Protein AF-A0A8H6DLA2-F1 (afdb_monomer_lite)

Organism: NCBI:txid78864

Secondary structure (DSSP, 8-state):
-EEEEEEESS-TTSSHHHHHHHHHHHHHTTT--EEEEEEE-SSSS-STTS-HHHH-PPEEPTT--EE-THHHHHHHHH-----GGGEEEHHHHHHHHHHHHHHTTTTTPPP-IIIIIHHHHHHHHHHHTTS--STT-SPPSEEEEEE-S-TTSTTTHHHHHHHHHHHHHH-GGGEEEEEEEE--EETTEE--HHHHHHHHHHHHTT---SEEEEEESSPPPHHHHHHHHHHHT--GGGEEEEE--SSGGGHHHHHHHTTHHHHHHHHTTGGGS---HHHHHHHHHHHHHHHHHHSPPSSPPEEEEEEEES-TTSGGGGHHHHHHHHHHHHHTT-EEEEEEEEGGGGSHHHHHH-HHHHHHHHHHHHH-SEEEE----SSTTHHHHHHHHHHHHHHT--EEEETHHHHHHHHHHHHHTS--TT-EETTT-TT-S-EEEEE-PEE-SSS-SEE-EEEEEEEEEPTT-TT-HHHHHTTS-SEEEEEEEESEEE-GGGHHHHHHTT-EEEEEETTS-SEEEEE-TTSSSEEEESS-GGGT-BTTB--HHHHHHHHHHTT-HHHHHHHHHHHHHHHTT------------S-PPPEEEEEEEEEEEETTTTEEEEEEEEGGG-----------S--EEEE-BTTTB--HHHHHHHHHHTT--HHHHHHHHHHHHHHHHHHHHTT-SEEEEEEEEETTS-EEEEEEEEE--GGGTTT-HHHHTT--GGGS-HHHHHHHHTT-EEEE-SSSEEEEESSHHHHHHHHHHHHHTT--BSEEEE--S---HHHHHHHHHHHHH-TT--EEEEEEEESSS-HHHHHHHHHHHHHHT-S-SS-EEEEEEETTHHHHHHHHHHSSS-EEE-SSHHHHHHHHHHHHHHHHHHHHHHHHHHTTSS--------------SHHHHHHHHHHHHHHT-SSHHHHHHIIIIIHHHHHHHHHTGGGG-IIIIIS-TT-TTSPTTSHHHHSSTTHHHHHHHHHHHHHHHHHHHHGGGG-GGGGSTTTHHHHHHHHHHHHHHHHHHHHHHHHHHTTSTT--HHHHHHHHHHHHHHHHHHHHHHHHHHTT-HHHHHHHHHHHHHHHTHHHHHHHHHHHHHHHHTSTT---EEEEEHHHHHHHHHHSTTS-S-S-GGGTTGGG---TT-EEEEEP---TT-HHHHHHHHHHHHHHHHHHHHHHHHHHHHHHHHHHSPP------

InterPro domains:
  IPR004468 CTP synthase [PTHR11550] (1-562)
  IPR004468 CTP synthase [TIGR00337] (1-552)
  IPR005811 ATP-citrate synthase/succinyl-CoA ligase, C-terminal domain [PF00549] (748-855)
  IPR016102 Succinyl-CoA synthetase-like [G3DSA:3.40.50.261] (726-874)
  IPR016102 Succinyl-CoA synthetase-like [SSF52210] (727-872)
  IPR017456 CTP synthase, N-terminal [PF06418] (2-269)
  IPR017456 CTP synthase, N-terminal [cd03113] (2-258)
  IPR017866 Succinyl-CoA synthetase, beta subunit, conserved site [PS01217] (743-767)
  IPR017926 Glutamine amidotransferase [PF00117] (315-541)
  IPR018750 Protein of unknown function DUF2306, membrane [PF10067] (981-1106)
  IPR027417 P-loop containing nucleoside triphosphate hydrolase [G3DSA:3.40.50.300] (1-292)
  IPR027417 P-loop containing nucleoside triphosphate hydrolase [SSF52540] (1-270)
  IPR029062 Class I glutamine amidotransferase-like [G3DSA:3.40.50.880] (300-567)
  IPR029062 Class I glutamine amidotransferase-like [SSF52317] (303-556)
  IPR033828 CTP synthase GATase domain [cd01746] (303-550)

pLDDT: mean 83.31, std 16.06, range [25.45, 98.75]

Foldseek 3Di:
DFEEEFAEFQFAPLCSLLVLLLLQLLVLLQLFFEAEAEEALDQDLACQPPDCLPQNAFFAFQQQGTHHPSVLSNCQRNVWGADNLSYHYNNNLVVVLVVCVVVCVVVVDDDDLPPSSLVSLLVSCVVRQQQGGDPVRGHGPYYYYYYHDHQPDPSCLSVLVSVLVNDVVLDFLRYAYEYEYEFEQDPNDTHCVSVLVRLVSSVVSRHQHQAYEYEYQDFDDLVSLVVNCVSSVHDSLRYAYQHDDPDSLCSSVSCVVSVVSVSNCVRNVCVPDDRDPVSSVVSNVSVVLSCVQPPADPDFAEAQEEEAEQNVVDPSNCVLVVVLLVLLCSVLSHHYDYHYQHLLLCDPVVCVVPVVSNVVRVVSLVPHLAYEYEDDAADHSLRSLLVSLVVCVVVLHAYEYEQSSLQSNQQNCCVPQVVNPQAHDCRHPVPTPHHQKYFDADDDPVDPDGHWQFRKFKKAFDPPLQLPLLCLLQLVDRIDIFTAGGGMFGQQVCVVVCVVSQWDQGIAGPVRRGRAKIFHNPGLHHIYGSGDQSSSAHSSRRRSNSSCRRCSSVVNSVVSSVVSNVVVVVVVDDDPPDDDDDDDDDDDFDFDFKKKWKWAQDPVVRFTKIWIGGPVPDDDDDDDDDDDDDTPIQTDDLVVGQDPVSLVVVLVVVVDDDLLSVQSSVVVVVVSVVCNVQVFNMKMWMWTQGPVSHTDTDDIDTHHDPVSCVVRVVVVVPDDPPRDDPLQVLLVVLVKHKDADDFAEEEEEADPVVQVVLQVLLVVLPGGYRIRIHLYLDLALSSLLSSLVSRVVPPSHQEYEYAYECAPPALLRNLVSNLSSQVVVPADPHAYEYEYHHHCRVVSLVSNVPRPHRYHYDHDSNVSSNVRNVRSVVSVVVVVVVVVVVVVPPDDDDDDDDDDDDPDDVCVVVVLVVVCVLLPPPDPVLVVVLCVPLVCLQCVLVVCLVCLPVPPQQPAQPDPPHQQLQNVVCVDDDLQVVLVNLLSVQVSVLSNLVSSLSRVNCVDPVNVVVNVVSLVSSLVSLVSNLVSQLSNLCDGLQVPPLLNVLSVVLSVLLNVLSVQLVVCVVVVVPLSNVLSNLLSVLSVCLVVQLVVVLVVQLQVCQDPVHWDKDKDFLSSQVSSCVSDPPAPDDPFVQSVCCVVDVDRPRITIETAHDDPSRSSNSSVSSSVCRSVSSVVSNVVSNVVSVVVSVVPPDPPPPPDD

Radius of gyration: 39.75 Å; chains: 1; bounding box: 97×102×104 Å

Structure (mmCIF, N/CA/C/O backbone):
data_AF-A0A8H6DLA2-F1
#
_entry.id   AF-A0A8H6DLA2-F1
#
loop_
_atom_site.group_PDB
_atom_site.id
_atom_site.type_symbol
_atom_site.label_atom_id
_atom_site.label_alt_id
_atom_site.label_comp_id
_atom_site.label_asym_id
_atom_site.label_entity_id
_atom_site.label_seq_id
_atom_site.pdbx_PDB_ins_code
_atom_site.Cartn_x
_atom_site.Cartn_y
_atom_site.Cartn_z
_atom_site.occupancy
_atom_site.B_iso_or_equiv
_atom_site.auth_seq_id
_atom_site.auth_comp_id
_atom_site.auth_asym_id
_atom_site.auth_atom_id
_atom_site.pdbx_PDB_model_num
ATOM 1 N N . MET A 1 1 ? 26.861 17.550 -2.091 1.00 85.50 1 MET A N 1
ATOM 2 C CA . MET A 1 1 ? 25.541 16.892 -2.046 1.00 85.50 1 MET A CA 1
ATOM 3 C C . MET A 1 1 ? 25.617 15.642 -2.898 1.00 85.50 1 MET A C 1
ATOM 5 O O . MET A 1 1 ? 25.939 15.768 -4.074 1.00 85.50 1 MET A O 1
ATOM 9 N N . LYS A 1 2 ? 25.397 14.464 -2.309 1.00 96.38 2 LYS A N 1
ATOM 10 C CA . LYS A 1 2 ? 25.278 13.199 -3.047 1.00 96.38 2 LYS A CA 1
ATOM 11 C C . LYS A 1 2 ? 23.798 12.899 -3.294 1.00 96.38 2 LYS A C 1
ATOM 13 O O . LYS A 1 2 ? 22.982 13.159 -2.412 1.00 96.38 2 LYS A O 1
ATOM 18 N N . VAL A 1 3 ? 23.453 12.362 -4.460 1.00 97.75 3 VAL A N 1
ATOM 19 C CA . VAL A 1 3 ? 22.067 12.095 -4.864 1.00 97.75 3 VAL A CA 1
ATOM 20 C C . VAL A 1 3 ? 21.912 10.661 -5.356 1.00 97.75 3 VAL A C 1
ATOM 22 O O . VAL A 1 3 ? 22.678 10.209 -6.206 1.00 97.75 3 VAL A O 1
ATOM 25 N N . VAL A 1 4 ? 20.880 9.973 -4.865 1.00 98.25 4 VAL A N 1
ATOM 26 C CA . VAL A 1 4 ? 20.389 8.715 -5.441 1.00 98.25 4 VAL A CA 1
ATOM 27 C C . VAL A 1 4 ? 19.016 8.975 -6.043 1.00 98.25 4 VAL A C 1
ATOM 29 O O . VAL A 1 4 ? 18.057 9.193 -5.310 1.00 98.25 4 VAL A O 1
ATOM 32 N N . LEU A 1 5 ? 18.909 8.947 -7.369 1.00 97.69 5 LEU A N 1
ATOM 33 C CA . LEU A 1 5 ? 17.637 9.045 -8.076 1.00 97.69 5 LEU A CA 1
ATOM 34 C C . LEU A 1 5 ? 17.038 7.652 -8.274 1.00 97.69 5 LEU A C 1
ATOM 36 O O . LEU A 1 5 ? 17.629 6.826 -8.963 1.00 97.69 5 LEU A O 1
ATOM 40 N N . VAL A 1 6 ? 15.833 7.420 -7.769 1.00 97.12 6 VAL A N 1
ATOM 41 C CA . VAL A 1 6 ? 15.036 6.221 -8.039 1.00 97.12 6 VAL A CA 1
ATOM 42 C C . VAL A 1 6 ? 13.896 6.577 -8.986 1.00 97.12 6 VAL A C 1
ATOM 44 O O . VAL A 1 6 ? 13.123 7.492 -8.724 1.00 97.12 6 VAL A O 1
ATOM 47 N N . SER A 1 7 ? 13.781 5.854 -10.097 1.00 94.38 7 SER A N 1
ATOM 48 C CA . SER A 1 7 ? 12.742 6.078 -11.112 1.00 94.38 7 SER A CA 1
ATOM 49 C C . SER A 1 7 ? 12.125 4.763 -11.586 1.00 94.38 7 SER A C 1
ATOM 51 O O . SER A 1 7 ? 12.694 3.697 -11.360 1.00 94.38 7 SER A O 1
ATOM 53 N N . GLY A 1 8 ? 10.948 4.808 -12.219 1.00 86.44 8 GLY A N 1
ATOM 54 C CA . GLY A 1 8 ? 10.249 3.618 -12.722 1.00 86.44 8 GLY A CA 1
ATOM 55 C C . GLY A 1 8 ? 9.845 3.746 -14.186 1.00 86.44 8 GLY A C 1
ATOM 56 O O . GLY A 1 8 ? 9.551 4.844 -14.654 1.00 86.44 8 GLY A O 1
ATOM 57 N N . GLY A 1 9 ? 9.821 2.620 -14.909 1.00 72.06 9 GLY A N 1
ATOM 58 C CA . GLY A 1 9 ? 9.576 2.639 -16.360 1.00 72.06 9 GLY A CA 1
ATOM 59 C C . GLY A 1 9 ? 8.438 1.769 -16.906 1.00 72.06 9 GLY A C 1
ATOM 60 O O . GLY A 1 9 ? 7.941 2.077 -17.976 1.00 72.06 9 GLY A O 1
ATOM 61 N N . VAL A 1 10 ? 8.023 0.681 -16.241 1.00 74.31 10 VAL A N 1
ATOM 62 C CA . VAL A 1 10 ? 7.046 -0.268 -16.841 1.00 74.31 10 VAL A CA 1
ATOM 63 C C . VAL A 1 10 ? 5.620 -0.038 -16.341 1.00 74.31 10 VAL A C 1
ATOM 65 O O . VAL A 1 10 ? 4.685 -0.030 -17.134 1.00 74.31 10 VAL A O 1
ATOM 68 N N . ILE A 1 11 ? 5.452 0.103 -15.026 1.00 82.00 11 ILE A N 1
ATOM 69 C CA . ILE A 1 11 ? 4.157 0.276 -14.360 1.00 82.00 11 ILE A CA 1
ATOM 70 C C . ILE A 1 11 ? 4.315 1.201 -13.151 1.00 82.00 11 ILE A C 1
ATOM 72 O O . ILE A 1 11 ? 5.372 1.219 -12.506 1.00 82.00 11 ILE A O 1
ATOM 76 N N . SER A 1 12 ? 3.250 1.930 -12.811 1.00 76.19 12 SER A N 1
ATOM 77 C CA . SER A 1 12 ? 3.122 2.535 -11.482 1.00 76.19 12 SER A CA 1
ATOM 78 C C . SER A 1 12 ? 2.923 1.434 -10.426 1.00 76.19 12 SER A C 1
ATOM 80 O O . SER A 1 12 ? 2.505 0.326 -10.756 1.00 76.19 12 SER A O 1
ATOM 82 N N . GLY A 1 13 ? 3.292 1.689 -9.168 1.00 78.38 13 GLY A N 1
ATOM 83 C CA . GLY A 1 13 ? 3.178 0.689 -8.092 1.00 78.38 13 GLY A CA 1
ATOM 84 C C . GLY A 1 13 ? 4.209 -0.453 -8.129 1.00 78.38 13 GLY A C 1
ATOM 85 O O . GLY A 1 13 ? 4.098 -1.421 -7.378 1.00 78.38 13 GLY A O 1
ATOM 86 N N . VAL A 1 14 ? 5.265 -0.353 -8.952 1.00 84.69 14 VAL A N 1
ATOM 87 C CA . VAL A 1 14 ? 6.350 -1.355 -8.991 1.00 84.69 14 VAL A CA 1
ATOM 88 C C . VAL A 1 14 ? 7.183 -1.409 -7.699 1.00 84.69 14 VAL A C 1
ATOM 90 O O . VAL A 1 14 ? 7.955 -2.339 -7.535 1.00 84.69 14 VAL A O 1
ATOM 93 N N . GLY A 1 15 ? 6.999 -0.498 -6.740 1.00 87.88 15 GLY A N 1
ATOM 94 C CA . GLY A 1 15 ? 7.731 -0.506 -5.463 1.00 87.88 15 GLY A CA 1
ATOM 95 C C . GLY A 1 15 ? 8.921 0.456 -5.412 1.00 87.88 15 GLY A C 1
ATOM 96 O O . GLY A 1 15 ? 9.886 0.194 -4.699 1.00 87.88 15 GLY A O 1
ATOM 97 N N . LYS A 1 16 ? 8.855 1.573 -6.152 1.00 93.19 16 LYS A N 1
ATOM 98 C CA . LYS A 1 16 ? 9.873 2.640 -6.143 1.00 93.19 16 LYS A CA 1
ATOM 99 C C . LYS A 1 16 ? 10.159 3.151 -4.726 1.00 93.19 16 LYS A C 1
ATOM 101 O O . LYS A 1 16 ? 11.315 3.103 -4.313 1.00 93.19 16 LYS A O 1
ATOM 106 N N . GLY A 1 17 ? 9.117 3.508 -3.968 1.00 93.31 17 GLY A N 1
ATOM 107 C CA . GLY A 1 17 ? 9.236 3.960 -2.577 1.00 93.31 17 GLY A CA 1
ATOM 108 C C . GLY A 1 17 ? 9.937 2.971 -1.658 1.00 93.31 17 GLY A C 1
ATOM 109 O O . GLY A 1 17 ? 10.746 3.380 -0.827 1.00 93.31 17 GLY A O 1
ATOM 110 N N . ILE A 1 18 ? 9.732 1.666 -1.853 1.00 94.94 18 ILE A N 1
ATOM 111 C CA . ILE A 1 18 ? 10.411 0.633 -1.060 1.00 94.94 18 ILE A CA 1
ATOM 112 C C . ILE A 1 18 ? 11.899 0.557 -1.412 1.00 94.94 18 ILE A C 1
ATOM 114 O O . ILE A 1 18 ? 12.730 0.520 -0.506 1.00 94.94 18 ILE A O 1
ATOM 118 N N . ILE A 1 19 ? 12.257 0.587 -2.700 1.00 96.19 19 ILE A N 1
ATOM 119 C CA . ILE A 1 19 ? 13.665 0.593 -3.136 1.00 96.19 19 ILE A CA 1
ATOM 120 C C . ILE A 1 19 ? 14.376 1.865 -2.668 1.00 96.19 19 ILE A C 1
ATOM 122 O O . ILE A 1 19 ? 15.469 1.783 -2.113 1.00 96.19 19 ILE A O 1
ATOM 126 N N . ALA A 1 20 ? 13.742 3.027 -2.832 1.00 97.06 20 ALA A N 1
ATOM 127 C CA . ALA A 1 20 ? 14.256 4.318 -2.384 1.00 97.06 20 ALA A CA 1
ATOM 128 C C . ALA A 1 20 ? 14.478 4.353 -0.864 1.00 97.06 20 ALA A C 1
ATOM 130 O O . ALA A 1 20 ? 15.574 4.678 -0.403 1.00 97.06 20 ALA A O 1
ATOM 131 N N . SER A 1 21 ? 13.478 3.934 -0.085 1.00 97.06 21 SER A N 1
ATOM 132 C CA . SER A 1 21 ? 13.571 3.855 1.378 1.00 97.06 21 SER A CA 1
ATOM 133 C C . SER A 1 21 ? 14.650 2.872 1.833 1.00 97.06 21 SER A C 1
ATOM 135 O O . SER A 1 21 ? 15.415 3.168 2.749 1.00 97.06 21 SER A O 1
ATOM 137 N N . SER A 1 22 ? 14.756 1.718 1.169 1.00 97.69 22 SER A N 1
ATOM 138 C CA . SER A 1 22 ? 15.748 0.691 1.499 1.00 97.69 22 SER A CA 1
ATOM 139 C C . SER A 1 22 ? 17.171 1.142 1.171 1.00 97.69 22 SER A C 1
ATOM 141 O O . SER A 1 22 ? 18.069 0.953 1.987 1.00 97.69 22 SER A O 1
ATOM 143 N N . ALA A 1 23 ? 17.381 1.797 0.025 1.00 98.00 23 ALA A N 1
ATOM 144 C CA . ALA A 1 23 ? 18.667 2.399 -0.321 1.00 98.00 23 ALA A CA 1
ATOM 145 C C . ALA A 1 23 ? 19.074 3.464 0.709 1.00 98.00 23 ALA A C 1
ATOM 147 O O . ALA A 1 23 ? 20.214 3.475 1.170 1.00 98.00 23 ALA A O 1
ATOM 148 N N . GLY A 1 24 ? 18.131 4.316 1.125 1.00 97.56 24 GLY A N 1
ATOM 149 C CA . GLY A 1 24 ? 18.373 5.294 2.182 1.00 97.56 24 GLY A CA 1
ATOM 150 C C . GLY A 1 24 ? 18.730 4.644 3.523 1.00 97.56 24 GLY A C 1
ATOM 151 O O . GLY A 1 24 ? 19.670 5.087 4.181 1.00 97.56 24 GLY A O 1
ATOM 152 N N . LEU A 1 25 ? 18.044 3.565 3.913 1.00 97.88 25 LEU A N 1
ATOM 153 C CA . LEU A 1 25 ? 18.339 2.841 5.150 1.00 97.88 25 LEU A CA 1
ATOM 154 C C . LEU A 1 25 ? 19.746 2.232 5.115 1.00 97.88 25 LEU A C 1
ATOM 156 O O . LEU A 1 25 ? 20.501 2.425 6.063 1.00 97.88 25 LEU A O 1
ATOM 160 N N . LEU A 1 26 ? 20.119 1.566 4.017 1.00 98.06 26 LEU A N 1
ATOM 161 C CA . LEU A 1 26 ? 21.458 0.994 3.831 1.00 98.06 26 LEU A CA 1
ATOM 162 C C . LEU A 1 26 ? 22.563 2.058 3.867 1.00 98.06 26 LEU A C 1
ATOM 164 O O . LEU A 1 26 ? 23.671 1.784 4.309 1.00 98.06 26 LEU A O 1
ATOM 168 N N . LEU A 1 27 ? 22.287 3.291 3.444 1.00 97.75 27 LEU A N 1
ATOM 169 C CA . LEU A 1 27 ? 23.236 4.394 3.610 1.00 97.75 27 LEU A CA 1
ATOM 170 C C . LEU A 1 27 ? 23.322 4.863 5.069 1.00 97.75 27 LEU A C 1
ATOM 172 O O . LEU A 1 27 ? 24.420 5.148 5.547 1.00 97.75 27 LEU A O 1
ATOM 176 N N . LYS A 1 28 ? 22.207 4.882 5.812 1.00 96.00 28 LYS A N 1
ATOM 177 C CA . LYS A 1 28 ? 22.221 5.193 7.254 1.00 96.00 28 LYS A CA 1
ATOM 178 C C . LYS A 1 28 ? 22.995 4.164 8.075 1.00 96.00 28 LYS A C 1
ATOM 180 O O . LYS A 1 28 ? 23.566 4.539 9.098 1.00 96.00 28 LYS A O 1
ATOM 185 N N . THR A 1 29 ? 23.074 2.902 7.640 1.00 96.25 29 THR A N 1
ATOM 186 C CA . THR A 1 29 ? 23.901 1.895 8.336 1.00 96.25 29 THR A CA 1
ATOM 187 C C . THR A 1 29 ? 25.394 2.217 8.274 1.00 96.25 29 THR A C 1
ATOM 189 O O . THR A 1 29 ? 26.149 1.786 9.139 1.00 96.25 29 THR A O 1
ATOM 192 N N . LEU A 1 30 ? 25.820 3.054 7.321 1.00 95.69 30 LEU A N 1
ATOM 193 C CA . LEU A 1 30 ? 27.189 3.566 7.242 1.00 95.69 30 LEU A CA 1
ATOM 194 C C . LEU A 1 30 ? 27.466 4.713 8.224 1.00 95.69 30 LEU A C 1
ATOM 196 O O . LEU A 1 30 ? 28.600 5.173 8.301 1.00 95.69 30 LEU A O 1
ATOM 200 N N . GLY A 1 31 ? 26.449 5.200 8.941 1.00 94.00 31 GLY A N 1
ATOM 201 C CA . GLY A 1 31 ? 26.532 6.401 9.774 1.00 94.00 31 GLY A CA 1
ATOM 202 C C . GLY A 1 31 ? 26.270 7.710 9.022 1.00 94.00 31 GLY A C 1
ATOM 203 O O . GLY A 1 31 ? 26.456 8.778 9.601 1.00 94.00 31 GLY A O 1
ATOM 204 N N . LEU A 1 32 ? 25.834 7.646 7.759 1.00 95.56 32 LEU A N 1
ATOM 205 C CA . LEU A 1 32 ? 25.510 8.826 6.953 1.00 95.56 32 LEU A CA 1
ATOM 206 C C . LEU A 1 32 ? 24.149 9.419 7.334 1.00 95.56 32 LEU A C 1
ATOM 208 O O . LEU A 1 32 ? 23.197 8.698 7.655 1.00 95.56 32 LEU A O 1
ATOM 212 N N . ARG A 1 33 ? 24.032 10.742 7.220 1.00 95.25 33 ARG A N 1
ATOM 213 C CA . ARG A 1 33 ? 22.758 11.462 7.293 1.00 95.25 33 ARG A CA 1
ATOM 214 C C . ARG A 1 33 ? 22.072 11.406 5.937 1.00 95.25 33 ARG A C 1
ATOM 216 O O . ARG A 1 33 ? 22.654 11.778 4.916 1.00 95.25 33 ARG A O 1
ATOM 223 N N . VAL A 1 34 ? 20.823 10.957 5.931 1.00 96.94 34 VAL A N 1
ATOM 224 C CA . VAL A 1 34 ? 20.054 10.730 4.706 1.00 96.94 34 VAL A CA 1
ATOM 225 C C . VAL A 1 34 ? 18.738 11.487 4.777 1.00 96.94 34 VAL A C 1
ATOM 227 O O . VAL A 1 34 ? 18.026 11.391 5.775 1.00 96.94 34 VAL A O 1
ATOM 230 N N . THR A 1 35 ? 18.412 12.200 3.702 1.00 97.56 35 THR A N 1
ATOM 231 C CA . THR A 1 35 ? 17.103 12.831 3.480 1.00 97.56 35 THR A CA 1
ATOM 232 C C . THR A 1 35 ? 16.424 12.248 2.243 1.00 97.56 35 THR A C 1
ATOM 234 O O . THR A 1 35 ? 17.071 11.563 1.445 1.00 97.56 35 THR A O 1
ATOM 237 N N . ALA A 1 36 ? 15.132 12.514 2.075 1.00 97.69 36 ALA A N 1
ATOM 238 C CA . ALA A 1 36 ? 14.344 12.039 0.948 1.00 97.69 36 ALA A CA 1
ATOM 239 C C . ALA A 1 36 ? 13.491 13.163 0.347 1.00 97.69 36 ALA A C 1
ATOM 241 O O . ALA A 1 36 ? 12.932 13.982 1.073 1.00 97.69 36 ALA A O 1
ATOM 242 N N . ILE A 1 37 ? 13.383 13.180 -0.980 1.00 97.81 37 ILE A N 1
ATOM 243 C CA . ILE A 1 37 ? 12.510 14.075 -1.739 1.00 97.81 37 ILE A CA 1
ATOM 244 C C . ILE A 1 37 ? 11.674 13.230 -2.698 1.00 97.81 37 ILE A C 1
ATOM 246 O O . ILE A 1 37 ? 12.218 12.482 -3.513 1.00 97.81 37 ILE A O 1
ATOM 250 N N . LYS A 1 38 ? 10.353 13.385 -2.643 1.00 96.62 38 LYS A N 1
ATOM 251 C CA . LYS A 1 38 ? 9.428 12.800 -3.617 1.00 96.62 38 LYS A CA 1
ATOM 252 C C . LYS A 1 38 ? 9.063 13.849 -4.652 1.00 96.62 38 LYS A C 1
ATOM 254 O O . LYS A 1 38 ? 8.642 14.948 -4.296 1.00 96.62 38 LYS A O 1
ATOM 259 N N . THR A 1 39 ? 9.209 13.501 -5.922 1.00 95.31 39 THR A N 1
ATOM 260 C CA . THR A 1 39 ? 8.697 14.297 -7.040 1.00 95.31 39 THR A CA 1
ATOM 261 C C . THR A 1 39 ? 7.460 13.620 -7.612 1.00 95.31 39 THR A C 1
ATOM 263 O O . THR A 1 39 ? 7.505 12.457 -8.010 1.00 95.31 39 THR A O 1
ATOM 266 N N . ASP A 1 40 ? 6.357 14.350 -7.630 1.00 93.62 40 ASP A N 1
ATOM 267 C CA . ASP A 1 40 ? 5.042 13.893 -8.037 1.00 93.62 40 ASP A CA 1
ATOM 268 C C . ASP A 1 40 ? 4.599 14.637 -9.294 1.00 93.62 40 ASP A C 1
ATOM 270 O O . ASP A 1 40 ? 4.401 15.854 -9.266 1.00 93.62 40 ASP A O 1
ATOM 274 N N . PRO A 1 41 ? 4.430 13.930 -10.420 1.00 92.19 41 PRO A N 1
ATOM 275 C CA . PRO A 1 41 ? 4.077 14.581 -11.672 1.00 92.19 41 PRO A CA 1
ATOM 276 C C . PRO A 1 41 ? 2.610 15.049 -11.724 1.00 92.19 41 PRO A C 1
ATOM 278 O O . PRO A 1 41 ? 2.259 15.816 -12.622 1.00 92.19 41 PRO A O 1
ATOM 281 N N . TYR A 1 42 ? 1.759 14.675 -10.758 1.00 91.06 42 TYR A N 1
ATOM 282 C CA . TYR A 1 42 ? 0.367 15.130 -10.719 1.00 91.06 42 TYR A CA 1
ATOM 283 C C . TYR A 1 42 ? 0.245 16.651 -10.498 1.00 91.06 42 TYR A C 1
ATOM 285 O O . TYR A 1 42 ? 1.121 17.312 -9.933 1.00 91.06 42 TYR A O 1
ATOM 293 N N . ILE A 1 43 ? -0.875 17.219 -10.956 1.00 92.94 43 ILE A N 1
ATOM 294 C CA . ILE A 1 43 ? -1.103 18.674 -11.006 1.00 92.94 43 ILE A CA 1
ATOM 295 C C . ILE A 1 43 ? -1.526 19.263 -9.656 1.00 92.94 43 ILE A C 1
ATOM 297 O O . ILE A 1 43 ? -1.244 20.431 -9.403 1.00 92.94 43 ILE A O 1
ATOM 301 N N . ASN A 1 44 ? -2.189 18.503 -8.783 1.00 93.06 44 ASN A N 1
ATOM 302 C CA . ASN A 1 44 ? -2.565 18.974 -7.448 1.00 93.06 44 ASN A CA 1
ATOM 303 C C . ASN A 1 44 ? -1.354 19.553 -6.684 1.00 93.06 44 ASN A C 1
ATOM 305 O O . ASN A 1 44 ? -0.228 19.068 -6.785 1.00 93.06 44 ASN A O 1
ATOM 309 N N . THR A 1 45 ? -1.572 20.625 -5.921 1.00 92.12 45 THR A N 1
ATOM 310 C CA . THR A 1 45 ? -0.516 21.279 -5.122 1.00 92.12 45 THR A CA 1
ATOM 311 C C . THR A 1 45 ? -0.072 20.436 -3.928 1.00 92.12 45 THR A C 1
ATOM 313 O O . THR A 1 45 ? 1.080 20.529 -3.503 1.00 92.12 45 THR A O 1
ATOM 316 N N . ASP A 1 46 ? -0.991 19.625 -3.411 1.00 91.12 46 ASP A N 1
ATOM 317 C CA . ASP A 1 46 ? -0.837 18.711 -2.287 1.00 91.12 46 ASP A CA 1
ATOM 318 C C . ASP A 1 46 ? -1.836 17.544 -2.416 1.00 91.12 46 ASP A C 1
ATOM 320 O O . ASP A 1 46 ? -2.671 17.516 -3.328 1.00 91.12 46 ASP A O 1
ATOM 324 N N . ALA A 1 47 ? -1.742 16.577 -1.503 1.00 88.94 47 ALA A N 1
ATOM 325 C CA . ALA A 1 47 ? -2.616 15.406 -1.478 1.00 88.94 47 ALA A CA 1
ATOM 326 C C . ALA A 1 47 ? -3.887 15.598 -0.624 1.00 88.94 47 ALA A C 1
ATOM 328 O O . ALA A 1 47 ? -4.728 14.701 -0.564 1.00 88.94 47 ALA A O 1
ATOM 329 N N . GLY A 1 48 ? -4.058 16.746 0.042 1.00 88.06 48 GLY A N 1
ATOM 330 C CA . GLY A 1 48 ? -5.061 16.923 1.098 1.00 88.06 48 GLY A CA 1
ATOM 331 C C . GLY A 1 48 ? -6.509 16.818 0.617 1.00 88.06 48 GLY A C 1
ATOM 332 O O . GLY A 1 48 ? -7.392 16.366 1.349 1.00 88.06 48 GLY A O 1
ATOM 333 N N . LEU A 1 49 ? -6.765 17.197 -0.636 1.00 87.25 49 LEU A N 1
ATOM 334 C CA . LEU A 1 49 ? -8.097 17.151 -1.251 1.00 87.25 49 LEU A CA 1
ATOM 335 C C . LEU A 1 49 ? -8.336 15.908 -2.118 1.00 87.25 49 LEU A C 1
ATOM 337 O O . LEU A 1 49 ? -9.389 15.804 -2.747 1.00 87.25 49 LEU A O 1
ATOM 341 N N . LEU A 1 50 ? -7.379 14.979 -2.176 1.00 86.50 50 LEU A N 1
ATOM 342 C CA . LEU A 1 50 ? -7.545 13.741 -2.929 1.00 86.50 50 LEU A CA 1
ATOM 343 C C . LEU A 1 50 ? -8.487 12.787 -2.193 1.00 86.50 50 LEU A C 1
ATOM 345 O O . LEU A 1 50 ? -8.477 12.678 -0.965 1.00 86.50 50 LEU A O 1
ATOM 349 N N . ASN A 1 51 ? -9.323 12.088 -2.959 1.00 82.88 51 ASN A N 1
ATOM 350 C CA . ASN A 1 51 ? -10.202 11.066 -2.413 1.00 82.88 51 ASN A CA 1
ATOM 351 C C . ASN A 1 51 ? -9.365 9.840 -1.998 1.00 82.88 51 ASN A C 1
ATOM 353 O O . ASN A 1 51 ? -8.673 9.279 -2.856 1.00 82.88 51 ASN A O 1
ATOM 357 N N . PRO A 1 52 ? -9.470 9.359 -0.741 1.00 83.38 52 PRO A N 1
ATOM 358 C CA . PRO A 1 52 ? -8.732 8.182 -0.292 1.00 83.38 52 PRO A CA 1
ATOM 359 C C . PRO A 1 52 ? -8.968 6.919 -1.124 1.00 83.38 52 PRO A C 1
ATOM 361 O O . PRO A 1 52 ? -8.106 6.047 -1.150 1.00 83.38 52 PRO A O 1
ATOM 364 N N . LEU A 1 53 ? -10.117 6.810 -1.802 1.00 81.00 53 LEU A N 1
ATOM 365 C CA . LEU A 1 53 ? -10.456 5.678 -2.674 1.00 81.00 53 LEU A CA 1
ATOM 366 C C . LEU A 1 53 ? -9.848 5.766 -4.084 1.00 81.00 53 LEU A C 1
ATOM 368 O O . LEU A 1 53 ? -9.950 4.801 -4.837 1.00 81.00 53 LEU A O 1
ATOM 372 N N . GLU A 1 54 ? -9.258 6.902 -4.460 1.00 73.50 54 GLU A N 1
ATOM 373 C CA . GLU A 1 54 ? -8.662 7.113 -5.787 1.00 73.50 54 GLU A CA 1
ATOM 374 C C . GLU A 1 54 ? -7.134 7.123 -5.743 1.00 73.50 54 GLU A C 1
ATOM 376 O O . GLU A 1 54 ? -6.499 6.502 -6.592 1.00 73.50 54 GLU A O 1
ATOM 381 N N . HIS A 1 55 ? -6.550 7.814 -4.760 1.00 76.12 55 HIS A N 1
ATOM 382 C CA . HIS A 1 55 ? -5.098 8.013 -4.660 1.00 76.12 55 HIS A CA 1
ATOM 383 C C . HIS A 1 55 ? -4.483 7.355 -3.409 1.00 76.12 55 HIS A C 1
ATOM 385 O O . HIS A 1 55 ? -3.283 7.464 -3.171 1.00 76.12 55 HIS A O 1
ATOM 391 N N . GLY A 1 56 ? -5.290 6.658 -2.603 1.00 83.50 56 GLY A N 1
ATOM 392 C CA . GLY A 1 56 ? -4.862 6.153 -1.301 1.00 83.50 56 GLY A CA 1
ATOM 393 C C . GLY A 1 56 ? -4.860 7.239 -0.223 1.00 83.50 56 GLY A C 1
ATOM 394 O O . GLY A 1 56 ? -5.365 8.347 -0.402 1.00 83.50 56 GLY A O 1
ATOM 395 N N . GLU A 1 57 ? -4.342 6.889 0.945 1.00 89.00 57 GLU A N 1
ATOM 396 C CA . GLU A 1 57 ? -4.321 7.757 2.120 1.00 89.00 57 GLU A CA 1
ATOM 397 C C . GLU A 1 57 ? -3.450 9.022 1.938 1.00 89.00 57 GLU A C 1
ATOM 399 O O . GLU A 1 57 ? -2.352 8.969 1.392 1.00 89.00 57 GLU A O 1
ATOM 404 N N . CYS A 1 58 ? -3.904 10.161 2.474 1.00 92.25 58 CYS A N 1
ATOM 405 C CA . CYS A 1 58 ? -3.075 11.361 2.627 1.00 92.25 58 CYS A CA 1
ATOM 406 C C . CYS A 1 58 ? -2.154 11.214 3.849 1.00 92.25 58 CYS A C 1
ATOM 408 O O . CYS A 1 58 ? -2.641 10.993 4.959 1.00 92.25 58 CYS A O 1
ATOM 410 N N . PHE A 1 59 ? -0.844 11.412 3.679 1.00 95.06 59 PHE A N 1
ATOM 411 C CA . PHE A 1 59 ? 0.131 11.379 4.771 1.00 95.06 59 PHE A CA 1
ATOM 412 C C . PHE A 1 59 ? 0.417 12.786 5.306 1.00 95.06 59 PHE A C 1
ATOM 414 O O . PHE A 1 59 ? 0.736 13.697 4.538 1.00 95.06 59 PHE A O 1
ATOM 421 N N . VAL A 1 60 ? 0.316 12.970 6.625 1.00 96.19 60 VAL A N 1
ATOM 422 C CA . VAL A 1 60 ? 0.501 14.276 7.279 1.00 96.19 60 VAL A CA 1
ATOM 423 C C . VAL A 1 60 ? 1.877 14.361 7.920 1.00 96.19 60 VAL A C 1
ATOM 425 O O . VAL A 1 60 ? 2.289 13.443 8.631 1.00 96.19 60 VAL A O 1
ATOM 428 N N . LEU A 1 61 ? 2.563 15.482 7.704 1.00 95.81 61 LEU A N 1
ATOM 429 C CA . LEU A 1 61 ? 3.874 15.797 8.277 1.00 95.81 61 LEU A CA 1
ATOM 430 C C . LEU A 1 61 ? 3.768 16.685 9.523 1.00 95.81 61 LEU A C 1
ATOM 432 O O . LEU A 1 61 ? 2.713 17.251 9.816 1.00 95.81 61 LEU A O 1
ATOM 436 N N . ASP A 1 62 ? 4.868 16.823 10.270 1.00 94.44 62 ASP A N 1
ATOM 437 C CA . ASP A 1 62 ? 4.880 17.595 11.523 1.00 94.44 62 ASP A CA 1
ATOM 438 C C . ASP A 1 62 ? 4.554 19.077 11.304 1.00 94.44 62 ASP A C 1
ATOM 440 O O . ASP A 1 62 ? 3.850 19.681 12.110 1.00 94.44 62 ASP A O 1
ATOM 444 N N . ASP A 1 63 ? 4.978 19.643 10.175 1.00 93.75 63 ASP A N 1
ATOM 445 C CA . ASP A 1 63 ? 4.675 21.021 9.791 1.00 93.75 63 ASP A CA 1
ATOM 446 C C . ASP A 1 63 ? 3.254 21.199 9.225 1.00 93.75 63 ASP A C 1
ATOM 448 O O . ASP A 1 63 ? 2.905 22.289 8.775 1.00 93.75 63 ASP A O 1
ATOM 452 N N . GLY A 1 64 ? 2.436 20.143 9.198 1.00 93.06 64 GLY A N 1
ATOM 453 C CA . GLY A 1 64 ? 1.097 20.153 8.615 1.00 93.06 64 GLY A CA 1
ATOM 454 C C . GLY A 1 64 ? 1.075 20.055 7.089 1.00 93.06 64 GLY A C 1
ATOM 455 O O . GLY A 1 64 ? 0.063 20.388 6.481 1.00 93.06 64 GLY A O 1
ATOM 456 N N . GLY A 1 65 ? 2.169 19.636 6.449 1.00 93.31 65 GLY A N 1
ATOM 457 C CA . GLY A 1 65 ? 2.146 19.252 5.040 1.00 93.31 65 GLY A CA 1
ATOM 458 C C . GLY A 1 65 ? 1.241 18.042 4.801 1.00 93.31 65 GLY A C 1
ATOM 459 O O . GLY A 1 65 ? 1.428 17.001 5.427 1.00 93.31 65 GLY A O 1
ATOM 460 N N . GLU A 1 66 ? 0.286 18.174 3.882 1.00 94.44 66 GLU A N 1
ATOM 461 C CA . GLU A 1 66 ? -0.534 17.073 3.365 1.00 94.44 66 GLU A CA 1
ATOM 462 C C . GLU A 1 66 ? 0.143 16.507 2.112 1.00 94.44 66 GLU A C 1
ATOM 464 O O . GLU A 1 66 ? 0.314 17.205 1.113 1.00 94.44 66 GLU A O 1
ATOM 469 N N . THR A 1 67 ? 0.608 15.265 2.172 1.00 92.94 67 THR A N 1
ATOM 470 C CA . THR A 1 67 ? 1.527 14.705 1.172 1.00 92.94 67 THR A CA 1
ATOM 471 C C . THR A 1 67 ? 1.113 13.315 0.713 1.00 92.94 67 THR A C 1
ATOM 473 O O . THR A 1 67 ? 0.243 12.681 1.313 1.00 92.94 67 THR A O 1
ATOM 476 N N . ASP A 1 68 ? 1.733 12.861 -0.376 1.00 88.44 68 ASP A N 1
ATOM 477 C CA . ASP A 1 68 ? 1.578 11.499 -0.879 1.00 88.44 68 ASP A CA 1
ATOM 478 C C . ASP A 1 68 ? 2.057 10.455 0.149 1.00 88.44 68 ASP A C 1
ATOM 480 O O . ASP A 1 68 ? 2.976 10.693 0.941 1.00 88.44 68 ASP A O 1
ATOM 484 N N . LEU A 1 69 ? 1.445 9.275 0.103 1.00 87.75 69 LEU A N 1
ATOM 485 C CA . LEU A 1 69 ? 1.649 8.165 1.030 1.00 87.75 69 LEU A CA 1
ATOM 486 C C . LEU A 1 69 ? 3.100 7.666 1.066 1.00 87.75 69 LEU A C 1
ATOM 488 O O . LEU A 1 69 ? 3.580 7.204 2.107 1.00 87.75 69 LEU A O 1
ATOM 492 N N . ASP A 1 70 ? 3.817 7.799 -0.052 1.00 88.12 70 ASP A N 1
ATOM 493 C CA . ASP A 1 70 ? 5.216 7.393 -0.179 1.00 88.12 70 ASP A CA 1
ATOM 494 C C . ASP A 1 70 ? 6.145 8.130 0.799 1.00 88.12 70 ASP A C 1
ATOM 496 O O . ASP A 1 70 ? 7.126 7.539 1.259 1.00 88.12 70 ASP A O 1
ATOM 500 N N . LEU A 1 71 ? 5.823 9.367 1.208 1.00 93.56 71 LEU A N 1
ATOM 501 C CA . LEU A 1 71 ? 6.627 10.073 2.215 1.00 93.56 71 LEU A CA 1
ATOM 502 C C . LEU A 1 71 ? 6.630 9.357 3.565 1.00 93.56 71 LEU A C 1
ATOM 504 O O . LEU A 1 71 ? 7.652 9.340 4.259 1.00 93.56 71 LEU A O 1
ATOM 508 N N . GLY A 1 72 ? 5.518 8.705 3.904 1.00 92.94 72 GLY A N 1
ATOM 509 C CA . GLY A 1 72 ? 5.424 7.891 5.106 1.00 92.94 72 GLY A CA 1
ATOM 510 C C . GLY A 1 72 ? 6.383 6.704 5.086 1.00 92.94 72 GLY A C 1
ATOM 511 O O . GLY A 1 72 ? 6.896 6.318 6.134 1.00 92.94 72 GLY A O 1
ATOM 512 N N . ASN A 1 73 ? 6.697 6.140 3.915 1.00 92.88 73 ASN A N 1
ATOM 513 C CA . ASN A 1 73 ? 7.681 5.059 3.813 1.00 92.88 73 ASN A CA 1
ATOM 514 C C . ASN A 1 73 ? 9.085 5.548 4.194 1.00 92.88 73 ASN A C 1
ATOM 516 O O . ASN A 1 73 ? 9.773 4.877 4.969 1.00 92.88 73 ASN A O 1
ATOM 520 N N . TYR A 1 74 ? 9.484 6.743 3.748 1.00 95.50 74 TYR A N 1
ATOM 521 C CA . TYR A 1 74 ? 10.791 7.300 4.103 1.00 95.50 74 TYR A CA 1
ATOM 522 C C . TYR A 1 74 ? 10.905 7.589 5.601 1.00 95.50 74 TYR A C 1
ATOM 524 O O . TYR A 1 74 ? 11.895 7.191 6.215 1.00 95.50 74 TYR A O 1
ATOM 532 N N . GLU A 1 75 ? 9.902 8.223 6.222 1.00 95.81 75 GLU A N 1
ATOM 533 C CA . GLU A 1 75 ? 9.935 8.486 7.670 1.00 95.81 75 GLU A CA 1
ATOM 534 C C . GLU A 1 75 ? 9.994 7.182 8.486 1.00 95.81 75 GLU A C 1
ATOM 536 O O . GLU A 1 75 ? 10.757 7.089 9.454 1.00 95.81 75 GLU A O 1
ATOM 541 N N . ARG A 1 76 ? 9.265 6.139 8.061 1.00 94.88 76 ARG A N 1
ATOM 542 C CA . ARG A 1 76 ? 9.223 4.825 8.730 1.00 94.88 76 ARG A CA 1
ATOM 543 C C . ARG A 1 76 ? 10.530 4.046 8.651 1.00 94.88 76 ARG A C 1
ATOM 545 O O . ARG A 1 76 ? 10.920 3.423 9.644 1.00 94.88 76 ARG A O 1
ATOM 552 N N . TYR A 1 77 ? 11.177 4.044 7.485 1.00 94.81 77 TYR A N 1
ATOM 553 C CA . TYR A 1 77 ? 12.434 3.322 7.259 1.00 94.81 77 TYR A CA 1
ATOM 554 C C . TYR A 1 77 ? 13.621 4.088 7.829 1.00 94.81 77 TYR A C 1
ATOM 556 O O . TYR A 1 77 ? 14.450 3.525 8.539 1.00 94.81 77 TYR A O 1
ATOM 564 N N . LEU A 1 78 ? 13.707 5.383 7.524 1.00 94.19 78 LEU A N 1
ATOM 565 C CA . LEU A 1 78 ? 14.875 6.194 7.850 1.00 94.19 78 LEU A CA 1
ATOM 566 C C . LEU A 1 78 ? 14.808 6.748 9.273 1.00 94.19 78 LEU A C 1
ATOM 568 O O . LEU A 1 78 ? 15.833 7.154 9.822 1.00 94.19 78 LEU A O 1
ATOM 572 N N . GLY A 1 79 ? 13.623 6.789 9.883 1.00 92.62 79 GLY A N 1
ATOM 573 C CA . GLY A 1 79 ? 13.417 7.369 11.205 1.00 92.62 79 GLY A CA 1
ATOM 574 C C . GLY A 1 79 ? 13.616 8.886 11.251 1.00 92.62 79 GLY A C 1
ATOM 575 O O . GLY A 1 79 ? 13.901 9.408 12.329 1.00 92.62 79 GLY A O 1
ATOM 576 N N . ILE A 1 80 ? 13.475 9.567 10.112 1.00 93.62 80 ILE A N 1
ATOM 577 C CA . ILE A 1 80 ? 13.610 11.024 9.939 1.00 93.62 80 ILE A CA 1
ATOM 578 C C . ILE A 1 80 ? 12.253 11.734 10.063 1.00 93.62 80 ILE A C 1
ATOM 580 O O . ILE A 1 80 ? 11.225 11.068 10.188 1.00 93.62 80 ILE A O 1
ATOM 584 N N . GLN A 1 81 ? 12.271 13.065 10.042 1.00 93.88 81 GLN A N 1
ATOM 585 C CA . GLN A 1 81 ? 11.097 13.936 9.992 1.00 93.88 81 GLN A CA 1
ATOM 586 C C . GLN A 1 81 ? 11.195 14.829 8.757 1.00 93.88 81 GLN A C 1
ATOM 588 O O . GLN A 1 81 ? 12.086 15.673 8.651 1.00 93.88 81 GLN A O 1
ATOM 593 N N . LEU A 1 82 ? 10.304 14.603 7.799 1.00 95.88 82 LEU A N 1
ATOM 594 C CA . LEU A 1 82 ? 10.224 15.372 6.566 1.00 95.88 82 LEU A CA 1
ATOM 595 C C . LEU A 1 82 ? 9.305 16.586 6.749 1.00 95.88 82 LEU A C 1
ATOM 597 O O . LEU A 1 82 ? 8.498 16.664 7.675 1.00 95.88 82 LEU A O 1
ATOM 601 N N . SER A 1 83 ? 9.417 17.539 5.829 1.00 94.88 83 SER A N 1
ATOM 602 C CA . SER A 1 83 ? 8.558 18.729 5.760 1.00 94.88 83 SER A CA 1
ATOM 603 C C . SER A 1 83 ? 7.754 18.756 4.465 1.00 94.88 83 SER A C 1
ATOM 605 O O . SER A 1 83 ? 8.073 18.035 3.513 1.00 94.88 83 SER A O 1
ATOM 607 N N . ARG A 1 84 ? 6.753 19.638 4.372 1.00 94.69 84 ARG A N 1
ATOM 608 C CA . ARG A 1 84 ? 5.946 19.840 3.152 1.00 94.69 84 ARG A CA 1
ATOM 609 C C . ARG A 1 84 ? 6.769 20.112 1.891 1.00 94.69 84 ARG A C 1
ATOM 611 O O . ARG A 1 84 ? 6.282 19.907 0.779 1.00 94.69 84 ARG A O 1
ATOM 618 N N . ASP A 1 85 ? 7.994 20.606 2.059 1.00 94.75 85 ASP A N 1
ATOM 619 C CA . ASP A 1 85 ? 8.918 20.922 0.971 1.00 94.75 85 ASP A CA 1
ATOM 620 C C . ASP A 1 85 ? 9.628 19.674 0.425 1.00 94.75 85 ASP A C 1
ATOM 622 O O . ASP A 1 85 ? 10.162 19.709 -0.683 1.00 94.75 85 ASP A O 1
ATOM 626 N N . SER A 1 86 ? 9.596 18.565 1.169 1.00 96.44 86 SER A N 1
ATOM 627 C CA . SER A 1 86 ? 10.130 17.257 0.757 1.00 96.44 86 SER A CA 1
ATOM 628 C C . SER A 1 86 ? 9.231 16.555 -0.269 1.00 96.44 86 SER A C 1
ATOM 630 O O . SER A 1 86 ? 9.647 15.583 -0.896 1.00 96.44 86 SER A O 1
ATOM 632 N N . ASN A 1 87 ? 8.010 17.057 -0.472 1.00 95.81 87 ASN A N 1
ATOM 633 C CA . ASN A 1 87 ? 7.112 16.653 -1.546 1.00 95.81 87 ASN A CA 1
ATOM 634 C C . ASN A 1 87 ? 7.042 17.770 -2.601 1.00 95.81 87 ASN A C 1
ATOM 636 O O . ASN A 1 87 ? 6.640 18.899 -2.305 1.00 95.81 87 ASN A O 1
ATOM 640 N N . ILE A 1 88 ? 7.440 17.469 -3.833 1.00 95.69 88 ILE A N 1
ATOM 641 C CA . ILE A 1 88 ? 7.419 18.402 -4.961 1.00 95.69 88 ILE A CA 1
ATOM 642 C C . ILE A 1 88 ? 6.352 17.929 -5.937 1.00 95.69 88 ILE A C 1
ATOM 644 O O . ILE A 1 88 ? 6.493 16.843 -6.482 1.00 95.69 88 ILE A O 1
ATOM 648 N N . THR A 1 89 ? 5.343 18.751 -6.217 1.00 96.19 89 THR A N 1
ATOM 649 C CA . THR A 1 89 ? 4.321 18.444 -7.230 1.00 96.19 89 THR A CA 1
ATOM 650 C C . THR A 1 89 ? 4.430 19.381 -8.429 1.00 96.19 89 THR A C 1
ATOM 652 O O . THR A 1 89 ? 4.981 20.486 -8.312 1.00 96.19 89 THR A O 1
ATOM 655 N N . THR A 1 90 ? 3.869 18.989 -9.577 1.00 95.75 90 THR A N 1
ATOM 656 C CA . THR A 1 90 ? 3.750 19.884 -10.742 1.00 95.75 90 THR A CA 1
ATOM 657 C C . THR A 1 90 ? 3.023 21.175 -10.360 1.00 95.75 90 THR A C 1
ATOM 659 O O . THR A 1 90 ? 3.500 22.265 -10.680 1.00 95.75 90 THR A O 1
ATOM 662 N N . GLY A 1 91 ? 1.922 21.073 -9.605 1.00 95.69 91 GLY A N 1
ATOM 663 C CA . GLY A 1 91 ? 1.147 22.227 -9.143 1.00 95.69 91 GLY A CA 1
ATOM 664 C C . GLY A 1 91 ? 1.957 23.212 -8.312 1.00 95.69 91 GLY A C 1
ATOM 665 O O . GLY A 1 91 ? 1.903 24.414 -8.563 1.00 95.69 91 GLY A O 1
ATOM 666 N N . LYS A 1 92 ? 2.756 22.710 -7.362 1.00 95.81 92 LYS A N 1
ATOM 667 C CA . LYS A 1 92 ? 3.578 23.541 -6.468 1.00 95.81 92 LYS A CA 1
ATOM 668 C C . LYS A 1 92 ? 4.641 24.327 -7.240 1.00 95.81 92 LYS A C 1
ATOM 670 O O . LYS A 1 92 ? 4.813 25.525 -7.018 1.00 95.81 92 LYS A O 1
ATOM 675 N N . ILE A 1 93 ? 5.314 23.676 -8.192 1.00 97.62 93 ILE A N 1
ATOM 676 C CA . ILE A 1 93 ? 6.313 24.332 -9.047 1.00 97.62 93 ILE A CA 1
ATOM 677 C C . ILE A 1 93 ? 5.656 25.357 -9.974 1.00 97.62 93 ILE A C 1
ATOM 679 O O . ILE A 1 93 ? 6.154 26.476 -10.111 1.00 97.62 93 ILE A O 1
ATOM 683 N N . TYR A 1 94 ? 4.533 25.002 -10.598 1.00 96.75 94 TYR A N 1
ATOM 684 C CA . TYR A 1 94 ? 3.856 25.882 -11.549 1.00 96.75 94 TYR A CA 1
ATOM 685 C C . TYR A 1 94 ? 3.311 27.117 -10.840 1.00 96.75 94 TYR A C 1
ATOM 687 O O . TYR A 1 94 ? 3.530 28.229 -11.314 1.00 96.75 94 TYR A O 1
ATOM 695 N N . GLN A 1 95 ? 2.695 26.944 -9.669 1.00 96.81 95 GLN A N 1
ATOM 696 C CA . GLN A 1 95 ? 2.255 28.049 -8.826 1.00 96.81 95 GLN A CA 1
ATOM 697 C C . GLN A 1 95 ? 3.421 28.985 -8.483 1.00 96.81 95 GLN A C 1
ATOM 699 O O . GLN A 1 95 ? 3.328 30.187 -8.723 1.00 96.81 95 GLN A O 1
ATOM 704 N N . GLN A 1 96 ? 4.546 28.442 -8.003 1.00 96.06 96 GLN A N 1
ATOM 705 C CA . GLN A 1 96 ? 5.720 29.245 -7.655 1.00 96.06 96 GLN A CA 1
ATOM 706 C C . GLN A 1 96 ? 6.241 30.059 -8.850 1.00 96.06 96 GLN A C 1
ATOM 708 O O . GLN A 1 96 ? 6.624 31.220 -8.695 1.00 96.06 96 GLN A O 1
ATOM 713 N N . VAL A 1 97 ? 6.291 29.458 -10.039 1.00 97.50 97 VAL A N 1
ATOM 714 C CA . VAL A 1 97 ? 6.813 30.105 -11.250 1.00 97.50 97 VAL A CA 1
ATOM 715 C C . VAL A 1 97 ? 5.844 31.161 -11.782 1.00 97.50 97 VAL A C 1
ATOM 717 O O . VAL A 1 97 ? 6.286 32.252 -12.139 1.00 97.50 97 VAL A O 1
ATOM 720 N N . ILE A 1 98 ? 4.537 30.893 -11.759 1.00 97.00 98 ILE A N 1
ATOM 721 C CA . ILE A 1 98 ? 3.498 31.869 -12.120 1.00 97.00 98 ILE A CA 1
ATOM 722 C C . ILE A 1 98 ? 3.545 33.073 -11.168 1.00 97.00 98 ILE A C 1
ATOM 724 O O . ILE A 1 98 ? 3.528 34.218 -11.607 1.00 97.00 98 ILE A O 1
ATOM 728 N N . GLU A 1 99 ? 3.678 32.852 -9.860 1.00 96.81 99 GLU A N 1
ATOM 729 C CA . GLU A 1 99 ? 3.793 33.946 -8.888 1.00 96.81 99 GLU A CA 1
ATOM 730 C C . GLU A 1 99 ? 5.056 34.796 -9.111 1.00 96.81 99 GLU A C 1
ATOM 732 O O . GLU A 1 99 ? 4.993 36.025 -9.055 1.00 96.81 99 GLU A O 1
ATOM 737 N N . LYS A 1 100 ? 6.200 34.162 -9.408 1.00 96.56 100 LYS A N 1
ATOM 738 C CA . LYS A 1 100 ? 7.454 34.852 -9.768 1.00 96.56 100 LYS A CA 1
ATOM 739 C C . LYS A 1 100 ? 7.314 35.680 -11.047 1.00 96.56 100 LYS A C 1
ATOM 741 O O . LYS A 1 100 ? 7.808 36.805 -11.113 1.00 96.56 100 LYS A O 1
ATOM 746 N N . GLU A 1 101 ? 6.617 35.147 -12.046 1.00 97.06 101 GLU A N 1
ATOM 747 C CA . GLU A 1 101 ? 6.316 35.848 -13.296 1.00 97.06 101 GLU A CA 1
ATOM 748 C C . GLU A 1 101 ? 5.482 37.103 -13.046 1.00 97.06 101 GLU A C 1
ATOM 750 O O . GLU A 1 101 ? 5.880 38.187 -13.475 1.00 97.06 101 GLU A O 1
ATOM 755 N N . ARG A 1 102 ? 4.419 37.006 -12.242 1.00 96.19 102 ARG A N 1
ATOM 756 C CA . ARG A 1 102 ? 3.574 38.158 -11.895 1.00 96.19 102 ARG A CA 1
ATOM 757 C C . ARG A 1 102 ? 4.277 39.215 -11.045 1.00 96.19 102 ARG A C 1
ATOM 759 O O . ARG A 1 102 ? 3.948 40.392 -11.173 1.00 96.19 102 ARG A O 1
ATOM 766 N N . ARG A 1 103 ? 5.249 38.830 -10.210 1.00 95.88 103 ARG A N 1
ATOM 767 C CA . ARG A 1 103 ? 6.095 39.780 -9.461 1.00 95.88 103 ARG A CA 1
ATOM 768 C C . ARG A 1 103 ? 7.153 40.477 -10.321 1.00 95.88 103 ARG A C 1
ATOM 770 O O . ARG A 1 103 ? 7.708 41.479 -9.883 1.00 95.88 103 ARG A O 1
ATOM 777 N N . GLY A 1 104 ? 7.415 39.982 -11.532 1.00 94.56 104 GLY A N 1
ATOM 778 C CA . GLY A 1 104 ? 8.441 40.523 -12.424 1.00 94.56 104 GLY A CA 1
ATOM 779 C C . GLY A 1 104 ? 9.842 39.945 -12.202 1.00 94.56 104 GLY A C 1
ATOM 780 O O . GLY A 1 104 ? 10.807 40.494 -12.734 1.00 94.56 104 GLY A O 1
ATOM 781 N N . ASP A 1 105 ? 9.972 38.817 -11.491 1.00 95.69 105 ASP A N 1
ATOM 782 C CA . ASP A 1 105 ? 11.267 38.203 -11.141 1.00 95.69 105 ASP A CA 1
ATOM 783 C C . ASP A 1 105 ? 12.055 37.742 -12.393 1.00 95.69 105 ASP A C 1
ATOM 785 O O . ASP A 1 105 ? 13.277 37.607 -12.356 1.00 95.69 105 ASP A O 1
ATOM 789 N N . TYR A 1 106 ? 11.370 37.547 -13.530 1.00 95.44 106 TYR A N 1
ATOM 790 C CA . TYR A 1 106 ? 11.969 37.197 -14.830 1.00 95.44 106 TYR A CA 1
ATOM 791 C C . TYR A 1 106 ? 12.230 38.407 -15.751 1.00 95.44 106 TYR A C 1
ATOM 793 O O . TYR A 1 106 ? 12.506 38.230 -16.940 1.00 95.44 106 TYR A O 1
ATOM 801 N N . LEU A 1 107 ? 12.150 39.640 -15.231 1.00 94.25 107 LEU A N 1
ATOM 802 C CA . LEU A 1 107 ? 12.439 40.889 -15.959 1.00 94.25 107 LEU A CA 1
ATOM 803 C C . LEU A 1 107 ? 11.613 41.067 -17.250 1.00 94.25 107 LEU A C 1
ATOM 805 O O . LEU A 1 107 ? 12.106 41.590 -18.250 1.00 94.25 107 LEU A O 1
ATOM 809 N N . GLY A 1 108 ? 10.368 40.582 -17.251 1.00 88.44 108 GLY A N 1
ATOM 810 C CA . GLY A 1 108 ? 9.458 40.658 -18.400 1.00 88.44 108 GLY A CA 1
ATOM 811 C C . GLY A 1 108 ? 9.791 39.715 -19.564 1.00 88.44 108 GLY A C 1
ATOM 812 O O . GLY A 1 108 ? 9.159 39.805 -20.615 1.00 88.44 108 GLY A O 1
ATOM 813 N N . LYS A 1 109 ? 10.767 38.808 -19.410 1.00 92.12 109 LYS A N 1
ATOM 814 C CA . LYS A 1 109 ? 11.058 37.775 -20.416 1.00 92.12 109 LYS A CA 1
ATOM 815 C C . LYS A 1 109 ? 9.981 36.689 -20.416 1.00 92.12 109 LYS A C 1
ATOM 817 O O . LYS A 1 109 ? 9.382 36.392 -19.385 1.00 92.12 109 LYS A O 1
ATOM 822 N N . THR A 1 110 ? 9.772 36.055 -21.570 1.00 94.88 110 THR A N 1
ATOM 823 C CA . THR A 1 110 ? 8.853 34.917 -21.698 1.00 94.88 110 THR A CA 1
ATOM 824 C C . THR A 1 110 ? 9.334 33.726 -20.870 1.00 94.88 110 THR A C 1
ATOM 826 O O . THR A 1 110 ? 10.436 33.218 -21.080 1.00 94.88 110 THR A O 1
ATOM 829 N N . VAL A 1 111 ? 8.475 33.252 -19.971 1.00 96.25 111 VAL A N 1
ATOM 830 C CA . VAL A 1 111 ? 8.698 32.048 -19.165 1.00 96.25 111 VAL A CA 1
ATOM 831 C C . VAL A 1 111 ? 8.294 30.805 -19.967 1.00 96.25 111 VAL A C 1
ATOM 833 O O . VAL A 1 111 ? 7.299 30.807 -20.688 1.00 96.25 111 VAL A O 1
ATOM 836 N N . GLN A 1 112 ? 9.084 29.739 -19.861 1.00 96.00 112 GLN A N 1
ATOM 837 C CA . GLN A 1 112 ? 8.931 28.479 -20.602 1.00 96.00 112 GLN A CA 1
ATOM 838 C C . GLN A 1 112 ? 9.244 27.285 -19.695 1.00 96.00 112 GLN A C 1
ATOM 840 O O . GLN A 1 112 ? 9.888 27.457 -18.661 1.00 96.00 112 GLN A O 1
ATOM 845 N N . VAL A 1 113 ? 8.857 26.069 -20.105 1.00 96.25 113 VAL A N 1
ATOM 846 C CA . VAL A 1 113 ? 9.193 24.837 -19.364 1.00 96.25 113 VAL A CA 1
ATOM 847 C C . VAL A 1 113 ? 10.707 24.693 -19.200 1.00 96.25 113 VAL A C 1
ATOM 849 O O . VAL A 1 113 ? 11.197 24.546 -18.084 1.00 96.25 113 VAL A O 1
ATOM 852 N N . VAL A 1 114 ? 11.459 24.830 -20.290 1.00 95.62 114 VAL A N 1
ATOM 853 C CA . VAL A 1 114 ? 12.922 24.878 -20.251 1.00 95.62 114 VAL A CA 1
ATOM 854 C C . VAL A 1 114 ? 13.369 26.311 -20.561 1.00 95.62 114 VAL A C 1
ATOM 856 O O . VAL A 1 114 ? 12.910 26.868 -21.555 1.00 95.62 114 VAL A O 1
ATOM 859 N N . PRO A 1 115 ? 14.229 26.943 -19.743 1.00 95.44 115 PRO A N 1
ATOM 860 C CA . PRO A 1 115 ? 14.820 26.411 -18.516 1.00 95.44 115 PRO A CA 1
ATOM 861 C C . PRO A 1 115 ? 14.005 26.723 -17.246 1.00 95.44 115 PRO A C 1
ATOM 863 O O . PRO A 1 115 ? 14.308 26.192 -16.191 1.00 95.44 115 PRO A O 1
ATOM 866 N N . HIS A 1 116 ? 12.975 27.576 -17.290 1.00 96.69 116 HIS A N 1
ATOM 867 C CA . HIS A 1 116 ? 12.434 28.188 -16.065 1.00 96.69 116 HIS A CA 1
ATOM 868 C C . HIS A 1 116 ? 11.753 27.201 -15.098 1.00 96.69 116 HIS A C 1
ATOM 870 O O . HIS A 1 116 ? 11.951 27.317 -13.887 1.00 96.69 116 HIS A O 1
ATOM 876 N N . ILE A 1 117 ? 10.978 26.227 -15.599 1.00 97.75 117 ILE A N 1
ATOM 877 C CA . ILE A 1 117 ? 10.390 25.169 -14.754 1.00 97.75 117 ILE A CA 1
ATOM 878 C C . ILE A 1 117 ? 11.486 24.199 -14.299 1.00 97.75 117 ILE A C 1
ATOM 880 O O . ILE A 1 117 ? 11.550 23.853 -13.120 1.00 97.75 117 ILE A O 1
ATOM 884 N N . THR A 1 118 ? 12.382 23.790 -15.202 1.00 97.56 118 THR A N 1
ATOM 885 C CA . THR A 1 118 ? 13.469 22.852 -14.872 1.00 97.56 118 THR A CA 1
ATOM 886 C C . THR A 1 118 ? 14.455 23.434 -13.859 1.00 97.56 118 THR A C 1
ATOM 888 O O . THR A 1 118 ? 14.924 22.718 -12.976 1.00 97.56 118 THR A O 1
ATOM 891 N N . ASP A 1 119 ? 14.735 24.733 -13.924 1.00 97.25 119 ASP A N 1
ATOM 892 C CA . ASP A 1 119 ? 15.558 25.462 -12.959 1.00 97.25 119 ASP A CA 1
ATOM 893 C C . ASP A 1 119 ? 14.845 25.584 -11.615 1.00 97.25 119 ASP A C 1
ATOM 895 O O . ASP A 1 119 ? 15.471 25.406 -10.572 1.00 97.25 119 ASP A O 1
ATOM 899 N N . ALA A 1 120 ? 13.533 25.847 -11.610 1.00 97.94 120 ALA A N 1
ATOM 900 C CA . ALA A 1 120 ? 12.751 25.879 -10.377 1.00 97.94 120 ALA A CA 1
ATOM 901 C C . ALA A 1 120 ? 12.797 24.527 -9.646 1.00 97.94 120 ALA A C 1
ATOM 903 O O . ALA A 1 120 ? 13.039 24.507 -8.440 1.00 97.94 120 ALA A O 1
ATOM 904 N N . ILE A 1 121 ? 12.662 23.410 -10.373 1.00 98.19 121 ILE A N 1
ATOM 905 C CA . ILE A 1 121 ? 12.778 22.050 -9.819 1.00 98.19 121 ILE A CA 1
ATOM 906 C C . ILE A 1 121 ? 14.185 21.804 -9.255 1.00 98.19 121 ILE A C 1
ATOM 908 O O . ILE A 1 121 ? 14.321 21.377 -8.110 1.00 98.19 121 ILE A O 1
ATOM 912 N N . GLN A 1 122 ? 15.238 22.106 -10.023 1.00 97.62 122 GLN A N 1
ATOM 913 C CA . GLN A 1 122 ? 16.630 21.910 -9.591 1.00 97.62 122 GLN A CA 1
ATOM 914 C C . GLN A 1 122 ? 16.956 22.731 -8.336 1.00 97.62 122 GLN A C 1
ATOM 916 O O . GLN A 1 122 ? 17.472 22.192 -7.356 1.00 97.62 122 GLN A O 1
ATOM 921 N N . ASN A 1 123 ? 16.585 24.013 -8.328 1.00 97.00 123 ASN A N 1
ATOM 922 C CA . ASN A 1 123 ? 16.790 24.904 -7.187 1.00 97.00 123 ASN A CA 1
ATOM 923 C C . ASN A 1 123 ? 16.006 24.438 -5.950 1.00 97.00 123 ASN A C 1
ATOM 925 O O . ASN A 1 123 ? 16.491 24.573 -4.825 1.00 97.00 123 ASN A O 1
ATOM 929 N N . TRP A 1 124 ? 14.806 23.878 -6.141 1.00 97.75 124 TRP A N 1
ATOM 930 C CA . TRP A 1 124 ? 14.026 23.299 -5.051 1.00 97.75 124 TRP A CA 1
ATOM 931 C C . TRP A 1 124 ? 14.743 22.100 -4.433 1.00 97.75 124 TRP A C 1
ATOM 933 O O . TRP A 1 124 ? 14.944 22.075 -3.220 1.00 97.75 124 TRP A O 1
ATOM 943 N N . ILE A 1 125 ? 15.175 21.146 -5.262 1.00 97.69 125 ILE A N 1
ATOM 944 C CA . ILE A 1 125 ? 15.895 19.945 -4.821 1.00 97.69 125 ILE A CA 1
ATOM 945 C C . ILE A 1 125 ? 17.164 20.331 -4.057 1.00 97.69 125 ILE A C 1
ATOM 947 O O . ILE A 1 125 ? 17.365 19.872 -2.936 1.00 97.69 125 ILE A O 1
ATOM 951 N N . GLU A 1 126 ? 17.998 21.211 -4.616 1.00 96.12 126 GLU A N 1
ATOM 952 C CA . GLU A 1 126 ? 19.258 21.627 -3.987 1.00 96.12 126 GLU A CA 1
ATOM 953 C C . GLU A 1 126 ? 19.056 22.356 -2.650 1.00 96.12 126 GLU A C 1
ATOM 955 O O . GLU A 1 126 ? 19.885 22.223 -1.745 1.00 96.12 126 GLU A O 1
ATOM 960 N N . ARG A 1 127 ? 17.972 23.133 -2.516 1.00 96.38 127 ARG A N 1
ATOM 961 C CA . ARG A 1 127 ? 17.601 23.795 -1.259 1.00 96.38 127 ARG A CA 1
ATOM 962 C C . ARG A 1 127 ? 17.160 22.770 -0.220 1.00 96.38 127 ARG A C 1
ATOM 964 O O . ARG A 1 127 ? 17.689 22.764 0.887 1.00 96.38 127 ARG A O 1
ATOM 971 N N . VAL A 1 128 ? 16.197 21.918 -0.572 1.00 96.31 128 VAL A N 1
ATOM 972 C CA . VAL A 1 128 ? 15.550 20.991 0.369 1.00 96.31 128 VAL A CA 1
ATOM 973 C C . VAL A 1 128 ? 16.493 19.880 0.812 1.00 96.31 128 VAL A C 1
ATOM 975 O O . VAL A 1 128 ? 16.506 19.527 1.985 1.00 96.31 128 VAL A O 1
ATOM 978 N N . ALA A 1 129 ? 17.362 19.400 -0.076 1.00 96.44 129 ALA A N 1
ATOM 979 C CA . ALA A 1 129 ? 18.349 18.374 0.244 1.00 96.44 129 ALA A CA 1
ATOM 980 C C . ALA A 1 129 ? 19.366 18.795 1.326 1.00 96.44 129 ALA A C 1
ATOM 982 O O . ALA A 1 129 ? 20.055 17.937 1.873 1.00 96.44 129 ALA A O 1
ATOM 983 N N . LYS A 1 130 ? 19.474 20.097 1.629 1.00 95.69 130 LYS A N 1
ATOM 984 C CA . LYS A 1 130 ? 20.344 20.649 2.683 1.00 95.69 130 LYS A CA 1
ATOM 985 C C . LYS A 1 130 ? 19.613 20.902 4.003 1.00 95.69 130 LYS A C 1
ATOM 987 O O . LYS A 1 130 ? 20.267 21.213 4.995 1.00 95.69 130 LYS A O 1
ATOM 992 N N . ILE A 1 131 ? 18.282 20.810 4.020 1.00 95.38 131 ILE A N 1
ATOM 993 C CA . ILE A 1 131 ? 17.490 21.025 5.232 1.00 95.38 131 ILE A CA 1
ATOM 994 C C . ILE A 1 131 ? 17.706 19.822 6.165 1.00 95.38 131 ILE A C 1
ATOM 996 O O . ILE A 1 131 ? 17.537 18.684 5.721 1.00 95.38 131 ILE A O 1
ATOM 1000 N N . PRO A 1 132 ? 18.081 20.043 7.438 1.00 94.69 132 PRO A N 1
ATOM 1001 C CA . PRO A 1 132 ? 18.163 18.974 8.424 1.00 94.69 132 PRO A CA 1
ATOM 1002 C C . PRO A 1 132 ? 16.802 18.300 8.633 1.00 94.69 132 PRO A C 1
ATOM 1004 O O . PRO A 1 132 ? 15.787 18.974 8.787 1.00 94.69 132 PRO A O 1
ATOM 1007 N N . VAL A 1 133 ? 16.794 16.967 8.656 1.00 93.12 133 VAL A N 1
ATOM 1008 C CA . VAL A 1 133 ? 15.575 16.139 8.815 1.00 93.12 133 VAL A CA 1
ATOM 1009 C C . VAL A 1 133 ? 15.663 15.178 10.000 1.00 93.12 133 VAL A C 1
ATOM 1011 O O . VAL A 1 133 ? 14.813 14.309 10.184 1.00 93.12 133 VAL A O 1
ATOM 1014 N N . ASP A 1 134 ? 16.720 15.286 10.800 1.00 88.12 134 ASP A N 1
ATOM 1015 C CA . ASP A 1 134 ? 16.887 14.503 12.015 1.00 88.12 134 ASP A CA 1
ATOM 1016 C C . ASP A 1 134 ? 17.376 15.375 13.180 1.00 88.12 134 ASP A C 1
ATOM 1018 O O . ASP A 1 134 ? 17.664 16.565 13.035 1.00 88.12 134 ASP A O 1
ATOM 1022 N N . ALA A 1 135 ? 17.448 14.764 14.363 1.00 82.12 135 ALA A N 1
ATOM 1023 C CA . ALA A 1 135 ? 17.791 15.448 15.604 1.00 82.12 135 ALA A CA 1
ATOM 1024 C C . ALA A 1 135 ? 19.228 16.006 15.648 1.00 82.12 135 ALA A C 1
ATOM 1026 O O . ALA A 1 135 ? 19.570 16.670 16.623 1.00 82.12 135 ALA A O 1
ATOM 1027 N N . SER A 1 136 ? 20.083 15.736 14.651 1.00 85.38 136 SER A N 1
ATOM 1028 C CA . SER A 1 136 ? 21.432 16.306 14.620 1.00 85.38 136 SER A CA 1
ATOM 1029 C C . SER A 1 136 ? 21.427 17.790 14.255 1.00 85.38 136 SER A C 1
ATOM 1031 O O . SER A 1 136 ? 22.379 18.487 14.586 1.00 85.38 136 SER A O 1
ATOM 1033 N N . GLY A 1 137 ? 20.392 18.276 13.556 1.00 88.50 137 GLY A N 1
ATOM 1034 C CA . GLY A 1 137 ? 20.342 19.656 13.061 1.00 88.50 137 GLY A CA 1
ATOM 1035 C C . GLY A 1 137 ? 21.389 19.974 11.983 1.00 88.50 137 GLY A C 1
ATOM 1036 O O . GLY A 1 137 ? 21.587 21.140 11.651 1.00 88.50 137 GLY A O 1
ATOM 1037 N N . GLU A 1 138 ? 22.051 18.958 11.421 1.00 91.31 138 GLU A N 1
ATOM 1038 C CA . GLU A 1 138 ? 23.086 19.121 10.396 1.00 91.31 138 GLU A CA 1
ATOM 1039 C C . GLU A 1 138 ? 22.552 18.804 8.996 1.00 91.31 138 GLU A C 1
ATOM 1041 O O . GLU A 1 138 ? 21.561 18.090 8.824 1.00 91.31 138 GLU A O 1
ATOM 1046 N N . SER A 1 139 ? 23.232 19.328 7.972 1.00 94.06 139 SER A N 1
ATOM 1047 C CA . SER A 1 139 ? 22.884 19.052 6.578 1.00 94.06 139 SER A CA 1
ATOM 1048 C C . SER A 1 139 ? 23.038 17.554 6.260 1.00 94.06 139 SER A C 1
ATOM 1050 O O . SER A 1 139 ? 24.059 16.957 6.616 1.00 94.06 139 SER A O 1
ATOM 1052 N N . PRO A 1 140 ? 22.092 16.949 5.521 1.00 96.19 140 PRO A N 1
ATOM 1053 C CA . PRO A 1 140 ? 22.216 15.579 5.028 1.00 96.19 140 PRO A CA 1
ATOM 1054 C C . PRO A 1 140 ? 23.429 15.374 4.106 1.00 96.19 140 PRO A C 1
ATOM 1056 O O . PRO A 1 140 ? 23.774 16.251 3.309 1.00 96.19 140 PRO A O 1
ATOM 1059 N N . ASP A 1 141 ? 24.043 14.188 4.174 1.00 95.75 141 ASP A N 1
ATOM 1060 C CA . ASP A 1 141 ? 25.173 13.797 3.319 1.00 95.75 141 ASP A CA 1
ATOM 1061 C C . ASP A 1 141 ? 24.682 13.281 1.956 1.00 95.75 141 ASP A C 1
ATOM 1063 O O . ASP A 1 141 ? 25.256 13.592 0.902 1.00 95.75 141 ASP A O 1
ATOM 1067 N N . VAL A 1 142 ? 23.582 12.513 1.980 1.00 97.44 142 VAL A N 1
ATOM 1068 C CA . VAL A 1 142 ? 22.944 11.921 0.799 1.00 97.44 142 VAL A CA 1
ATOM 1069 C C . VAL A 1 142 ? 21.453 12.262 0.752 1.00 97.44 142 VAL A C 1
ATOM 1071 O O . VAL A 1 142 ? 20.738 12.145 1.746 1.00 97.44 142 VAL A O 1
ATOM 1074 N N . CYS A 1 143 ? 20.970 12.645 -0.428 1.00 98.19 143 CYS A N 1
ATOM 1075 C CA . CYS A 1 143 ? 19.555 12.845 -0.715 1.00 98.19 143 CYS A CA 1
ATOM 1076 C C . CYS A 1 143 ? 19.044 11.731 -1.636 1.00 98.19 143 CYS A C 1
ATOM 1078 O O . CYS A 1 143 ? 19.559 11.536 -2.740 1.00 98.19 143 CYS A O 1
ATOM 1080 N N . ILE A 1 144 ? 18.031 10.997 -1.182 1.00 98.44 144 ILE A N 1
ATOM 1081 C CA . ILE A 1 144 ? 17.267 10.080 -2.024 1.00 98.44 144 ILE A CA 1
ATOM 1082 C C . ILE A 1 144 ? 16.190 10.890 -2.738 1.00 98.44 144 ILE A C 1
ATOM 1084 O O . ILE A 1 144 ? 15.396 11.565 -2.092 1.00 98.44 144 ILE A O 1
ATOM 1088 N N . ILE A 1 145 ? 16.144 10.821 -4.061 1.00 98.00 145 ILE A N 1
ATOM 1089 C CA . ILE A 1 145 ? 15.086 11.436 -4.857 1.00 98.00 145 ILE A CA 1
ATOM 1090 C C . ILE A 1 145 ? 14.281 10.318 -5.490 1.00 98.00 145 ILE A C 1
ATOM 1092 O O . ILE A 1 145 ? 14.830 9.516 -6.241 1.00 98.00 145 ILE A O 1
ATOM 1096 N N . GLU A 1 146 ? 12.983 10.276 -5.231 1.00 97.19 146 GLU A N 1
ATOM 1097 C CA . GLU A 1 146 ? 12.080 9.422 -5.990 1.00 97.19 146 GLU A CA 1
ATOM 1098 C C . GLU A 1 146 ? 11.343 10.230 -7.057 1.00 97.19 146 GLU A C 1
ATOM 1100 O O . GLU A 1 146 ? 10.671 11.223 -6.765 1.00 97.19 146 GLU A O 1
ATOM 1105 N N . LEU A 1 147 ? 11.420 9.748 -8.297 1.00 94.94 147 LEU A N 1
ATOM 1106 C CA . LEU A 1 147 ? 10.560 10.181 -9.387 1.00 94.94 147 LEU A CA 1
ATOM 1107 C C . LEU A 1 147 ? 9.286 9.335 -9.428 1.00 94.94 147 LEU A C 1
ATOM 1109 O O . LEU A 1 147 ? 9.308 8.172 -9.844 1.00 94.94 147 LEU A O 1
ATOM 1113 N N . GLY A 1 148 ? 8.184 9.938 -8.981 1.00 91.06 148 GLY A N 1
ATOM 1114 C CA . GLY A 1 148 ? 6.832 9.397 -9.036 1.00 91.06 148 GLY A CA 1
ATOM 1115 C C . GLY A 1 148 ? 6.330 9.188 -10.466 1.00 91.06 148 GLY A C 1
ATOM 1116 O O . GLY A 1 148 ? 6.934 9.637 -11.439 1.00 91.06 148 GLY A O 1
ATOM 1117 N N . GLY A 1 149 ? 5.209 8.475 -10.598 1.00 87.50 149 GLY A N 1
ATOM 1118 C CA . GLY A 1 149 ? 4.648 8.121 -11.907 1.00 87.50 149 GLY A CA 1
ATOM 1119 C C . GLY A 1 149 ? 5.520 7.137 -12.696 1.00 87.50 149 GLY A C 1
ATOM 1120 O O . GLY A 1 149 ? 6.242 6.316 -12.105 1.00 87.50 149 GLY A O 1
ATOM 1121 N N . THR A 1 150 ? 5.415 7.190 -14.025 1.00 87.06 150 THR A N 1
ATOM 1122 C CA . THR A 1 150 ? 6.265 6.431 -14.948 1.00 87.06 150 THR A CA 1
ATOM 1123 C C . THR A 1 150 ? 7.026 7.355 -15.899 1.00 87.06 150 THR A C 1
ATOM 1125 O O . THR A 1 150 ? 6.656 8.509 -16.131 1.00 87.06 150 THR A O 1
ATOM 1128 N N . ILE A 1 151 ? 8.150 6.868 -16.424 1.00 87.19 151 ILE A N 1
ATOM 1129 C CA . ILE A 1 151 ? 8.912 7.594 -17.441 1.00 87.19 151 ILE A CA 1
ATOM 1130 C C . ILE A 1 151 ? 8.277 7.365 -18.814 1.00 87.19 151 ILE A C 1
ATOM 1132 O O . ILE A 1 151 ? 8.104 6.227 -19.241 1.00 87.19 151 ILE A O 1
ATOM 1136 N N . GLY A 1 152 ? 8.002 8.461 -19.524 1.00 82.69 152 GLY A N 1
ATOM 1137 C CA . GLY A 1 152 ? 7.343 8.459 -20.834 1.00 82.69 152 GLY A CA 1
ATOM 1138 C C . GLY A 1 152 ? 5.993 9.177 -20.832 1.00 82.69 152 GLY A C 1
ATOM 1139 O O . GLY A 1 152 ? 5.478 9.491 -21.905 1.00 82.69 152 GLY A O 1
ATOM 1140 N N . ASP A 1 153 ? 5.464 9.485 -19.648 1.00 87.19 153 ASP A N 1
ATOM 1141 C CA . ASP A 1 153 ? 4.256 10.287 -19.480 1.00 87.19 153 ASP A CA 1
ATOM 1142 C C . ASP A 1 153 ? 4.539 11.777 -19.733 1.00 87.19 153 ASP A C 1
ATOM 1144 O O . ASP A 1 153 ? 5.629 12.285 -19.457 1.00 87.19 153 ASP A O 1
ATOM 1148 N N . LEU A 1 154 ? 3.536 12.507 -20.234 1.00 89.25 154 LEU A N 1
ATOM 1149 C CA . LEU A 1 154 ? 3.654 13.953 -20.482 1.00 89.25 154 LEU A CA 1
ATOM 1150 C C . LEU A 1 154 ? 3.961 14.732 -19.196 1.00 89.25 154 LEU A C 1
ATOM 1152 O O . LEU A 1 154 ? 4.708 15.708 -19.217 1.00 89.25 154 LEU A O 1
ATOM 1156 N N . GLU A 1 155 ? 3.395 14.278 -18.083 1.00 90.75 155 GLU A N 1
ATOM 1157 C CA . GLU A 1 155 ? 3.484 14.922 -16.775 1.00 90.75 155 GLU A CA 1
ATOM 1158 C C . GLU A 1 155 ? 4.893 14.811 -16.171 1.00 90.75 155 GLU A C 1
ATOM 1160 O O . GLU A 1 155 ? 5.353 15.726 -15.490 1.00 90.75 155 GLU A O 1
ATOM 1165 N N . SER A 1 156 ? 5.619 13.718 -16.450 1.00 91.06 156 SER A N 1
ATOM 1166 C CA . SER A 1 156 ? 6.970 13.496 -15.919 1.00 91.06 156 SER A CA 1
ATOM 1167 C C . SER A 1 156 ? 8.068 14.172 -16.744 1.00 91.06 156 SER A C 1
ATOM 1169 O O . SER A 1 156 ? 9.179 14.353 -16.243 1.00 91.06 156 SER A O 1
ATOM 1171 N N . GLY A 1 157 ? 7.762 14.622 -17.967 1.00 93.06 157 GLY A N 1
ATOM 1172 C CA . GLY A 1 157 ? 8.711 15.269 -18.880 1.00 93.06 157 GLY A CA 1
ATOM 1173 C C . GLY A 1 157 ? 9.552 16.390 -18.244 1.00 93.06 157 GLY A C 1
ATOM 1174 O O . GLY A 1 157 ? 10.782 16.297 -18.281 1.00 93.06 157 GLY A O 1
ATOM 1175 N N . PRO A 1 158 ? 8.946 17.417 -17.609 1.00 95.31 158 PRO A N 1
ATOM 1176 C CA . PRO A 1 158 ? 9.697 18.498 -16.964 1.00 95.31 158 PRO A CA 1
ATOM 1177 C C . PRO A 1 158 ? 10.631 18.020 -15.842 1.00 95.31 158 PRO A C 1
ATOM 1179 O O . PRO A 1 158 ? 11.738 18.536 -15.705 1.00 95.31 158 PRO A O 1
ATOM 1182 N N . PHE A 1 159 ? 10.217 17.025 -15.052 1.00 96.56 159 PHE A N 1
ATOM 1183 C CA . PHE A 1 159 ? 11.043 16.470 -13.976 1.00 96.56 159 PHE A CA 1
ATOM 1184 C C . PHE A 1 159 ? 12.218 15.661 -14.516 1.00 96.56 159 PHE A C 1
ATOM 1186 O O . PHE A 1 159 ? 13.333 15.797 -14.018 1.00 96.56 159 PHE A O 1
ATOM 1193 N N . VAL A 1 160 ? 11.987 14.842 -15.543 1.00 95.25 160 VAL A N 1
ATOM 1194 C CA . VAL A 1 160 ? 13.038 14.038 -16.174 1.00 95.25 160 VAL A CA 1
ATOM 1195 C C . VAL A 1 160 ? 14.122 14.938 -16.773 1.00 95.25 160 VAL A C 1
ATOM 1197 O O . VAL A 1 160 ? 15.305 14.708 -16.522 1.00 95.25 160 VAL A O 1
ATOM 1200 N N . GLU A 1 161 ? 13.730 16.008 -17.470 1.00 95.81 161 GLU A N 1
ATOM 1201 C CA . GLU A 1 161 ? 14.672 16.993 -18.013 1.00 95.81 161 GLU A CA 1
ATOM 1202 C C . GLU A 1 161 ? 15.442 17.723 -16.897 1.00 95.81 161 GLU A C 1
ATOM 1204 O O . GLU A 1 161 ? 16.668 17.825 -16.948 1.00 95.81 161 GLU A O 1
ATOM 1209 N N . ALA A 1 162 ? 14.755 18.161 -15.836 1.00 96.94 162 ALA A N 1
ATOM 1210 C CA . ALA A 1 162 ? 15.394 18.807 -14.689 1.00 96.94 162 ALA A CA 1
ATOM 1211 C C . ALA A 1 162 ? 16.426 17.897 -13.996 1.00 96.94 162 ALA A C 1
ATOM 1213 O O . ALA A 1 162 ? 17.521 18.342 -13.651 1.00 96.94 162 ALA A O 1
ATOM 1214 N N . LEU A 1 163 ? 16.100 16.615 -13.806 1.00 96.12 163 LEU A N 1
ATOM 1215 C CA . LEU A 1 163 ? 16.982 15.629 -13.176 1.00 96.12 163 LEU A CA 1
ATOM 1216 C C . LEU A 1 163 ? 18.163 15.239 -14.079 1.00 96.12 163 LEU A C 1
ATOM 1218 O O . LEU A 1 163 ? 19.266 15.011 -13.579 1.00 96.12 163 LEU A O 1
ATOM 1222 N N . SER A 1 164 ? 17.956 15.207 -15.397 1.00 94.56 164 SER A N 1
ATOM 1223 C CA . SER A 1 164 ? 19.019 15.022 -16.392 1.00 94.56 164 SER A CA 1
ATOM 1224 C C . SER A 1 164 ? 20.055 16.155 -16.319 1.00 94.56 164 SER A C 1
ATOM 1226 O O . SER A 1 164 ? 21.256 15.902 -16.174 1.00 94.56 164 SER A O 1
ATOM 1228 N N . GLN A 1 165 ? 19.598 17.412 -16.299 1.00 95.12 165 GLN A N 1
ATOM 1229 C CA . GLN A 1 165 ? 20.464 18.585 -16.127 1.00 95.12 165 GLN A CA 1
ATOM 1230 C C . GLN A 1 165 ? 21.167 18.593 -14.760 1.00 95.12 165 GLN A C 1
ATOM 1232 O O . GLN A 1 165 ? 22.367 18.877 -14.680 1.00 95.12 165 GLN A O 1
ATOM 1237 N N . LEU A 1 166 ? 20.455 18.213 -13.692 1.00 95.31 166 LEU A N 1
ATOM 1238 C CA . LEU A 1 166 ? 21.014 18.137 -12.342 1.00 95.31 166 LEU A CA 1
ATOM 1239 C C . LEU A 1 166 ? 22.166 17.132 -12.256 1.00 95.31 166 LEU A C 1
ATOM 1241 O O . LEU A 1 166 ? 23.204 17.430 -11.664 1.00 95.31 166 LEU A O 1
ATOM 1245 N N . ARG A 1 167 ? 22.017 15.957 -12.880 1.00 93.69 167 ARG A N 1
ATOM 1246 C CA . ARG A 1 167 ? 23.089 14.957 -12.961 1.00 93.69 167 ARG A CA 1
ATOM 1247 C C . ARG A 1 167 ? 24.343 15.538 -13.605 1.00 93.69 167 ARG A C 1
ATOM 1249 O O . ARG A 1 167 ? 25.441 15.327 -13.093 1.00 93.69 167 ARG A O 1
ATOM 1256 N N . HIS A 1 168 ? 24.192 16.251 -14.722 1.00 92.44 168 HIS A N 1
ATOM 1257 C CA . HIS A 1 168 ? 25.329 16.861 -15.409 1.00 92.44 168 HIS A CA 1
ATOM 1258 C C . HIS A 1 168 ? 26.035 17.890 -14.516 1.00 92.44 168 HIS A C 1
ATOM 1260 O O . HIS A 1 168 ? 27.259 17.870 -14.405 1.00 92.44 168 HIS A O 1
ATOM 1266 N N . ARG A 1 169 ? 25.259 18.729 -13.821 1.00 94.00 169 ARG A N 1
ATOM 1267 C CA . ARG A 1 169 ? 25.763 19.769 -12.916 1.00 94.00 169 ARG A CA 1
ATOM 1268 C C . ARG A 1 169 ? 26.511 19.206 -11.705 1.00 94.00 169 ARG A C 1
ATOM 1270 O O . ARG A 1 169 ? 27.549 19.742 -11.331 1.00 94.00 169 ARG A O 1
ATOM 1277 N N . LEU A 1 170 ? 25.990 18.144 -11.086 1.00 93.81 170 LEU A N 1
ATOM 1278 C CA . LEU A 1 170 ? 26.603 17.537 -9.898 1.00 93.81 170 LEU A CA 1
ATOM 1279 C C . LEU A 1 170 ? 27.811 16.656 -10.239 1.00 93.81 170 LEU A C 1
ATOM 1281 O O . LEU A 1 170 ? 28.700 16.486 -9.403 1.00 93.81 170 LEU A O 1
ATOM 1285 N N . GLY A 1 171 ? 27.867 16.120 -11.457 1.00 92.06 171 GLY A N 1
ATOM 1286 C CA . GLY A 1 171 ? 28.938 15.242 -11.911 1.00 92.06 171 GLY A CA 1
ATOM 1287 C C . GLY A 1 171 ? 28.763 13.786 -11.469 1.00 92.06 171 GLY A C 1
ATOM 1288 O O . GLY A 1 171 ? 27.924 13.442 -10.635 1.00 92.06 171 GLY A O 1
ATOM 1289 N N . ARG A 1 172 ? 29.587 12.910 -12.057 1.00 89.19 172 ARG A N 1
ATOM 1290 C CA . ARG A 1 172 ? 29.458 11.447 -11.959 1.00 89.19 172 ARG A CA 1
ATOM 1291 C C . ARG A 1 172 ? 29.507 10.919 -10.522 1.00 89.19 172 ARG A C 1
ATOM 1293 O O . ARG A 1 172 ? 28.650 10.133 -10.151 1.00 89.19 172 ARG A O 1
ATOM 1300 N N . ASP A 1 173 ? 30.458 11.386 -9.716 1.00 94.75 173 ASP A N 1
ATOM 1301 C CA . ASP A 1 173 ? 30.676 10.893 -8.346 1.00 94.75 173 ASP A CA 1
ATOM 1302 C C . ASP A 1 173 ? 29.607 11.376 -7.347 1.00 94.75 173 ASP A C 1
ATOM 1304 O O . ASP A 1 173 ? 29.678 11.054 -6.163 1.00 94.75 173 ASP A O 1
ATOM 1308 N N . ASN A 1 174 ? 28.653 12.212 -7.765 1.00 96.25 174 ASN A N 1
ATOM 1309 C CA . ASN A 1 174 ? 27.666 12.823 -6.873 1.00 96.25 174 ASN A CA 1
ATOM 1310 C C . ASN A 1 174 ? 26.221 12.453 -7.220 1.00 96.25 174 ASN A C 1
ATOM 1312 O O . ASN A 1 174 ? 25.320 12.855 -6.487 1.00 96.25 174 ASN A O 1
ATOM 1316 N N . PHE A 1 175 ? 25.989 11.704 -8.300 1.00 96.94 175 PHE A N 1
ATOM 1317 C CA . PHE A 1 175 ? 24.650 11.356 -8.760 1.00 96.94 175 PHE A CA 1
ATOM 1318 C C . PHE A 1 175 ? 24.612 9.923 -9.290 1.00 96.94 175 PHE A C 1
ATOM 1320 O O . PHE A 1 175 ? 25.292 9.604 -10.263 1.00 96.94 175 PHE A O 1
ATOM 1327 N N . LEU A 1 176 ? 23.766 9.087 -8.687 1.00 97.06 176 LEU A N 1
ATOM 1328 C CA . LEU A 1 176 ? 23.533 7.702 -9.092 1.00 97.06 176 LEU A CA 1
ATOM 1329 C C . LEU A 1 176 ? 22.048 7.482 -9.377 1.00 97.06 176 LEU A C 1
ATOM 1331 O O . LEU A 1 176 ? 21.202 7.896 -8.588 1.00 97.06 176 LEU A O 1
ATOM 1335 N N . SER A 1 177 ? 21.719 6.808 -10.478 1.00 96.25 177 SER A N 1
ATOM 1336 C CA . SER A 1 177 ? 20.344 6.481 -10.856 1.00 96.25 177 SER A CA 1
ATOM 1337 C C . SER A 1 177 ? 20.038 4.984 -10.739 1.00 96.25 177 SER A C 1
ATOM 1339 O O . SER A 1 177 ? 20.677 4.154 -11.385 1.00 96.25 177 SER A O 1
ATOM 1341 N N . ILE A 1 178 ? 19.008 4.650 -9.960 1.00 97.50 178 ILE A N 1
ATOM 1342 C CA . ILE A 1 178 ? 18.385 3.328 -9.882 1.00 97.50 178 ILE A CA 1
ATOM 1343 C C . ILE A 1 178 ? 17.095 3.355 -10.709 1.00 97.50 178 ILE A C 1
ATOM 1345 O O . ILE A 1 178 ? 16.164 4.110 -10.423 1.00 97.50 178 ILE A O 1
ATOM 1349 N N . SER A 1 179 ? 17.018 2.518 -11.739 1.00 96.25 179 SER A N 1
ATOM 1350 C CA . SER A 1 179 ? 15.799 2.327 -12.529 1.00 96.25 179 SER A CA 1
ATOM 1351 C C . SER A 1 179 ? 15.091 1.046 -12.117 1.00 96.25 179 SER A C 1
ATOM 1353 O O . SER A 1 179 ? 15.613 -0.052 -12.301 1.00 96.25 179 SER A O 1
ATOM 1355 N N . VAL A 1 180 ? 13.884 1.186 -11.576 1.00 95.94 180 VAL A N 1
ATOM 1356 C CA . VAL A 1 180 ? 13.043 0.071 -11.148 1.00 95.94 180 VAL A CA 1
ATOM 1357 C C . VAL A 1 180 ? 12.182 -0.403 -12.317 1.00 95.94 180 VAL A C 1
ATOM 1359 O O . VAL A 1 180 ? 11.479 0.371 -12.976 1.00 95.94 180 VAL A O 1
ATOM 1362 N N . SER A 1 181 ? 12.229 -1.702 -12.581 1.00 94.62 181 SER A N 1
ATOM 1363 C CA . SER A 1 181 ? 11.499 -2.355 -13.661 1.00 94.62 181 SER A CA 1
ATOM 1364 C C . SER A 1 181 ? 10.868 -3.654 -13.175 1.00 94.62 181 SER A C 1
ATOM 1366 O O . SER A 1 181 ? 11.337 -4.241 -12.210 1.00 94.62 181 SER A O 1
ATOM 1368 N N . TYR A 1 182 ? 9.807 -4.109 -13.838 1.00 94.44 182 TYR A N 1
ATOM 1369 C CA . TYR A 1 182 ? 9.129 -5.362 -13.511 1.00 94.44 182 TYR A CA 1
ATOM 1370 C C . TYR A 1 182 ? 9.470 -6.434 -14.550 1.00 94.44 182 TYR A C 1
ATOM 1372 O O . TYR A 1 182 ? 9.312 -6.202 -15.754 1.00 94.44 182 TYR A O 1
ATOM 1380 N N . VAL A 1 183 ? 9.927 -7.594 -14.078 1.00 95.25 183 VAL A N 1
ATOM 1381 C CA . VAL A 1 183 ? 10.221 -8.786 -14.883 1.00 95.25 183 VAL A CA 1
ATOM 1382 C C . VAL A 1 183 ? 9.124 -9.820 -14.613 1.00 95.25 183 VAL A C 1
ATOM 1384 O O . VAL A 1 183 ? 9.220 -10.564 -13.641 1.00 95.25 183 VAL A O 1
ATOM 1387 N N . PRO A 1 184 ? 8.067 -9.873 -15.443 1.00 93.12 184 PRO A N 1
ATOM 1388 C CA . PRO A 1 184 ? 6.966 -10.798 -15.218 1.00 93.12 184 PRO A CA 1
ATOM 1389 C C . PRO A 1 184 ? 7.341 -12.233 -15.581 1.00 93.12 184 PRO A C 1
ATOM 1391 O O . PRO A 1 184 ? 8.033 -12.486 -16.578 1.00 93.12 184 PRO A O 1
ATOM 1394 N N . ILE A 1 185 ? 6.765 -13.176 -14.840 1.00 91.06 185 ILE A N 1
ATOM 1395 C CA . ILE A 1 185 ? 6.808 -14.604 -15.155 1.00 91.06 185 ILE A CA 1
ATOM 1396 C C . ILE A 1 185 ? 5.536 -14.988 -15.909 1.00 91.06 185 ILE A C 1
ATOM 1398 O O . ILE A 1 185 ? 4.423 -14.898 -15.395 1.00 91.06 185 ILE A O 1
ATOM 1402 N N . ILE A 1 186 ? 5.693 -15.442 -17.154 1.00 90.06 186 ILE A N 1
ATOM 1403 C CA . ILE A 1 186 ? 4.576 -15.866 -18.005 1.00 90.06 186 ILE A CA 1
ATOM 1404 C C . ILE A 1 186 ? 4.788 -17.325 -18.386 1.00 90.06 186 ILE A C 1
ATOM 1406 O O . ILE A 1 186 ? 5.755 -17.652 -19.069 1.00 90.06 186 ILE A O 1
ATOM 1410 N N . ASN A 1 187 ? 3.859 -18.194 -17.976 1.00 89.38 187 ASN A N 1
ATOM 1411 C CA . ASN A 1 187 ? 3.933 -19.647 -18.183 1.00 89.38 187 ASN A CA 1
ATOM 1412 C C . ASN A 1 187 ? 5.230 -20.275 -17.633 1.00 89.38 187 ASN A C 1
ATOM 1414 O O . ASN A 1 187 ? 5.782 -21.185 -18.245 1.00 89.38 187 ASN A O 1
ATOM 1418 N N . GLY A 1 188 ? 5.729 -19.762 -16.504 1.00 86.38 188 GLY A N 1
ATOM 1419 C CA . GLY A 1 188 ? 6.969 -20.228 -15.873 1.00 86.38 188 GLY A CA 1
ATOM 1420 C C . GLY A 1 188 ? 8.260 -19.662 -16.475 1.00 86.38 188 GLY A C 1
ATOM 1421 O O . GLY A 1 188 ? 9.330 -19.993 -15.985 1.00 86.38 188 GLY A O 1
ATOM 1422 N N . GLU A 1 189 ? 8.186 -18.805 -17.500 1.00 89.19 189 GLU A N 1
ATOM 1423 C CA . GLU A 1 189 ? 9.363 -18.181 -18.120 1.00 89.19 189 GLU A CA 1
ATOM 1424 C C . GLU A 1 189 ? 9.464 -16.691 -17.765 1.00 89.19 189 GLU A C 1
ATOM 1426 O O . GLU A 1 189 ? 8.503 -15.932 -17.932 1.00 89.19 189 GLU A O 1
ATOM 1431 N N . GLU A 1 190 ? 10.655 -16.259 -17.357 1.00 95.88 190 GLU A N 1
ATOM 1432 C CA . GLU A 1 190 ? 10.991 -14.864 -17.057 1.00 95.88 190 GLU A CA 1
ATOM 1433 C C . GLU A 1 190 ? 11.081 -14.016 -18.333 1.00 95.88 190 GLU A C 1
ATOM 1435 O O . GLU A 1 190 ? 11.861 -14.279 -19.258 1.00 95.88 190 GLU A O 1
ATOM 1440 N N . LYS A 1 191 ? 10.268 -12.958 -18.418 1.00 95.06 191 LYS A N 1
ATOM 1441 C CA . LYS A 1 191 ? 10.198 -12.108 -19.613 1.00 95.06 191 LYS A CA 1
ATOM 1442 C C . LYS A 1 191 ? 10.922 -10.783 -19.400 1.00 95.06 191 LYS A C 1
ATOM 1444 O O . LYS A 1 191 ? 10.389 -9.845 -18.831 1.00 95.06 191 LYS A O 1
ATOM 1449 N N . THR A 1 192 ? 12.099 -10.661 -20.013 1.00 95.62 192 THR A N 1
ATOM 1450 C CA . THR A 1 192 ? 12.966 -9.466 -19.921 1.00 95.62 192 THR A CA 1
ATOM 1451 C C . THR A 1 192 ? 12.578 -8.289 -20.827 1.00 95.62 192 THR A C 1
ATOM 1453 O O . THR A 1 192 ? 13.139 -7.204 -20.707 1.00 95.62 192 THR A O 1
ATOM 1456 N N . LYS A 1 193 ? 11.665 -8.477 -21.790 1.00 95.00 193 LYS A N 1
ATOM 1457 C CA . LYS A 1 193 ? 11.368 -7.465 -22.826 1.00 95.00 193 LYS A CA 1
ATOM 1458 C C . LYS A 1 193 ? 10.760 -6.174 -22.258 1.00 95.00 193 LYS A C 1
ATOM 1460 O O . LYS A 1 193 ? 11.202 -5.112 -22.692 1.00 95.00 193 LYS A O 1
ATOM 1465 N N . PRO A 1 194 ? 9.810 -6.215 -21.299 1.00 93.62 194 PRO A N 1
ATOM 1466 C CA . PRO A 1 194 ? 9.295 -4.997 -20.672 1.00 93.62 194 PRO A CA 1
ATOM 1467 C C . PRO A 1 194 ? 10.415 -4.129 -20.089 1.00 93.62 194 PRO A C 1
ATOM 1469 O O . PRO A 1 194 ? 10.468 -2.932 -20.360 1.00 93.62 194 PRO A O 1
ATOM 1472 N N . THR A 1 195 ? 11.379 -4.746 -19.401 1.00 94.88 195 THR A N 1
ATOM 1473 C CA . THR A 1 195 ? 12.564 -4.061 -18.870 1.00 94.88 195 THR A CA 1
ATOM 1474 C C . THR A 1 195 ? 13.418 -3.433 -19.961 1.00 94.88 195 THR A C 1
ATOM 1476 O O . THR A 1 195 ? 13.790 -2.270 -19.848 1.00 94.88 195 THR A O 1
ATOM 1479 N N . GLN A 1 196 ? 13.668 -4.144 -21.061 1.00 94.56 196 GLN A N 1
ATOM 1480 C CA . GLN A 1 196 ? 14.439 -3.606 -22.189 1.00 94.56 196 GLN A CA 1
ATOM 1481 C C . GLN A 1 196 ? 13.789 -2.348 -22.790 1.00 94.56 196 GLN A C 1
ATOM 1483 O O . GLN A 1 196 ? 14.482 -1.375 -23.094 1.00 94.56 196 GLN A O 1
ATOM 1488 N N . HIS A 1 197 ? 12.461 -2.346 -22.943 1.00 92.75 197 HIS A N 1
ATOM 1489 C CA . HIS A 1 197 ? 11.723 -1.194 -23.463 1.00 92.75 197 HIS A CA 1
ATOM 1490 C C . HIS A 1 197 ? 11.702 -0.022 -22.481 1.00 92.75 197 HIS A C 1
ATOM 1492 O O . HIS A 1 197 ? 11.994 1.100 -22.894 1.00 92.75 197 HIS A O 1
ATOM 1498 N N . ALA A 1 198 ? 11.448 -0.288 -21.199 1.00 92.31 198 ALA A N 1
ATOM 1499 C CA . ALA A 1 198 ? 11.486 0.730 -20.155 1.00 92.31 198 ALA A CA 1
ATOM 1500 C C . ALA A 1 198 ? 12.855 1.416 -20.100 1.00 92.31 198 ALA A C 1
ATOM 1502 O O . ALA A 1 198 ? 12.945 2.631 -20.219 1.00 92.31 198 ALA A O 1
ATOM 1503 N N . ILE A 1 199 ? 13.947 0.652 -20.033 1.00 94.44 199 ILE A N 1
ATOM 1504 C CA . ILE A 1 199 ? 15.301 1.219 -19.970 1.00 94.44 199 ILE A CA 1
ATOM 1505 C C . ILE A 1 199 ? 15.676 1.978 -21.250 1.00 94.44 199 ILE A C 1
ATOM 1507 O O . ILE A 1 199 ? 16.409 2.968 -21.205 1.00 94.44 199 ILE A O 1
ATOM 1511 N N . ARG A 1 200 ? 15.158 1.570 -22.414 1.00 92.50 200 ARG A N 1
ATOM 1512 C CA . ARG A 1 200 ? 15.304 2.361 -23.643 1.00 92.50 200 ARG A CA 1
ATOM 1513 C C . ARG A 1 200 ? 14.597 3.715 -23.532 1.00 92.50 200 ARG A C 1
ATOM 1515 O O . ARG A 1 200 ? 15.180 4.702 -23.970 1.00 92.50 200 ARG A O 1
ATOM 1522 N N . GLN A 1 201 ? 13.400 3.765 -22.948 1.00 90.38 201 GLN A N 1
ATOM 1523 C CA . GLN A 1 201 ? 12.665 5.015 -22.728 1.00 90.38 201 GLN A CA 1
ATOM 1524 C C . GLN A 1 201 ? 13.380 5.931 -21.731 1.00 90.38 201 GLN A C 1
ATOM 1526 O O . GLN A 1 201 ? 13.605 7.096 -22.053 1.00 90.38 201 GLN A O 1
ATOM 1531 N N . VAL A 1 202 ? 13.826 5.388 -20.591 1.00 90.94 202 VAL A N 1
ATOM 1532 C CA . VAL A 1 202 ? 14.621 6.120 -19.586 1.00 90.94 202 VAL A CA 1
ATOM 1533 C C . VAL A 1 202 ? 15.833 6.794 -20.234 1.00 90.94 202 VAL A C 1
ATOM 1535 O O . VAL A 1 202 ? 16.004 8.006 -20.109 1.00 90.94 202 VAL A O 1
ATOM 1538 N N . ARG A 1 203 ? 16.596 6.043 -21.040 1.00 90.62 203 ARG A N 1
ATOM 1539 C CA . ARG A 1 203 ? 17.748 6.580 -21.783 1.00 90.62 203 ARG A CA 1
ATOM 1540 C C . ARG A 1 203 ? 17.366 7.608 -22.837 1.00 90.62 203 ARG A C 1
ATOM 1542 O O . ARG A 1 203 ? 18.046 8.620 -22.956 1.00 90.62 203 ARG A O 1
ATOM 1549 N N . SER A 1 204 ? 16.293 7.377 -23.595 1.00 89.38 204 SER A N 1
ATOM 1550 C CA . SER A 1 204 ? 15.842 8.344 -24.606 1.00 89.38 204 SER A CA 1
ATOM 1551 C C . SER A 1 204 ? 15.373 9.667 -24.006 1.00 89.38 204 SER A C 1
ATOM 1553 O O . SER A 1 204 ? 15.442 10.685 -24.682 1.00 89.38 204 SER A O 1
ATOM 1555 N N . ALA A 1 205 ? 14.939 9.653 -22.744 1.00 85.94 205 ALA A N 1
ATOM 1556 C CA . ALA A 1 205 ? 14.548 10.845 -22.008 1.00 85.94 205 ALA A CA 1
ATOM 1557 C C . ALA A 1 205 ? 15.739 11.557 -21.329 1.00 85.94 205 ALA A C 1
ATOM 1559 O O . ALA A 1 205 ? 15.548 12.577 -20.682 1.00 85.94 205 ALA A O 1
ATOM 1560 N N . GLY A 1 206 ? 16.966 11.038 -21.469 1.00 84.00 206 GLY A N 1
ATOM 1561 C CA . GLY A 1 206 ? 18.193 11.660 -20.954 1.00 84.00 206 GLY A CA 1
ATOM 1562 C C . GLY A 1 206 ? 18.709 11.091 -19.629 1.00 84.00 206 GLY A C 1
ATOM 1563 O O . GLY A 1 206 ? 19.811 11.435 -19.206 1.00 84.00 206 GLY A O 1
ATOM 1564 N N . LEU A 1 207 ? 17.981 10.170 -18.989 1.00 88.56 207 LEU A N 1
ATOM 1565 C CA . LEU A 1 207 ? 18.437 9.506 -17.767 1.00 88.56 207 LEU A CA 1
ATOM 1566 C C . LEU A 1 207 ? 19.203 8.221 -18.101 1.00 88.56 207 LEU A C 1
ATOM 1568 O O . LEU A 1 207 ? 18.716 7.348 -18.813 1.00 88.56 207 LEU A O 1
ATOM 1572 N N . ILE A 1 208 ? 20.413 8.074 -17.566 1.00 88.12 208 ILE A N 1
ATOM 1573 C CA . ILE A 1 208 ? 21.234 6.873 -17.772 1.00 88.12 208 ILE A CA 1
ATOM 1574 C C . ILE A 1 208 ? 21.160 6.012 -16.501 1.00 88.12 208 ILE A C 1
ATOM 1576 O O . ILE A 1 208 ? 21.627 6.457 -15.455 1.00 88.12 208 ILE A O 1
ATOM 1580 N N . PRO A 1 209 ? 20.571 4.808 -16.527 1.00 92.50 209 PRO A N 1
ATOM 1581 C CA . PRO A 1 209 ? 20.527 3.967 -15.335 1.00 92.50 209 PRO A CA 1
ATOM 1582 C C . PRO A 1 209 ? 21.930 3.485 -14.965 1.00 92.50 209 PRO A C 1
ATOM 1584 O O . PRO A 1 209 ? 22.634 2.931 -15.807 1.00 92.50 209 PRO A O 1
ATOM 1587 N N . ASP A 1 210 ? 22.312 3.662 -13.703 1.00 95.75 210 ASP A N 1
ATOM 1588 C CA . ASP A 1 210 ? 23.546 3.104 -13.145 1.00 95.75 210 ASP A CA 1
ATOM 1589 C C . ASP A 1 210 ? 23.279 1.745 -12.474 1.00 95.75 210 ASP A C 1
ATOM 1591 O O . ASP A 1 210 ? 24.170 0.902 -12.405 1.00 95.75 210 ASP A O 1
ATOM 1595 N N . VAL A 1 211 ? 22.048 1.519 -12.004 1.00 97.50 211 VAL A N 1
ATOM 1596 C CA . VAL A 1 211 ? 21.562 0.247 -11.450 1.00 97.50 211 VAL A CA 1
ATOM 1597 C C . VAL A 1 211 ? 20.162 -0.033 -11.992 1.00 97.50 211 VAL A C 1
ATOM 1599 O O . VAL A 1 211 ? 19.334 0.877 -12.093 1.00 97.50 211 VAL A O 1
ATOM 1602 N N . ILE A 1 212 ? 19.873 -1.290 -12.325 1.00 97.38 212 ILE A N 1
ATOM 1603 C CA . ILE A 1 212 ? 18.541 -1.740 -12.739 1.00 97.38 212 ILE A CA 1
ATOM 1604 C C . ILE A 1 212 ? 17.997 -2.684 -11.670 1.00 97.38 212 ILE A C 1
ATOM 1606 O O . ILE A 1 212 ? 18.459 -3.815 -11.540 1.00 97.38 212 ILE A O 1
ATOM 1610 N N . ALA A 1 213 ? 16.989 -2.226 -10.931 1.00 97.12 213 ALA A N 1
ATOM 1611 C CA . ALA A 1 213 ? 16.293 -3.036 -9.940 1.00 97.12 213 ALA A CA 1
ATOM 1612 C C . ALA A 1 213 ? 15.120 -3.767 -10.597 1.00 97.12 213 ALA A C 1
ATOM 1614 O O . ALA A 1 213 ? 14.122 -3.152 -10.980 1.00 97.12 213 ALA A O 1
ATOM 1615 N N . CYS A 1 214 ? 15.252 -5.080 -10.755 1.00 96.31 214 CYS A N 1
ATOM 1616 C CA . CYS A 1 214 ? 14.273 -5.926 -11.420 1.00 96.31 214 CYS A CA 1
ATOM 1617 C C . CYS A 1 214 ? 13.333 -6.550 -10.389 1.00 96.31 214 CYS A C 1
ATOM 1619 O O . CYS A 1 214 ? 13.666 -7.563 -9.785 1.00 96.31 214 CYS A O 1
ATOM 1621 N N . ARG A 1 215 ? 12.144 -5.969 -10.201 1.00 95.31 215 ARG A N 1
ATOM 1622 C CA . ARG A 1 215 ? 11.096 -6.586 -9.387 1.00 95.31 215 ARG A CA 1
ATOM 1623 C C . ARG A 1 215 ? 10.567 -7.848 -10.059 1.00 95.31 215 ARG A C 1
ATOM 1625 O O . ARG A 1 215 ? 10.233 -7.816 -11.244 1.00 95.31 215 ARG A O 1
ATOM 1632 N N . CYS A 1 216 ? 10.439 -8.918 -9.287 1.00 93.31 216 CYS A N 1
ATOM 1633 C CA . CYS A 1 216 ? 10.031 -10.242 -9.746 1.00 93.31 216 CYS A CA 1
ATOM 1634 C C . CYS A 1 216 ? 9.318 -11.017 -8.626 1.00 93.31 216 CYS A C 1
ATOM 1636 O O . CYS A 1 216 ? 9.370 -10.639 -7.458 1.00 93.31 216 CYS A O 1
ATOM 1638 N N . GLU A 1 217 ? 8.617 -12.100 -8.961 1.00 91.56 217 GLU A N 1
ATOM 1639 C CA . GLU A 1 217 ? 7.947 -12.932 -7.954 1.00 91.56 217 GLU A CA 1
ATOM 1640 C C . GLU A 1 217 ? 8.912 -13.880 -7.233 1.00 91.56 217 GLU A C 1
ATOM 1642 O O . GLU A 1 217 ? 8.730 -14.153 -6.049 1.00 91.56 217 GLU A O 1
ATOM 1647 N N . ARG A 1 218 ? 9.936 -14.367 -7.941 1.00 93.00 218 ARG A N 1
ATOM 1648 C CA . ARG A 1 218 ? 10.967 -15.297 -7.452 1.00 93.00 218 ARG A CA 1
ATOM 1649 C C . ARG A 1 218 ? 12.357 -14.800 -7.854 1.00 93.00 218 ARG A C 1
ATOM 1651 O O . ARG A 1 218 ? 12.464 -13.871 -8.651 1.00 93.00 218 ARG A O 1
ATOM 1658 N N . GLU A 1 219 ? 13.399 -15.417 -7.312 1.00 93.69 219 GLU A N 1
ATOM 1659 C CA . GLU A 1 219 ? 14.786 -15.141 -7.704 1.00 93.69 219 GLU A CA 1
ATOM 1660 C C . GLU A 1 219 ? 14.991 -15.327 -9.216 1.00 93.69 219 GLU A C 1
ATOM 1662 O O . GLU A 1 219 ? 14.438 -16.256 -9.805 1.00 93.69 219 GLU A O 1
ATOM 1667 N N . LEU A 1 220 ? 15.717 -14.402 -9.849 1.00 94.44 220 LEU A N 1
ATOM 1668 C CA . LEU A 1 220 ? 15.920 -14.411 -11.298 1.00 94.44 220 LEU A CA 1
ATOM 1669 C C . LEU A 1 220 ? 17.032 -15.379 -11.685 1.00 94.44 220 LEU A C 1
ATOM 1671 O O . LEU A 1 220 ? 18.090 -15.404 -11.058 1.00 94.44 220 LEU A O 1
ATOM 1675 N N . ASP A 1 221 ? 16.840 -16.094 -12.790 1.00 96.06 221 ASP A N 1
ATOM 1676 C CA . ASP A 1 221 ? 17.894 -16.940 -13.335 1.00 96.06 221 ASP A CA 1
ATOM 1677 C C . ASP A 1 221 ? 19.093 -16.078 -13.775 1.00 96.06 221 ASP A C 1
ATOM 1679 O O . ASP A 1 221 ? 18.934 -15.025 -14.405 1.00 96.06 221 ASP A O 1
ATOM 1683 N N . VAL A 1 222 ? 20.321 -16.561 -13.556 1.00 96.19 222 VAL A N 1
ATOM 1684 C CA . VAL A 1 222 ? 21.555 -15.866 -13.989 1.00 96.19 222 VAL A CA 1
ATOM 1685 C C . VAL A 1 222 ? 21.509 -15.521 -15.484 1.00 96.19 222 VAL A C 1
ATOM 1687 O O . VAL A 1 222 ? 21.897 -14.433 -15.904 1.00 96.19 222 VAL A O 1
ATOM 1690 N N . ALA A 1 223 ? 20.940 -16.408 -16.308 1.00 96.31 223 ALA A N 1
ATOM 1691 C CA . ALA A 1 223 ? 20.759 -16.165 -17.738 1.00 96.31 223 ALA A CA 1
ATOM 1692 C C . ALA A 1 223 ? 19.836 -14.965 -18.038 1.00 96.31 223 ALA A C 1
ATOM 1694 O O . ALA A 1 223 ? 20.051 -14.246 -19.021 1.00 96.31 223 ALA A O 1
ATOM 1695 N N . THR A 1 224 ? 18.814 -14.739 -17.210 1.00 97.31 224 THR A N 1
ATOM 1696 C CA . THR A 1 224 ? 17.909 -13.586 -17.293 1.00 97.31 224 THR A CA 1
ATOM 1697 C C . THR A 1 224 ? 18.654 -12.302 -16.939 1.00 97.31 224 THR A C 1
ATOM 1699 O O . THR A 1 224 ? 18.563 -11.329 -17.694 1.00 97.31 224 THR A O 1
ATOM 1702 N N . ILE A 1 225 ? 19.446 -12.323 -15.862 1.00 97.44 225 ILE A N 1
ATOM 1703 C CA . ILE A 1 225 ? 20.287 -11.202 -15.412 1.00 97.44 225 ILE A CA 1
ATOM 1704 C C . ILE A 1 225 ? 21.270 -10.794 -16.519 1.00 97.44 225 ILE A C 1
ATOM 1706 O O . ILE A 1 225 ? 21.187 -9.671 -17.024 1.00 97.44 225 ILE A O 1
ATOM 1710 N N . THR A 1 226 ? 22.096 -11.724 -17.013 1.00 97.75 226 THR A N 1
ATOM 1711 C CA . THR A 1 226 ? 23.072 -11.465 -18.091 1.00 97.75 226 THR A CA 1
ATOM 1712 C C . THR A 1 226 ? 22.400 -10.955 -19.371 1.00 97.75 226 THR A C 1
ATOM 1714 O O . THR A 1 226 ? 22.932 -10.118 -20.108 1.00 97.75 226 THR A O 1
ATOM 1717 N N . LYS A 1 227 ? 21.187 -11.432 -19.675 1.00 97.44 227 LYS A N 1
ATOM 1718 C CA . LYS A 1 227 ? 20.423 -10.958 -20.835 1.00 97.44 227 LYS A CA 1
ATOM 1719 C C . LYS A 1 227 ? 19.949 -9.518 -20.665 1.00 97.44 227 LYS A C 1
ATOM 1721 O O . LYS A 1 227 ? 19.983 -8.766 -21.646 1.00 97.44 227 LYS A O 1
ATOM 1726 N N . ILE A 1 228 ? 19.471 -9.142 -19.479 1.00 97.50 228 ILE A N 1
ATOM 1727 C CA . ILE A 1 228 ? 19.082 -7.761 -19.171 1.00 97.50 228 ILE A CA 1
ATOM 1728 C C . ILE A 1 228 ? 20.316 -6.869 -19.249 1.00 97.50 228 ILE A C 1
ATOM 1730 O O . ILE A 1 228 ? 20.281 -5.904 -20.008 1.00 97.50 228 ILE A O 1
ATOM 1734 N N . ALA A 1 229 ? 21.406 -7.241 -18.578 1.00 97.38 229 ALA A N 1
ATOM 1735 C CA . ALA A 1 229 ? 22.669 -6.510 -18.570 1.00 97.38 229 ALA A CA 1
ATOM 1736 C C . ALA A 1 229 ? 23.156 -6.193 -19.994 1.00 97.38 229 ALA A C 1
ATOM 1738 O O . ALA A 1 229 ? 23.238 -5.028 -20.395 1.00 97.38 229 ALA A O 1
ATOM 1739 N N . ARG A 1 230 ? 23.293 -7.224 -20.842 1.00 96.38 230 ARG A N 1
ATOM 1740 C CA . ARG A 1 230 ? 23.690 -7.069 -22.253 1.00 96.38 230 ARG A CA 1
ATOM 1741 C C . ARG A 1 230 ? 22.738 -6.183 -23.059 1.00 96.38 230 ARG A C 1
ATOM 1743 O O . ARG A 1 230 ? 23.181 -5.382 -23.878 1.00 96.38 230 ARG A O 1
ATOM 1750 N N . SER A 1 231 ? 21.429 -6.346 -22.874 1.00 95.69 231 SER A N 1
ATOM 1751 C CA . SER A 1 231 ? 20.425 -5.610 -23.662 1.00 95.69 231 SER A CA 1
ATOM 1752 C C . SER A 1 231 ? 20.312 -4.144 -23.237 1.00 95.69 231 SER A C 1
ATOM 1754 O O . SER A 1 231 ? 20.037 -3.267 -24.059 1.00 95.69 231 SER A O 1
ATOM 1756 N N . CYS A 1 232 ? 20.505 -3.883 -21.948 1.00 95.38 232 CYS A N 1
ATOM 1757 C CA . CYS A 1 232 ? 20.403 -2.566 -21.337 1.00 95.38 232 CYS A CA 1
ATOM 1758 C C . CYS A 1 232 ? 21.746 -1.823 -21.289 1.00 95.38 232 CYS A C 1
ATOM 1760 O O . CYS A 1 232 ? 21.732 -0.625 -21.024 1.00 95.38 232 CYS A O 1
ATOM 1762 N N . GLN A 1 233 ? 22.852 -2.492 -21.641 1.00 94.94 233 GLN A N 1
ATOM 1763 C CA . GLN A 1 233 ? 24.220 -1.960 -21.655 1.00 94.94 233 GLN A CA 1
ATOM 1764 C C . GLN A 1 233 ? 24.704 -1.542 -20.261 1.00 94.94 233 GLN A C 1
ATOM 1766 O O . GLN A 1 233 ? 25.219 -0.442 -20.074 1.00 94.94 233 GLN A O 1
ATOM 1771 N N . VAL A 1 234 ? 24.514 -2.436 -19.295 1.00 95.69 234 VAL A N 1
ATOM 1772 C CA . VAL A 1 234 ? 25.076 -2.345 -17.941 1.00 95.69 234 VAL A CA 1
ATOM 1773 C C . VAL A 1 234 ? 25.809 -3.649 -17.623 1.00 95.69 234 VAL A C 1
ATOM 1775 O O . VAL A 1 234 ? 25.602 -4.646 -18.316 1.00 95.69 234 VAL A O 1
ATOM 1778 N N . GLU A 1 235 ? 26.653 -3.649 -16.598 1.00 96.88 235 GLU A N 1
ATOM 1779 C CA . GLU A 1 235 ? 27.326 -4.857 -16.112 1.00 96.88 235 GLU A CA 1
ATOM 1780 C C . GLU A 1 235 ? 26.347 -5.782 -15.374 1.00 96.88 235 GLU A C 1
ATOM 1782 O O . GLU A 1 235 ? 25.357 -5.320 -14.804 1.00 96.88 235 GLU A O 1
ATOM 1787 N N . ASP A 1 236 ? 26.643 -7.085 -15.335 1.00 96.75 236 ASP A N 1
ATOM 1788 C CA . ASP A 1 236 ? 25.797 -8.085 -14.665 1.00 96.75 236 ASP A CA 1
ATOM 1789 C C . ASP A 1 236 ? 25.580 -7.739 -13.177 1.00 96.75 236 ASP A C 1
ATOM 1791 O O . ASP A 1 236 ? 24.451 -7.789 -12.700 1.00 96.75 236 ASP A O 1
ATOM 1795 N N . GLU A 1 237 ? 26.620 -7.261 -12.473 1.00 96.31 237 GLU A N 1
ATOM 1796 C CA . GLU A 1 237 ? 26.528 -6.803 -11.071 1.00 96.31 237 GLU A CA 1
ATOM 1797 C C . GLU A 1 237 ? 25.597 -5.589 -10.872 1.00 96.31 237 GLU A C 1
ATOM 1799 O O . GLU A 1 237 ? 25.222 -5.286 -9.745 1.00 96.31 237 GLU A O 1
ATOM 1804 N N . GLN A 1 238 ? 25.247 -4.851 -11.932 1.00 97.56 238 GLN A N 1
ATOM 1805 C CA . GLN A 1 238 ? 24.369 -3.674 -11.860 1.00 97.56 238 GLN A CA 1
ATOM 1806 C C . GLN A 1 238 ? 22.887 -4.024 -12.060 1.00 97.56 238 GLN A C 1
ATOM 1808 O O . GLN A 1 238 ? 22.032 -3.135 -11.992 1.00 97.56 238 GLN A O 1
ATOM 1813 N N . VAL A 1 239 ? 22.568 -5.293 -12.325 1.00 97.94 239 VAL A N 1
ATOM 1814 C CA . VAL A 1 239 ? 21.199 -5.797 -12.450 1.00 97.94 239 VAL A CA 1
ATOM 1815 C C . VAL A 1 239 ? 20.865 -6.588 -11.190 1.00 97.94 239 VAL A C 1
ATOM 1817 O O . VAL A 1 239 ? 21.335 -7.706 -11.025 1.00 97.94 239 VAL A O 1
ATOM 1820 N N . ILE A 1 240 ? 20.038 -6.010 -10.318 1.00 97.12 240 ILE A N 1
ATOM 1821 C CA . ILE A 1 240 ? 19.682 -6.616 -9.026 1.00 97.12 240 ILE A CA 1
ATOM 1822 C C . ILE A 1 240 ? 18.278 -7.223 -9.071 1.00 97.12 240 ILE A C 1
ATOM 1824 O O . ILE A 1 240 ? 17.336 -6.596 -9.576 1.00 97.12 240 ILE A O 1
ATOM 1828 N N . GLY A 1 241 ? 18.131 -8.438 -8.546 1.00 95.50 241 GLY A N 1
ATOM 1829 C CA . GLY A 1 241 ? 16.855 -9.139 -8.441 1.00 95.50 241 GLY A CA 1
ATOM 1830 C C . GLY A 1 241 ? 16.099 -8.729 -7.180 1.00 95.50 241 GLY A C 1
ATOM 1831 O O . GLY A 1 241 ? 16.570 -8.918 -6.066 1.00 95.50 241 GLY A O 1
ATOM 1832 N N . VAL A 1 242 ? 14.891 -8.183 -7.328 1.00 96.06 242 VAL A N 1
ATOM 1833 C CA . VAL A 1 242 ? 14.040 -7.795 -6.194 1.00 96.06 242 VAL A CA 1
ATOM 1834 C C . VAL A 1 242 ? 12.813 -8.696 -6.155 1.00 96.06 242 VAL A C 1
ATOM 1836 O O . VAL A 1 242 ? 11.743 -8.349 -6.663 1.00 96.06 242 VAL A O 1
ATOM 1839 N N . ARG A 1 243 ? 12.982 -9.878 -5.561 1.00 94.44 243 ARG A N 1
ATOM 1840 C CA . ARG A 1 243 ? 11.897 -10.848 -5.390 1.00 94.44 243 ARG A CA 1
ATOM 1841 C C . ARG A 1 243 ? 10.865 -10.388 -4.359 1.00 94.44 243 ARG A C 1
ATOM 1843 O O . ARG A 1 243 ? 11.149 -9.544 -3.506 1.00 94.44 243 ARG A O 1
ATOM 1850 N N . ASN A 1 244 ? 9.672 -10.975 -4.408 1.00 92.69 244 ASN A N 1
ATOM 1851 C CA . ASN A 1 244 ? 8.682 -10.784 -3.354 1.00 92.69 244 ASN A CA 1
ATOM 1852 C C . ASN A 1 244 ? 9.223 -11.335 -2.023 1.00 92.69 244 ASN A C 1
ATOM 1854 O O . ASN A 1 2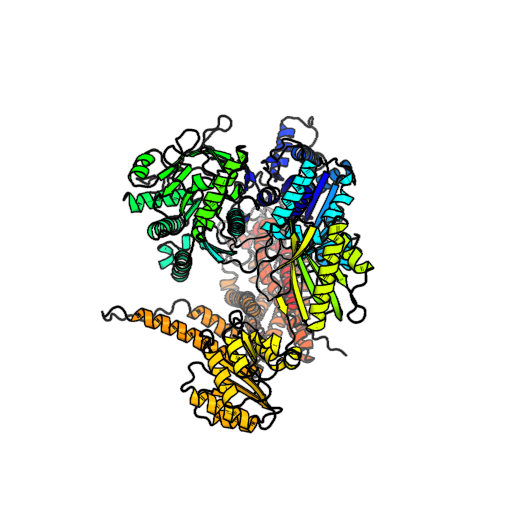44 ? 9.724 -12.459 -1.960 1.00 92.69 244 ASN A O 1
ATOM 1858 N N . MET A 1 245 ? 9.105 -10.524 -0.973 1.00 90.69 245 MET A N 1
ATOM 1859 C CA . MET A 1 245 ? 9.468 -10.859 0.405 1.00 90.69 245 MET A CA 1
ATOM 1860 C C . MET A 1 245 ? 8.198 -10.952 1.254 1.00 90.69 245 MET A C 1
ATOM 1862 O O . MET A 1 245 ? 7.197 -10.314 0.920 1.00 90.69 245 MET A O 1
ATOM 1866 N N . ASP A 1 246 ? 8.245 -11.691 2.364 1.00 86.00 246 ASP A N 1
ATOM 1867 C CA . ASP A 1 246 ? 7.093 -11.855 3.266 1.00 86.00 246 ASP A CA 1
ATOM 1868 C C . ASP A 1 246 ? 6.644 -10.523 3.876 1.00 86.00 246 ASP A C 1
ATOM 1870 O O . ASP A 1 246 ? 5.454 -10.273 4.060 1.00 86.00 246 ASP A O 1
ATOM 1874 N N . THR A 1 247 ? 7.608 -9.644 4.157 1.00 88.38 247 THR A N 1
ATOM 1875 C CA . THR A 1 247 ? 7.356 -8.255 4.536 1.00 88.38 247 THR A CA 1
ATOM 1876 C C . THR A 1 247 ? 8.287 -7.309 3.785 1.00 88.38 247 THR A C 1
ATOM 1878 O O . THR A 1 247 ? 9.440 -7.626 3.478 1.00 88.38 247 THR A O 1
ATOM 1881 N N . ILE A 1 248 ? 7.802 -6.094 3.524 1.00 92.38 248 ILE A N 1
ATOM 1882 C CA . ILE A 1 248 ? 8.575 -5.034 2.866 1.00 92.38 248 ILE A CA 1
ATOM 1883 C C . ILE A 1 248 ? 9.834 -4.656 3.661 1.00 92.38 248 ILE A C 1
ATOM 1885 O O . ILE A 1 248 ? 10.829 -4.223 3.077 1.00 92.38 248 ILE A O 1
ATOM 1889 N N . TYR A 1 249 ? 9.835 -4.854 4.983 1.00 94.00 249 TYR A N 1
ATOM 1890 C CA . TYR A 1 249 ? 10.965 -4.504 5.849 1.00 94.00 249 TYR A CA 1
ATOM 1891 C C . TYR A 1 249 ? 12.158 -5.461 5.712 1.00 94.00 249 TYR A C 1
ATOM 1893 O O . TYR A 1 249 ? 13.247 -5.155 6.201 1.00 94.00 249 TYR A O 1
ATOM 1901 N N . GLN A 1 250 ? 11.985 -6.580 4.998 1.00 94.69 250 GLN A N 1
ATOM 1902 C CA . GLN A 1 250 ? 13.067 -7.491 4.617 1.00 94.69 250 GLN A CA 1
ATOM 1903 C C . GLN A 1 250 ? 13.723 -7.120 3.278 1.00 94.69 250 GLN A C 1
ATOM 1905 O O . GLN A 1 250 ? 14.811 -7.606 2.982 1.00 94.69 250 GLN A O 1
ATOM 1910 N N . VAL A 1 251 ? 13.126 -6.228 2.481 1.00 96.44 251 VAL A N 1
ATOM 1911 C CA . VAL A 1 251 ? 13.721 -5.770 1.212 1.00 96.44 251 VAL A CA 1
ATOM 1912 C C . VAL A 1 251 ? 15.110 -5.130 1.396 1.00 96.44 251 VAL A C 1
ATOM 1914 O O . VAL A 1 251 ? 15.986 -5.433 0.591 1.00 96.44 251 VAL A O 1
ATOM 1917 N N . PRO A 1 252 ? 15.397 -4.332 2.446 1.00 97.19 252 PRO A N 1
ATOM 1918 C CA . PRO A 1 252 ? 16.761 -3.873 2.719 1.00 97.19 252 PRO A CA 1
ATOM 1919 C C . PRO A 1 252 ? 17.785 -5.006 2.865 1.00 97.19 252 PRO A C 1
ATOM 1921 O O . PRO A 1 252 ? 18.909 -4.854 2.400 1.00 97.19 252 PRO A O 1
ATOM 1924 N N . LEU A 1 253 ? 17.400 -6.139 3.469 1.00 96.50 253 LEU A N 1
ATOM 1925 C CA . LEU A 1 253 ? 18.276 -7.308 3.623 1.00 96.50 253 LEU A CA 1
ATOM 1926 C C . LEU A 1 253 ? 18.585 -7.929 2.263 1.00 96.50 253 LEU A C 1
ATOM 1928 O O . LEU A 1 253 ? 19.743 -8.194 1.956 1.00 96.50 253 LEU A O 1
ATOM 1932 N N . LEU A 1 254 ? 17.553 -8.095 1.432 1.00 96.88 254 LEU A N 1
ATOM 1933 C CA . LEU A 1 254 ? 17.709 -8.579 0.064 1.00 96.88 254 LEU A CA 1
ATOM 1934 C C . LEU A 1 254 ? 18.631 -7.655 -0.743 1.00 96.88 254 LEU A C 1
ATOM 1936 O O . LEU A 1 254 ? 19.543 -8.121 -1.407 1.00 96.88 254 LEU A O 1
ATOM 1940 N N . LEU A 1 255 ? 18.442 -6.338 -0.659 1.00 97.69 255 LEU A N 1
ATOM 1941 C CA . LEU A 1 255 ? 19.264 -5.387 -1.409 1.00 97.69 255 LEU A CA 1
ATOM 1942 C C . LEU A 1 255 ? 20.715 -5.320 -0.908 1.00 97.69 255 LEU A C 1
ATOM 1944 O O . LEU A 1 255 ? 21.616 -5.049 -1.702 1.00 97.69 255 LEU A O 1
ATOM 1948 N N . GLU A 1 256 ? 20.964 -5.566 0.382 1.00 96.81 256 GLU A N 1
ATOM 1949 C CA . GLU A 1 256 ? 22.325 -5.760 0.895 1.00 96.81 256 GLU A CA 1
ATOM 1950 C C . GLU A 1 256 ? 22.962 -7.017 0.281 1.00 96.81 256 GLU A C 1
ATOM 1952 O O . GLU A 1 256 ? 24.088 -6.938 -0.213 1.00 96.81 256 GLU A O 1
ATOM 1957 N N . GLN A 1 257 ? 22.225 -8.136 0.246 1.00 95.56 257 GLN A N 1
ATOM 1958 C CA . GLN A 1 257 ? 22.665 -9.413 -0.336 1.00 95.56 257 GLN A CA 1
ATOM 1959 C C . GLN A 1 257 ? 22.953 -9.306 -1.841 1.00 95.56 257 GLN A C 1
ATOM 1961 O O . GLN A 1 257 ? 23.996 -9.766 -2.298 1.00 95.56 257 GLN A O 1
ATOM 1966 N N . GLU A 1 258 ? 22.090 -8.617 -2.589 1.00 95.31 258 GLU A N 1
ATOM 1967 C CA . GLU A 1 258 ? 22.256 -8.320 -4.022 1.00 95.31 258 GLU A CA 1
ATOM 1968 C C . GLU A 1 258 ? 23.384 -7.303 -4.300 1.00 95.31 258 GLU A C 1
ATOM 1970 O O . GLU A 1 258 ? 23.652 -6.942 -5.445 1.00 95.31 258 GLU A O 1
ATOM 1975 N N . GLY A 1 259 ? 24.060 -6.795 -3.263 1.00 96.31 259 GLY A N 1
ATOM 1976 C CA . GLY A 1 259 ? 25.228 -5.929 -3.409 1.00 96.31 259 GLY A CA 1
ATOM 1977 C C . GLY A 1 259 ? 24.914 -4.460 -3.703 1.00 96.31 259 GLY A C 1
ATOM 1978 O O . GLY A 1 259 ? 25.825 -3.711 -4.072 1.00 96.31 259 GLY A O 1
ATOM 1979 N N . LEU A 1 260 ? 23.679 -3.985 -3.488 1.00 97.88 260 LEU A N 1
ATOM 1980 C CA . LEU A 1 260 ? 23.312 -2.583 -3.738 1.00 97.88 260 LEU A CA 1
ATOM 1981 C C . LEU A 1 260 ? 24.207 -1.610 -2.958 1.00 97.88 260 LEU A C 1
ATOM 1983 O O . LEU A 1 260 ? 24.654 -0.604 -3.504 1.00 97.88 260 LEU A O 1
ATOM 1987 N N . LEU A 1 261 ? 24.528 -1.916 -1.697 1.00 96.69 261 LEU A N 1
ATOM 1988 C CA . LEU A 1 261 ? 25.377 -1.053 -0.869 1.00 96.69 261 LEU A CA 1
ATOM 1989 C C . LEU A 1 261 ? 26.796 -0.896 -1.448 1.00 96.69 261 LEU A C 1
ATOM 1991 O O . LEU A 1 261 ? 27.364 0.198 -1.404 1.00 96.69 261 LEU A O 1
ATOM 1995 N N . LYS A 1 262 ? 27.354 -1.956 -2.051 1.00 96.56 262 LYS A N 1
ATOM 1996 C CA . LYS A 1 262 ? 28.647 -1.918 -2.760 1.00 96.56 262 LYS A CA 1
ATOM 1997 C C . LYS A 1 262 ? 28.569 -0.986 -3.973 1.00 96.56 262 LYS A C 1
ATOM 1999 O O . LYS A 1 262 ? 29.468 -0.166 -4.169 1.00 96.56 262 LYS A O 1
ATOM 2004 N N . LEU A 1 263 ? 27.489 -1.077 -4.753 1.00 97.31 263 LEU A N 1
ATOM 2005 C CA . LEU A 1 263 ? 27.254 -0.216 -5.917 1.00 97.31 263 LEU A CA 1
ATOM 2006 C C . LEU A 1 263 ? 27.098 1.255 -5.512 1.00 97.31 263 LEU A C 1
ATOM 2008 O O . LEU A 1 263 ? 27.712 2.120 -6.133 1.00 97.31 263 LEU A O 1
ATOM 2012 N N . LEU A 1 264 ? 26.344 1.536 -4.443 1.00 97.75 264 LEU A N 1
ATOM 2013 C CA . LEU A 1 264 ? 26.152 2.890 -3.918 1.00 97.75 264 LEU A CA 1
ATOM 2014 C C . LEU A 1 264 ? 27.471 3.509 -3.441 1.00 97.75 264 LEU A C 1
ATOM 2016 O O . LEU A 1 264 ? 27.775 4.643 -3.809 1.00 97.75 264 LEU A O 1
ATOM 2020 N N . ARG A 1 265 ? 28.281 2.756 -2.680 1.00 96.19 265 ARG A N 1
ATOM 2021 C CA . ARG A 1 265 ? 29.605 3.209 -2.218 1.00 96.19 265 ARG A CA 1
ATOM 2022 C C . ARG A 1 265 ? 30.499 3.609 -3.386 1.00 96.19 265 ARG A C 1
ATOM 2024 O O . ARG A 1 265 ? 30.988 4.734 -3.411 1.00 96.19 265 ARG A O 1
ATOM 2031 N N . LYS A 1 266 ? 30.641 2.718 -4.372 1.00 95.25 266 LYS A N 1
ATOM 2032 C CA . LYS A 1 266 ? 31.481 2.944 -5.556 1.00 95.25 266 LYS A CA 1
ATOM 2033 C C . LYS A 1 266 ? 30.955 4.083 -6.430 1.00 95.25 266 LYS A C 1
ATOM 2035 O O . LYS A 1 266 ? 31.729 4.925 -6.867 1.00 95.25 266 LYS A O 1
ATOM 2040 N N . GLY A 1 267 ? 29.656 4.097 -6.721 1.00 94.56 267 GLY A N 1
ATOM 2041 C CA . GLY A 1 267 ? 29.065 5.044 -7.666 1.00 94.56 267 GLY A CA 1
ATOM 2042 C C . GLY A 1 267 ? 28.982 6.477 -7.141 1.00 94.56 267 GLY A C 1
ATOM 2043 O O . GLY A 1 267 ? 29.059 7.412 -7.930 1.00 94.56 267 GLY A O 1
ATOM 2044 N N . LEU A 1 268 ? 28.884 6.658 -5.821 1.00 96.75 268 LEU A N 1
ATOM 2045 C CA . LEU A 1 268 ? 28.864 7.977 -5.181 1.00 96.75 268 LEU A CA 1
ATOM 2046 C C . LEU A 1 268 ? 30.202 8.370 -4.539 1.00 96.75 268 LEU A C 1
ATOM 2048 O O . LEU A 1 268 ? 30.269 9.405 -3.870 1.00 96.75 268 LEU A O 1
ATOM 2052 N N . ALA A 1 269 ? 31.251 7.560 -4.717 1.00 95.38 269 ALA A N 1
ATOM 2053 C CA . ALA A 1 269 ? 32.555 7.733 -4.080 1.00 95.38 269 ALA A CA 1
ATOM 2054 C C . ALA A 1 269 ? 32.426 8.050 -2.576 1.00 95.38 269 ALA A C 1
ATOM 2056 O O . ALA A 1 269 ? 32.940 9.065 -2.088 1.00 95.38 269 ALA A O 1
ATOM 2057 N N . LEU A 1 270 ? 31.634 7.240 -1.859 1.00 94.12 270 LEU A N 1
ATOM 2058 C CA . LEU A 1 270 ? 31.275 7.500 -0.458 1.00 94.12 270 LEU A CA 1
ATOM 2059 C C . LEU A 1 270 ? 32.483 7.413 0.479 1.00 94.12 270 LEU A C 1
ATOM 2061 O O . LEU A 1 270 ? 32.463 8.021 1.539 1.00 94.12 270 LEU A O 1
ATOM 2065 N N . GLU A 1 271 ? 33.553 6.729 0.075 1.00 89.44 271 GLU A N 1
ATOM 2066 C CA . GLU A 1 271 ? 34.838 6.703 0.781 1.00 89.44 271 GLU A CA 1
ATOM 2067 C C . GLU A 1 271 ? 35.498 8.082 0.915 1.00 89.44 271 GLU A C 1
ATOM 2069 O O . GLU A 1 271 ? 36.358 8.267 1.770 1.00 89.44 271 GLU A O 1
ATOM 2074 N N . LYS A 1 272 ? 35.094 9.057 0.090 1.00 89.31 272 LYS A N 1
ATOM 2075 C CA . LYS A 1 272 ? 35.551 10.450 0.191 1.00 89.31 272 LYS A CA 1
ATOM 2076 C C . LYS A 1 272 ? 34.809 11.241 1.277 1.00 89.31 272 LYS A C 1
ATOM 2078 O O . LYS A 1 272 ? 35.167 12.390 1.518 1.00 89.31 272 LYS A O 1
ATOM 2083 N N . LEU A 1 273 ? 33.749 10.686 1.873 1.00 89.69 273 LEU A N 1
ATOM 2084 C CA . LEU A 1 273 ? 33.015 11.318 2.968 1.00 89.69 273 LEU A CA 1
ATOM 2085 C C . LEU A 1 273 ? 33.635 10.919 4.307 1.00 89.69 273 LEU A C 1
ATOM 2087 O O . LEU A 1 273 ? 33.819 9.737 4.593 1.00 89.69 273 LEU A O 1
ATOM 2091 N N . GLU A 1 274 ? 33.911 11.908 5.151 1.00 86.56 274 GLU A N 1
ATOM 2092 C CA . GLU A 1 274 ? 34.374 11.666 6.513 1.00 86.56 274 GLU A CA 1
ATOM 2093 C C . GLU A 1 274 ? 33.183 11.332 7.414 1.00 86.56 274 GLU A C 1
ATOM 2095 O O . GLU A 1 274 ? 32.330 12.176 7.687 1.00 86.56 274 GLU A O 1
ATOM 2100 N N . VAL A 1 275 ? 33.128 10.087 7.889 1.00 89.06 275 VAL A N 1
ATOM 2101 C CA . VAL A 1 275 ? 32.146 9.653 8.887 1.00 89.06 275 VAL A CA 1
ATOM 2102 C C . VAL A 1 275 ? 32.848 9.501 10.227 1.00 89.06 275 VAL A C 1
ATOM 2104 O O . VAL A 1 275 ? 33.759 8.685 10.378 1.00 89.06 275 VAL A O 1
ATOM 2107 N N . ALA A 1 276 ? 32.411 10.273 11.221 1.00 88.25 276 ALA A N 1
ATOM 2108 C CA . ALA A 1 276 ? 32.955 10.176 12.568 1.00 88.25 276 ALA A CA 1
ATOM 2109 C C . ALA A 1 276 ? 32.734 8.756 13.143 1.00 88.25 276 ALA A C 1
ATOM 2111 O O . ALA A 1 276 ? 31.632 8.213 13.000 1.00 88.25 276 ALA A O 1
ATOM 2112 N N . PRO A 1 277 ? 33.710 8.158 13.858 1.00 90.06 277 PRO A N 1
ATOM 2113 C CA . PRO A 1 277 ? 33.569 6.809 14.414 1.00 90.06 277 PRO A CA 1
ATOM 2114 C C . PRO A 1 277 ? 32.286 6.569 15.237 1.00 90.06 277 PRO A C 1
ATOM 2116 O O . PRO A 1 277 ? 31.673 5.514 15.060 1.00 90.06 277 PRO A O 1
ATOM 2119 N N . PRO A 1 278 ? 31.797 7.521 16.065 1.00 90.31 278 PRO A N 1
ATOM 2120 C CA . PRO A 1 278 ? 30.527 7.353 16.778 1.00 90.31 278 PRO A CA 1
ATOM 2121 C C . PRO A 1 278 ? 29.310 7.218 15.850 1.00 90.31 278 PRO A C 1
ATOM 2123 O O . PRO A 1 278 ? 28.377 6.474 16.150 1.00 90.31 278 PRO A O 1
ATOM 2126 N N . MET A 1 279 ? 29.317 7.906 14.705 1.00 89.88 279 MET A N 1
ATOM 2127 C CA . MET A 1 279 ? 28.235 7.833 13.720 1.00 89.88 279 MET A CA 1
ATOM 2128 C C . MET A 1 279 ? 28.241 6.489 12.994 1.00 89.88 279 MET A C 1
ATOM 2130 O O . MET A 1 279 ? 27.184 5.883 12.831 1.00 89.88 279 MET A O 1
ATOM 2134 N N . ALA A 1 280 ? 29.422 5.982 12.634 1.00 91.94 280 ALA A N 1
ATOM 2135 C CA . ALA A 1 280 ? 29.564 4.649 12.055 1.00 91.94 280 ALA A CA 1
ATOM 2136 C C . ALA A 1 280 ? 29.086 3.553 13.029 1.00 91.94 280 ALA A C 1
ATOM 2138 O O . ALA A 1 280 ? 28.325 2.669 12.638 1.00 91.94 280 ALA A O 1
ATOM 2139 N N . GLN A 1 281 ? 29.444 3.649 14.317 1.00 92.25 281 GLN A N 1
ATOM 2140 C CA . GLN A 1 281 ? 28.951 2.732 15.356 1.00 92.25 281 GLN A CA 1
ATOM 2141 C C . GLN A 1 281 ? 27.426 2.797 15.508 1.00 92.25 281 GLN A C 1
ATOM 2143 O O . GLN A 1 281 ? 26.766 1.762 15.601 1.00 92.25 281 GLN A O 1
ATOM 2148 N N . LYS A 1 282 ? 26.846 4.004 15.480 1.00 91.81 282 LYS A N 1
ATOM 2149 C CA . LYS A 1 282 ? 25.391 4.201 15.502 1.00 91.81 282 LYS A CA 1
ATOM 2150 C C . LYS A 1 282 ? 24.710 3.570 14.282 1.00 91.81 282 LYS A C 1
ATOM 2152 O O . LYS A 1 282 ? 23.655 2.958 14.433 1.00 91.81 282 LYS A O 1
ATOM 2157 N N . GLY A 1 283 ? 25.308 3.699 13.097 1.00 94.19 283 GLY A N 1
ATOM 2158 C CA . GLY A 1 283 ? 24.833 3.063 11.867 1.00 94.19 283 GLY A CA 1
ATOM 2159 C C . GLY A 1 283 ? 24.861 1.534 11.945 1.00 94.19 283 GLY A C 1
ATOM 2160 O O . GLY A 1 283 ? 23.871 0.882 11.613 1.00 94.19 283 GLY A O 1
ATOM 2161 N N . GLN A 1 284 ? 25.940 0.960 12.478 1.00 94.31 284 GLN A N 1
ATOM 2162 C CA . GLN A 1 284 ? 26.044 -0.485 12.684 1.00 94.31 284 GLN A CA 1
ATOM 2163 C C . GLN A 1 284 ? 25.001 -0.993 13.693 1.00 94.31 284 GLN A C 1
ATOM 2165 O O . GLN A 1 284 ? 24.280 -1.947 13.409 1.00 94.31 284 GLN A O 1
ATOM 2170 N N . ALA A 1 285 ? 24.845 -0.307 14.829 1.00 95.00 285 ALA A N 1
ATOM 2171 C CA . ALA A 1 285 ? 23.839 -0.651 15.833 1.00 95.00 285 ALA A CA 1
ATOM 2172 C C . ALA A 1 285 ? 22.403 -0.561 15.281 1.00 95.00 285 ALA A C 1
ATOM 2174 O O . ALA A 1 285 ? 21.561 -1.402 15.605 1.00 95.00 285 ALA A O 1
ATOM 2175 N N . LEU A 1 286 ? 22.125 0.426 14.418 1.00 94.00 286 LEU A N 1
ATOM 2176 C CA . LEU A 1 286 ? 20.859 0.523 13.687 1.00 94.00 286 LEU A CA 1
ATOM 2177 C C . LEU A 1 286 ? 20.634 -0.719 12.817 1.00 94.00 286 LEU A C 1
ATOM 2179 O O . LEU A 1 286 ? 19.528 -1.259 12.813 1.00 94.00 286 LEU A O 1
ATOM 2183 N N . TRP A 1 287 ? 21.664 -1.181 12.105 1.00 96.50 287 TRP A N 1
ATOM 2184 C CA . TRP A 1 287 ? 21.549 -2.348 11.236 1.00 96.50 287 TRP A CA 1
ATOM 2185 C C . TRP A 1 287 ? 21.302 -3.642 12.003 1.00 96.50 287 TRP A C 1
ATOM 2187 O O . TRP A 1 287 ? 20.442 -4.440 11.627 1.00 96.50 287 TRP A O 1
ATOM 2197 N N . ASP A 1 288 ? 22.013 -3.834 13.110 1.00 94.50 288 ASP A N 1
ATOM 2198 C CA . ASP A 1 288 ? 21.848 -5.012 13.957 1.00 94.50 288 ASP A CA 1
ATOM 2199 C C . ASP A 1 288 ? 20.458 -5.048 14.602 1.00 94.50 288 ASP A C 1
ATOM 2201 O O . ASP A 1 288 ? 19.805 -6.095 14.619 1.00 94.50 288 ASP A O 1
ATOM 2205 N N . LEU A 1 289 ? 19.947 -3.892 15.041 1.00 92.56 289 LEU A N 1
ATOM 2206 C CA . LEU A 1 289 ? 18.581 -3.778 15.546 1.00 92.56 289 LEU A CA 1
ATOM 2207 C C . LEU A 1 289 ? 17.534 -4.024 14.450 1.00 92.56 289 LEU A C 1
ATOM 2209 O O . LEU A 1 289 ? 16.533 -4.695 14.712 1.00 92.56 289 LEU A O 1
ATOM 2213 N N . TRP A 1 290 ? 17.757 -3.520 13.232 1.00 94.31 290 TRP A N 1
ATOM 2214 C CA . TRP A 1 290 ? 16.865 -3.758 12.096 1.00 94.31 290 TRP A CA 1
ATOM 2215 C C . TRP A 1 290 ? 16.766 -5.247 11.777 1.00 94.31 290 TRP A C 1
ATOM 2217 O O . TRP A 1 290 ? 15.667 -5.797 11.827 1.00 94.31 290 TRP A O 1
ATOM 2227 N N . LYS A 1 291 ? 17.906 -5.920 11.559 1.00 92.75 291 LYS A N 1
ATOM 2228 C CA . LYS A 1 291 ? 17.982 -7.374 11.326 1.00 92.75 291 LYS A CA 1
ATOM 2229 C C . LYS A 1 291 ? 17.243 -8.160 12.407 1.00 92.75 291 LYS A C 1
ATOM 2231 O O . LYS A 1 291 ? 16.423 -9.010 12.084 1.00 92.75 291 LYS A O 1
ATOM 2236 N N . LYS A 1 292 ? 17.473 -7.825 13.680 1.00 89.88 292 LYS A N 1
ATOM 2237 C CA . LYS A 1 292 ? 16.807 -8.479 14.816 1.00 89.88 292 LYS A CA 1
ATOM 2238 C C . LYS A 1 292 ? 15.287 -8.280 14.830 1.00 89.88 292 LYS A C 1
ATOM 2240 O O . LYS A 1 292 ? 14.576 -9.124 15.359 1.00 89.88 292 LYS A O 1
ATOM 2245 N N . THR A 1 293 ? 14.792 -7.158 14.314 1.00 88.81 293 THR A N 1
ATOM 2246 C CA . THR A 1 293 ? 13.365 -6.806 14.381 1.00 88.81 293 THR A CA 1
ATOM 2247 C C . THR A 1 293 ? 12.569 -7.392 13.217 1.00 88.81 293 THR A C 1
ATOM 2249 O O . THR A 1 293 ? 11.451 -7.855 13.418 1.00 88.81 293 THR A O 1
ATOM 2252 N N . VAL A 1 294 ? 13.124 -7.358 12.002 1.00 88.38 294 VAL A N 1
ATOM 2253 C CA . VAL A 1 294 ? 12.388 -7.688 10.763 1.00 88.38 294 VAL A CA 1
ATOM 2254 C C . VAL A 1 294 ? 12.543 -9.143 10.325 1.00 88.38 294 VAL A C 1
ATOM 2256 O O . VAL A 1 294 ? 11.824 -9.601 9.435 1.00 88.38 294 VAL A O 1
ATOM 2259 N N . VAL A 1 295 ? 13.499 -9.866 10.911 1.00 80.69 295 VAL A N 1
ATOM 2260 C CA . VAL A 1 295 ? 13.618 -11.317 10.765 1.00 80.69 295 VAL A CA 1
ATOM 2261 C C . VAL A 1 295 ? 12.771 -11.932 11.878 1.00 80.69 295 VAL A C 1
ATOM 2263 O O . VAL A 1 295 ? 13.192 -11.901 13.034 1.00 80.69 295 VAL A O 1
ATOM 2266 N N . PRO A 1 296 ? 11.552 -12.414 11.577 1.00 62.94 296 PRO A N 1
ATOM 2267 C CA . PRO A 1 296 ? 10.664 -12.927 12.607 1.00 62.94 296 PRO A CA 1
ATOM 2268 C C . PRO A 1 296 ? 11.246 -14.193 13.242 1.00 62.94 296 PRO A C 1
ATOM 2270 O O . PRO A 1 296 ? 11.865 -15.018 12.563 1.00 62.94 296 PRO A O 1
ATOM 2273 N N . ASP A 1 297 ? 10.977 -14.377 14.535 1.00 66.25 297 ASP A N 1
ATOM 2274 C CA . ASP A 1 297 ? 11.159 -15.672 15.189 1.00 66.25 297 ASP A CA 1
ATOM 2275 C C . ASP A 1 297 ? 10.294 -16.723 14.452 1.00 66.25 297 ASP A C 1
ATOM 2277 O O . ASP A 1 297 ? 9.203 -16.418 13.950 1.00 66.25 297 ASP A O 1
ATOM 2281 N N . ARG A 1 298 ? 10.765 -17.974 14.351 1.00 63.56 298 ARG A N 1
ATOM 2282 C CA . ARG A 1 298 ? 9.959 -19.055 13.754 1.00 63.56 298 ARG A CA 1
ATOM 2283 C C . ARG A 1 298 ? 8.668 -19.229 14.569 1.00 63.56 298 ARG A C 1
ATOM 2285 O O . ARG A 1 298 ? 8.742 -19.375 15.782 1.00 63.56 298 ARG A O 1
ATOM 2292 N N . HIS A 1 299 ? 7.516 -19.287 13.896 1.00 69.19 299 HIS A N 1
ATOM 2293 C CA . HIS A 1 299 ? 6.189 -19.533 14.492 1.00 69.19 299 HIS A CA 1
ATOM 2294 C C . HIS A 1 299 ? 5.695 -18.461 15.484 1.00 69.19 299 HIS A C 1
ATOM 2296 O O . HIS A 1 299 ? 5.524 -18.712 16.673 1.00 69.19 299 HIS A O 1
ATOM 2302 N N . LEU A 1 300 ? 5.373 -17.271 14.973 1.00 81.25 300 LEU A N 1
ATOM 2303 C CA . LEU A 1 300 ? 4.678 -16.241 15.752 1.00 81.25 300 LEU A CA 1
ATOM 2304 C C . LEU A 1 300 ? 3.183 -16.573 15.900 1.00 81.25 300 LEU A C 1
ATOM 2306 O O . LEU A 1 300 ? 2.503 -16.837 14.904 1.00 81.25 300 LEU A O 1
ATOM 2310 N N . GLU A 1 301 ? 2.653 -16.498 17.124 1.00 90.19 301 GLU A N 1
ATOM 2311 C CA . GLU A 1 301 ? 1.208 -16.617 17.357 1.00 90.19 301 GLU A CA 1
ATOM 2312 C C . GLU A 1 301 ? 0.447 -15.490 16.636 1.00 90.19 301 GLU A C 1
ATOM 2314 O O . GLU A 1 301 ? 0.902 -14.336 16.642 1.00 90.19 301 GLU A O 1
ATOM 2319 N N . PRO A 1 302 ? -0.704 -15.790 16.007 1.00 93.94 302 PRO A N 1
ATOM 2320 C CA . PRO A 1 302 ? -1.495 -14.778 15.332 1.00 93.94 302 PRO A CA 1
ATOM 2321 C C . PRO A 1 302 ? -2.241 -13.882 16.327 1.00 93.94 302 PRO A C 1
ATOM 2323 O O . PRO A 1 302 ? -2.790 -14.361 17.317 1.00 93.94 302 PRO A O 1
ATOM 2326 N N . VAL A 1 303 ? -2.323 -12.590 16.012 1.00 96.25 303 VAL A N 1
ATOM 2327 C CA . VAL A 1 303 ? -3.204 -11.624 16.680 1.00 96.25 303 VAL A CA 1
ATOM 2328 C C . VAL A 1 303 ? -4.243 -11.112 15.681 1.00 96.25 303 VAL A C 1
ATOM 2330 O O . VAL A 1 303 ? -3.903 -10.550 14.640 1.00 96.25 303 VAL A O 1
ATOM 2333 N N . ASN A 1 304 ? -5.518 -11.345 15.986 1.00 97.38 304 ASN A N 1
ATOM 2334 C CA . ASN A 1 304 ? -6.663 -11.015 15.143 1.00 97.38 304 ASN A CA 1
ATOM 2335 C C . ASN A 1 304 ? -7.184 -9.620 15.489 1.00 97.38 304 ASN A C 1
ATOM 2337 O O . ASN A 1 304 ? -7.915 -9.444 16.468 1.00 97.38 304 ASN A O 1
ATOM 2341 N N . ILE A 1 305 ? -6.830 -8.641 14.665 1.00 98.31 305 ILE A N 1
ATOM 2342 C CA . ILE A 1 305 ? -7.316 -7.268 14.795 1.00 98.31 305 ILE A CA 1
ATOM 2343 C C . ILE A 1 305 ? -8.349 -7.012 13.700 1.00 98.31 305 ILE A C 1
ATOM 2345 O O . ILE A 1 305 ? -8.133 -7.367 12.541 1.00 98.31 305 ILE A O 1
ATOM 2349 N N . VAL A 1 306 ? -9.472 -6.394 14.057 1.00 98.31 306 VAL A N 1
ATOM 2350 C CA . VAL A 1 306 ? -10.490 -5.968 13.090 1.00 98.31 306 VAL A CA 1
ATOM 2351 C C . VAL A 1 306 ? -10.428 -4.457 12.920 1.00 98.31 306 VAL A C 1
ATOM 2353 O O . VAL A 1 306 ? -10.594 -3.710 13.885 1.00 98.31 306 VAL A O 1
ATOM 2356 N N . LEU A 1 307 ? -10.200 -4.013 11.685 1.00 97.88 307 LEU A N 1
ATOM 2357 C CA . LEU A 1 307 ? -10.275 -2.612 11.287 1.00 97.88 307 LEU A CA 1
ATOM 2358 C C . LEU A 1 307 ? -11.678 -2.327 10.764 1.00 97.88 307 LEU A C 1
ATOM 2360 O O . LEU A 1 307 ? -12.079 -2.877 9.742 1.00 97.88 307 LEU A O 1
ATOM 2364 N N . VAL A 1 308 ? -12.421 -1.461 11.450 1.00 97.75 308 VAL A N 1
ATOM 2365 C CA . VAL A 1 308 ? -13.775 -1.057 11.047 1.00 97.75 308 VAL A CA 1
ATOM 2366 C C . VAL A 1 308 ? -13.714 0.330 10.430 1.00 97.75 308 VAL A C 1
ATOM 2368 O O . VAL A 1 308 ? -13.667 1.330 11.141 1.00 97.75 308 VAL A O 1
ATOM 2371 N N . GLY A 1 309 ? -13.691 0.391 9.102 1.00 94.62 309 GLY A N 1
ATOM 2372 C CA . GLY A 1 309 ? -13.429 1.616 8.350 1.00 94.62 309 GLY A CA 1
ATOM 2373 C C . GLY A 1 309 ? -14.473 1.892 7.275 1.00 94.62 309 GLY A C 1
ATOM 2374 O O . GLY A 1 309 ? -15.294 1.045 6.935 1.00 94.62 309 GLY A O 1
ATOM 2375 N N . LYS A 1 310 ? -14.410 3.095 6.702 1.00 91.06 310 LYS A N 1
ATOM 2376 C CA . LYS A 1 310 ? -15.305 3.531 5.616 1.00 91.06 310 LYS A CA 1
ATOM 2377 C C . LYS A 1 310 ? -14.735 3.233 4.236 1.00 91.06 310 LYS A C 1
ATOM 2379 O O . LYS A 1 310 ? -15.488 3.095 3.276 1.00 91.06 310 LYS A O 1
ATOM 2384 N N . TYR A 1 311 ? -13.414 3.185 4.118 1.00 86.88 311 TYR A N 1
ATOM 2385 C CA . TYR A 1 311 ? -12.699 3.104 2.844 1.00 86.88 311 TYR A CA 1
ATOM 2386 C C . TYR A 1 311 ? -12.013 1.745 2.664 1.00 86.88 311 TYR A C 1
ATOM 2388 O O . TYR A 1 311 ? -10.852 1.674 2.299 1.00 86.88 311 TYR A O 1
ATOM 2396 N N . VAL A 1 312 ? -12.714 0.649 2.963 1.00 86.94 312 VAL A N 1
ATOM 2397 C CA . VAL A 1 312 ? -12.116 -0.702 2.960 1.00 86.94 312 VAL A CA 1
ATOM 2398 C C . VAL A 1 312 ? -12.066 -1.365 1.579 1.00 86.94 312 VAL A C 1
ATOM 2400 O O . VAL A 1 312 ? -11.561 -2.473 1.452 1.00 86.94 312 VAL A O 1
ATOM 2403 N N . SER A 1 313 ? -12.612 -0.728 0.538 1.00 80.56 313 SER A N 1
ATOM 2404 C CA . SER A 1 313 ? -12.593 -1.269 -0.828 1.00 80.56 313 SER A CA 1
ATOM 2405 C C . SER A 1 313 ? -11.244 -1.108 -1.533 1.00 80.56 313 SER A C 1
ATOM 2407 O O . SER A 1 313 ? -11.009 -1.780 -2.534 1.00 80.56 313 SER A O 1
ATOM 2409 N N . LEU A 1 314 ? -10.395 -0.199 -1.044 1.00 79.94 314 LEU A N 1
ATOM 2410 C CA . LEU A 1 314 ? -9.029 0.007 -1.507 1.00 79.94 314 LEU A CA 1
ATOM 2411 C C . LEU A 1 314 ? -8.094 -0.160 -0.306 1.00 79.94 314 LEU A C 1
ATOM 2413 O O . LEU A 1 314 ? -8.181 0.605 0.652 1.00 79.94 314 LEU A O 1
ATOM 2417 N N . ASP A 1 315 ? -7.190 -1.137 -0.369 1.00 73.38 315 ASP A N 1
ATOM 2418 C CA . ASP A 1 315 ? -6.277 -1.443 0.742 1.00 73.38 315 ASP A CA 1
ATOM 2419 C C . ASP A 1 315 ? -5.384 -0.242 1.118 1.00 73.38 315 ASP A C 1
ATOM 2421 O O . ASP A 1 315 ? -5.072 -0.030 2.292 1.00 73.38 315 ASP A O 1
ATOM 2425 N N . ASP A 1 316 ? -5.042 0.600 0.137 1.00 82.94 316 ASP A N 1
ATOM 2426 C CA . ASP A 1 316 ? -4.170 1.767 0.315 1.00 82.94 316 ASP A CA 1
ATOM 2427 C C . ASP A 1 316 ? -4.826 2.930 1.084 1.00 82.94 316 ASP A C 1
ATOM 2429 O O . ASP A 1 316 ? -4.130 3.845 1.526 1.00 82.94 316 ASP A O 1
ATOM 2433 N N . SER A 1 317 ? -6.150 2.920 1.290 1.00 88.56 317 SER A N 1
ATOM 2434 C CA . SER A 1 317 ? -6.852 3.999 2.005 1.00 88.56 317 SER A CA 1
ATOM 2435 C C . SER A 1 317 ? -6.563 4.041 3.513 1.00 88.56 317 SER A C 1
ATOM 2437 O O . SER A 1 317 ? -6.834 5.061 4.146 1.00 88.56 317 SER A O 1
ATOM 2439 N N . TYR A 1 318 ? -6.035 2.955 4.088 1.00 93.00 318 TYR A N 1
ATOM 2440 C CA . TYR A 1 318 ? -5.633 2.858 5.499 1.00 93.00 318 TYR A CA 1
ATOM 2441 C C . TYR A 1 318 ? -4.228 2.255 5.659 1.00 93.00 318 TYR A C 1
ATOM 2443 O O . TYR A 1 318 ? -3.929 1.591 6.661 1.00 93.00 318 TYR A O 1
ATOM 2451 N N . LEU A 1 319 ? -3.354 2.447 4.666 1.00 92.62 319 LEU A N 1
ATOM 2452 C CA . LEU A 1 319 ? -2.045 1.801 4.652 1.00 92.62 319 LEU A CA 1
ATOM 2453 C C . LEU A 1 319 ? -1.184 2.215 5.850 1.00 92.62 319 LEU A C 1
ATOM 2455 O O . LEU A 1 319 ? -0.501 1.362 6.415 1.00 92.62 319 LEU A O 1
ATOM 2459 N N . SER A 1 320 ? -1.225 3.477 6.289 1.00 95.25 320 SER A N 1
ATOM 2460 C CA . SER A 1 320 ? -0.462 3.920 7.462 1.00 95.25 320 SER A CA 1
ATOM 2461 C C . SER A 1 320 ? -0.879 3.178 8.721 1.00 95.25 320 SER A C 1
ATOM 2463 O O . SER A 1 320 ? -0.016 2.757 9.492 1.00 95.25 320 SER A O 1
ATOM 2465 N N . VAL A 1 321 ? -2.184 2.971 8.907 1.00 96.31 321 VAL A N 1
ATOM 2466 C CA . VAL A 1 321 ? -2.727 2.207 10.036 1.00 96.31 321 VAL A CA 1
ATOM 2467 C C . VAL A 1 321 ? -2.260 0.757 9.952 1.00 96.31 321 VAL A C 1
ATOM 2469 O O . VAL A 1 321 ? -1.744 0.223 10.933 1.00 96.31 321 VAL A O 1
ATOM 2472 N N . HIS A 1 322 ? -2.358 0.134 8.775 1.00 95.19 322 HIS A N 1
ATOM 2473 C CA . HIS A 1 322 ? -1.890 -1.236 8.565 1.00 95.19 322 HIS A CA 1
ATOM 2474 C C . HIS A 1 322 ? -0.393 -1.385 8.883 1.00 95.19 322 HIS A C 1
ATOM 2476 O O . HIS A 1 322 ? -0.008 -2.284 9.629 1.00 95.19 322 HIS A O 1
ATOM 2482 N N . LYS A 1 323 ? 0.449 -0.462 8.402 1.00 95.12 323 LYS A N 1
ATOM 2483 C CA . LYS A 1 323 ? 1.895 -0.469 8.671 1.00 95.12 323 LYS A CA 1
ATOM 2484 C C . LYS A 1 323 ? 2.229 -0.210 10.131 1.00 95.12 323 LYS A C 1
ATOM 2486 O O . LYS A 1 323 ? 3.095 -0.880 10.684 1.00 95.12 323 LYS A O 1
ATOM 2491 N N . ALA A 1 324 ? 1.513 0.693 10.789 1.00 97.12 324 ALA A N 1
ATOM 2492 C CA . ALA A 1 324 ? 1.703 0.943 12.208 1.00 97.12 324 ALA A CA 1
ATOM 2493 C C . ALA A 1 324 ? 1.295 -0.269 13.074 1.00 97.12 324 ALA A C 1
ATOM 2495 O O . ALA A 1 324 ? 1.983 -0.576 14.049 1.00 97.12 324 ALA A O 1
ATOM 2496 N N . LEU A 1 325 ? 0.243 -1.009 12.696 1.00 97.69 325 LEU A N 1
ATOM 2497 C CA . LEU A 1 325 ? -0.113 -2.286 13.329 1.00 97.69 325 LEU A CA 1
ATOM 2498 C C . LEU A 1 325 ? 0.937 -3.372 13.063 1.00 97.69 325 LEU A C 1
ATOM 2500 O O . LEU A 1 325 ? 1.266 -4.124 13.977 1.00 97.69 325 LEU A O 1
ATOM 2504 N N . GLU A 1 326 ? 1.492 -3.438 11.849 1.00 95.44 326 GLU A N 1
ATOM 2505 C CA . GLU A 1 326 ? 2.573 -4.366 11.489 1.00 95.44 326 GLU A CA 1
ATOM 2506 C C . GLU A 1 326 ? 3.827 -4.101 12.344 1.00 95.44 326 GLU A C 1
ATOM 2508 O O . GLU A 1 326 ? 4.383 -5.034 12.924 1.00 95.44 326 GLU A O 1
ATOM 2513 N N . HIS A 1 327 ? 4.219 -2.832 12.529 1.00 95.94 327 HIS A N 1
ATOM 2514 C CA . HIS A 1 327 ? 5.310 -2.451 13.437 1.00 95.94 327 HIS A CA 1
ATOM 2515 C C . HIS A 1 327 ? 5.050 -2.910 14.879 1.00 95.94 327 HIS A C 1
ATOM 2517 O O . HIS A 1 327 ? 5.927 -3.477 15.535 1.00 95.94 327 HIS A O 1
ATOM 2523 N N . SER A 1 328 ? 3.836 -2.674 15.378 1.00 97.00 328 SER A N 1
ATOM 2524 C CA . SER A 1 328 ? 3.435 -3.072 16.727 1.00 97.00 328 SER A CA 1
ATOM 2525 C C . SER A 1 328 ? 3.433 -4.589 16.901 1.00 97.00 328 SER A C 1
ATOM 2527 O O . SER A 1 328 ? 3.931 -5.091 17.906 1.00 97.00 328 SER A O 1
ATOM 2529 N N . ALA A 1 329 ? 2.951 -5.334 15.905 1.00 95.19 329 ALA A N 1
ATOM 2530 C CA . ALA A 1 329 ? 2.962 -6.791 15.909 1.00 95.19 329 ALA A CA 1
ATOM 2531 C C . ALA A 1 329 ? 4.391 -7.354 15.918 1.00 95.19 329 ALA A C 1
ATOM 2533 O O . ALA A 1 329 ? 4.675 -8.245 16.719 1.00 95.19 329 ALA A O 1
ATOM 2534 N N . MET A 1 330 ? 5.312 -6.776 15.133 1.00 92.19 330 MET A N 1
ATOM 2535 C CA . MET A 1 330 ? 6.737 -7.129 15.194 1.00 92.19 330 MET A CA 1
ATOM 2536 C C . MET A 1 330 ? 7.309 -6.898 16.600 1.00 92.19 330 MET A C 1
ATOM 2538 O O . MET A 1 330 ? 7.980 -7.770 17.152 1.00 92.19 330 MET A O 1
ATOM 2542 N N . ARG A 1 331 ? 6.988 -5.764 17.240 1.00 91.75 331 ARG A N 1
ATOM 2543 C CA . ARG A 1 331 ? 7.458 -5.450 18.601 1.00 91.75 331 ARG A CA 1
ATOM 2544 C C . ARG A 1 331 ? 6.887 -6.379 19.675 1.00 91.75 331 ARG A C 1
ATOM 2546 O O . ARG A 1 331 ? 7.606 -6.688 20.628 1.00 91.75 331 ARG A O 1
ATOM 2553 N N . CYS A 1 332 ? 5.636 -6.807 19.515 1.00 93.06 332 CYS A N 1
ATOM 2554 C CA . CYS A 1 332 ? 4.950 -7.772 20.377 1.00 93.06 332 CYS A CA 1
ATOM 2555 C C . CYS A 1 332 ? 5.268 -9.235 20.036 1.00 93.06 332 CYS A C 1
ATOM 2557 O O . CYS A 1 332 ? 4.744 -10.122 20.704 1.00 93.06 332 CYS A O 1
ATOM 2559 N N . LYS A 1 333 ? 6.091 -9.500 19.009 1.00 91.88 333 LYS A N 1
ATOM 2560 C CA . LYS A 1 333 ? 6.385 -10.850 18.502 1.00 91.88 333 LYS A CA 1
ATOM 2561 C C . LYS A 1 333 ? 5.117 -11.642 18.150 1.00 91.88 333 LYS A C 1
ATOM 2563 O O . LYS A 1 333 ? 4.948 -12.795 18.542 1.00 91.88 333 LYS A O 1
ATOM 2568 N N . ARG A 1 334 ? 4.207 -11.014 17.406 1.00 92.62 334 ARG A N 1
ATOM 2569 C CA . ARG A 1 334 ? 2.966 -11.627 16.913 1.00 92.62 334 ARG A CA 1
ATOM 2570 C C . ARG A 1 334 ? 2.876 -11.546 15.399 1.00 92.62 334 ARG A C 1
ATOM 2572 O O . ARG A 1 334 ? 3.403 -10.623 14.783 1.00 92.62 334 ARG A O 1
ATOM 2579 N N . LYS A 1 335 ? 2.143 -12.485 14.800 1.00 92.19 335 LYS A N 1
ATOM 2580 C CA . LYS A 1 335 ? 1.740 -12.407 13.395 1.00 92.19 335 LYS A CA 1
ATOM 2581 C C . LYS A 1 335 ? 0.433 -11.625 13.297 1.00 92.19 335 LYS A C 1
ATOM 2583 O O . LYS A 1 335 ? -0.600 -12.086 13.772 1.00 92.19 335 LYS A O 1
ATOM 2588 N N . LEU A 1 336 ? 0.460 -10.448 12.681 1.00 94.69 336 LEU A N 1
ATOM 2589 C CA . LEU A 1 336 ? -0.757 -9.665 12.476 1.00 94.69 336 LEU A CA 1
ATOM 2590 C C . LEU A 1 336 ? -1.699 -10.389 11.503 1.00 94.69 336 LEU A C 1
ATOM 2592 O O . LEU A 1 336 ? -1.315 -10.695 10.376 1.00 94.69 336 LEU A O 1
ATOM 2596 N N . ASN A 1 337 ? -2.937 -10.627 11.930 1.00 95.94 337 ASN A N 1
ATOM 2597 C CA . ASN A 1 337 ? -4.047 -10.987 11.056 1.00 95.94 337 ASN A CA 1
ATOM 2598 C C . ASN A 1 337 ? -5.067 -9.842 11.085 1.00 95.94 337 ASN A C 1
ATOM 2600 O O . ASN A 1 337 ? -5.899 -9.767 11.992 1.00 95.94 337 ASN A O 1
ATOM 2604 N N . LEU A 1 338 ? -4.948 -8.917 10.129 1.00 95.94 338 LEU A N 1
ATOM 2605 C CA . LEU A 1 338 ? -5.834 -7.763 10.020 1.00 95.94 338 LEU A CA 1
ATOM 2606 C C . LEU A 1 338 ? -7.023 -8.094 9.118 1.00 95.94 338 LEU A C 1
ATOM 2608 O O . LEU A 1 338 ? -6.843 -8.486 7.967 1.00 95.94 338 LEU A O 1
ATOM 2612 N N . ILE A 1 339 ? -8.236 -7.892 9.626 1.00 95.69 339 ILE A N 1
ATOM 2613 C CA . ILE A 1 339 ? -9.470 -8.048 8.852 1.00 95.69 339 ILE A CA 1
ATOM 2614 C C . ILE A 1 339 ? -10.147 -6.685 8.731 1.00 95.69 339 ILE A C 1
ATOM 2616 O O . ILE A 1 339 ? -10.551 -6.100 9.736 1.00 95.69 339 ILE A O 1
ATOM 2620 N N . SER A 1 340 ? -10.297 -6.199 7.501 1.00 95.75 340 SER A N 1
ATOM 2621 C CA . SER A 1 340 ? -11.009 -4.954 7.208 1.00 95.75 340 SER A CA 1
ATOM 2622 C C . SER A 1 340 ? -12.508 -5.213 7.060 1.00 95.75 340 SER A C 1
ATOM 2624 O O . SER A 1 340 ? -12.930 -6.064 6.279 1.00 95.75 340 SER A O 1
ATOM 2626 N N . VAL A 1 341 ? -13.319 -4.462 7.799 1.00 96.69 341 VAL A N 1
ATOM 2627 C CA . VAL A 1 341 ? -14.783 -4.521 7.783 1.00 96.69 341 VAL A CA 1
ATOM 2628 C C . VAL A 1 341 ? -15.328 -3.149 7.406 1.00 96.69 341 VAL A C 1
ATOM 2630 O O . VAL A 1 341 ? -14.969 -2.142 8.016 1.00 96.69 341 VAL A O 1
ATOM 2633 N N . ASP A 1 342 ? -16.208 -3.116 6.405 1.00 95.94 342 ASP A N 1
ATOM 2634 C CA . ASP A 1 342 ? -16.924 -1.895 6.031 1.00 95.94 342 ASP A CA 1
ATOM 2635 C C . ASP A 1 342 ? -17.920 -1.537 7.134 1.00 95.94 342 ASP A C 1
ATOM 2637 O O . ASP A 1 342 ? -18.773 -2.355 7.499 1.00 95.94 342 ASP A O 1
ATOM 2641 N N . SER A 1 343 ? -17.828 -0.322 7.667 1.00 96.38 343 SER A N 1
ATOM 2642 C CA . SER A 1 343 ? -18.703 0.111 8.747 1.00 96.38 343 SER A CA 1
ATOM 2643 C C . SER A 1 343 ? -20.175 0.207 8.334 1.00 96.38 343 SER A C 1
ATOM 2645 O O . SER A 1 343 ? -21.044 0.003 9.178 1.00 96.38 343 SER A O 1
ATOM 2647 N N . GLU A 1 344 ? -20.489 0.401 7.048 1.00 95.75 344 GLU A N 1
ATOM 2648 C CA . GLU A 1 344 ? -21.874 0.322 6.558 1.00 95.75 344 GLU A CA 1
ATOM 2649 C C . GLU A 1 344 ? -22.444 -1.089 6.660 1.00 95.75 344 GLU A C 1
ATOM 2651 O O . GLU A 1 344 ? -23.648 -1.261 6.856 1.00 95.75 344 GLU A O 1
ATOM 2656 N N . HIS A 1 345 ? -21.598 -2.119 6.547 1.00 96.81 345 HIS A N 1
ATOM 2657 C CA . HIS A 1 345 ? -22.069 -3.493 6.661 1.00 96.81 345 HIS A CA 1
ATOM 2658 C C . HIS A 1 345 ? -22.532 -3.831 8.082 1.00 96.81 345 HIS A C 1
ATOM 2660 O O . HIS A 1 345 ? -23.288 -4.778 8.254 1.00 96.81 345 HIS A O 1
ATOM 2666 N N . LEU A 1 346 ? -22.129 -3.057 9.088 1.00 96.81 346 LEU A N 1
ATOM 2667 C CA . LEU A 1 346 ? -22.513 -3.262 10.485 1.00 96.81 346 LEU A CA 1
ATOM 2668 C C . LEU A 1 346 ? -23.822 -2.556 10.857 1.00 96.81 346 LEU A C 1
ATOM 2670 O O . LEU A 1 346 ? -24.349 -2.796 11.942 1.00 96.81 346 LEU A O 1
ATOM 2674 N N . GLU A 1 347 ? -24.367 -1.714 9.975 1.00 95.31 347 GLU A N 1
ATOM 2675 C CA . GLU A 1 347 ? -25.581 -0.949 10.252 1.00 95.31 347 GLU A CA 1
ATOM 2676 C C . GLU A 1 347 ? -26.851 -1.814 10.174 1.00 95.31 347 GLU A C 1
ATOM 2678 O O . GLU A 1 347 ? -26.955 -2.686 9.303 1.00 95.31 347 GLU A O 1
ATOM 2683 N N . PRO A 1 348 ? -27.878 -1.539 11.003 1.00 91.44 348 PRO A N 1
ATOM 2684 C CA . PRO A 1 348 ? -29.150 -2.268 10.959 1.00 91.44 348 PRO A CA 1
ATOM 2685 C C . PRO A 1 348 ? -29.827 -2.260 9.581 1.00 91.44 348 PRO A C 1
ATOM 2687 O O . PRO A 1 348 ? -30.450 -3.242 9.182 1.00 91.44 348 PRO A O 1
ATOM 2690 N N . ASP A 1 349 ? -29.661 -1.185 8.810 1.00 92.31 349 ASP A N 1
ATOM 2691 C CA . ASP A 1 349 ? -30.190 -1.087 7.448 1.00 92.31 349 ASP A CA 1
ATOM 2692 C C . ASP A 1 349 ? -29.567 -2.139 6.514 1.00 92.31 349 ASP A C 1
ATOM 2694 O O . ASP A 1 349 ? -30.238 -2.642 5.609 1.00 92.31 349 ASP A O 1
ATOM 2698 N N . MET A 1 350 ? -28.301 -2.521 6.734 1.00 94.19 350 MET A N 1
ATOM 2699 C CA . MET A 1 350 ? -27.652 -3.589 5.970 1.00 94.19 350 MET A CA 1
ATOM 2700 C C . MET A 1 350 ? -28.265 -4.949 6.283 1.00 94.19 350 MET A C 1
ATOM 2702 O O . MET A 1 350 ? -28.382 -5.778 5.386 1.00 94.19 350 MET A O 1
ATOM 2706 N N . GLN A 1 351 ? -28.728 -5.170 7.516 1.00 92.19 351 GLN A N 1
ATOM 2707 C CA . GLN A 1 351 ? -29.432 -6.400 7.870 1.00 92.19 351 GLN A CA 1
ATOM 2708 C C . GLN A 1 351 ? -30.667 -6.613 6.984 1.00 92.19 351 GLN A C 1
ATOM 2710 O O . GLN A 1 351 ? -30.986 -7.754 6.661 1.00 92.19 351 GLN A O 1
ATOM 2715 N N . GLN A 1 352 ? -31.328 -5.530 6.561 1.00 92.00 352 GLN A N 1
ATOM 2716 C CA . GLN A 1 352 ? -32.464 -5.581 5.639 1.00 92.00 352 GLN A CA 1
ATOM 2717 C C . GLN A 1 352 ? -32.021 -5.633 4.167 1.00 92.00 352 GLN A C 1
ATOM 2719 O O . GLN A 1 352 ? -32.574 -6.410 3.392 1.00 92.00 352 GLN A O 1
ATOM 2724 N N . LYS A 1 353 ? -31.025 -4.824 3.771 1.00 93.94 353 LYS A N 1
ATOM 2725 C CA . LYS A 1 353 ? -30.557 -4.713 2.374 1.00 93.94 353 LYS A CA 1
ATOM 2726 C C . LYS A 1 353 ? -29.783 -5.945 1.895 1.00 93.94 353 LYS A C 1
ATOM 2728 O O . LYS A 1 353 ? -30.036 -6.442 0.801 1.00 93.94 353 LYS A O 1
ATOM 2733 N N . ASP A 1 354 ? -28.828 -6.416 2.692 1.00 95.44 354 ASP A N 1
ATOM 2734 C CA . ASP A 1 354 ? -28.020 -7.608 2.434 1.00 95.44 354 ASP A CA 1
ATOM 2735 C C . ASP A 1 354 ? -27.644 -8.285 3.768 1.00 95.44 354 ASP A C 1
ATOM 2737 O O . ASP A 1 354 ? -26.556 -8.059 4.318 1.00 95.44 354 ASP A O 1
ATOM 2741 N N . PRO A 1 355 ? -28.525 -9.159 4.294 1.00 93.50 355 PRO A N 1
ATOM 2742 C CA . PRO A 1 355 ? -28.286 -9.837 5.558 1.00 93.50 355 PRO A CA 1
ATOM 2743 C C . PRO A 1 355 ? -26.961 -10.603 5.583 1.00 93.50 355 PRO A C 1
ATOM 2745 O O . PRO A 1 355 ? -26.386 -10.775 6.652 1.00 93.50 355 PRO A O 1
ATOM 2748 N N . ARG A 1 356 ? -26.451 -11.093 4.443 1.00 95.56 356 ARG A N 1
ATOM 2749 C CA . ARG A 1 356 ? -25.211 -11.884 4.439 1.00 95.56 356 ARG A CA 1
ATOM 2750 C C . ARG A 1 356 ? -24.024 -11.025 4.839 1.00 95.56 356 ARG A C 1
ATOM 2752 O O . ARG A 1 356 ? -23.305 -11.409 5.754 1.00 95.56 356 ARG A O 1
ATOM 2759 N N . LYS A 1 357 ? -23.883 -9.858 4.206 1.00 94.94 357 LYS A N 1
ATOM 2760 C CA . LYS A 1 357 ? -22.827 -8.892 4.530 1.00 94.94 357 LYS A CA 1
ATOM 2761 C C . LYS A 1 357 ? -22.904 -8.440 5.980 1.00 94.94 357 LYS A C 1
ATOM 2763 O O . LYS A 1 357 ? -21.876 -8.373 6.643 1.00 94.94 357 LYS A O 1
ATOM 2768 N N . PHE A 1 358 ? -24.117 -8.207 6.482 1.00 97.06 358 PHE A N 1
ATOM 2769 C CA . PHE A 1 358 ? -24.323 -7.826 7.876 1.00 97.06 358 PHE A CA 1
ATOM 2770 C C . PHE A 1 358 ? -23.827 -8.888 8.860 1.00 97.06 358 PHE A C 1
ATOM 2772 O O . PHE A 1 358 ? -23.018 -8.601 9.740 1.00 97.06 358 PHE A O 1
ATOM 2779 N N . HIS A 1 359 ? -24.263 -10.139 8.693 1.00 95.25 359 HIS A N 1
ATOM 2780 C CA . HIS A 1 359 ? -23.859 -11.211 9.603 1.00 95.25 359 HIS A CA 1
ATOM 2781 C C . HIS A 1 359 ? -22.375 -11.578 9.450 1.00 95.25 359 HIS A C 1
ATOM 2783 O O . HIS A 1 359 ? -21.750 -11.956 10.435 1.00 95.25 359 HIS A O 1
ATOM 2789 N N . GLU A 1 360 ? -21.797 -11.462 8.251 1.00 96.31 360 GLU A N 1
ATOM 2790 C CA . GLU A 1 360 ? -20.361 -11.659 8.017 1.00 96.31 360 GLU A CA 1
ATOM 2791 C C . GLU A 1 360 ? -19.522 -10.586 8.724 1.00 96.31 360 GLU A C 1
ATOM 2793 O O . GLU A 1 360 ? -18.610 -10.924 9.480 1.00 96.31 360 GLU A O 1
ATOM 2798 N N . ALA A 1 361 ? -19.882 -9.309 8.564 1.00 96.69 361 ALA A N 1
ATOM 2799 C CA . ALA A 1 361 ? -19.223 -8.192 9.236 1.00 96.69 361 ALA A CA 1
ATOM 2800 C C . ALA A 1 361 ? -19.253 -8.351 10.765 1.00 96.69 361 ALA A C 1
ATOM 2802 O O . ALA A 1 361 ? -18.210 -8.302 11.421 1.00 96.69 361 ALA A O 1
ATOM 2803 N N . TRP A 1 362 ? -20.427 -8.639 11.335 1.00 97.56 362 TRP A N 1
ATOM 2804 C CA . TRP A 1 362 ? -20.555 -8.890 12.771 1.00 97.56 362 TRP A CA 1
ATOM 2805 C C . TRP A 1 362 ? -19.821 -10.157 13.221 1.00 97.56 362 TRP A C 1
ATOM 2807 O O . TRP A 1 362 ? -19.243 -10.166 14.305 1.00 97.56 362 TRP A O 1
ATOM 2817 N N . ALA A 1 363 ? -19.759 -11.213 12.405 1.00 97.19 363 ALA A N 1
ATOM 2818 C CA . ALA A 1 363 ? -18.990 -12.412 12.742 1.00 97.19 363 ALA A CA 1
ATOM 2819 C C . ALA A 1 363 ? -17.485 -12.127 12.867 1.00 97.19 363 ALA A C 1
ATOM 2821 O O . ALA A 1 363 ? -16.827 -12.723 13.722 1.00 97.19 363 ALA A O 1
ATOM 2822 N N . HIS A 1 364 ? -16.941 -11.218 12.054 1.00 97.38 364 HIS A N 1
ATOM 2823 C CA . HIS A 1 364 ? -15.561 -10.757 12.204 1.00 97.38 364 HIS A CA 1
ATOM 2824 C C . HIS A 1 364 ? -15.372 -9.964 13.499 1.00 97.38 364 HIS A C 1
ATOM 2826 O O . HIS A 1 364 ? -14.484 -10.301 14.278 1.00 97.38 364 HIS A O 1
ATOM 2832 N N . VAL A 1 365 ? -16.247 -8.992 13.776 1.00 96.94 365 VAL A N 1
ATOM 2833 C CA . VAL A 1 365 ? -16.214 -8.181 15.009 1.00 96.94 365 VAL A CA 1
ATOM 2834 C C . VAL A 1 365 ? -16.304 -9.052 16.269 1.00 96.94 365 VAL A C 1
ATOM 2836 O O . VAL A 1 365 ? -15.550 -8.854 17.215 1.00 96.94 365 VAL A O 1
ATOM 2839 N N . VAL A 1 366 ? -17.174 -10.065 16.278 1.00 95.75 366 VAL A N 1
ATOM 2840 C CA . VAL A 1 366 ? -17.349 -10.984 17.417 1.00 95.75 366 VAL A CA 1
ATOM 2841 C C . VAL A 1 366 ? -16.110 -11.858 17.661 1.00 95.75 366 VAL A C 1
ATOM 2843 O O . VAL A 1 366 ? -15.862 -12.259 18.794 1.00 95.75 366 VAL A O 1
ATOM 2846 N N . ARG A 1 367 ? -15.331 -12.166 16.616 1.00 95.06 367 ARG A N 1
ATOM 2847 C CA . ARG A 1 367 ? -14.107 -12.986 16.700 1.00 95.06 367 ARG A CA 1
ATOM 2848 C C . ARG A 1 367 ? -12.832 -12.169 16.913 1.00 95.06 367 ARG A C 1
ATOM 2850 O O . ARG A 1 367 ? -11.760 -12.760 17.046 1.00 95.06 367 ARG A O 1
ATOM 2857 N N . ALA A 1 368 ? -12.929 -10.844 16.888 1.00 97.00 368 ALA A N 1
ATOM 2858 C CA . ALA A 1 368 ? -11.791 -9.958 17.053 1.00 97.00 368 ALA A CA 1
ATOM 2859 C C . ALA A 1 368 ? -11.161 -10.128 18.444 1.00 97.00 368 ALA A C 1
ATOM 2861 O O . ALA A 1 368 ? -11.872 -10.315 19.429 1.00 97.00 368 ALA A O 1
ATOM 2862 N N . GLN A 1 369 ? -9.832 -10.036 18.524 1.00 98.06 369 GLN A N 1
ATOM 2863 C CA . GLN A 1 369 ? -9.092 -9.887 19.788 1.00 98.06 369 GLN A CA 1
ATOM 2864 C C . GLN A 1 369 ? -8.824 -8.413 20.110 1.00 98.06 369 GLN A C 1
ATOM 2866 O O . GLN A 1 369 ? -8.630 -8.066 21.271 1.00 98.06 369 GLN A O 1
ATOM 2871 N N . GLY A 1 370 ? -8.871 -7.550 19.094 1.00 98.12 370 GLY A N 1
ATOM 2872 C CA . GLY A 1 370 ? -8.863 -6.102 19.236 1.00 98.12 370 GLY A CA 1
ATOM 2873 C C . GLY A 1 370 ? -9.539 -5.430 18.048 1.00 98.12 370 GLY A C 1
ATOM 2874 O O . GLY A 1 370 ? -9.584 -5.982 16.946 1.00 98.12 370 GLY A O 1
ATOM 2875 N N . ILE A 1 371 ? -10.078 -4.240 18.280 1.00 98.56 371 ILE A N 1
ATOM 2876 C CA . ILE A 1 371 ? -10.788 -3.443 17.284 1.00 98.56 371 ILE A CA 1
ATOM 2877 C C . ILE A 1 371 ? -10.110 -2.088 17.140 1.00 98.56 371 ILE A C 1
ATOM 2879 O O . ILE A 1 371 ? -9.773 -1.435 18.127 1.00 98.56 371 ILE A O 1
ATOM 2883 N N . ILE A 1 372 ? -9.959 -1.652 15.894 1.00 98.44 372 ILE A N 1
ATOM 2884 C CA . ILE A 1 372 ? -9.520 -0.304 15.556 1.00 98.44 372 ILE A CA 1
ATOM 2885 C C . ILE A 1 372 ? -10.546 0.369 14.648 1.00 98.44 372 ILE A C 1
ATOM 2887 O O . ILE A 1 372 ? -10.976 -0.200 13.643 1.00 98.44 372 ILE A O 1
ATOM 2891 N N . VAL A 1 373 ? -10.931 1.592 15.005 1.00 98.25 373 VAL A N 1
ATOM 2892 C CA . VAL A 1 373 ? -11.791 2.457 14.189 1.00 98.25 373 VAL A CA 1
ATOM 2893 C C . VAL A 1 373 ? -10.944 3.654 13.748 1.00 98.25 373 VAL A C 1
ATOM 2895 O O . VAL A 1 373 ? -10.633 4.507 14.583 1.00 98.25 373 VAL A O 1
ATOM 2898 N N . PRO A 1 374 ? -10.502 3.708 12.478 1.00 95.62 374 PRO A N 1
ATOM 2899 C CA . PRO A 1 374 ? -9.655 4.779 11.973 1.00 95.62 374 PRO A CA 1
ATOM 2900 C C . PRO A 1 374 ? -10.456 6.053 11.650 1.00 95.62 374 PRO A C 1
ATOM 2902 O O . PRO A 1 374 ? -11.683 6.099 11.766 1.00 95.62 374 PRO A O 1
ATOM 2905 N N . GLY A 1 375 ? -9.749 7.086 11.187 1.00 89.62 375 GLY A N 1
ATOM 2906 C CA . GLY A 1 375 ? -10.357 8.331 10.725 1.00 89.62 375 GLY A CA 1
ATOM 2907 C C . GLY A 1 375 ? -11.280 8.167 9.505 1.00 89.62 375 GLY A C 1
ATOM 2908 O O . GLY A 1 375 ? -11.231 7.188 8.750 1.00 89.62 375 GLY A O 1
ATOM 2909 N N . GLY A 1 376 ? -12.120 9.176 9.281 1.00 89.69 376 GLY A N 1
ATOM 2910 C CA . GLY A 1 376 ? -13.021 9.261 8.134 1.00 89.69 376 GLY A CA 1
ATOM 2911 C C . GLY A 1 376 ? -13.768 10.593 8.095 1.00 89.69 376 GLY A C 1
ATOM 2912 O O . GLY A 1 376 ? -13.668 11.379 9.028 1.00 89.69 376 GLY A O 1
ATOM 2913 N N . PHE A 1 377 ? -14.521 10.830 7.017 1.00 86.06 377 PHE A N 1
ATOM 2914 C CA . PHE A 1 377 ? -15.292 12.065 6.815 1.00 86.06 377 PHE A CA 1
ATOM 2915 C C . PHE A 1 377 ? -16.700 11.761 6.299 1.00 86.06 377 PHE A C 1
ATOM 2917 O O . PHE A 1 377 ? -16.917 10.765 5.599 1.00 86.06 377 PHE A O 1
ATOM 2924 N N . GLY A 1 378 ? -17.662 12.617 6.632 1.00 86.44 378 GLY A N 1
ATOM 2925 C CA . GLY A 1 378 ? -19.055 12.522 6.203 1.00 86.44 378 GLY A CA 1
ATOM 2926 C C . GLY A 1 378 ? -19.894 11.505 6.984 1.00 86.44 378 GLY A C 1
ATOM 2927 O O . GLY A 1 378 ? -19.414 10.794 7.862 1.00 86.44 378 GLY A O 1
ATOM 2928 N N . THR A 1 379 ? -21.169 11.388 6.618 1.00 88.19 379 THR A N 1
ATOM 2929 C CA . THR A 1 379 ? -22.205 10.667 7.390 1.00 88.19 379 THR A CA 1
ATOM 2930 C C . THR A 1 379 ? -22.242 9.153 7.193 1.00 88.19 379 THR A C 1
ATOM 2932 O O . THR A 1 379 ? -22.807 8.432 8.012 1.00 88.19 379 THR A O 1
ATOM 2935 N N . ARG A 1 380 ? -21.650 8.652 6.108 1.00 91.31 380 ARG A N 1
ATOM 2936 C CA . ARG A 1 380 ? -21.693 7.231 5.734 1.00 91.31 380 ARG A CA 1
ATOM 2937 C C . ARG A 1 380 ? -21.050 6.336 6.798 1.00 91.31 380 ARG A C 1
ATOM 2939 O O . ARG A 1 380 ? -19.943 6.645 7.236 1.00 91.31 380 ARG A O 1
ATOM 2946 N N . GLY A 1 381 ? -21.701 5.236 7.175 1.00 91.12 381 GLY A N 1
ATOM 2947 C CA . GLY A 1 381 ? -21.112 4.193 8.020 1.00 91.12 381 GLY A CA 1
ATOM 2948 C C . GLY A 1 381 ? -20.868 4.584 9.485 1.00 91.12 381 GLY A C 1
ATOM 2949 O O . GLY A 1 381 ? -20.199 3.839 10.203 1.00 91.12 381 GLY A O 1
ATOM 2950 N N . ILE A 1 382 ? -21.349 5.751 9.933 1.00 94.56 382 ILE A N 1
ATOM 2951 C CA . ILE A 1 382 ? -21.132 6.260 11.299 1.00 94.56 382 ILE A CA 1
ATOM 2952 C C . ILE A 1 382 ? -21.878 5.415 12.328 1.00 94.56 382 ILE A C 1
ATOM 2954 O O . ILE A 1 382 ? -21.358 5.157 13.413 1.00 94.56 382 ILE A O 1
ATOM 2958 N N . ARG A 1 383 ? -23.090 4.957 11.998 1.00 93.75 383 ARG A N 1
ATOM 2959 C CA . ARG A 1 383 ? -23.901 4.177 12.935 1.00 93.75 383 ARG A CA 1
ATOM 2960 C C . ARG A 1 383 ? -23.229 2.844 13.256 1.00 93.75 383 ARG A C 1
ATOM 2962 O O . ARG A 1 383 ? -23.142 2.491 14.425 1.00 93.75 383 ARG A O 1
ATOM 2969 N N . GLY A 1 384 ? -22.661 2.179 12.250 1.00 96.12 384 GLY A N 1
ATOM 2970 C CA . GLY A 1 384 ? -21.916 0.936 12.447 1.00 96.12 384 GLY A CA 1
ATOM 2971 C C . GLY A 1 384 ? -20.666 1.114 13.316 1.00 96.12 384 GLY A C 1
ATOM 2972 O O . GLY A 1 384 ? -20.379 0.261 14.151 1.00 96.12 384 GLY A O 1
ATOM 2973 N N . MET A 1 385 ? -19.952 2.241 13.190 1.00 97.31 385 MET A N 1
ATOM 2974 C CA . MET A 1 385 ? -18.808 2.562 14.063 1.00 97.31 385 MET A CA 1
ATOM 2975 C C . MET A 1 385 ? -19.233 2.758 15.525 1.00 97.31 385 MET A C 1
ATOM 2977 O O . MET A 1 385 ? -18.595 2.219 16.427 1.00 97.31 385 MET A O 1
ATOM 2981 N N . VAL A 1 386 ? -20.334 3.482 15.758 1.00 97.31 386 VAL A N 1
ATOM 2982 C CA . VAL A 1 386 ? -20.921 3.674 17.097 1.00 97.31 386 VAL A CA 1
ATOM 2983 C C . VAL A 1 386 ? -21.345 2.330 17.706 1.00 97.31 386 VAL A C 1
ATOM 2985 O O . VAL A 1 386 ? -21.037 2.056 18.865 1.00 97.31 386 VAL A O 1
ATOM 2988 N N . ASP A 1 387 ? -21.994 1.463 16.926 1.00 96.88 387 ASP A N 1
ATOM 2989 C CA . ASP A 1 387 ? -22.434 0.140 17.391 1.00 96.88 387 ASP A CA 1
ATOM 2990 C C . ASP A 1 387 ? -21.244 -0.776 17.743 1.00 96.88 387 ASP A C 1
ATOM 2992 O O . ASP A 1 387 ? -21.301 -1.546 18.706 1.00 96.88 387 ASP A O 1
ATOM 2996 N N . VAL A 1 388 ? -20.127 -0.663 17.019 1.00 97.75 388 VAL A N 1
ATOM 2997 C CA . VAL A 1 388 ? -18.890 -1.395 17.326 1.00 97.75 388 VAL A CA 1
ATOM 2998 C C . VAL A 1 388 ? -18.185 -0.860 18.570 1.00 97.75 388 VAL A C 1
ATOM 3000 O O . VAL A 1 388 ? -17.718 -1.661 19.382 1.00 97.75 388 VAL A O 1
ATOM 3003 N N . ALA A 1 389 ? -18.124 0.461 18.763 1.00 98.00 389 ALA A N 1
ATOM 3004 C CA . ALA A 1 389 ? -17.570 1.047 19.985 1.00 98.00 389 ALA A CA 1
ATOM 3005 C C . ALA A 1 389 ? -18.338 0.553 21.225 1.00 98.00 389 ALA A C 1
ATOM 3007 O O . ALA A 1 389 ? -17.727 0.151 22.219 1.00 98.00 389 ALA A O 1
ATOM 3008 N N . LYS A 1 390 ? -19.672 0.460 21.119 1.00 97.75 390 LYS A N 1
ATOM 3009 C CA . LYS A 1 390 ? -20.543 -0.109 22.156 1.00 97.75 390 LYS A CA 1
ATOM 3010 C C . LYS A 1 390 ? -20.190 -1.561 22.432 1.00 97.75 390 LYS A C 1
ATOM 3012 O O . LYS A 1 390 ? -19.988 -1.943 23.584 1.00 97.75 390 LYS A O 1
ATOM 3017 N N . TRP A 1 391 ? -20.104 -2.365 21.371 1.00 98.06 391 TRP A N 1
ATOM 3018 C CA . TRP A 1 391 ? -19.765 -3.779 21.478 1.00 98.06 391 TRP A CA 1
ATOM 3019 C C . TRP A 1 391 ? -18.424 -3.983 22.186 1.00 98.06 391 TRP A C 1
ATOM 3021 O O . TRP A 1 391 ? -18.331 -4.804 23.100 1.00 98.06 391 TRP A O 1
ATOM 3031 N N . ALA A 1 392 ? -17.404 -3.208 21.809 1.00 98.06 392 ALA A N 1
ATOM 3032 C CA . ALA A 1 392 ? -16.086 -3.292 22.419 1.00 98.06 392 ALA A CA 1
ATOM 3033 C C . ALA A 1 392 ? -16.129 -2.939 23.913 1.00 98.06 392 ALA A C 1
ATOM 3035 O O . ALA A 1 392 ? -15.655 -3.724 24.737 1.00 98.06 392 ALA A O 1
ATOM 3036 N N . ARG A 1 393 ? -16.794 -1.829 24.270 1.00 97.94 393 ARG A N 1
ATOM 3037 C CA . ARG A 1 393 ? -16.970 -1.380 25.659 1.00 97.94 393 ARG A CA 1
ATOM 3038 C C . ARG A 1 393 ? -17.672 -2.429 26.522 1.00 97.94 393 ARG A C 1
ATOM 3040 O O . ARG A 1 393 ? -17.191 -2.765 27.603 1.00 97.94 393 ARG A O 1
ATOM 3047 N N . GLU A 1 394 ? -18.803 -2.958 26.058 1.00 97.44 394 GLU A N 1
ATOM 3048 C CA . GLU A 1 394 ? -19.629 -3.902 26.825 1.00 97.44 394 GLU A CA 1
ATOM 3049 C C . GLU A 1 394 ? -18.980 -5.283 26.965 1.00 97.44 394 GLU A C 1
ATOM 3051 O O . GLU A 1 394 ? -19.161 -5.958 27.979 1.00 97.44 394 GLU A O 1
ATOM 3056 N N . ARG A 1 395 ? -18.193 -5.708 25.969 1.00 96.94 395 ARG A N 1
ATOM 3057 C CA . ARG A 1 395 ? -17.493 -7.003 25.975 1.00 96.94 395 ARG A CA 1
ATOM 3058 C C . ARG A 1 395 ? -16.076 -6.940 26.534 1.00 96.94 395 ARG A C 1
ATOM 3060 O O . ARG A 1 395 ? -15.416 -7.975 26.579 1.00 96.94 395 ARG A O 1
ATOM 3067 N N . LYS A 1 396 ? -15.625 -5.767 26.987 1.00 97.00 396 LYS A N 1
ATOM 3068 C CA . LYS A 1 396 ? -14.255 -5.530 27.463 1.00 97.00 396 LYS A CA 1
ATOM 3069 C C . LYS A 1 396 ? -13.184 -5.876 26.418 1.00 97.00 396 LYS A C 1
ATOM 3071 O O . LYS A 1 396 ? -12.106 -6.358 26.766 1.00 97.00 396 LYS A O 1
ATOM 3076 N N . LEU A 1 397 ? -13.487 -5.660 25.140 1.00 97.69 397 LEU A N 1
ATOM 3077 C CA . LEU A 1 397 ? -12.590 -5.982 24.035 1.00 97.69 397 LEU A CA 1
ATOM 3078 C C . LEU A 1 397 ? -11.663 -4.793 23.736 1.00 97.69 397 LEU A C 1
ATOM 3080 O O . LEU A 1 397 ? -12.181 -3.689 23.570 1.00 97.69 397 LEU A O 1
ATOM 3084 N N . PRO A 1 398 ? -10.330 -4.982 23.632 1.00 98.50 398 PRO A N 1
ATOM 3085 C CA . PRO A 1 398 ? -9.393 -3.916 23.288 1.00 98.50 398 PRO A CA 1
ATOM 3086 C C . PRO A 1 398 ? -9.859 -3.055 22.106 1.00 98.50 398 PRO A C 1
ATOM 3088 O O . PRO A 1 398 ? -10.133 -3.575 21.026 1.00 98.50 398 PRO A O 1
ATOM 3091 N N . TYR A 1 399 ? -9.946 -1.743 22.318 1.00 98.62 399 TYR A N 1
ATOM 3092 C CA . TYR A 1 399 ? -10.465 -0.768 21.363 1.00 98.62 399 TYR A CA 1
ATOM 3093 C C . TYR A 1 399 ? -9.515 0.417 21.218 1.00 98.62 399 TYR A C 1
ATOM 3095 O O . TYR A 1 399 ? -9.067 0.985 22.219 1.00 98.62 399 TYR A O 1
ATOM 3103 N N . LEU A 1 400 ? -9.262 0.808 19.969 1.00 98.75 400 LEU A N 1
ATOM 3104 C CA . LEU A 1 400 ? -8.575 2.042 19.617 1.00 98.75 400 LEU A CA 1
ATOM 3105 C C . LEU A 1 400 ? -9.400 2.844 18.604 1.00 98.75 400 LEU A C 1
ATOM 3107 O O . LEU A 1 400 ? -9.569 2.424 17.459 1.00 98.75 400 LEU A O 1
ATOM 3111 N N . GLY A 1 401 ? -9.879 4.013 19.013 1.00 98.31 401 GLY A N 1
ATOM 3112 C CA . GLY A 1 401 ? -10.504 4.987 18.122 1.00 98.31 401 GLY A CA 1
ATOM 3113 C C . GLY A 1 401 ? -9.507 6.067 17.707 1.00 98.31 401 GLY A C 1
ATOM 3114 O O . GLY A 1 401 ? -8.949 6.725 18.577 1.00 98.31 401 GLY A O 1
ATOM 3115 N N . ILE A 1 402 ? -9.296 6.269 16.407 1.00 98.06 402 ILE A N 1
ATOM 3116 C CA . ILE A 1 402 ? -8.402 7.305 15.862 1.00 98.06 402 ILE A CA 1
ATOM 3117 C C . ILE A 1 402 ? -9.244 8.384 15.185 1.00 98.06 402 ILE A C 1
ATOM 3119 O O . ILE A 1 402 ? -10.029 8.077 14.285 1.00 98.06 402 ILE A O 1
ATOM 3123 N N . CYS A 1 403 ? -9.061 9.642 15.586 1.00 96.06 403 CYS A N 1
ATOM 3124 C CA . CYS A 1 403 ? -9.770 10.804 15.060 1.00 96.06 403 CYS A CA 1
ATOM 3125 C C . CYS A 1 403 ? -11.297 10.584 15.119 1.00 96.06 403 CYS A C 1
ATOM 3127 O O . CYS A 1 403 ? -11.883 10.548 16.202 1.00 96.06 403 CYS A O 1
ATOM 3129 N N . LEU A 1 404 ? -11.952 10.310 13.987 1.00 96.31 404 LEU A N 1
ATOM 3130 C CA . LEU A 1 404 ? -13.370 9.935 13.940 1.00 96.31 404 LEU A CA 1
ATOM 3131 C C . LEU A 1 404 ? -13.717 8.734 14.851 1.00 96.31 404 LEU A C 1
ATOM 3133 O O . LEU A 1 404 ? -14.809 8.674 15.420 1.00 96.31 404 LEU A O 1
ATOM 3137 N N . GLY A 1 405 ? -12.797 7.786 15.040 1.00 97.38 405 GLY A N 1
ATOM 3138 C CA . GLY A 1 405 ? -12.981 6.659 15.958 1.00 97.38 405 GLY A CA 1
ATOM 3139 C C . GLY A 1 405 ? -13.115 7.070 17.431 1.00 97.38 405 GLY A C 1
ATOM 3140 O O . GLY A 1 405 ? -13.830 6.417 18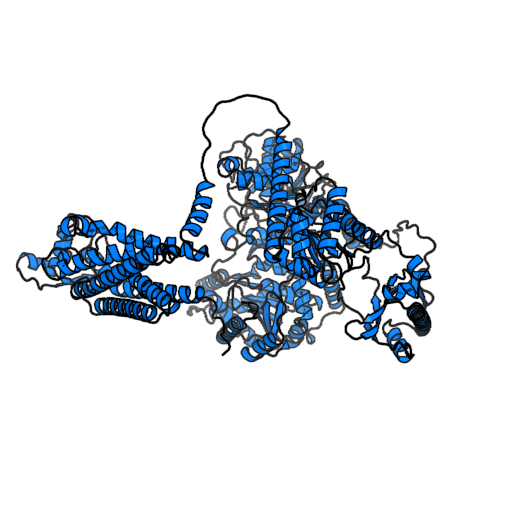.191 1.00 97.38 405 GLY A O 1
ATOM 3141 N N . MET A 1 406 ? -12.469 8.162 17.850 1.00 97.94 406 MET A N 1
ATOM 3142 C CA . MET A 1 406 ? -12.673 8.739 19.184 1.00 97.94 406 MET A CA 1
ATOM 3143 C C . MET A 1 406 ? -14.041 9.420 19.266 1.00 97.94 406 MET A C 1
ATOM 3145 O O . MET A 1 406 ? -14.794 9.185 20.208 1.00 97.94 406 MET A O 1
ATOM 3149 N N . GLN A 1 407 ? -14.397 10.213 18.255 1.00 97.62 407 GLN A N 1
ATOM 3150 C CA . GLN A 1 407 ? -15.677 10.928 18.207 1.00 97.62 407 GLN A CA 1
ATOM 3151 C C . GLN A 1 407 ? -16.874 9.969 18.251 1.00 97.62 407 GLN A C 1
ATOM 3153 O O . GLN A 1 407 ? -17.837 10.194 18.982 1.00 97.62 407 GLN A O 1
ATOM 3158 N N . THR A 1 408 ? -16.803 8.859 17.514 1.00 97.56 408 THR A N 1
ATOM 3159 C CA . THR A 1 408 ? -17.843 7.818 17.523 1.00 97.56 408 THR A CA 1
ATOM 3160 C C . THR A 1 408 ? -17.950 7.109 18.875 1.00 97.56 408 THR A C 1
ATOM 3162 O O . THR A 1 408 ? -19.064 6.802 19.294 1.00 97.56 408 THR A O 1
ATOM 3165 N N . ALA A 1 409 ? -16.842 6.931 19.603 1.00 98.06 409 ALA A N 1
ATOM 3166 C CA . ALA A 1 409 ? -16.862 6.413 20.971 1.00 98.06 409 ALA A CA 1
ATOM 3167 C C . ALA A 1 409 ? -17.503 7.398 21.970 1.00 98.06 409 ALA A C 1
ATOM 3169 O O . ALA A 1 409 ? -18.287 6.978 22.817 1.00 98.06 409 ALA A O 1
ATOM 3170 N N . VAL A 1 410 ? -17.256 8.709 21.842 1.00 98.12 410 VAL A N 1
ATOM 3171 C CA . VAL A 1 410 ? -17.945 9.735 22.656 1.00 98.12 410 VAL A CA 1
ATOM 3172 C C . VAL A 1 410 ? -19.450 9.742 22.370 1.00 98.12 410 VAL A C 1
ATOM 3174 O O . VAL A 1 410 ? -20.260 9.748 23.297 1.00 98.12 410 VAL A O 1
ATOM 3177 N N . ILE A 1 411 ? -19.837 9.684 21.090 1.00 97.81 411 ILE A N 1
ATOM 3178 C CA . ILE A 1 411 ? -21.244 9.600 20.669 1.00 97.81 411 ILE A CA 1
ATOM 3179 C C . ILE A 1 411 ? -21.911 8.341 21.238 1.00 97.81 411 ILE A C 1
ATOM 3181 O O . ILE A 1 411 ? -23.038 8.404 21.732 1.00 97.81 411 ILE A O 1
ATOM 3185 N N . GLU A 1 412 ? -21.229 7.197 21.187 1.00 97.31 412 GLU A N 1
ATOM 3186 C CA . GLU A 1 412 ? -21.714 5.947 21.771 1.00 97.31 412 GLU A CA 1
ATOM 3187 C C . GLU A 1 412 ? -21.978 6.077 23.268 1.00 97.31 412 GLU A C 1
ATOM 3189 O O . GLU A 1 412 ? -23.055 5.689 23.733 1.00 97.31 412 GLU A O 1
ATOM 3194 N N . TYR A 1 413 ? -21.023 6.649 24.000 1.00 97.75 413 TYR A N 1
ATOM 3195 C CA . TYR A 1 413 ? -21.098 6.793 25.446 1.00 97.75 413 TYR A CA 1
ATOM 3196 C C . TYR A 1 413 ? -22.245 7.721 25.859 1.00 97.75 413 TYR A C 1
ATOM 3198 O O . TYR A 1 413 ? -23.044 7.382 26.736 1.00 97.75 413 TYR A O 1
ATOM 3206 N N . ALA A 1 414 ? -22.398 8.851 25.163 1.00 97.62 414 ALA A N 1
ATOM 3207 C CA . ALA A 1 414 ? -23.501 9.780 25.382 1.00 97.62 414 ALA A CA 1
ATOM 3208 C C . ALA A 1 414 ? -24.870 9.114 25.156 1.00 97.62 414 ALA A C 1
ATOM 3210 O O . ALA A 1 414 ? -25.785 9.262 25.969 1.00 97.62 414 ALA A O 1
ATOM 3211 N N . ARG A 1 415 ? -25.005 8.312 24.091 1.00 96.81 415 ARG A N 1
ATOM 3212 C CA . ARG A 1 415 ? -26.261 7.614 23.773 1.00 96.81 415 ARG A CA 1
ATOM 3213 C C . ARG A 1 415 ? -26.607 6.519 24.773 1.00 96.81 415 ARG A C 1
ATOM 3215 O O . ARG A 1 415 ? -27.761 6.411 25.182 1.00 96.81 415 ARG A O 1
ATOM 3222 N N . ASN A 1 416 ? -25.639 5.672 25.119 1.00 96.50 416 ASN A N 1
ATOM 3223 C CA . ASN A 1 416 ? -25.913 4.422 25.829 1.00 96.50 416 ASN A CA 1
ATOM 3224 C C . ASN A 1 416 ? -25.704 4.517 27.344 1.00 96.50 416 ASN A C 1
ATOM 3226 O O . ASN A 1 416 ? -26.384 3.801 28.074 1.00 96.50 416 ASN A O 1
ATOM 3230 N N . VAL A 1 417 ? -24.798 5.376 27.823 1.00 96.88 417 VAL A N 1
ATOM 3231 C CA . VAL A 1 417 ? -24.491 5.510 29.259 1.00 96.88 417 VAL A CA 1
ATOM 3232 C C . VAL A 1 417 ? -25.174 6.734 29.861 1.00 96.88 417 VAL A C 1
ATOM 3234 O O . VAL A 1 417 ? -25.818 6.619 30.898 1.00 96.88 417 VAL A O 1
ATOM 3237 N N . MET A 1 418 ? -25.097 7.891 29.196 1.00 96.56 418 MET A N 1
ATOM 3238 C CA . MET A 1 418 ? -25.745 9.122 29.683 1.00 96.56 418 MET A CA 1
ATOM 3239 C C . MET A 1 418 ? -27.243 9.183 29.348 1.00 96.56 418 MET A C 1
ATOM 3241 O O . MET A 1 418 ? -27.971 9.999 29.906 1.00 96.56 418 MET A O 1
ATOM 3245 N N . GLY A 1 419 ? -27.718 8.332 28.432 1.00 94.56 419 GLY A N 1
ATOM 3246 C CA . GLY A 1 419 ? -29.119 8.292 28.011 1.00 94.56 419 GLY A CA 1
ATOM 3247 C C . GLY A 1 419 ? -29.540 9.445 27.094 1.00 94.56 419 GLY A C 1
ATOM 3248 O O . GLY A 1 419 ? -30.739 9.626 26.870 1.00 94.56 419 GLY A O 1
ATOM 3249 N N . LEU A 1 420 ? -28.583 10.199 26.538 1.00 94.81 420 LEU A N 1
ATOM 3250 C CA . LEU A 1 420 ? -28.828 11.265 25.565 1.00 94.81 420 LEU A CA 1
ATOM 3251 C C . LEU A 1 420 ? -29.162 10.646 24.205 1.00 94.81 420 LEU A C 1
ATOM 3253 O O . LEU A 1 420 ? -28.301 10.441 23.341 1.00 94.81 420 LEU A O 1
ATOM 3257 N N . LYS A 1 421 ? -30.437 10.291 24.035 1.00 88.81 421 LYS A N 1
ATOM 3258 C CA . LYS A 1 421 ? -30.962 9.750 22.779 1.00 88.81 421 LYS A CA 1
ATOM 3259 C C . LYS A 1 421 ? -30.680 10.752 21.654 1.00 88.81 421 LYS A C 1
ATOM 3261 O O . LYS A 1 421 ? -30.766 11.955 21.851 1.00 88.81 421 LYS A O 1
ATOM 3266 N N . ASP A 1 422 ? -30.266 10.245 20.498 1.00 89.31 422 ASP A N 1
ATOM 3267 C CA . ASP A 1 422 ? -29.914 11.037 19.309 1.00 89.31 422 ASP A CA 1
ATOM 3268 C C . ASP A 1 422 ? -28.668 11.938 19.415 1.00 89.31 422 ASP A C 1
ATOM 3270 O O . ASP A 1 422 ? -28.368 12.662 18.462 1.00 89.31 422 ASP A O 1
ATOM 3274 N N . ALA A 1 423 ? -27.866 11.834 20.488 1.00 95.38 423 ALA A N 1
ATOM 3275 C CA . ALA A 1 423 ? -26.577 12.527 20.570 1.00 95.38 423 ALA A CA 1
ATOM 3276 C C . ALA A 1 423 ? -25.706 12.248 19.336 1.00 95.38 423 ALA A C 1
ATOM 3278 O O . ALA A 1 423 ? -25.606 11.106 18.885 1.00 95.38 423 ALA A O 1
ATOM 3279 N N . THR A 1 424 ? -25.113 13.275 18.733 1.00 95.06 424 THR A N 1
ATOM 3280 C CA . THR A 1 424 ? -24.365 13.148 17.471 1.00 95.06 424 THR A CA 1
ATOM 3281 C C . THR A 1 424 ? -23.355 14.286 17.290 1.00 95.06 424 THR A C 1
ATOM 3283 O O . THR A 1 424 ? -23.217 15.152 18.154 1.00 95.06 424 THR A O 1
ATOM 3286 N N . SER A 1 425 ? -22.630 14.268 16.169 1.00 94.56 425 SER A N 1
ATOM 3287 C CA . SER A 1 425 ? -21.769 15.365 15.720 1.00 94.56 425 SER A CA 1
ATOM 3288 C C . SER A 1 425 ? -22.545 16.385 14.888 1.00 94.56 425 SER A C 1
ATOM 3290 O O . SER A 1 425 ? -23.405 16.014 14.082 1.00 94.56 425 SER A O 1
ATOM 3292 N N . GLU A 1 426 ? -22.170 17.656 15.018 1.00 93.19 426 GLU A N 1
ATOM 3293 C CA . GLU A 1 426 ? -22.587 18.744 14.130 1.00 93.19 426 GLU A CA 1
ATOM 3294 C C . GLU A 1 426 ? -22.235 18.469 12.657 1.00 93.19 426 GLU A C 1
ATOM 3296 O O . GLU A 1 426 ? -22.964 18.905 11.768 1.00 93.19 426 GLU A O 1
ATOM 3301 N N . GLU A 1 427 ? -21.180 17.686 12.383 1.00 91.88 427 GLU A N 1
ATOM 3302 C CA . GLU A 1 427 ? -20.851 17.221 11.025 1.00 91.88 427 GLU A CA 1
ATOM 3303 C C . GLU A 1 427 ? -22.003 16.421 10.402 1.00 91.88 427 GLU A C 1
ATOM 3305 O O . GLU A 1 427 ? -22.277 16.533 9.207 1.00 91.88 427 GLU A O 1
ATOM 3310 N N . PHE A 1 428 ? -22.671 15.590 11.205 1.00 90.88 428 PHE A N 1
ATOM 3311 C CA . PHE A 1 428 ? -23.675 14.648 10.713 1.00 90.88 428 PHE A CA 1
ATOM 3312 C C . PHE A 1 428 ? -25.082 15.228 10.754 1.00 90.88 428 PHE A C 1
ATOM 3314 O O . PHE A 1 428 ? -25.906 14.906 9.901 1.00 90.88 428 PHE A O 1
ATOM 3321 N N . SER A 1 429 ? -25.361 16.064 11.755 1.00 91.31 429 SER A N 1
ATOM 3322 C CA . SER A 1 429 ? -26.626 16.775 11.882 1.00 91.31 429 SER A CA 1
ATOM 3323 C C . SER A 1 429 ? -26.431 18.076 12.656 1.00 91.31 429 SER A C 1
ATOM 3325 O O . SER A 1 429 ? -26.373 18.088 13.886 1.00 91.31 429 SER A O 1
ATOM 3327 N N . ALA A 1 430 ? -26.383 19.194 11.932 1.00 89.00 430 ALA A N 1
ATOM 3328 C CA . ALA A 1 430 ? -26.267 20.523 12.532 1.00 89.00 430 ALA A CA 1
ATOM 3329 C C . ALA A 1 430 ? -27.496 20.919 13.379 1.00 89.00 430 ALA A C 1
ATOM 3331 O O . ALA A 1 430 ? -27.395 21.771 14.263 1.00 89.00 430 ALA A O 1
ATOM 3332 N N . THR A 1 431 ? -28.650 20.291 13.124 1.00 90.94 431 THR A N 1
ATOM 3333 C CA . THR A 1 431 ? -29.923 20.539 13.818 1.00 90.94 431 THR A CA 1
ATOM 3334 C C . THR A 1 431 ? -30.175 19.599 14.997 1.00 90.94 431 THR A C 1
ATOM 3336 O O . THR A 1 431 ? -31.234 19.689 15.613 1.00 90.94 431 THR A O 1
ATOM 3339 N N . ALA A 1 432 ? -29.244 18.692 15.317 1.00 89.75 432 ALA A N 1
ATOM 3340 C CA . ALA A 1 432 ? -29.396 17.804 16.463 1.00 89.75 432 ALA A CA 1
ATOM 3341 C C . ALA A 1 432 ? -29.448 18.587 17.784 1.00 89.75 432 ALA A C 1
ATOM 3343 O O . ALA A 1 432 ? -28.708 19.553 17.975 1.00 89.75 432 ALA A O 1
ATOM 3344 N N . GLU A 1 433 ? -30.302 18.136 18.704 1.00 92.38 433 GLU A N 1
ATOM 3345 C CA . GLU A 1 433 ? -30.429 18.716 20.045 1.00 92.38 433 GLU A CA 1
ATOM 3346 C C . GLU A 1 433 ? -29.143 18.504 20.858 1.00 92.38 433 GLU A C 1
ATOM 3348 O O . GLU A 1 433 ? -28.563 19.450 21.391 1.00 92.38 433 GLU A O 1
ATOM 3353 N N . HIS A 1 434 ? -28.633 17.270 20.868 1.00 95.75 434 HIS A N 1
ATOM 3354 C CA . HIS A 1 434 ? -27.434 16.889 21.612 1.00 95.75 434 HIS A CA 1
ATOM 3355 C C . HIS A 1 434 ? -26.202 16.787 20.701 1.00 95.75 434 HIS A C 1
ATOM 3357 O O . HIS A 1 434 ? -25.812 15.708 20.247 1.00 95.75 434 HIS A O 1
ATOM 3363 N N . LYS A 1 435 ? -25.565 17.930 20.431 1.00 96.12 435 LYS A N 1
ATOM 3364 C CA . LYS A 1 435 ? -24.297 18.011 19.685 1.00 96.12 435 LYS A CA 1
ATOM 3365 C C . LYS A 1 435 ? -23.108 17.811 20.621 1.00 96.12 435 LYS A C 1
ATOM 3367 O O . LYS A 1 435 ? -22.543 18.775 21.132 1.00 96.12 435 LYS A O 1
ATOM 3372 N N . VAL A 1 436 ? -22.744 16.552 20.852 1.00 96.75 436 VAL A N 1
ATOM 3373 C CA . VAL A 1 436 ? -21.607 16.179 21.717 1.00 96.75 436 VAL A CA 1
ATOM 3374 C C . VAL A 1 436 ? -20.253 16.351 21.024 1.00 96.75 436 VAL A C 1
ATOM 3376 O O . VAL A 1 436 ? -19.218 16.377 21.681 1.00 96.75 436 VAL A O 1
ATOM 3379 N N . VAL A 1 437 ? -20.261 16.505 19.699 1.00 97.00 437 VAL A N 1
ATOM 3380 C CA . VAL A 1 437 ? -19.105 16.881 18.879 1.00 97.00 437 VAL A CA 1
ATOM 3381 C C . VAL A 1 437 ? -19.515 18.070 18.007 1.00 97.00 437 VAL A C 1
ATOM 3383 O O . VAL A 1 437 ? -20.583 18.040 17.392 1.00 97.00 437 VAL A O 1
ATOM 3386 N N . ILE A 1 438 ? -18.697 19.121 17.968 1.00 96.31 438 ILE A N 1
ATOM 3387 C CA . ILE A 1 438 ? -19.001 20.397 17.300 1.00 96.31 438 ILE A CA 1
ATOM 3388 C C . ILE A 1 438 ? -17.870 20.836 16.375 1.00 96.31 438 ILE A C 1
ATOM 3390 O O . ILE A 1 438 ? -16.720 20.421 16.522 1.00 96.31 438 ILE A O 1
ATOM 3394 N N . PHE A 1 439 ? -18.196 21.684 15.405 1.00 93.56 439 PHE A N 1
ATOM 3395 C CA . PHE A 1 439 ? -17.209 22.310 14.539 1.00 93.56 439 PHE A CA 1
ATOM 3396 C C . PHE A 1 439 ? -16.442 23.384 15.320 1.00 93.56 439 PHE A C 1
ATOM 3398 O O . PHE A 1 439 ? -16.995 24.424 15.672 1.00 93.56 439 PHE A O 1
ATOM 3405 N N . MET A 1 440 ? -15.154 23.145 15.579 1.00 92.50 440 MET A N 1
ATOM 3406 C CA . MET A 1 440 ? -14.301 24.060 16.345 1.00 92.50 440 MET A CA 1
ATOM 3407 C C . MET A 1 440 ? -12.948 24.255 15.640 1.00 92.50 440 MET A C 1
ATOM 3409 O O . MET A 1 440 ? -11.916 23.755 16.098 1.00 92.50 440 MET A O 1
ATOM 3413 N N . PRO A 1 441 ? -12.935 24.972 14.500 1.00 87.44 441 PRO A N 1
ATOM 3414 C CA . PRO A 1 441 ? -11.720 25.187 13.727 1.00 87.44 441 PRO A CA 1
ATOM 3415 C C . PRO A 1 441 ? -10.695 26.021 14.501 1.00 87.44 441 PRO A C 1
ATOM 3417 O O . PRO A 1 441 ? -11.022 26.765 15.428 1.00 87.44 441 PRO A O 1
ATOM 3420 N N . GLU A 1 442 ? -9.438 25.950 14.074 1.00 83.50 442 GLU A N 1
ATOM 3421 C CA . GLU A 1 442 ? -8.400 26.836 14.588 1.00 83.50 442 GLU A CA 1
ATOM 3422 C C . GLU A 1 442 ? -8.452 28.201 13.895 1.00 83.50 442 GLU A C 1
ATOM 3424 O O . GLU A 1 442 ? -8.656 28.306 12.678 1.00 83.50 442 GLU A O 1
ATOM 3429 N N . GLY A 1 443 ? -8.233 29.261 14.671 1.00 71.75 443 GLY A N 1
ATOM 3430 C CA . GLY A 1 443 ? -7.994 30.596 14.136 1.00 71.75 443 GLY A CA 1
ATOM 3431 C C . GLY A 1 443 ? -6.535 30.751 13.712 1.00 71.75 443 GLY A C 1
ATOM 3432 O O . GLY A 1 443 ? -5.630 30.386 14.457 1.00 71.75 443 GLY A O 1
ATOM 3433 N N . SER A 1 444 ? -6.295 31.328 12.535 1.00 69.75 444 SER A N 1
ATOM 3434 C CA . SER A 1 444 ? -4.952 31.684 12.071 1.00 69.75 444 SER A CA 1
ATOM 3435 C C . SER A 1 444 ? -4.815 33.202 11.964 1.00 69.75 444 SER A C 1
ATOM 3437 O O . SER A 1 444 ? -5.711 33.881 11.471 1.00 69.75 444 SER A O 1
ATOM 3439 N N . LYS A 1 445 ? -3.673 33.748 12.407 1.00 69.00 445 LYS A N 1
ATOM 3440 C CA . LYS A 1 445 ? -3.327 35.165 12.175 1.00 69.00 445 LYS A CA 1
ATOM 3441 C C . LYS A 1 445 ? -2.905 35.434 10.725 1.00 69.00 445 LYS A C 1
ATOM 3443 O O . LYS A 1 445 ? -2.905 36.581 10.298 1.00 69.00 445 LYS A O 1
ATOM 3448 N N . GLU A 1 446 ? -2.546 34.384 9.987 1.00 62.31 446 GLU A N 1
ATOM 3449 C CA . GLU A 1 446 ? -2.027 34.460 8.617 1.00 62.31 446 GLU A CA 1
ATOM 3450 C C . GLU A 1 446 ? -3.074 34.062 7.568 1.00 62.31 446 GLU A C 1
ATOM 3452 O O . GLU A 1 446 ? -3.029 34.539 6.436 1.00 62.31 446 GLU A O 1
ATOM 3457 N N . LYS A 1 447 ? -4.030 33.196 7.929 1.00 66.12 447 LYS A N 1
ATOM 3458 C CA . LYS A 1 447 ? -5.093 32.710 7.039 1.00 66.12 447 LYS A CA 1
ATOM 3459 C C . LYS A 1 447 ? -6.462 33.135 7.566 1.00 66.12 447 LYS A C 1
ATOM 3461 O O . LYS A 1 447 ? -6.818 32.809 8.692 1.00 66.12 447 LYS A O 1
ATOM 3466 N N . MET A 1 448 ? -7.244 33.829 6.739 1.00 58.66 448 MET A N 1
ATOM 3467 C CA . MET A 1 448 ? -8.619 34.206 7.088 1.00 58.66 448 MET A CA 1
ATOM 3468 C C . MET A 1 448 ? -9.567 32.996 7.002 1.00 58.66 448 MET A C 1
ATOM 3470 O O . MET A 1 448 ? -9.475 32.206 6.064 1.00 58.66 448 MET A O 1
ATOM 3474 N N . GLY A 1 449 ? -10.503 32.882 7.950 1.00 71.06 449 GLY A N 1
ATOM 3475 C CA . GLY A 1 449 ? -11.479 31.784 8.041 1.00 71.06 449 GLY A CA 1
ATOM 3476 C C . GLY A 1 449 ? -11.118 30.713 9.081 1.00 71.06 449 GLY A C 1
ATOM 3477 O O . GLY A 1 449 ? -10.114 30.820 9.780 1.00 71.06 449 GLY A O 1
ATOM 3478 N N . GLY A 1 450 ? -11.962 29.682 9.206 1.00 72.69 450 GLY A N 1
ATOM 3479 C CA . GLY A 1 450 ? -11.729 28.553 10.112 1.00 72.69 450 GLY A CA 1
ATOM 3480 C C . GLY A 1 450 ? -10.767 27.536 9.499 1.00 72.69 450 GLY A C 1
ATOM 3481 O O . GLY A 1 450 ? -11.138 26.810 8.575 1.00 72.69 450 GLY A O 1
ATOM 3482 N N . THR A 1 451 ? -9.534 27.484 10.002 1.00 82.31 451 THR A N 1
ATOM 3483 C CA . THR A 1 451 ? -8.519 26.533 9.530 1.00 82.31 451 THR A CA 1
ATOM 3484 C C . THR A 1 451 ? -8.672 25.155 10.180 1.00 82.31 451 THR A C 1
ATOM 3486 O O . THR A 1 451 ? -9.182 25.022 11.292 1.00 82.31 451 THR A O 1
ATOM 3489 N N . MET A 1 452 ? -8.260 24.107 9.459 1.00 89.00 452 MET A N 1
ATOM 3490 C CA . MET A 1 452 ? -8.202 22.740 9.987 1.00 89.00 452 MET A CA 1
ATOM 3491 C C . MET A 1 452 ? -7.115 22.636 11.067 1.00 89.00 452 MET A C 1
ATOM 3493 O O . MET A 1 452 ? -6.030 23.191 10.882 1.00 89.00 452 MET A O 1
ATOM 3497 N N . ARG A 1 453 ? -7.369 21.874 12.140 1.00 92.06 453 ARG A N 1
ATOM 3498 C CA . ARG A 1 453 ? -6.325 21.470 13.089 1.00 92.06 453 ARG A CA 1
ATOM 3499 C C . ARG A 1 453 ? -5.438 20.432 12.405 1.00 92.06 453 ARG A C 1
ATOM 3501 O O . ARG A 1 453 ? -5.864 19.307 12.138 1.00 92.06 453 ARG A O 1
ATOM 3508 N N . LEU A 1 454 ? -4.232 20.863 12.049 1.00 92.75 454 LEU A N 1
ATOM 3509 C CA . LEU A 1 454 ? -3.330 20.151 11.145 1.00 92.75 454 LEU A CA 1
ATOM 3510 C C . LEU A 1 454 ? -1.884 20.189 11.662 1.00 92.75 454 LEU A C 1
ATOM 3512 O O . LEU A 1 454 ? -1.459 21.205 12.225 1.00 92.75 454 LEU A O 1
ATOM 3516 N N . GLY A 1 455 ? -1.141 19.102 11.433 1.00 94.25 455 GLY A N 1
ATOM 3517 C CA . GLY A 1 455 ? 0.275 18.964 11.801 1.00 94.25 455 GLY A CA 1
ATOM 3518 C C . GLY A 1 455 ? 0.496 18.516 13.246 1.00 94.25 455 GLY A C 1
ATOM 3519 O O . GLY A 1 455 ? -0.443 18.079 13.912 1.00 94.25 455 GLY A O 1
ATOM 3520 N N . SER A 1 456 ? 1.742 18.594 13.718 1.00 95.12 456 SER A N 1
ATOM 3521 C CA . SER A 1 456 ? 2.109 18.226 15.091 1.00 95.12 456 SER A CA 1
ATOM 3522 C C . SER A 1 456 ? 1.509 19.218 16.088 1.00 95.12 456 SER A C 1
ATOM 3524 O O . SER A 1 456 ? 1.650 20.431 15.915 1.00 95.12 456 SER A O 1
ATOM 3526 N N . ARG A 1 457 ? 0.845 18.717 17.131 1.00 94.50 457 ARG A N 1
ATOM 3527 C CA . ARG A 1 457 ? 0.323 19.519 18.243 1.00 94.50 457 ARG A CA 1
ATOM 3528 C C . ARG A 1 457 ? 0.695 18.903 19.575 1.00 94.50 457 ARG A C 1
ATOM 3530 O O . ARG A 1 457 ? 0.792 17.685 19.715 1.00 94.50 457 ARG A O 1
ATOM 3537 N N . THR A 1 458 ? 0.894 19.780 20.547 1.00 94.81 458 THR A N 1
ATOM 3538 C CA . THR A 1 458 ? 1.203 19.419 21.923 1.00 94.81 458 THR A CA 1
ATOM 3539 C C . THR A 1 458 ? -0.072 19.001 22.650 1.00 94.81 458 THR A C 1
ATOM 3541 O O . THR A 1 458 ? -1.092 19.683 22.583 1.00 94.81 458 THR A O 1
ATOM 3544 N N . THR A 1 459 ? 0.000 17.869 23.340 1.00 93.94 459 THR A N 1
ATOM 3545 C CA . THR A 1 459 ? -1.077 17.279 24.135 1.00 93.94 459 THR A CA 1
ATOM 3546 C C . THR A 1 459 ? -0.592 17.086 25.568 1.00 93.94 459 THR A C 1
ATOM 3548 O O . THR A 1 459 ? 0.468 16.498 25.792 1.00 93.94 459 THR A O 1
ATOM 3551 N N . HIS A 1 460 ? -1.373 17.557 26.539 1.00 96.81 460 HIS A N 1
ATOM 3552 C CA . HIS A 1 460 ? -1.046 17.521 27.964 1.00 96.81 460 HIS A CA 1
ATOM 3553 C C . HIS A 1 460 ? -1.927 16.513 28.702 1.00 96.81 460 HIS A C 1
ATOM 3555 O O . HIS A 1 460 ? -3.153 16.628 28.688 1.00 96.81 460 HIS A O 1
ATOM 3561 N N . PHE A 1 461 ? -1.321 15.542 29.385 1.00 96.12 461 PHE A N 1
ATOM 3562 C CA . PHE A 1 461 ? -2.051 14.647 30.284 1.00 96.12 461 PHE A CA 1
ATOM 3563 C C . PHE A 1 461 ? -2.486 15.392 31.551 1.00 96.12 461 PHE A C 1
ATOM 3565 O O . PHE A 1 461 ? -1.701 16.121 32.161 1.00 96.12 461 PHE A O 1
ATOM 3572 N N . LYS A 1 462 ? -3.741 15.201 31.971 1.00 93.81 462 LYS A N 1
ATOM 3573 C CA . LYS A 1 462 ? -4.284 15.863 33.168 1.00 93.81 462 LYS A CA 1
ATOM 3574 C C . LYS A 1 462 ? -3.681 15.266 34.451 1.00 93.81 462 LYS A C 1
ATOM 3576 O O . LYS A 1 462 ? -3.502 14.048 34.526 1.00 93.81 462 LYS A O 1
ATOM 3581 N N . PRO A 1 463 ? -3.436 16.065 35.504 1.00 91.69 463 PRO A N 1
ATOM 3582 C CA . PRO A 1 463 ? -3.121 15.529 36.830 1.00 91.69 463 PRO A CA 1
ATOM 3583 C C . PRO A 1 463 ? -4.204 14.551 37.320 1.00 91.69 463 PRO A C 1
ATOM 3585 O O . PRO A 1 463 ? -5.390 14.779 37.082 1.00 91.69 463 PRO A O 1
ATOM 3588 N N . GLY A 1 464 ? -3.819 13.465 37.998 1.00 90.44 464 GLY A N 1
ATOM 3589 C CA . GLY A 1 464 ? -4.756 12.431 38.470 1.00 90.44 464 GLY A CA 1
ATOM 3590 C C . GLY A 1 464 ? -5.045 11.320 37.448 1.00 90.44 464 GLY A C 1
ATOM 3591 O O . GLY A 1 464 ? -5.811 10.392 37.731 1.00 90.44 464 GLY A O 1
ATOM 3592 N N . THR A 1 465 ? -4.429 11.389 36.264 1.00 93.94 465 THR A N 1
ATOM 3593 C CA . THR A 1 465 ? -4.526 10.377 35.198 1.00 93.94 465 THR A CA 1
ATOM 3594 C C . THR A 1 465 ? -3.293 9.471 35.130 1.00 93.94 465 THR A C 1
ATOM 3596 O O . THR A 1 465 ? -3.035 8.843 34.113 1.00 93.94 465 THR A O 1
ATOM 3599 N N . GLU A 1 466 ? -2.507 9.353 36.204 1.00 93.38 466 GLU A N 1
ATOM 3600 C CA . GLU A 1 466 ? -1.303 8.499 36.258 1.00 93.38 466 GLU A CA 1
ATOM 3601 C C . GLU A 1 466 ? -1.612 7.013 36.008 1.00 93.38 466 GLU A C 1
ATOM 3603 O O . GLU A 1 466 ? -0.729 6.248 35.635 1.00 93.38 466 GLU A O 1
ATOM 3608 N N . TRP A 1 467 ? -2.872 6.610 36.191 1.00 93.94 467 TRP A N 1
ATOM 3609 C CA . TRP A 1 467 ? -3.379 5.273 35.883 1.00 93.94 467 TRP A CA 1
ATOM 3610 C C . TRP A 1 467 ? -3.585 5.020 34.379 1.00 93.94 467 TRP A C 1
ATOM 3612 O O . TRP A 1 467 ? -3.806 3.871 33.995 1.00 93.94 467 TRP A O 1
ATOM 3622 N N . SER A 1 468 ? -3.556 6.068 33.544 1.00 96.25 468 SER A N 1
ATOM 3623 C CA . SER A 1 468 ? -3.762 5.989 32.093 1.00 96.25 468 SER A CA 1
ATOM 3624 C C . SER A 1 468 ? -2.775 5.010 31.467 1.00 96.25 468 SER A C 1
ATOM 3626 O O . SER A 1 468 ? -1.552 5.132 31.610 1.00 96.25 468 SER A O 1
ATOM 3628 N N . LYS A 1 469 ? -3.319 4.045 30.724 1.00 95.19 469 LYS A N 1
ATOM 3629 C CA . LYS A 1 469 ? -2.506 3.041 30.029 1.00 95.19 469 LYS A CA 1
ATOM 3630 C C . LYS A 1 469 ? -1.766 3.685 28.872 1.00 95.19 469 LYS A C 1
ATOM 3632 O O . LYS A 1 469 ? -0.609 3.353 28.625 1.00 95.19 469 LYS A O 1
ATOM 3637 N N . LEU A 1 470 ? -2.403 4.645 28.201 1.00 95.56 470 LEU A N 1
ATOM 3638 C CA . LEU A 1 470 ? -1.770 5.404 27.135 1.00 95.56 470 LEU A CA 1
ATOM 3639 C C . LEU A 1 470 ? -0.582 6.217 27.664 1.00 95.56 470 LEU A C 1
ATOM 3641 O O . LEU A 1 470 ? 0.513 6.118 27.113 1.00 95.56 470 LEU A O 1
ATOM 3645 N N . ARG A 1 471 ? -0.754 6.957 28.766 1.00 95.69 471 ARG A N 1
ATOM 3646 C CA . ARG A 1 471 ? 0.326 7.720 29.409 1.00 95.69 471 ARG A CA 1
ATOM 3647 C C . ARG A 1 471 ? 1.485 6.808 29.798 1.00 95.69 471 ARG A C 1
ATOM 3649 O O . ARG A 1 471 ? 2.639 7.149 29.545 1.00 95.69 471 ARG A O 1
ATOM 3656 N N . ALA A 1 472 ? 1.192 5.631 30.350 1.00 94.88 472 ALA A N 1
ATOM 3657 C CA . ALA A 1 472 ? 2.202 4.635 30.694 1.00 94.88 472 ALA A CA 1
ATOM 3658 C C . ALA A 1 472 ? 2.978 4.125 29.460 1.00 94.88 472 ALA A C 1
ATOM 3660 O O . ALA A 1 472 ? 4.202 4.006 29.515 1.00 94.88 472 ALA A O 1
ATOM 3661 N N . LEU A 1 473 ? 2.305 3.920 28.321 1.00 95.00 473 LEU A N 1
ATOM 3662 C CA . LEU A 1 473 ? 2.936 3.548 27.044 1.00 95.00 473 LEU A CA 1
ATOM 3663 C C . LEU A 1 473 ? 3.845 4.652 26.477 1.00 95.00 473 LEU A C 1
ATOM 3665 O O . LEU A 1 473 ? 4.861 4.344 25.853 1.00 95.00 473 LEU A O 1
ATOM 3669 N N . TYR A 1 474 ? 3.547 5.925 26.752 1.00 93.44 474 TYR A N 1
ATOM 3670 C CA . TYR A 1 474 ? 4.457 7.056 26.507 1.00 93.44 474 TYR A CA 1
ATOM 3671 C C . TYR A 1 474 ? 5.561 7.194 27.580 1.00 93.44 474 TYR A C 1
ATOM 3673 O O . TYR A 1 474 ? 6.230 8.224 27.671 1.00 93.44 474 TYR A O 1
ATOM 3681 N N . GLY A 1 475 ? 5.768 6.179 28.425 1.00 90.88 475 GLY A N 1
ATOM 3682 C CA . GLY A 1 475 ? 6.756 6.195 29.506 1.00 90.88 475 GLY A CA 1
ATOM 3683 C C . GLY A 1 475 ? 6.367 7.107 30.675 1.00 90.88 475 GLY A C 1
ATOM 3684 O O . GLY A 1 475 ? 7.227 7.584 31.409 1.00 90.88 475 GLY A O 1
ATOM 3685 N N . GLY A 1 476 ? 5.088 7.429 30.853 1.00 90.81 476 GLY A N 1
ATOM 3686 C CA . GLY A 1 476 ? 4.639 8.348 31.899 1.00 90.81 476 GLY A CA 1
ATOM 3687 C C . GLY A 1 476 ? 5.008 9.805 31.614 1.00 90.81 476 GLY A C 1
ATOM 3688 O O . GLY A 1 476 ? 5.370 10.530 32.538 1.00 90.81 476 GLY A O 1
ATOM 3689 N N . ALA A 1 477 ? 5.071 10.214 30.345 1.00 89.69 477 ALA A N 1
ATOM 3690 C CA . ALA A 1 477 ? 5.275 11.614 29.970 1.00 89.69 477 ALA A CA 1
ATOM 3691 C C . ALA A 1 477 ? 4.045 12.465 30.334 1.00 89.69 477 ALA A C 1
ATOM 3693 O O . ALA A 1 477 ? 2.914 11.992 30.242 1.00 89.69 477 ALA A O 1
ATOM 3694 N N . ASP A 1 478 ? 4.266 13.715 30.741 1.00 92.00 478 ASP A N 1
ATOM 3695 C CA . ASP A 1 478 ? 3.178 14.671 31.011 1.00 92.00 478 ASP A CA 1
ATOM 3696 C C . ASP A 1 478 ? 2.693 15.351 29.730 1.00 92.00 478 ASP A C 1
ATOM 3698 O O . ASP A 1 478 ? 1.543 15.771 29.629 1.00 92.00 478 ASP A O 1
ATOM 3702 N N . VAL A 1 479 ? 3.587 15.444 28.746 1.00 94.25 479 VAL A N 1
ATOM 3703 C CA . VAL A 1 479 ? 3.373 16.131 27.480 1.00 94.25 479 VAL A CA 1
ATOM 3704 C C . VAL A 1 479 ? 3.842 15.233 26.349 1.00 94.25 479 VAL A C 1
ATOM 3706 O O . VAL A 1 479 ? 4.932 14.659 26.416 1.00 94.25 479 VAL A O 1
ATOM 3709 N N . VAL A 1 480 ? 3.018 15.118 25.315 1.00 94.50 480 VAL A N 1
ATOM 3710 C CA . VAL A 1 480 ? 3.326 14.378 24.09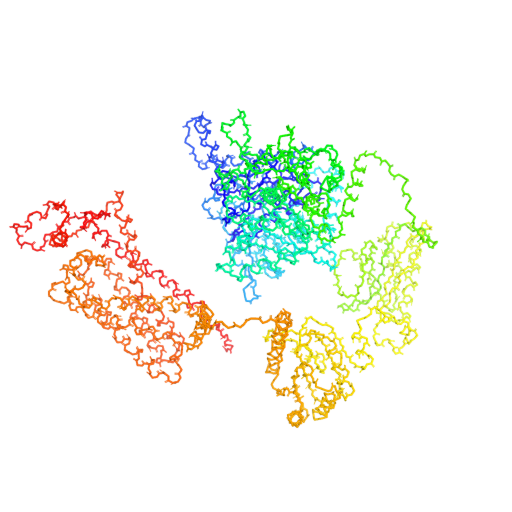0 1.00 94.50 480 VAL A CA 1
ATOM 3711 C C . VAL A 1 480 ? 2.977 15.222 22.874 1.00 94.50 480 VAL A C 1
ATOM 3713 O O . VAL A 1 480 ? 2.208 16.176 22.964 1.00 94.50 480 VAL A O 1
ATOM 3716 N N . GLU A 1 481 ? 3.547 14.870 21.729 1.00 94.56 481 GLU A N 1
ATOM 3717 C CA . GLU A 1 481 ? 3.236 15.524 20.467 1.00 94.56 481 GLU A CA 1
ATOM 3718 C C . GLU A 1 481 ? 2.766 14.502 19.452 1.00 94.56 481 GLU A C 1
ATOM 3720 O O . GLU A 1 481 ? 3.483 13.544 19.155 1.00 94.56 481 GLU A O 1
ATOM 3725 N N . GLU A 1 482 ? 1.626 14.757 18.830 1.00 94.88 482 GLU A N 1
ATOM 3726 C CA . GLU A 1 482 ? 1.059 13.893 17.800 1.00 94.88 482 GLU A CA 1
ATOM 3727 C C . GLU A 1 482 ? 0.543 14.712 16.616 1.00 94.88 482 GLU A C 1
ATOM 3729 O O . GLU A 1 482 ? 0.365 15.926 16.711 1.00 94.88 482 GLU A O 1
ATOM 3734 N N . ARG A 1 483 ? 0.367 14.058 15.461 1.00 96.38 483 ARG A N 1
ATOM 3735 C CA . ARG A 1 483 ? -0.104 14.727 14.240 1.00 96.38 483 ARG A CA 1
ATOM 3736 C C . ARG A 1 483 ? -1.625 14.718 14.176 1.00 96.38 483 ARG A C 1
ATOM 3738 O O . ARG A 1 483 ? -2.250 13.685 14.394 1.00 96.38 483 ARG A O 1
ATOM 3745 N N . HIS A 1 484 ? -2.216 15.849 13.813 1.00 95.75 484 HIS A N 1
ATOM 3746 C CA . HIS A 1 484 ? -3.659 16.007 13.654 1.00 95.75 484 HIS A CA 1
ATOM 3747 C C . HIS A 1 484 ? -4.041 16.292 12.210 1.00 95.75 484 HIS A C 1
ATOM 3749 O O . HIS A 1 484 ? -3.258 16.860 11.446 1.00 95.75 484 HIS A O 1
ATOM 3755 N N . ARG A 1 485 ? -5.274 15.906 11.867 1.00 94.12 485 ARG A N 1
ATOM 3756 C CA . ARG A 1 485 ? -5.943 16.240 10.609 1.00 94.12 485 ARG A CA 1
ATOM 3757 C C . ARG A 1 485 ? -7.458 16.156 10.772 1.00 94.12 485 ARG A C 1
ATOM 3759 O O . ARG A 1 485 ? -8.090 15.186 10.359 1.00 94.12 485 ARG A O 1
ATOM 3766 N N . HIS A 1 486 ? -8.050 17.158 11.414 1.00 93.06 486 HIS A N 1
ATOM 3767 C CA . HIS A 1 486 ? -9.493 17.182 11.676 1.00 93.06 486 HIS A CA 1
ATOM 3768 C C . HIS A 1 486 ? -10.018 18.605 11.917 1.00 93.06 486 HIS A C 1
ATOM 3770 O O . HIS A 1 486 ? -9.266 19.581 11.920 1.00 93.06 486 HIS A O 1
ATOM 3776 N N . ARG A 1 487 ? -11.345 18.737 12.014 1.00 92.75 487 ARG A N 1
ATOM 3777 C CA . ARG A 1 487 ? -12.051 20.028 12.141 1.00 92.75 487 ARG A CA 1
ATOM 3778 C C . ARG A 1 487 ? -13.088 20.070 13.268 1.00 92.75 487 ARG A C 1
ATOM 3780 O O . ARG A 1 487 ? -13.657 21.130 13.526 1.00 92.75 487 ARG A O 1
ATOM 3787 N N . TYR A 1 488 ? -13.384 18.922 13.863 1.00 94.50 488 TYR A N 1
ATOM 3788 C CA . TYR A 1 488 ? -14.483 18.743 14.803 1.00 94.50 488 TYR A CA 1
ATOM 3789 C C . TYR A 1 488 ? -13.917 18.278 16.134 1.00 94.50 488 TYR A C 1
ATOM 3791 O O . TYR A 1 488 ? -13.057 17.407 16.144 1.00 94.50 488 TYR A O 1
ATOM 3799 N N . GLU A 1 489 ? -14.417 18.829 17.231 1.00 96.31 489 GLU A N 1
ATOM 3800 C CA . GLU A 1 489 ? -13.926 18.571 18.585 1.00 96.31 489 GLU A CA 1
ATOM 3801 C C . GLU A 1 489 ? -15.069 18.107 19.484 1.00 96.31 489 GLU A C 1
ATOM 3803 O O . GLU A 1 489 ? -16.239 18.391 19.213 1.00 96.31 489 GLU A O 1
ATOM 3808 N N . VAL A 1 490 ? -14.740 17.421 20.581 1.00 97.19 490 VAL A N 1
ATOM 3809 C CA . VAL A 1 490 ? -15.715 17.165 21.652 1.00 97.19 490 VAL A CA 1
ATOM 3810 C C . VAL A 1 490 ? -16.224 18.506 22.177 1.00 97.19 490 VAL A C 1
ATOM 3812 O O . VAL A 1 490 ? -15.437 19.414 22.436 1.00 97.19 490 VAL A O 1
ATOM 3815 N N . ASN A 1 491 ? -17.542 18.635 22.313 1.00 96.75 491 ASN A N 1
ATOM 3816 C CA . ASN A 1 491 ? -18.163 19.869 22.769 1.00 96.75 491 ASN A CA 1
ATOM 3817 C C . ASN A 1 491 ? -17.792 20.146 24.242 1.00 96.75 491 ASN A C 1
ATOM 3819 O O . ASN A 1 491 ? -18.146 19.326 25.097 1.00 96.75 491 ASN A O 1
ATOM 3823 N N . PRO A 1 492 ? -17.135 21.284 24.557 1.00 95.19 492 PRO A N 1
ATOM 3824 C CA . PRO A 1 492 ? -16.756 21.635 25.923 1.00 95.19 492 PRO A CA 1
ATOM 3825 C C . PRO A 1 492 ? -17.918 21.633 26.915 1.00 95.19 492 PRO A C 1
ATOM 3827 O O . PRO A 1 492 ? -17.721 21.263 28.070 1.00 95.19 492 PRO A O 1
ATOM 3830 N N . ASP A 1 493 ? -19.131 21.953 26.458 1.00 95.19 493 ASP A N 1
ATOM 3831 C CA . ASP A 1 493 ? -20.332 21.986 27.300 1.00 95.19 493 ASP A CA 1
ATOM 3832 C C . ASP A 1 493 ? -20.687 20.607 27.888 1.00 95.19 493 ASP A C 1
ATOM 3834 O O . ASP A 1 493 ? -21.351 20.528 28.915 1.00 95.19 493 ASP A O 1
ATOM 3838 N N . TYR A 1 494 ? -20.230 19.515 27.263 1.00 95.44 494 TYR A N 1
ATOM 3839 C CA . TYR A 1 494 ? -20.500 18.139 27.699 1.00 95.44 494 TYR A CA 1
ATOM 3840 C C . TYR A 1 494 ? -19.330 17.497 28.463 1.00 95.44 494 TYR A C 1
ATOM 3842 O O . TYR A 1 494 ? -19.466 16.366 28.929 1.00 95.44 494 TYR A O 1
ATOM 3850 N N . ILE A 1 495 ? -18.184 18.176 28.606 1.00 93.94 495 ILE A N 1
ATOM 3851 C CA . ILE A 1 495 ? -16.967 17.619 29.230 1.00 93.94 495 ILE A CA 1
ATOM 3852 C C . ILE A 1 495 ? -17.238 17.154 30.662 1.00 93.94 495 ILE A C 1
ATOM 3854 O O . ILE A 1 495 ? -16.960 16.003 30.998 1.00 93.94 495 ILE A O 1
ATOM 3858 N N . GLU A 1 496 ? -17.817 18.021 31.496 1.00 93.81 496 GLU A N 1
ATOM 3859 C CA . GLU A 1 496 ? -18.098 17.672 32.891 1.00 93.81 496 GLU A CA 1
ATOM 3860 C C . GLU A 1 496 ? -19.084 16.508 33.010 1.00 93.81 496 GLU A C 1
ATOM 3862 O O . GLU A 1 496 ? -18.939 15.657 33.889 1.00 93.81 496 GLU A O 1
ATOM 3867 N N . ASP A 1 497 ? -20.093 16.467 32.141 1.00 95.19 497 ASP A N 1
ATOM 3868 C CA . ASP A 1 497 ? -21.122 15.432 32.167 1.00 95.19 497 ASP A CA 1
ATOM 3869 C C . ASP A 1 497 ? -20.565 14.075 31.715 1.00 95.19 497 ASP A C 1
ATOM 3871 O O . ASP A 1 497 ? -20.900 13.047 32.307 1.00 95.19 497 ASP A O 1
ATOM 3875 N N . LEU A 1 498 ? -19.660 14.064 30.728 1.00 95.69 498 LEU A N 1
ATOM 3876 C CA . LEU A 1 498 ? -18.936 12.865 30.295 1.00 95.69 498 LEU A CA 1
ATOM 3877 C C . LEU A 1 498 ? -18.050 12.307 31.421 1.00 95.69 498 LEU A C 1
ATOM 3879 O O . LEU A 1 498 ? -18.090 11.101 31.684 1.00 95.69 498 LEU A O 1
ATOM 3883 N N . GLU A 1 499 ? -17.307 13.171 32.123 1.00 94.25 499 GLU A N 1
ATOM 3884 C CA . GLU A 1 499 ? -16.463 12.760 33.254 1.00 94.25 499 GLU A CA 1
ATOM 3885 C C . GLU A 1 499 ? -17.297 12.231 34.428 1.00 94.25 499 GLU A C 1
ATOM 3887 O O . GLU A 1 499 ? -16.989 11.165 34.969 1.00 94.25 499 GLU A O 1
ATOM 3892 N N . LYS A 1 500 ? -18.398 12.911 34.787 1.00 94.88 500 LYS A N 1
ATOM 3893 C CA . LYS A 1 500 ? -19.338 12.457 35.833 1.00 94.88 500 LYS A CA 1
ATOM 3894 C C . LYS A 1 500 ? -19.983 11.114 35.480 1.00 94.88 500 LYS A C 1
ATOM 3896 O O . LYS A 1 500 ? -20.212 10.297 36.370 1.00 94.88 500 LYS A O 1
ATOM 3901 N N . ALA A 1 501 ? -20.248 10.868 34.198 1.00 94.69 501 ALA A N 1
ATOM 3902 C CA . ALA A 1 501 ? -20.785 9.603 33.705 1.00 94.69 501 ALA A CA 1
ATOM 3903 C C . ALA A 1 501 ? -19.733 8.479 33.610 1.00 94.69 501 ALA A C 1
ATOM 3905 O O . ALA A 1 501 ? -20.095 7.340 33.314 1.00 94.69 501 ALA A O 1
ATOM 3906 N N . GLY A 1 502 ? -18.449 8.764 33.858 1.00 94.00 502 GLY A N 1
ATOM 3907 C CA . GLY A 1 502 ? -17.372 7.773 33.959 1.00 94.00 502 GLY A CA 1
ATOM 3908 C C . GLY A 1 502 ? -16.446 7.654 32.742 1.00 94.00 502 GLY A C 1
ATOM 3909 O O . GLY A 1 502 ? -15.505 6.858 32.790 1.00 94.00 502 GLY A O 1
ATOM 3910 N N . LEU A 1 503 ? -16.653 8.438 31.676 1.00 96.38 503 LEU A N 1
ATOM 3911 C CA . LEU A 1 503 ? -15.701 8.506 30.563 1.00 96.38 503 LEU A CA 1
ATOM 3912 C C . LEU A 1 503 ? -14.559 9.451 30.944 1.00 96.38 503 LEU A C 1
ATOM 3914 O O . LEU A 1 503 ? -14.763 10.654 31.083 1.00 96.38 503 LEU A O 1
ATOM 3918 N N . SER A 1 504 ? -13.351 8.918 31.129 1.00 96.12 504 SER A N 1
ATOM 3919 C CA . SER A 1 504 ? -12.216 9.735 31.561 1.00 96.12 504 SER A CA 1
ATOM 3920 C C . SER A 1 504 ? -11.601 10.464 30.374 1.00 96.12 504 SER A C 1
ATOM 3922 O O . SER A 1 504 ? -11.172 9.831 29.412 1.00 96.12 504 SER A O 1
ATOM 3924 N N . LEU A 1 505 ? -11.514 11.787 30.460 1.00 95.25 505 LEU A N 1
ATOM 3925 C CA . LEU A 1 505 ? -10.833 12.627 29.479 1.00 95.25 505 LEU A CA 1
ATOM 3926 C C . LEU A 1 505 ? -9.382 12.772 29.946 1.00 95.25 505 LEU A C 1
ATOM 3928 O O . LEU A 1 505 ? -9.099 13.518 30.879 1.00 95.25 505 LEU A O 1
ATOM 3932 N N . THR A 1 506 ? -8.466 11.978 29.396 1.00 95.81 506 THR A N 1
ATOM 3933 C CA . THR A 1 506 ? -7.125 11.795 29.977 1.00 95.81 506 THR A CA 1
ATOM 3934 C C . THR A 1 506 ? -6.133 12.889 29.597 1.00 95.81 506 THR A C 1
ATOM 3936 O O . THR A 1 506 ? -5.216 13.180 30.370 1.00 95.81 506 THR A O 1
ATOM 3939 N N . SER A 1 507 ? -6.317 13.530 28.442 1.00 96.19 507 SER A N 1
ATOM 3940 C CA . SER A 1 507 ? -5.451 14.616 27.986 1.00 96.19 507 SER A CA 1
ATOM 3941 C C . SER A 1 507 ? -6.201 15.685 27.199 1.00 96.19 507 SER A C 1
ATOM 3943 O O . SER A 1 507 ? -7.231 15.413 26.577 1.00 96.19 507 SER A O 1
ATOM 3945 N N . MET A 1 508 ? -5.641 16.892 27.208 1.00 95.62 508 MET A N 1
ATOM 3946 C CA . MET A 1 508 ? -6.196 18.090 26.578 1.00 95.62 508 MET A CA 1
ATOM 3947 C C . MET A 1 508 ? -5.161 18.762 25.666 1.00 95.62 508 MET A C 1
ATOM 3949 O O . MET A 1 508 ? -3.967 18.452 25.747 1.00 95.62 508 MET A O 1
ATOM 3953 N N . ASP A 1 509 ? -5.610 19.697 24.829 1.00 94.06 509 ASP A N 1
ATOM 3954 C CA . ASP A 1 509 ? -4.721 20.600 24.093 1.00 94.06 509 ASP A CA 1
ATOM 3955 C C . ASP A 1 509 ? -3.972 21.569 25.028 1.00 94.06 509 ASP A C 1
ATOM 3957 O O . ASP A 1 509 ? -4.176 21.608 26.243 1.00 94.06 509 ASP A O 1
ATOM 3961 N N . ASP A 1 510 ? -3.074 22.361 24.448 1.00 89.25 510 ASP A N 1
ATOM 3962 C CA . ASP A 1 510 ? -2.250 23.360 25.132 1.00 89.25 510 ASP A CA 1
ATOM 3963 C C . ASP A 1 510 ? -3.069 24.431 25.871 1.00 89.25 510 ASP A C 1
ATOM 3965 O O . ASP A 1 510 ? -2.619 24.971 26.881 1.00 89.25 510 ASP A O 1
ATOM 3969 N N . GLN A 1 511 ? -4.279 24.720 25.389 1.00 88.88 511 GLN A N 1
ATOM 3970 C CA . GLN A 1 511 ? -5.193 25.685 26.003 1.00 88.88 511 GLN A CA 1
ATOM 3971 C C . GLN A 1 511 ? -6.144 25.047 27.026 1.00 88.88 511 GLN A C 1
ATOM 3973 O O . GLN A 1 511 ? -6.874 25.765 27.708 1.00 88.88 511 GLN A O 1
ATOM 3978 N N . GLY A 1 512 ? -6.159 23.715 27.141 1.00 89.19 512 GLY A N 1
ATOM 3979 C CA . GLY A 1 512 ? -7.085 22.994 28.011 1.00 89.19 512 GLY A CA 1
ATOM 3980 C C . GLY A 1 512 ? -8.547 23.078 27.562 1.00 89.19 512 GLY A C 1
ATOM 3981 O O . GLY A 1 512 ? -9.439 22.899 28.387 1.00 89.19 512 GLY A O 1
ATOM 3982 N N . VAL A 1 513 ? -8.804 23.368 26.284 1.00 91.00 513 VAL A N 1
ATOM 3983 C CA . VAL A 1 513 ? -10.152 23.538 25.717 1.00 91.00 513 VAL A CA 1
ATOM 3984 C C . VAL A 1 513 ? -10.586 22.292 24.953 1.00 91.00 513 VAL A C 1
ATOM 3986 O O . VAL A 1 513 ? -11.744 21.887 25.045 1.00 91.00 513 VAL A O 1
ATOM 3989 N N . ARG A 1 514 ? -9.671 21.673 24.200 1.00 94.94 514 ARG A N 1
ATOM 3990 C CA . ARG A 1 514 ? -9.976 20.511 23.356 1.00 94.94 514 ARG A CA 1
ATOM 3991 C C . ARG A 1 514 ? -9.559 19.228 24.045 1.00 94.94 514 ARG A C 1
ATOM 3993 O O . ARG A 1 514 ? -8.460 19.138 24.586 1.00 94.94 514 ARG A O 1
ATOM 4000 N N . VAL A 1 515 ? -10.431 18.229 23.988 1.00 96.69 515 VAL A N 1
ATOM 4001 C CA . VAL A 1 515 ? -10.127 16.876 24.455 1.00 96.69 515 VAL A CA 1
ATOM 4002 C C . VAL A 1 515 ? -9.289 16.172 23.396 1.00 96.69 515 VAL A C 1
ATOM 4004 O O . VAL A 1 515 ? -9.720 16.045 22.255 1.00 96.69 515 VAL A O 1
ATOM 4007 N N . GLU A 1 516 ? -8.132 15.656 23.794 1.00 96.62 516 GLU A N 1
ATOM 4008 C CA . GLU A 1 516 ? -7.226 14.954 22.881 1.00 96.62 516 GLU A CA 1
ATOM 4009 C C . GLU A 1 516 ? -7.301 13.435 23.038 1.00 96.62 516 GLU A C 1
ATOM 4011 O O . GLU A 1 516 ? -7.146 12.701 22.059 1.00 96.62 516 GLU A O 1
ATOM 4016 N N . THR A 1 517 ? -7.551 12.946 24.259 1.00 97.62 517 THR A N 1
ATOM 4017 C CA . THR A 1 517 ? -7.673 11.507 24.521 1.00 97.62 517 THR A CA 1
ATOM 4018 C C . THR A 1 517 ? -8.774 11.175 25.523 1.00 97.62 517 THR A C 1
ATOM 4020 O O . THR A 1 517 ? -9.010 11.914 26.482 1.00 97.62 517 THR A O 1
ATOM 4023 N N . ILE A 1 518 ? -9.430 10.034 25.302 1.00 97.88 518 ILE A N 1
ATOM 4024 C CA . ILE A 1 518 ? -10.394 9.426 26.227 1.00 97.88 518 ILE A CA 1
ATOM 4025 C C . ILE A 1 518 ? -9.962 8.011 26.608 1.00 97.88 518 ILE A C 1
ATOM 4027 O O . ILE A 1 518 ? -9.472 7.259 25.762 1.00 97.88 518 ILE A O 1
ATOM 4031 N N . GLU A 1 519 ? -10.219 7.624 27.857 1.00 97.75 519 GLU A N 1
ATOM 4032 C CA . GLU A 1 519 ? -10.007 6.266 28.357 1.00 97.75 519 GLU A CA 1
ATOM 4033 C C . GLU A 1 519 ? -11.133 5.796 29.288 1.00 97.75 519 GLU A C 1
ATOM 4035 O O . GLU A 1 519 ? -11.786 6.583 29.977 1.00 97.75 519 GLU A O 1
ATOM 4040 N N . LEU A 1 520 ? -11.322 4.475 29.358 1.00 96.81 520 LEU A N 1
ATOM 4041 C CA . LEU A 1 520 ? -12.129 3.830 30.397 1.00 96.81 520 LEU A CA 1
ATOM 4042 C C . LEU A 1 520 ? -11.225 3.090 31.382 1.00 96.81 520 LEU A C 1
ATOM 4044 O O . LEU A 1 520 ? -10.583 2.098 31.029 1.00 96.81 520 LEU A O 1
ATOM 4048 N N . LYS A 1 521 ? -11.221 3.549 32.637 1.00 92.94 521 LYS A N 1
ATOM 4049 C CA . LYS A 1 521 ? -10.333 3.056 33.700 1.00 92.94 521 LYS A CA 1
ATOM 4050 C C . LYS A 1 521 ? -10.455 1.550 33.955 1.00 92.94 521 LYS A C 1
ATOM 4052 O O . LYS A 1 521 ? -9.443 0.855 34.013 1.00 92.94 521 LYS A O 1
ATOM 4057 N N . ASP A 1 522 ? -11.683 1.034 34.021 1.00 92.25 522 ASP A N 1
ATOM 4058 C CA . ASP A 1 522 ? -11.974 -0.372 34.355 1.00 92.25 522 ASP A CA 1
ATOM 4059 C C . ASP A 1 522 ? -12.031 -1.313 33.130 1.00 92.25 522 ASP A C 1
ATOM 4061 O O . ASP A 1 522 ? -12.506 -2.455 33.213 1.00 92.25 522 ASP A O 1
ATOM 4065 N N . HIS A 1 523 ? -11.556 -0.845 31.971 1.00 97.06 523 HIS A N 1
ATOM 4066 C CA . HIS A 1 523 ? -11.531 -1.599 30.719 1.00 97.06 523 HIS A CA 1
ATOM 4067 C C . HIS A 1 523 ? -10.101 -2.062 30.372 1.00 97.06 523 HIS A C 1
ATOM 4069 O O . HIS A 1 523 ? -9.163 -1.284 30.559 1.00 97.06 523 HIS A O 1
ATOM 4075 N N . PRO A 1 524 ? -9.879 -3.284 29.830 1.00 94.81 524 PRO A N 1
ATOM 4076 C CA . PRO A 1 524 ? -8.541 -3.794 29.494 1.00 94.81 524 PRO A CA 1
ATOM 4077 C C . PRO A 1 524 ? -7.714 -2.848 28.621 1.00 94.81 524 PRO A C 1
ATOM 4079 O O . PRO A 1 524 ? -6.575 -2.548 28.967 1.00 94.81 524 PRO A O 1
ATOM 4082 N N . PHE A 1 525 ? -8.305 -2.316 27.554 1.00 98.06 525 PHE A N 1
ATOM 4083 C CA . PHE A 1 525 ? -7.745 -1.219 26.763 1.00 98.06 525 PHE A CA 1
ATOM 4084 C C . PHE A 1 525 ? -8.870 -0.562 25.953 1.00 98.06 525 PHE A C 1
ATOM 4086 O O . PHE A 1 525 ? -9.374 -1.177 25.025 1.00 98.06 525 PHE A O 1
ATOM 4093 N N . PHE A 1 526 ? -9.362 0.612 26.346 1.00 98.50 526 PHE A N 1
ATOM 4094 C CA . PHE A 1 526 ? -10.345 1.370 25.556 1.00 98.50 526 PHE A CA 1
ATOM 4095 C C . PHE A 1 526 ? -9.838 2.793 25.466 1.00 98.50 526 PHE A C 1
ATOM 4097 O O . PHE A 1 526 ? -9.921 3.526 26.449 1.00 98.50 526 PHE A O 1
ATOM 4104 N N . VAL A 1 527 ? -9.257 3.133 24.322 1.00 98.44 527 VAL A N 1
ATOM 4105 C CA . VAL A 1 527 ? -8.588 4.413 24.112 1.00 98.44 527 VAL A CA 1
ATOM 4106 C C . VAL A 1 527 ? -9.158 5.063 22.859 1.00 98.44 527 VAL A C 1
ATOM 4108 O O . VAL A 1 527 ? -9.245 4.430 21.808 1.00 98.44 527 VAL A O 1
ATOM 4111 N N . GLY A 1 528 ? -9.538 6.332 22.956 1.00 98.06 528 GLY A N 1
ATOM 4112 C CA . GLY A 1 528 ? -9.790 7.185 21.797 1.00 98.06 528 GLY A CA 1
ATOM 4113 C C . GLY A 1 528 ? -8.753 8.298 21.754 1.00 98.06 528 GLY A C 1
ATOM 4114 O O . GLY A 1 528 ? -8.498 8.913 22.785 1.00 98.06 528 GLY A O 1
ATOM 4115 N N . LEU A 1 529 ? -8.152 8.543 20.592 1.00 97.00 529 LEU A N 1
ATOM 4116 C CA . LEU A 1 529 ? -7.259 9.672 20.348 1.00 97.00 529 LEU A CA 1
ATOM 4117 C C . LEU A 1 529 ? -7.799 10.512 19.200 1.00 97.00 529 LEU A C 1
ATOM 4119 O O . LEU A 1 529 ? -8.187 9.970 18.168 1.00 97.00 529 LEU A O 1
ATOM 4123 N N . GLN A 1 530 ? -7.744 11.829 19.348 1.00 96.38 530 GLN A N 1
ATOM 4124 C CA . GLN A 1 530 ? -8.111 12.754 18.284 1.00 96.38 530 GLN A CA 1
ATOM 4125 C C . GLN A 1 530 ? -6.989 12.883 17.234 1.00 96.38 530 GLN A C 1
ATOM 4127 O O . GLN A 1 530 ? -7.228 13.174 16.060 1.00 96.38 530 GLN A O 1
ATOM 4132 N N . ALA A 1 531 ? -5.747 12.649 17.655 1.00 96.81 531 ALA A N 1
ATOM 4133 C CA . ALA A 1 531 ? -4.574 12.550 16.797 1.00 96.81 531 ALA A CA 1
ATOM 4134 C C . ALA A 1 531 ? -4.582 11.319 15.872 1.00 96.81 531 ALA A C 1
ATOM 4136 O O . ALA A 1 531 ? -5.314 10.358 16.096 1.00 96.81 531 ALA A O 1
ATOM 4137 N N . HIS A 1 532 ? -3.681 11.341 14.887 1.00 97.44 532 HIS A N 1
ATOM 4138 C CA . HIS A 1 532 ? -3.328 10.248 13.980 1.00 97.44 532 HIS A CA 1
ATOM 4139 C C . HIS A 1 532 ? -1.935 9.671 14.319 1.00 97.44 532 HIS A C 1
ATOM 4141 O O . HIS A 1 532 ? -0.928 10.034 13.693 1.00 97.44 532 HIS A O 1
ATOM 4147 N N . PRO A 1 533 ? -1.840 8.787 15.330 1.00 96.19 533 PRO A N 1
ATOM 4148 C CA . PRO A 1 533 ? -0.574 8.199 15.777 1.00 96.19 533 PRO A CA 1
ATOM 4149 C C . PRO A 1 533 ? 0.104 7.306 14.720 1.00 96.19 533 PRO A C 1
ATOM 4151 O O . PRO A 1 533 ? 1.312 7.067 14.774 1.00 96.19 533 PRO A O 1
ATOM 4154 N N . GLU A 1 534 ? -0.638 6.818 13.726 1.00 96.56 534 GLU A N 1
ATOM 4155 C CA . GLU A 1 534 ? -0.128 6.005 12.621 1.00 96.56 534 GLU A CA 1
ATOM 4156 C C . GLU A 1 534 ? 0.926 6.726 11.764 1.00 96.56 534 GLU A C 1
ATOM 4158 O O . GLU A 1 534 ? 1.798 6.071 11.181 1.00 96.56 534 GLU A O 1
ATOM 4163 N N . TYR A 1 535 ? 0.898 8.064 11.724 1.00 96.06 535 TYR A N 1
ATOM 4164 C CA . TYR A 1 535 ? 1.877 8.863 10.988 1.00 96.06 535 TYR A CA 1
ATOM 4165 C C . TYR A 1 535 ? 3.241 8.913 11.681 1.00 96.06 535 TYR A C 1
ATOM 4167 O O . TYR A 1 535 ? 4.265 8.929 11.003 1.00 96.06 535 TYR A O 1
ATOM 4175 N N . LYS A 1 536 ? 3.278 8.884 13.022 1.00 94.94 536 LYS A N 1
ATOM 4176 C CA . LYS A 1 536 ? 4.530 8.898 13.801 1.00 94.94 536 LYS A CA 1
ATOM 4177 C C . LYS A 1 536 ? 5.097 7.501 14.074 1.00 94.94 536 LYS A C 1
ATOM 4179 O O . LYS A 1 536 ? 6.186 7.375 14.636 1.00 94.94 536 LYS A O 1
ATOM 4184 N N . SER A 1 537 ? 4.395 6.442 13.667 1.00 96.12 537 SER A N 1
ATOM 4185 C CA . SER A 1 537 ? 4.871 5.067 13.820 1.00 96.12 537 SER A CA 1
ATOM 4186 C C . SER A 1 537 ? 6.102 4.800 12.953 1.00 96.12 537 SER A C 1
ATOM 4188 O O . SER A 1 537 ? 6.066 5.015 11.745 1.00 96.12 537 SER A O 1
ATOM 4190 N N . LYS A 1 538 ? 7.173 4.262 13.545 1.00 94.75 538 LYS A N 1
ATOM 4191 C CA . LYS A 1 538 ? 8.401 3.848 12.847 1.00 94.75 538 LYS A CA 1
ATOM 4192 C C . LYS A 1 538 ? 8.631 2.350 13.014 1.00 94.75 538 LYS A C 1
ATOM 4194 O O . LYS A 1 538 ? 8.220 1.768 14.015 1.00 94.75 538 LYS A O 1
ATOM 4199 N N . THR A 1 539 ? 9.383 1.747 12.095 1.00 93.00 539 THR A N 1
ATOM 4200 C CA . THR A 1 539 ? 9.642 0.294 12.100 1.00 93.00 539 THR A CA 1
ATOM 4201 C C . THR A 1 539 ? 10.245 -0.195 13.423 1.00 93.00 539 THR A C 1
ATOM 4203 O O . THR A 1 539 ? 9.792 -1.183 13.990 1.00 93.00 539 THR A O 1
ATOM 4206 N N . LEU A 1 540 ? 11.236 0.533 13.955 1.00 92.75 540 LEU A N 1
ATOM 4207 C CA . LEU A 1 540 ? 11.920 0.201 15.218 1.00 92.75 540 LEU A CA 1
ATOM 4208 C C . LEU A 1 540 ? 11.337 0.927 16.443 1.00 92.75 540 LEU A C 1
ATOM 4210 O O . LEU A 1 540 ? 11.786 0.713 17.570 1.00 92.75 540 LEU A O 1
ATOM 4214 N N . ALA A 1 541 ? 10.360 1.808 16.232 1.00 92.25 541 ALA A N 1
ATOM 4215 C CA . ALA A 1 541 ? 9.684 2.566 17.278 1.00 92.25 541 ALA A CA 1
ATOM 4216 C C . ALA A 1 541 ? 8.195 2.705 16.910 1.00 92.25 541 ALA A C 1
ATOM 4218 O O . ALA A 1 541 ? 7.789 3.743 16.378 1.00 92.25 541 ALA A O 1
ATOM 4219 N N . PRO A 1 542 ? 7.393 1.644 17.134 1.00 95.69 542 PRO A N 1
ATOM 4220 C CA . PRO A 1 542 ? 5.963 1.667 16.850 1.00 95.69 542 PRO A CA 1
ATOM 4221 C C . PRO A 1 542 ? 5.254 2.766 17.646 1.00 95.69 542 PRO A C 1
ATOM 4223 O O . PRO A 1 542 ? 5.727 3.184 18.704 1.00 95.69 542 PRO A O 1
ATOM 4226 N N . ALA A 1 543 ? 4.098 3.213 17.154 1.00 96.50 543 ALA A N 1
ATOM 4227 C CA . ALA A 1 543 ? 3.342 4.267 17.817 1.00 96.50 543 ALA A CA 1
ATOM 4228 C C . ALA A 1 543 ? 2.742 3.726 19.128 1.00 96.50 543 ALA A C 1
ATOM 4230 O O . ALA A 1 543 ? 2.119 2.658 19.086 1.00 96.50 543 ALA A O 1
ATOM 4231 N N . PRO A 1 544 ? 2.892 4.421 20.272 1.00 96.38 544 PRO A N 1
ATOM 4232 C CA . PRO A 1 544 ? 2.516 3.880 21.580 1.00 96.38 544 PRO A CA 1
ATOM 4233 C C . PRO A 1 544 ? 1.060 3.416 21.686 1.00 96.38 544 PRO A C 1
ATOM 4235 O O . PRO A 1 544 ? 0.808 2.342 22.223 1.00 96.38 544 PRO A O 1
ATOM 4238 N N . SER A 1 545 ? 0.103 4.154 21.119 1.00 96.56 545 SER A N 1
ATOM 4239 C CA . SER A 1 545 ? -1.322 3.789 21.138 1.00 96.56 545 SER A CA 1
ATOM 4240 C C . SER A 1 545 ? -1.633 2.513 20.346 1.00 96.56 545 SER A C 1
ATOM 4242 O O . SER A 1 545 ? -2.316 1.623 20.856 1.00 96.56 545 SER A O 1
ATOM 4244 N N . LEU A 1 546 ? -1.093 2.373 19.128 1.00 98.31 546 LEU A N 1
ATOM 4245 C CA . LEU A 1 546 ? -1.253 1.155 18.324 1.00 98.31 546 LEU A CA 1
ATOM 4246 C C . LEU A 1 546 ? -0.504 -0.031 18.937 1.00 98.31 546 LEU A C 1
ATOM 4248 O O . LEU A 1 546 ? -0.984 -1.162 18.868 1.00 98.31 546 LEU A O 1
ATOM 4252 N N . LEU A 1 547 ? 0.662 0.213 19.542 1.00 98.12 547 LEU A N 1
ATOM 4253 C CA . LEU A 1 547 ? 1.393 -0.804 20.292 1.00 98.12 547 LEU A CA 1
ATOM 4254 C C . LEU A 1 547 ? 0.571 -1.285 21.488 1.00 98.12 547 LEU A C 1
ATOM 4256 O O . LEU A 1 547 ? 0.467 -2.488 21.701 1.00 98.12 547 LEU A O 1
ATOM 4260 N N . GLY A 1 548 ? -0.075 -0.363 22.204 1.00 97.69 548 GLY A N 1
ATOM 4261 C CA . GLY A 1 548 ? -1.002 -0.665 23.289 1.00 97.69 548 GLY A CA 1
ATOM 4262 C C . GLY A 1 548 ? -2.160 -1.557 22.854 1.00 97.69 548 GLY A C 1
ATOM 4263 O O . GLY A 1 548 ? -2.421 -2.565 23.507 1.00 97.69 548 GLY A O 1
ATOM 4264 N N . LEU A 1 549 ? -2.801 -1.253 21.718 1.00 98.56 549 LEU A N 1
ATOM 4265 C CA . LEU A 1 549 ? -3.884 -2.079 21.175 1.00 98.56 549 LEU A CA 1
ATOM 4266 C C . LEU A 1 549 ? -3.416 -3.511 20.896 1.00 98.56 549 LEU A C 1
ATOM 4268 O O . LEU A 1 549 ? -4.058 -4.471 21.330 1.00 98.56 549 LEU A O 1
ATOM 4272 N N . VAL A 1 550 ? -2.302 -3.665 20.174 1.00 98.31 550 VAL A N 1
ATOM 4273 C CA . VAL A 1 550 ? -1.778 -4.988 19.810 1.00 98.31 550 VAL A CA 1
ATOM 4274 C C . VAL A 1 550 ? -1.324 -5.746 21.054 1.00 98.31 550 VAL A C 1
ATOM 4276 O O . VAL A 1 550 ? -1.655 -6.922 21.195 1.00 98.31 550 VAL A O 1
ATOM 4279 N N . ALA A 1 551 ? -0.637 -5.085 21.986 1.00 97.88 551 ALA A N 1
ATOM 4280 C CA . ALA A 1 551 ? -0.167 -5.697 23.223 1.00 97.88 551 ALA A CA 1
ATOM 4281 C C . ALA A 1 551 ? -1.329 -6.139 24.127 1.00 97.88 551 ALA A C 1
ATOM 4283 O O . ALA A 1 551 ? -1.310 -7.255 24.645 1.00 97.88 551 ALA A O 1
ATOM 4284 N N . ALA A 1 552 ? -2.379 -5.320 24.252 1.00 97.81 552 ALA A N 1
ATOM 4285 C CA . ALA A 1 552 ? -3.597 -5.669 24.982 1.00 97.81 552 ALA A CA 1
ATOM 4286 C C . ALA A 1 552 ? -4.321 -6.865 24.350 1.00 97.81 552 ALA A C 1
ATOM 4288 O O . ALA A 1 552 ? -4.716 -7.791 25.053 1.00 97.81 552 ALA A O 1
ATOM 4289 N N . SER A 1 553 ? -4.424 -6.884 23.019 1.00 97.81 553 SER A N 1
ATOM 4290 C CA . SER A 1 553 ? -5.025 -7.993 22.259 1.00 97.81 553 SER A CA 1
ATOM 4291 C C . SER A 1 553 ? -4.209 -9.289 22.354 1.00 97.81 553 SER A C 1
ATOM 4293 O O . SER A 1 553 ? -4.734 -10.377 22.131 1.00 97.81 553 SER A O 1
ATOM 4295 N N . SER A 1 554 ? -2.921 -9.167 22.682 1.00 96.06 554 SER A N 1
ATOM 4296 C CA . SER A 1 554 ? -1.944 -10.260 22.743 1.00 96.06 554 SER A CA 1
ATOM 4297 C C . SER A 1 554 ? -1.636 -10.746 24.160 1.00 96.06 554 SER A C 1
ATOM 4299 O O . SER A 1 554 ? -0.846 -11.681 24.306 1.00 96.06 554 SER A O 1
ATOM 4301 N N . GLY A 1 555 ? -2.204 -10.098 25.183 1.00 94.62 555 GLY A N 1
ATOM 4302 C CA . GLY A 1 555 ? -1.961 -10.407 26.594 1.00 94.62 555 GLY A CA 1
ATOM 4303 C C . GLY A 1 555 ? -0.590 -9.980 27.136 1.00 94.62 555 GLY A C 1
ATOM 4304 O O . GLY A 1 555 ? -0.202 -10.467 28.188 1.00 94.62 555 GLY A O 1
ATOM 4305 N N . CYS A 1 556 ? 0.143 -9.091 26.453 1.00 95.06 556 CYS A N 1
ATOM 4306 C CA . CYS A 1 556 ? 1.494 -8.653 26.846 1.00 95.06 556 CYS A CA 1
ATOM 4307 C C . CYS A 1 556 ? 1.605 -7.143 27.134 1.00 95.06 556 CYS A C 1
ATOM 4309 O O . CYS A 1 556 ? 2.696 -6.577 27.118 1.00 95.06 556 CYS A O 1
ATOM 4311 N N . LEU A 1 557 ? 0.479 -6.462 27.386 1.00 95.94 557 LEU A N 1
ATOM 4312 C CA . LEU A 1 557 ? 0.452 -5.014 27.634 1.00 95.94 557 LEU A CA 1
ATOM 4313 C C . LEU A 1 557 ? 1.341 -4.591 28.813 1.00 95.94 557 LEU A C 1
ATOM 4315 O O . LEU A 1 557 ? 2.095 -3.629 28.680 1.00 95.94 557 LEU A O 1
ATOM 4319 N N . ASP A 1 558 ? 1.286 -5.315 29.930 1.00 94.00 558 ASP A N 1
ATOM 4320 C CA . ASP A 1 558 ? 2.036 -4.964 31.142 1.00 94.00 558 ASP A CA 1
ATOM 4321 C C . ASP A 1 558 ? 3.556 -5.056 30.923 1.00 94.00 558 ASP A C 1
ATOM 4323 O O . ASP A 1 558 ? 4.300 -4.168 31.336 1.00 94.00 558 ASP A O 1
ATOM 4327 N N . GLU A 1 559 ? 4.018 -6.070 30.181 1.00 93.56 559 GLU A N 1
ATOM 4328 C CA . GLU A 1 559 ? 5.430 -6.221 29.797 1.00 93.56 559 GLU A CA 1
ATOM 4329 C C . GLU A 1 559 ? 5.917 -5.044 28.940 1.00 93.56 559 GLU A C 1
ATOM 4331 O O . GLU A 1 559 ? 7.034 -4.546 29.106 1.00 93.56 559 GLU A O 1
ATOM 4336 N N . ILE A 1 560 ? 5.070 -4.577 28.017 1.00 93.75 560 ILE A N 1
ATOM 4337 C CA . ILE A 1 560 ? 5.378 -3.439 27.149 1.00 93.75 560 ILE A CA 1
ATOM 4338 C C . ILE A 1 560 ? 5.422 -2.131 27.945 1.00 93.75 560 ILE A C 1
ATOM 4340 O O . ILE A 1 560 ? 6.322 -1.318 27.717 1.00 93.75 560 ILE A O 1
ATOM 4344 N N . ILE A 1 561 ? 4.487 -1.929 28.878 1.00 92.88 561 ILE A N 1
ATOM 4345 C CA . ILE A 1 561 ? 4.458 -0.749 29.751 1.00 92.88 561 ILE A CA 1
ATOM 4346 C C . ILE A 1 561 ? 5.713 -0.697 30.628 1.00 92.88 561 ILE A C 1
ATOM 4348 O O . ILE A 1 561 ? 6.370 0.345 30.697 1.00 92.88 561 ILE A O 1
ATOM 4352 N N . GLU A 1 562 ? 6.098 -1.815 31.241 1.00 89.06 562 GLU A N 1
ATOM 4353 C CA . GLU A 1 562 ? 7.295 -1.865 32.082 1.00 89.06 562 GLU A CA 1
ATOM 4354 C C . GLU A 1 562 ? 8.564 -1.580 31.264 1.00 89.06 562 GLU A C 1
ATOM 4356 O O . GLU A 1 562 ? 9.410 -0.774 31.658 1.00 89.06 562 GLU A O 1
ATOM 4361 N N . ALA A 1 563 ? 8.664 -2.135 30.053 1.00 86.75 563 ALA A N 1
ATOM 4362 C CA . ALA A 1 563 ? 9.773 -1.839 29.150 1.00 86.75 563 ALA A CA 1
ATOM 4363 C C . ALA A 1 563 ? 9.847 -0.349 28.756 1.00 86.75 563 ALA A C 1
ATOM 4365 O O . ALA A 1 563 ? 10.945 0.200 28.617 1.00 86.75 563 ALA A O 1
ATOM 4366 N N . ALA A 1 564 ? 8.703 0.321 28.572 1.00 83.75 564 ALA A N 1
ATOM 4367 C CA . ALA A 1 564 ? 8.652 1.755 28.281 1.00 83.75 564 ALA A CA 1
ATOM 4368 C C . ALA A 1 564 ? 9.138 2.597 29.472 1.00 83.75 564 ALA A C 1
ATOM 4370 O O . ALA A 1 564 ? 9.886 3.562 29.284 1.00 83.75 564 ALA A O 1
ATOM 4371 N N . ARG A 1 565 ? 8.778 2.197 30.697 1.00 80.06 565 ARG A N 1
ATOM 4372 C CA . ARG A 1 565 ? 9.217 2.847 31.936 1.00 80.06 565 ARG A CA 1
ATOM 4373 C C . ARG A 1 565 ? 10.731 2.748 32.134 1.00 80.06 565 ARG A C 1
ATOM 4375 O O . ARG A 1 565 ? 11.386 3.778 32.295 1.00 80.06 565 ARG A O 1
ATOM 4382 N N . VAL A 1 566 ? 11.297 1.543 32.029 1.00 76.31 566 VAL A N 1
ATOM 4383 C CA . VAL A 1 566 ? 12.748 1.306 32.170 1.00 76.31 566 VAL A CA 1
ATOM 4384 C C . VAL A 1 566 ? 13.544 2.117 31.146 1.00 76.31 566 VAL A C 1
ATOM 4386 O O . VAL A 1 566 ? 14.569 2.718 31.470 1.00 76.31 566 VAL A O 1
ATOM 4389 N N . LYS A 1 567 ? 13.056 2.200 29.901 1.00 70.94 567 LYS A N 1
ATOM 4390 C CA . LYS A 1 567 ? 13.707 2.990 28.849 1.00 70.94 567 LYS A CA 1
ATOM 4391 C C . LYS A 1 567 ? 13.795 4.479 29.211 1.00 70.94 567 LYS A C 1
ATOM 4393 O O . LYS A 1 567 ? 14.827 5.089 28.945 1.00 70.94 567 LYS A O 1
ATOM 4398 N N . LYS A 1 568 ? 12.756 5.052 29.833 1.00 65.19 568 LYS A N 1
ATOM 4399 C CA . LYS A 1 568 ? 12.763 6.454 30.287 1.00 65.19 568 LYS A CA 1
ATOM 4400 C C . LYS A 1 568 ? 13.756 6.685 31.427 1.00 65.19 568 LYS A C 1
ATOM 4402 O O . LYS A 1 568 ? 14.468 7.690 31.426 1.00 65.19 568 LYS A O 1
ATOM 4407 N N . GLU A 1 569 ? 13.823 5.761 32.381 1.00 53.88 569 GLU A N 1
ATOM 4408 C CA . GLU A 1 569 ? 14.770 5.833 33.499 1.00 53.88 569 GLU A CA 1
ATOM 4409 C C . GLU A 1 569 ? 16.224 5.777 33.000 1.00 53.88 569 GLU A C 1
ATOM 4411 O O . GLU A 1 569 ? 17.047 6.593 33.421 1.00 53.88 569 GLU A O 1
ATOM 4416 N N . ALA A 1 570 ? 16.508 4.932 32.002 1.00 50.81 570 ALA A N 1
ATOM 4417 C CA . ALA A 1 570 ? 17.812 4.861 31.342 1.00 50.81 570 ALA A CA 1
ATOM 4418 C C . ALA A 1 570 ? 18.182 6.150 30.579 1.00 50.81 570 ALA A C 1
ATOM 4420 O O . ALA A 1 570 ? 19.340 6.565 30.588 1.00 50.81 570 ALA A O 1
ATOM 4421 N N . THR A 1 571 ? 17.215 6.824 29.944 1.00 50.59 571 THR A N 1
ATOM 4422 C CA . THR A 1 571 ? 17.457 8.110 29.260 1.00 50.59 571 THR A CA 1
ATOM 4423 C C . THR A 1 571 ? 17.631 9.297 30.214 1.00 50.59 571 THR A C 1
ATOM 4425 O O . THR A 1 571 ? 18.193 10.310 29.809 1.00 50.59 571 THR A O 1
ATOM 4428 N N . ASN A 1 572 ? 17.215 9.170 31.481 1.00 39.06 572 ASN A N 1
ATOM 4429 C CA . ASN A 1 572 ? 17.304 10.222 32.503 1.00 39.06 572 ASN A CA 1
ATOM 4430 C C . ASN A 1 572 ? 18.589 10.168 33.360 1.00 39.06 572 ASN A C 1
ATOM 4432 O O . ASN A 1 572 ? 18.670 10.837 34.390 1.00 39.06 572 ASN A O 1
ATOM 4436 N N . GLY A 1 573 ? 19.613 9.414 32.943 1.00 33.97 573 GLY A N 1
ATOM 4437 C CA . GLY A 1 573 ? 20.975 9.563 33.470 1.00 33.97 573 GLY A CA 1
ATOM 4438 C C . GLY A 1 573 ? 21.202 9.096 34.913 1.00 33.97 573 GLY A C 1
ATOM 4439 O O . GLY A 1 573 ? 22.004 9.705 35.620 1.00 33.97 573 GLY A O 1
ATOM 4440 N N . LYS A 1 574 ? 20.548 8.018 35.368 1.00 29.83 574 LYS A N 1
ATOM 4441 C CA . LYS A 1 574 ? 20.965 7.316 36.596 1.00 29.83 574 LYS A CA 1
ATOM 4442 C C . LYS A 1 574 ? 21.783 6.067 36.263 1.00 29.83 574 LYS A C 1
ATOM 4444 O O . LYS A 1 574 ? 21.340 5.191 35.529 1.00 29.83 574 LYS A O 1
ATOM 4449 N N . ASP A 1 575 ? 22.993 6.026 36.817 1.00 33.25 575 ASP A N 1
ATOM 4450 C CA . ASP A 1 575 ? 23.938 4.907 36.765 1.00 33.25 575 ASP A CA 1
ATOM 4451 C C . ASP A 1 575 ? 23.331 3.694 37.498 1.00 33.25 575 ASP A C 1
ATOM 4453 O O . ASP A 1 575 ? 23.106 3.741 38.709 1.00 33.25 575 ASP A O 1
ATOM 4457 N N . HIS A 1 576 ? 23.016 2.615 36.777 1.00 34.84 576 HIS A N 1
ATOM 4458 C CA . HIS A 1 576 ? 22.451 1.396 37.362 1.00 34.84 576 HIS A CA 1
ATOM 4459 C C . HIS A 1 576 ? 23.555 0.365 37.614 1.00 34.84 576 HIS A C 1
ATOM 4461 O O . HIS A 1 576 ? 23.783 -0.532 36.804 1.00 34.84 576 HIS A O 1
ATOM 4467 N N . ARG A 1 577 ? 24.218 0.474 38.772 1.00 31.95 577 ARG A N 1
ATOM 4468 C CA . ARG A 1 577 ? 25.115 -0.569 39.303 1.00 31.95 577 ARG A CA 1
ATOM 4469 C C . ARG A 1 577 ? 24.483 -1.496 40.350 1.00 31.95 577 ARG A C 1
ATOM 4471 O O . ARG A 1 577 ? 25.105 -2.495 40.681 1.00 31.95 577 ARG A O 1
ATOM 4478 N N . ASP A 1 578 ? 23.247 -1.256 40.797 1.00 33.28 578 ASP A N 1
ATOM 4479 C CA . ASP A 1 578 ? 22.670 -1.983 41.944 1.00 33.28 578 ASP A CA 1
ATOM 4480 C C . ASP A 1 578 ? 21.235 -2.510 41.736 1.00 33.28 578 ASP A C 1
ATOM 4482 O O . ASP A 1 578 ? 20.349 -2.274 42.554 1.00 33.28 578 ASP A O 1
ATOM 4486 N N . LEU A 1 579 ? 20.979 -3.285 40.678 1.00 28.62 579 LEU A N 1
ATOM 4487 C CA . LEU A 1 579 ? 19.753 -4.097 40.587 1.00 28.62 579 LEU A CA 1
ATOM 4488 C C . LEU A 1 579 ? 20.099 -5.589 40.561 1.00 28.62 579 LEU A C 1
ATOM 4490 O O . LEU A 1 579 ? 20.361 -6.186 39.520 1.00 28.62 579 LEU A O 1
ATOM 4494 N N . LYS A 1 580 ? 20.111 -6.185 41.761 1.00 27.59 580 LYS A N 1
ATOM 4495 C CA . LYS A 1 580 ? 20.183 -7.635 41.980 1.00 27.59 580 LYS A CA 1
ATOM 4496 C C . LYS A 1 580 ? 18.792 -8.245 41.801 1.00 27.59 580 LYS A C 1
ATOM 4498 O O . LYS A 1 580 ? 17.909 -8.018 42.622 1.00 27.59 580 LYS A O 1
ATOM 4503 N N . ILE A 1 581 ? 18.625 -9.056 40.760 1.00 31.27 581 ILE A N 1
ATOM 4504 C CA . ILE A 1 581 ? 17.481 -9.960 40.582 1.00 31.27 581 ILE A CA 1
ATOM 4505 C C . ILE A 1 581 ? 17.870 -11.311 41.207 1.00 31.27 581 ILE A C 1
ATOM 4507 O O . ILE A 1 581 ? 18.960 -11.806 40.903 1.00 31.27 581 ILE A O 1
ATOM 4511 N N . PRO A 1 582 ? 17.053 -11.929 42.082 1.00 26.41 582 PRO A N 1
ATOM 4512 C CA . PRO A 1 582 ? 17.381 -13.231 42.639 1.00 26.41 582 PRO A CA 1
ATOM 4513 C C . PRO A 1 582 ? 17.132 -14.304 41.576 1.00 26.41 582 PRO A C 1
ATOM 4515 O O . PRO A 1 582 ? 15.993 -14.627 41.248 1.00 26.41 582 PRO A O 1
ATOM 4518 N N . VAL A 1 583 ? 18.217 -14.856 41.041 1.00 27.23 583 VAL A N 1
ATOM 4519 C CA . VAL A 1 583 ? 18.201 -16.058 40.208 1.00 27.23 583 VAL A CA 1
ATOM 4520 C C . VAL A 1 583 ? 18.717 -17.206 41.067 1.00 27.23 583 VAL A C 1
ATOM 4522 O O . VAL A 1 583 ? 19.856 -17.176 41.532 1.00 27.23 583 VAL A O 1
ATOM 4525 N N . TYR A 1 584 ? 17.884 -18.219 41.290 1.00 30.09 584 TYR A N 1
ATOM 4526 C CA . TYR A 1 584 ? 18.358 -19.494 41.813 1.00 30.09 584 TYR A CA 1
ATOM 4527 C C . TYR A 1 584 ? 19.108 -20.211 40.690 1.00 30.09 584 TYR A C 1
ATOM 4529 O O . TYR A 1 584 ? 18.498 -20.624 39.708 1.00 30.09 584 TYR A O 1
ATOM 4537 N N . MET A 1 585 ? 20.424 -20.364 40.827 1.00 27.98 585 MET A N 1
ATOM 4538 C CA . MET A 1 585 ? 21.182 -21.334 40.043 1.00 27.98 585 MET A CA 1
ATOM 4539 C C . MET A 1 585 ? 22.184 -22.061 40.936 1.00 27.98 585 MET A C 1
ATOM 4541 O O . MET A 1 585 ? 22.974 -21.444 41.654 1.00 27.98 585 MET A O 1
ATOM 4545 N N . GLU A 1 586 ? 22.133 -23.392 40.874 1.00 37.28 586 GLU A N 1
ATOM 4546 C CA . GLU A 1 586 ? 23.182 -24.276 41.366 1.00 37.28 586 GLU A CA 1
ATOM 4547 C C . GLU A 1 586 ? 24.509 -23.857 40.735 1.00 37.28 586 GLU A C 1
ATOM 4549 O O . GLU A 1 586 ? 24.657 -23.863 39.518 1.00 37.28 586 GLU A O 1
ATOM 4554 N N . LYS A 1 587 ? 25.430 -23.420 41.599 1.00 39.56 587 LYS A N 1
ATOM 4555 C CA . LYS A 1 587 ? 26.845 -23.100 41.366 1.00 39.56 587 LYS A CA 1
ATOM 4556 C C . LYS A 1 587 ? 27.268 -23.068 39.884 1.00 39.56 587 LYS A C 1
ATOM 4558 O O . LYS A 1 587 ? 27.891 -23.995 39.376 1.00 39.56 587 LYS A O 1
ATOM 4563 N N . VAL A 1 588 ? 26.953 -21.964 39.211 1.00 43.12 588 VAL A N 1
ATOM 4564 C CA . VAL A 1 588 ? 27.421 -21.689 37.849 1.00 43.12 588 VAL A CA 1
ATOM 4565 C C . VAL A 1 588 ? 28.831 -21.126 37.943 1.00 43.12 588 VAL A C 1
ATOM 4567 O O . VAL A 1 588 ? 29.047 -20.086 38.565 1.00 43.12 588 VAL A O 1
ATOM 4570 N N . GLU A 1 589 ? 29.802 -21.815 37.348 1.00 52.66 589 GLU A N 1
ATOM 4571 C CA . GLU A 1 589 ? 31.096 -21.198 37.072 1.00 52.66 589 GLU A CA 1
ATOM 4572 C C . GLU A 1 589 ? 30.892 -20.054 36.070 1.00 52.66 589 GLU A C 1
ATOM 4574 O O . GLU A 1 589 ? 30.289 -20.227 35.007 1.00 52.66 589 GLU A O 1
ATOM 4579 N N . GLU A 1 590 ? 31.363 -18.861 36.431 1.00 53.03 590 GLU A N 1
ATOM 4580 C CA . GLU A 1 590 ? 31.272 -17.681 35.576 1.00 53.03 590 GLU A CA 1
ATOM 4581 C C . GLU A 1 590 ? 32.070 -17.903 34.279 1.00 53.03 590 GLU A C 1
ATOM 4583 O O . GLU A 1 590 ? 33.279 -18.153 34.302 1.00 53.03 590 GLU A O 1
ATOM 4588 N N . HIS A 1 591 ? 31.384 -17.788 33.142 1.00 60.62 591 HIS A N 1
ATOM 4589 C CA . HIS A 1 591 ? 31.964 -17.840 31.801 1.00 60.62 591 HIS A CA 1
ATOM 4590 C C . HIS A 1 591 ? 31.840 -16.470 31.129 1.00 60.62 591 HIS A C 1
ATOM 4592 O O . HIS A 1 591 ? 30.916 -15.712 31.418 1.00 60.62 591 HIS A O 1
ATOM 4598 N N . GLU A 1 592 ? 32.796 -16.140 30.268 1.00 61.28 592 GLU A N 1
ATOM 4599 C CA . GLU A 1 592 ? 32.888 -14.850 29.580 1.00 61.28 592 GLU A CA 1
ATOM 4600 C C . GLU A 1 592 ? 32.167 -14.882 28.230 1.00 61.28 592 GLU A C 1
ATOM 4602 O O . GLU A 1 592 ? 31.468 -13.934 27.882 1.00 61.28 592 GLU A O 1
ATOM 4607 N N . GLU A 1 593 ? 32.285 -15.987 27.488 1.00 68.00 593 GLU A N 1
ATOM 4608 C CA . GLU A 1 593 ? 31.747 -16.118 26.129 1.00 68.00 593 GLU A CA 1
ATOM 4609 C C . GLU A 1 593 ? 31.229 -17.546 25.869 1.00 68.00 593 GLU A C 1
ATOM 4611 O O . GLU A 1 593 ? 31.667 -18.511 26.507 1.00 68.00 593 GLU A O 1
ATOM 4616 N N . LYS A 1 594 ? 30.253 -17.685 24.960 1.00 76.50 594 LYS A N 1
ATOM 4617 C CA . LYS A 1 594 ? 29.593 -18.958 24.629 1.00 76.50 594 LYS A CA 1
ATOM 4618 C C . LYS A 1 594 ? 29.458 -19.113 23.113 1.00 76.50 594 LYS A C 1
ATOM 4620 O O . LYS A 1 594 ? 28.891 -18.249 22.451 1.00 76.50 594 LYS A O 1
ATOM 4625 N N . TRP A 1 595 ? 29.881 -20.256 22.583 1.00 82.56 595 TRP A N 1
ATOM 4626 C CA . TRP A 1 595 ? 29.720 -20.636 21.176 1.00 82.56 595 TRP A CA 1
ATOM 4627 C C . TRP A 1 595 ? 29.049 -21.994 21.071 1.00 82.56 595 TRP A C 1
ATOM 4629 O O . TRP A 1 595 ? 29.143 -22.799 21.987 1.00 82.56 595 TRP A O 1
ATOM 4639 N N . ARG A 1 596 ? 28.397 -22.274 19.950 1.00 81.94 596 ARG A N 1
ATOM 4640 C CA . ARG A 1 596 ? 27.954 -23.611 19.585 1.00 81.94 596 ARG A CA 1
ATOM 4641 C C . ARG A 1 596 ? 28.899 -24.195 18.551 1.00 81.94 596 ARG A C 1
ATOM 4643 O O . ARG A 1 596 ? 29.124 -23.609 17.494 1.00 81.94 596 ARG A O 1
ATOM 4650 N N . LEU A 1 597 ? 29.439 -25.364 18.860 1.00 86.75 597 LEU A N 1
ATOM 4651 C CA . LEU A 1 597 ? 30.230 -26.162 17.940 1.00 86.75 597 LEU A CA 1
ATOM 4652 C C . LEU A 1 597 ? 29.374 -27.324 17.443 1.00 86.75 597 LEU A C 1
ATOM 4654 O O . LEU A 1 597 ? 28.830 -28.086 18.238 1.00 86.75 597 LEU A O 1
ATOM 4658 N N . THR A 1 598 ? 29.282 -27.464 16.124 1.00 86.31 598 THR A N 1
ATOM 4659 C CA . THR A 1 598 ? 28.616 -28.578 15.445 1.00 86.31 598 THR A CA 1
ATOM 4660 C C . THR A 1 598 ? 29.638 -29.377 14.648 1.00 86.31 598 THR A C 1
ATOM 4662 O O . THR A 1 598 ? 30.285 -28.834 13.759 1.00 86.31 598 THR A O 1
ATOM 4665 N N . MET A 1 599 ? 29.779 -30.670 14.921 1.00 87.00 599 MET A N 1
ATOM 4666 C CA . MET A 1 599 ? 30.479 -31.617 14.050 1.00 87.00 599 MET A CA 1
ATOM 4667 C C . MET A 1 599 ? 29.435 -32.408 13.272 1.00 87.00 599 MET A C 1
ATOM 4669 O O . MET A 1 599 ? 28.586 -33.041 13.888 1.00 87.00 599 MET A O 1
ATOM 4673 N N . ALA A 1 600 ? 29.472 -32.381 11.943 1.00 85.50 600 ALA A N 1
ATOM 4674 C CA . ALA A 1 600 ? 28.501 -33.090 11.109 1.00 85.50 600 ALA A CA 1
ATOM 4675 C C . ALA A 1 600 ? 29.135 -33.564 9.798 1.00 85.50 600 ALA A C 1
ATOM 4677 O O . ALA A 1 600 ? 30.241 -33.156 9.446 1.00 85.50 600 ALA A O 1
ATOM 4678 N N . VAL A 1 601 ? 28.431 -34.416 9.057 1.00 75.75 601 VAL A N 1
ATOM 4679 C CA . VAL A 1 601 ? 28.785 -34.744 7.670 1.00 75.75 601 VAL A CA 1
ATOM 4680 C C . VAL A 1 601 ? 27.907 -33.918 6.735 1.00 75.75 601 VAL A C 1
ATOM 4682 O O . VAL A 1 601 ? 26.683 -34.034 6.770 1.00 75.75 601 VAL A O 1
ATOM 4685 N N . ASP A 1 602 ? 28.530 -33.092 5.897 1.00 71.31 602 ASP A N 1
ATOM 4686 C CA . ASP A 1 602 ? 27.845 -32.384 4.818 1.00 71.31 602 ASP A CA 1
ATOM 4687 C C . ASP A 1 602 ? 27.326 -33.407 3.795 1.00 71.31 602 ASP A C 1
ATOM 4689 O O . ASP A 1 602 ? 28.111 -34.133 3.178 1.00 71.31 602 ASP A O 1
ATOM 4693 N N . ARG A 1 603 ? 25.999 -33.488 3.640 1.00 59.50 603 ARG A N 1
ATOM 4694 C CA . ARG A 1 603 ? 25.333 -34.465 2.765 1.00 59.50 603 ARG A CA 1
ATOM 4695 C C . ARG A 1 603 ? 25.403 -34.102 1.283 1.00 59.50 603 ARG A C 1
ATOM 4697 O O . ARG A 1 603 ? 25.309 -35.004 0.458 1.00 59.50 603 ARG A O 1
ATOM 4704 N N . GLU A 1 604 ? 25.583 -32.829 0.939 1.00 49.72 604 GLU A N 1
ATOM 4705 C CA . GLU A 1 604 ? 25.733 -32.405 -0.457 1.00 49.72 604 GLU A CA 1
ATOM 4706 C C . GLU A 1 604 ? 27.159 -32.650 -0.954 1.00 49.72 604 GLU A C 1
ATOM 4708 O O . GLU A 1 604 ? 27.368 -33.026 -2.108 1.00 49.72 604 GLU A O 1
ATOM 4713 N N . ARG A 1 605 ? 28.150 -32.477 -0.067 1.00 55.75 605 ARG A N 1
ATOM 4714 C CA . ARG A 1 605 ? 29.579 -32.572 -0.414 1.00 55.75 605 ARG A CA 1
ATOM 4715 C C . ARG A 1 605 ? 30.270 -33.864 0.033 1.00 55.75 605 ARG A C 1
ATOM 4717 O O . ARG A 1 605 ? 31.405 -34.099 -0.377 1.00 55.75 605 ARG A O 1
ATOM 4724 N N . TYR A 1 606 ? 29.617 -34.700 0.844 1.00 61.81 606 TYR A N 1
ATOM 4725 C CA . TYR A 1 606 ? 30.156 -35.935 1.445 1.00 61.81 606 TYR A CA 1
ATOM 4726 C C . TYR A 1 606 ? 31.441 -35.731 2.265 1.00 61.81 606 TYR A C 1
ATOM 4728 O O . TYR A 1 606 ? 32.342 -36.575 2.255 1.00 61.81 606 TYR A O 1
ATOM 4736 N N . ARG A 1 607 ? 31.551 -34.607 2.983 1.00 72.56 607 ARG A N 1
ATOM 4737 C CA . ARG A 1 607 ? 32.742 -34.267 3.781 1.00 72.56 607 ARG A CA 1
ATOM 4738 C C . ARG A 1 607 ? 32.391 -33.995 5.241 1.00 72.56 607 ARG A C 1
ATOM 4740 O O . ARG A 1 607 ? 31.346 -33.407 5.512 1.00 72.56 607 ARG A O 1
ATOM 4747 N N . PRO A 1 608 ? 33.233 -34.421 6.197 1.00 78.75 608 PRO A N 1
ATOM 4748 C CA . PRO A 1 608 ? 33.028 -34.116 7.599 1.00 78.75 608 PRO A CA 1
ATOM 4749 C C . PRO A 1 608 ? 33.461 -32.668 7.860 1.00 78.75 608 PRO A C 1
ATOM 4751 O O . PRO A 1 608 ? 34.513 -32.212 7.402 1.00 78.75 608 PRO A O 1
ATOM 4754 N N . ILE A 1 609 ? 32.629 -31.948 8.593 1.00 86.50 609 ILE A N 1
ATOM 4755 C CA . ILE A 1 609 ? 32.782 -30.522 8.827 1.00 86.50 609 ILE A CA 1
ATOM 4756 C C . ILE A 1 609 ? 32.637 -30.192 10.306 1.00 86.50 609 ILE A C 1
ATOM 4758 O O . ILE A 1 609 ? 31.909 -30.860 11.044 1.00 86.50 609 ILE A O 1
ATOM 4762 N N . ILE A 1 610 ? 33.323 -29.136 10.726 1.00 85.81 610 ILE A N 1
ATOM 4763 C CA . ILE A 1 610 ? 33.125 -28.474 12.010 1.00 85.81 610 ILE A CA 1
ATOM 4764 C C . ILE A 1 610 ? 32.564 -27.098 11.705 1.00 85.81 610 ILE A C 1
ATOM 4766 O O . ILE A 1 610 ? 33.201 -26.309 11.012 1.00 85.81 610 ILE A O 1
ATOM 4770 N N . LYS A 1 611 ? 31.372 -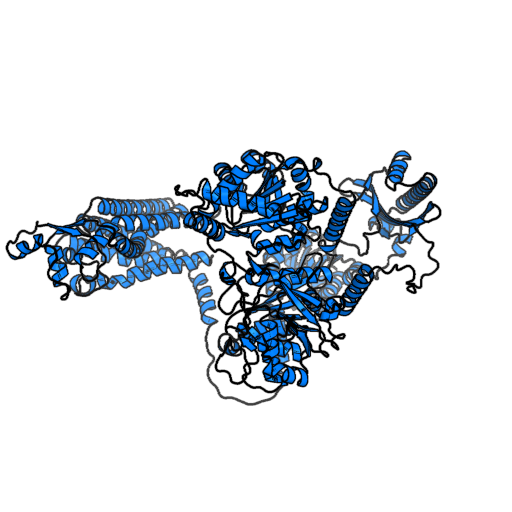26.821 12.216 1.00 84.56 611 LYS A N 1
ATOM 4771 C CA . LYS A 1 611 ? 30.761 -25.502 12.181 1.00 84.56 611 LYS A CA 1
ATOM 4772 C C . LYS A 1 611 ? 30.862 -24.887 13.561 1.00 84.56 611 LYS A C 1
ATOM 4774 O O . LYS A 1 611 ? 30.535 -25.539 14.551 1.00 84.56 611 LYS A O 1
ATOM 4779 N N . ILE A 1 612 ? 31.287 -23.639 13.624 1.00 77.69 612 ILE A N 1
ATOM 4780 C CA . ILE A 1 612 ? 31.279 -22.862 14.860 1.00 77.69 612 ILE A CA 1
ATOM 4781 C C . ILE A 1 612 ? 30.341 -21.683 14.661 1.00 77.69 612 ILE A C 1
ATOM 4783 O O . ILE A 1 612 ? 30.372 -21.021 13.626 1.00 77.69 612 ILE A O 1
ATOM 4787 N N . GLN A 1 613 ? 29.485 -21.465 15.651 1.00 74.62 613 GLN A N 1
ATOM 4788 C CA . GLN A 1 613 ? 28.490 -20.404 15.678 1.00 74.62 613 GLN A CA 1
ATOM 4789 C C . GLN A 1 613 ? 28.540 -19.709 17.037 1.00 74.62 613 GLN A C 1
ATOM 4791 O O . GLN A 1 613 ? 28.740 -20.356 18.059 1.00 74.62 613 GLN A O 1
ATOM 4796 N N . ASP A 1 614 ? 28.339 -18.398 17.090 1.00 63.56 614 ASP A N 1
ATOM 4797 C CA . ASP A 1 614 ? 28.153 -17.698 18.367 1.00 63.56 614 ASP A CA 1
ATOM 4798 C C . ASP A 1 614 ? 26.808 -18.128 18.989 1.00 63.56 614 ASP A C 1
ATOM 4800 O O . ASP A 1 614 ? 25.762 -18.111 18.330 1.00 63.56 614 ASP A O 1
ATOM 4804 N N . ALA A 1 615 ? 26.819 -18.528 20.264 1.00 51.97 615 ALA A N 1
ATOM 4805 C CA . ALA A 1 615 ? 25.646 -19.086 20.933 1.00 51.97 615 ALA A CA 1
ATOM 4806 C C . ALA A 1 615 ? 24.554 -18.053 21.253 1.00 51.97 615 ALA A C 1
ATOM 4808 O O . ALA A 1 615 ? 23.502 -18.426 21.775 1.00 51.97 615 ALA A O 1
ATOM 4809 N N . LYS A 1 616 ? 24.739 -16.774 20.903 1.00 50.44 616 LYS A N 1
ATOM 4810 C CA . LYS A 1 616 ? 23.675 -15.754 20.951 1.00 50.44 616 LYS A CA 1
ATOM 4811 C C . LYS A 1 616 ? 22.469 -16.058 20.039 1.00 50.44 616 LYS A C 1
ATOM 4813 O O . LYS A 1 616 ? 21.472 -15.348 20.135 1.00 50.44 616 LYS A O 1
ATOM 4818 N N . HIS A 1 617 ? 22.528 -17.097 19.195 1.00 47.44 617 HIS A N 1
ATOM 4819 C CA . HIS A 1 617 ? 21.534 -17.375 18.146 1.00 47.44 617 HIS A CA 1
ATOM 4820 C C . HIS A 1 617 ? 20.750 -18.698 18.275 1.00 47.44 617 HIS A C 1
ATOM 4822 O O . HIS A 1 617 ? 20.121 -19.107 17.299 1.00 47.44 617 HIS A O 1
ATOM 4828 N N . HIS A 1 618 ? 20.732 -19.383 19.430 1.00 37.47 618 HIS A N 1
ATOM 4829 C CA . HIS A 1 618 ? 20.062 -20.692 19.495 1.00 37.47 618 HIS A CA 1
ATOM 4830 C C . HIS A 1 618 ? 19.202 -20.965 20.747 1.00 37.47 618 HIS A C 1
ATOM 4832 O O . HIS A 1 618 ? 19.695 -21.322 21.813 1.00 37.47 618 HIS A O 1
ATOM 4838 N N . GLN A 1 619 ? 17.884 -20.850 20.562 1.00 34.12 619 GLN A N 1
ATOM 4839 C CA . GLN A 1 619 ? 16.799 -21.555 21.265 1.00 34.12 619 GLN A CA 1
ATOM 4840 C C . GLN A 1 619 ? 15.709 -21.784 20.195 1.00 34.12 619 GLN A C 1
ATOM 4842 O O . GLN A 1 619 ? 15.340 -20.816 19.543 1.00 34.12 619 GLN A O 1
ATOM 4847 N N . GLY A 1 620 ? 15.133 -22.941 19.871 1.00 31.55 620 GLY A N 1
ATOM 4848 C CA . GLY A 1 620 ? 15.290 -24.364 20.178 1.00 31.55 620 GLY A CA 1
ATOM 4849 C C . GLY A 1 620 ? 14.214 -25.119 19.351 1.00 31.55 620 GLY A C 1
ATOM 4850 O O . GLY A 1 620 ? 13.196 -24.514 19.015 1.00 31.55 620 GLY A O 1
ATOM 4851 N N . PHE A 1 621 ? 14.445 -26.409 19.058 1.00 26.02 621 PHE A N 1
ATOM 4852 C CA . PHE A 1 621 ? 13.579 -27.424 18.398 1.00 26.02 621 PHE A CA 1
ATOM 4853 C C . PHE A 1 621 ? 13.653 -27.626 16.864 1.00 26.02 621 PHE A C 1
ATOM 4855 O O . PHE A 1 621 ? 13.860 -26.684 16.098 1.00 26.02 621 PHE A O 1
ATOM 4862 N N . PRO A 1 622 ? 13.560 -28.896 16.398 1.00 31.09 622 PRO A N 1
ATOM 4863 C CA . PRO A 1 622 ? 14.676 -29.538 15.709 1.00 31.09 622 PRO A CA 1
ATOM 4864 C C . PRO A 1 622 ? 14.263 -30.087 14.341 1.00 31.09 622 PRO A C 1
ATOM 4866 O O . PRO A 1 622 ? 14.512 -31.244 14.039 1.00 31.09 622 PRO A O 1
ATOM 4869 N N . ASN A 1 623 ? 13.599 -29.280 13.517 1.00 28.95 623 ASN A N 1
ATOM 4870 C CA . ASN A 1 623 ? 13.342 -29.630 12.124 1.00 28.95 623 ASN A CA 1
ATOM 4871 C C . ASN A 1 623 ? 13.261 -28.357 11.280 1.00 28.95 623 ASN A C 1
ATOM 4873 O O . ASN A 1 623 ? 12.693 -27.356 11.704 1.00 28.95 623 ASN A O 1
ATOM 4877 N N . VAL A 1 624 ? 13.817 -28.427 10.069 1.00 25.45 624 VAL A N 1
ATOM 4878 C CA . VAL A 1 624 ? 14.005 -27.354 9.073 1.00 25.45 624 VAL A CA 1
ATOM 4879 C C . VAL A 1 624 ? 15.373 -26.673 9.184 1.00 25.45 624 VAL A C 1
ATOM 4881 O O . VAL A 1 624 ? 15.633 -25.842 10.056 1.00 25.45 624 VAL A O 1
ATOM 4884 N N . ILE A 1 625 ? 16.238 -27.041 8.240 1.00 27.00 625 ILE A N 1
ATOM 4885 C CA . ILE A 1 625 ? 17.568 -26.488 7.976 1.00 27.00 625 ILE A CA 1
ATOM 4886 C C . ILE A 1 625 ? 17.405 -25.018 7.551 1.00 27.00 625 ILE A C 1
ATOM 4888 O O . ILE A 1 625 ? 16.733 -24.736 6.562 1.00 27.00 625 ILE A O 1
ATOM 4892 N N . TYR A 1 626 ? 17.988 -24.085 8.311 1.00 30.03 626 TYR A N 1
ATOM 4893 C CA . TYR A 1 626 ? 18.226 -22.709 7.861 1.00 30.03 626 TYR A CA 1
ATOM 4894 C C . TYR A 1 626 ? 19.688 -22.526 7.482 1.00 30.03 626 TYR A C 1
ATOM 4896 O O . TYR A 1 626 ? 20.588 -22.938 8.214 1.00 30.03 626 TYR A O 1
ATOM 4904 N N . GLU A 1 627 ? 19.901 -21.803 6.391 1.00 31.30 627 GLU A N 1
ATOM 4905 C CA . GLU A 1 627 ? 21.100 -21.006 6.184 1.00 31.30 627 GLU A CA 1
ATOM 4906 C C . GLU A 1 627 ? 20.930 -19.671 6.919 1.00 31.30 627 GLU A C 1
ATOM 4908 O O . GLU A 1 627 ? 20.064 -18.864 6.583 1.00 31.30 627 GLU A O 1
ATOM 4913 N N . ALA A 1 628 ? 21.760 -19.439 7.938 1.00 33.72 628 ALA A N 1
ATOM 4914 C CA . ALA A 1 628 ? 22.015 -18.104 8.460 1.00 33.72 628 ALA A CA 1
ATOM 4915 C C . ALA A 1 628 ? 23.479 -17.961 8.912 1.00 33.72 628 ALA A C 1
ATOM 4917 O O . ALA A 1 628 ? 23.963 -18.707 9.760 1.00 33.72 628 ALA A O 1
ATOM 4918 N N . VAL A 1 629 ? 24.143 -16.988 8.279 1.00 43.00 629 VAL A N 1
ATOM 4919 C CA . VAL A 1 629 ? 24.939 -15.887 8.853 1.00 43.00 629 VAL A CA 1
ATOM 4920 C C . VAL A 1 629 ? 25.968 -16.262 9.940 1.00 43.00 629 VAL A C 1
ATOM 4922 O O . VAL A 1 629 ? 25.628 -16.507 11.090 1.00 43.00 629 VAL A O 1
ATOM 4925 N N . PHE A 1 630 ? 27.247 -16.220 9.534 1.00 45.47 630 PHE A N 1
ATOM 4926 C CA . PHE A 1 630 ? 28.475 -16.594 10.261 1.00 45.47 630 PHE A CA 1
ATOM 4927 C C . PHE A 1 630 ? 28.551 -18.064 10.696 1.00 45.47 630 PHE A C 1
ATOM 4929 O O . PHE A 1 630 ? 28.627 -18.407 11.872 1.00 45.47 630 PHE A O 1
ATOM 4936 N N . GLN A 1 631 ? 28.592 -18.938 9.690 1.00 54.34 631 GLN A N 1
ATOM 4937 C CA . GLN A 1 631 ? 29.164 -20.275 9.814 1.00 54.34 631 GLN A CA 1
ATOM 4938 C C . GLN A 1 631 ? 30.579 -20.245 9.245 1.00 54.34 631 GLN A C 1
ATOM 4940 O O . GLN A 1 631 ? 30.749 -20.232 8.026 1.00 54.34 631 GLN A O 1
ATOM 4945 N N . GLU A 1 632 ? 31.595 -20.281 10.103 1.00 64.56 632 GLU A N 1
ATOM 4946 C CA . GLU A 1 632 ? 32.876 -20.802 9.638 1.00 64.56 632 GLU A CA 1
ATOM 4947 C C . GLU A 1 632 ? 32.773 -22.323 9.613 1.00 64.56 632 GLU A C 1
ATOM 4949 O O . GLU A 1 632 ? 32.501 -22.969 10.630 1.00 64.56 632 GLU A O 1
ATOM 4954 N N . VAL A 1 633 ? 32.902 -22.875 8.409 1.00 76.19 633 VAL A N 1
ATOM 4955 C CA . VAL A 1 633 ? 32.829 -24.308 8.152 1.00 76.19 633 VAL A CA 1
ATOM 4956 C C . VAL A 1 633 ? 34.235 -24.795 7.852 1.00 76.19 633 VAL A C 1
ATOM 4958 O O . VAL A 1 633 ? 34.827 -24.438 6.837 1.00 76.19 633 VAL A O 1
ATOM 4961 N N . PHE A 1 634 ? 34.757 -25.630 8.737 1.00 83.31 634 PHE A N 1
ATOM 4962 C CA . PHE A 1 634 ? 36.077 -26.224 8.616 1.00 83.31 634 PHE A CA 1
ATOM 4963 C C . PHE A 1 634 ? 35.941 -27.676 8.175 1.00 83.31 634 PHE A C 1
ATOM 4965 O O . PHE A 1 634 ? 35.378 -28.500 8.896 1.00 83.31 634 PHE A O 1
ATOM 4972 N N . GLU A 1 635 ? 36.455 -28.001 6.993 1.00 82.31 635 GLU A N 1
ATOM 4973 C CA . GLU A 1 635 ? 36.507 -29.380 6.507 1.00 82.31 635 GLU A CA 1
ATOM 4974 C C . GLU A 1 635 ? 37.693 -30.116 7.138 1.00 82.31 635 GLU A C 1
ATOM 4976 O O . GLU A 1 635 ? 38.800 -29.586 7.203 1.00 82.31 635 GLU A O 1
ATOM 4981 N N . PHE A 1 636 ? 37.492 -31.360 7.569 1.00 81.00 636 PHE A N 1
ATOM 4982 C CA . PHE A 1 636 ? 38.588 -32.225 8.012 1.00 81.00 636 PHE A CA 1
ATOM 4983 C C . PHE A 1 636 ? 38.492 -33.602 7.352 1.00 81.00 636 PHE A C 1
ATOM 4985 O O . PHE A 1 636 ? 37.622 -33.856 6.523 1.00 81.00 636 PHE A O 1
ATOM 4992 N N . ASN A 1 637 ? 39.410 -34.513 7.669 1.00 76.00 637 ASN A N 1
ATOM 4993 C CA . ASN A 1 637 ? 39.381 -35.867 7.128 1.00 76.00 637 ASN A CA 1
ATOM 4994 C C . ASN A 1 637 ? 39.142 -36.882 8.256 1.00 76.00 637 ASN A C 1
ATOM 4996 O O . ASN A 1 637 ? 39.816 -36.870 9.285 1.00 76.00 637 ASN A O 1
ATOM 5000 N N . LEU A 1 638 ? 38.172 -37.781 8.071 1.00 67.75 638 LEU A N 1
ATOM 5001 C CA . LEU A 1 638 ? 37.815 -38.795 9.067 1.00 67.75 638 LEU A CA 1
ATOM 5002 C C . LEU A 1 638 ? 38.927 -39.826 9.311 1.00 67.75 638 LEU A C 1
ATOM 5004 O O . LEU A 1 638 ? 39.001 -40.351 10.418 1.00 67.75 638 LEU A O 1
ATOM 5008 N N . SER A 1 639 ? 39.791 -40.128 8.335 1.00 67.06 639 SER A N 1
ATOM 5009 C CA . SER A 1 639 ? 40.883 -41.094 8.505 1.00 67.06 639 SER A CA 1
ATOM 5010 C C . SER A 1 639 ? 42.090 -40.483 9.213 1.00 67.06 639 SER A C 1
ATOM 5012 O O . SER A 1 639 ? 42.609 -41.092 10.146 1.00 67.06 639 SER A O 1
ATOM 5014 N N . THR A 1 640 ? 42.503 -39.271 8.829 1.00 67.38 640 THR A N 1
ATOM 5015 C CA . THR A 1 640 ? 43.678 -38.588 9.408 1.00 67.38 640 THR A CA 1
ATOM 5016 C C . THR A 1 640 ? 43.351 -37.706 10.618 1.00 67.38 640 THR A C 1
ATOM 5018 O O . THR A 1 640 ? 44.260 -37.313 11.341 1.00 67.38 640 THR A O 1
ATOM 5021 N N . GLY A 1 641 ? 42.070 -37.427 10.886 1.00 70.69 641 GLY A N 1
ATOM 5022 C CA . GLY A 1 641 ? 41.631 -36.507 11.939 1.00 70.69 641 GLY A CA 1
ATOM 5023 C C . GLY A 1 641 ? 41.784 -35.031 11.551 1.00 70.69 641 GLY A C 1
ATOM 5024 O O . GLY A 1 641 ? 41.964 -34.693 10.381 1.00 70.69 641 GLY A O 1
ATOM 5025 N N . ILE A 1 642 ? 41.687 -34.145 12.546 1.00 79.25 642 ILE A N 1
ATOM 5026 C CA . ILE A 1 642 ? 41.932 -32.703 12.385 1.00 79.25 642 ILE A CA 1
ATOM 5027 C C . ILE A 1 642 ? 43.446 -32.465 12.495 1.00 79.25 642 ILE A C 1
ATOM 5029 O O . ILE A 1 642 ? 44.067 -32.926 13.455 1.00 79.25 642 ILE A O 1
ATOM 5033 N N . THR A 1 643 ? 44.041 -31.765 11.526 1.00 80.62 643 THR A N 1
ATOM 5034 C CA . THR A 1 643 ? 45.469 -31.408 11.541 1.00 80.62 643 THR A CA 1
ATOM 5035 C C . THR A 1 643 ? 45.751 -30.295 12.555 1.00 80.62 643 THR A C 1
ATOM 5037 O O . THR A 1 643 ? 44.867 -29.509 12.895 1.00 80.62 643 THR A O 1
ATOM 5040 N N . ASP A 1 644 ? 46.989 -30.198 13.049 1.00 75.88 644 ASP A N 1
ATOM 5041 C CA . ASP A 1 644 ? 47.362 -29.117 13.975 1.00 75.88 644 ASP A CA 1
ATOM 5042 C C . ASP A 1 644 ? 47.290 -27.723 13.322 1.00 75.88 644 ASP A C 1
ATOM 5044 O O . ASP A 1 644 ? 47.050 -26.738 14.019 1.00 75.88 644 ASP A O 1
ATOM 5048 N N . GLU A 1 645 ? 47.430 -27.646 11.997 1.00 77.94 645 GLU A N 1
ATOM 5049 C CA . GLU A 1 645 ? 47.232 -26.428 11.203 1.00 77.94 645 GLU A CA 1
ATOM 5050 C C . GLU A 1 645 ? 45.757 -25.999 11.221 1.00 77.94 645 GLU A C 1
ATOM 5052 O O . GLU A 1 645 ? 45.449 -24.900 11.669 1.00 77.94 645 GLU A O 1
ATOM 5057 N N . LEU A 1 646 ? 44.829 -26.921 10.936 1.00 79.75 646 LEU A N 1
ATOM 5058 C CA . LEU A 1 646 ? 43.389 -26.653 10.991 1.00 79.75 646 LEU A CA 1
ATOM 5059 C C . LEU A 1 646 ? 42.905 -26.297 12.405 1.00 79.75 646 LEU A C 1
ATOM 5061 O O . LEU A 1 646 ? 42.046 -25.441 12.584 1.00 79.75 646 LEU A O 1
ATOM 5065 N N . LEU A 1 647 ? 43.475 -26.923 13.438 1.00 78.06 647 LEU A N 1
ATOM 5066 C CA . LEU A 1 647 ? 43.214 -26.537 14.828 1.00 78.06 647 LEU A CA 1
ATOM 5067 C C . LEU A 1 647 ? 43.730 -25.134 15.157 1.00 78.06 647 LEU A C 1
ATOM 5069 O O . LEU A 1 647 ? 43.151 -24.457 16.005 1.00 78.06 647 LEU A O 1
ATOM 5073 N N . THR A 1 648 ? 44.827 -24.719 14.528 1.00 76.38 648 THR A N 1
ATOM 5074 C CA . THR A 1 648 ? 45.376 -23.374 14.690 1.00 76.38 648 THR A CA 1
ATOM 5075 C C . THR A 1 648 ? 44.478 -22.352 14.001 1.00 76.38 648 THR A C 1
ATOM 5077 O O . THR A 1 648 ? 44.213 -21.316 14.604 1.00 76.38 648 THR A O 1
ATOM 5080 N N . ASP A 1 649 ? 43.947 -22.672 12.820 1.00 77.06 649 ASP A N 1
ATOM 5081 C CA . ASP A 1 649 ? 42.995 -21.831 12.087 1.00 77.06 649 ASP A CA 1
ATOM 5082 C C . ASP A 1 649 ? 41.682 -21.676 12.860 1.00 77.06 649 ASP A C 1
ATOM 5084 O O . ASP A 1 649 ? 41.241 -20.556 13.116 1.00 77.06 649 ASP A O 1
ATOM 5088 N N . ILE A 1 650 ? 41.130 -22.788 13.363 1.00 78.44 650 ILE A N 1
ATOM 5089 C CA . ILE A 1 650 ? 39.960 -22.763 14.247 1.00 78.44 650 ILE A CA 1
ATOM 5090 C C . ILE A 1 650 ? 40.255 -21.924 15.493 1.00 78.44 650 ILE A C 1
ATOM 5092 O O . ILE A 1 650 ? 39.442 -21.110 15.892 1.00 78.44 650 ILE A O 1
ATOM 5096 N N . ALA A 1 651 ? 41.422 -22.064 16.124 1.00 73.62 651 ALA A N 1
ATOM 5097 C CA . ALA A 1 651 ? 41.749 -21.280 17.316 1.00 73.62 651 ALA A CA 1
ATOM 5098 C C . ALA A 1 651 ? 42.014 -19.788 17.026 1.00 73.62 651 ALA A C 1
ATOM 5100 O O . ALA A 1 651 ? 41.952 -18.963 17.944 1.00 73.62 651 ALA A O 1
ATOM 5101 N N . GLN A 1 652 ? 42.350 -19.424 15.786 1.00 71.50 652 GLN A N 1
ATOM 5102 C CA . GLN A 1 652 ? 42.516 -18.033 15.368 1.00 71.50 652 GLN A CA 1
ATOM 5103 C C . GLN A 1 652 ? 41.174 -17.326 15.184 1.00 71.50 652 GLN A C 1
ATOM 5105 O O . GLN A 1 652 ? 41.104 -16.137 15.503 1.00 71.50 652 GLN A O 1
ATOM 5110 N N . SER A 1 653 ? 40.120 -18.038 14.776 1.00 70.44 653 SER A N 1
ATOM 5111 C CA . SER A 1 653 ? 38.800 -17.433 14.571 1.00 70.44 653 SER A CA 1
ATOM 5112 C C . SER A 1 653 ? 38.086 -17.011 15.858 1.00 70.44 653 SER A C 1
ATOM 5114 O O . SER A 1 653 ? 37.227 -16.138 15.824 1.00 70.44 653 SER A O 1
ATOM 5116 N N . PHE A 1 654 ? 38.510 -17.520 17.021 1.00 67.81 654 PHE A N 1
ATOM 5117 C CA . PHE A 1 654 ? 38.042 -17.037 18.330 1.00 67.81 654 PHE A CA 1
ATOM 5118 C C . PHE A 1 654 ? 38.838 -15.822 18.860 1.00 67.81 654 PHE A C 1
ATOM 5120 O O . PHE A 1 654 ? 38.540 -15.327 19.939 1.00 67.81 654 PHE A O 1
ATOM 5127 N N . HIS A 1 655 ? 39.882 -15.350 18.159 1.00 67.00 655 HIS A N 1
ATOM 5128 C CA . HIS A 1 655 ? 40.715 -14.195 18.553 1.00 67.00 655 HIS A CA 1
ATOM 5129 C C . HIS A 1 655 ? 41.364 -14.260 19.963 1.00 67.00 655 HIS A C 1
ATOM 5131 O O . HIS A 1 655 ? 41.621 -13.237 20.595 1.00 67.00 655 HIS A O 1
ATOM 5137 N N . LEU A 1 656 ? 41.695 -15.458 20.460 1.00 65.00 656 LEU A N 1
ATOM 5138 C CA . LEU A 1 656 ? 42.129 -15.675 21.853 1.00 65.00 656 LEU A CA 1
ATOM 5139 C C . LEU A 1 656 ? 43.648 -15.539 22.110 1.00 65.00 656 LEU A C 1
ATOM 5141 O O . LEU A 1 656 ? 44.486 -15.680 21.213 1.00 65.00 656 LEU A O 1
ATOM 5145 N N . GLY A 1 657 ? 44.022 -15.369 23.386 1.00 61.22 657 GLY A N 1
ATOM 5146 C CA . GLY A 1 657 ? 45.408 -15.439 23.878 1.00 61.22 657 GLY A CA 1
ATOM 5147 C C . GLY A 1 657 ? 46.011 -16.859 23.882 1.00 61.22 657 GLY A C 1
ATOM 5148 O O . GLY A 1 657 ? 45.310 -17.863 23.766 1.00 61.22 657 GLY A O 1
ATOM 5149 N N . LYS A 1 658 ? 47.342 -16.971 24.032 1.00 59.41 658 LYS A N 1
ATOM 5150 C CA . LYS A 1 658 ? 48.109 -18.220 23.800 1.00 59.41 658 LYS A CA 1
ATOM 5151 C C . LYS A 1 658 ? 47.705 -19.410 24.696 1.00 59.41 658 LYS A C 1
ATOM 5153 O O . LYS A 1 658 ? 47.715 -20.538 24.221 1.00 59.41 658 LYS A O 1
ATOM 5158 N N . VAL A 1 659 ? 47.336 -19.170 25.960 1.00 59.19 659 VAL A N 1
ATOM 5159 C CA . VAL A 1 659 ? 46.912 -20.220 26.919 1.00 59.19 659 VAL A CA 1
ATOM 5160 C C . VAL A 1 659 ? 45.513 -20.757 26.583 1.00 59.19 659 VAL A C 1
ATOM 5162 O O . VAL A 1 659 ? 45.288 -21.966 26.604 1.00 59.19 659 VAL A O 1
ATOM 5165 N N . SER A 1 660 ? 44.600 -19.871 26.188 1.00 71.19 660 SER A N 1
ATOM 5166 C CA . SER A 1 660 ? 43.219 -20.202 25.822 1.00 71.19 660 SER A CA 1
ATOM 5167 C C . SER A 1 660 ? 43.120 -21.003 24.522 1.00 71.19 660 SER A C 1
ATOM 5169 O O . SER A 1 660 ? 42.265 -21.880 24.394 1.00 71.19 660 SER A O 1
ATOM 5171 N N . LYS A 1 661 ? 44.048 -20.767 23.583 1.00 75.62 661 LYS A N 1
ATOM 5172 C CA . LYS A 1 661 ? 44.159 -21.545 22.341 1.00 75.62 661 LYS A CA 1
ATOM 5173 C C . LYS A 1 661 ? 44.446 -23.023 22.608 1.00 75.62 661 LYS A C 1
ATOM 5175 O O . LYS A 1 661 ? 43.830 -23.879 21.982 1.00 75.62 661 LYS A O 1
ATOM 5180 N N . GLU A 1 662 ? 45.317 -23.342 23.564 1.00 78.81 662 GLU A N 1
ATOM 5181 C CA . GLU A 1 662 ? 45.656 -24.740 23.862 1.00 78.81 662 GLU A CA 1
ATOM 5182 C C . GLU A 1 662 ? 44.496 -25.484 24.545 1.00 78.81 662 GLU A C 1
ATOM 5184 O O . GLU A 1 662 ? 44.238 -26.649 24.241 1.00 78.81 662 GLU A O 1
ATOM 5189 N N . SER A 1 663 ? 43.719 -24.795 25.392 1.00 82.19 663 SER A N 1
ATOM 5190 C CA . SER A 1 663 ? 42.513 -25.383 25.987 1.00 82.19 663 SER A CA 1
ATOM 5191 C C . SER A 1 663 ? 41.438 -25.704 24.945 1.00 82.19 663 SER A C 1
ATOM 5193 O O . SER A 1 663 ? 40.796 -26.748 25.054 1.00 82.19 663 SER A O 1
ATOM 5195 N N . LEU A 1 664 ? 41.225 -24.832 23.955 1.00 82.75 664 LEU A N 1
ATOM 5196 C CA . LEU A 1 664 ? 40.255 -25.063 22.880 1.00 82.75 664 LEU A CA 1
ATOM 5197 C C . LEU A 1 664 ? 40.662 -26.259 22.008 1.00 82.75 664 LEU A C 1
ATOM 5199 O O . LEU A 1 664 ? 39.832 -27.113 21.688 1.00 82.75 664 LEU A O 1
ATOM 5203 N N . ARG A 1 665 ? 41.958 -26.366 21.683 1.00 84.62 665 ARG A N 1
ATOM 5204 C CA . ARG A 1 665 ? 42.515 -27.489 20.911 1.00 84.62 665 ARG A CA 1
ATOM 5205 C C . ARG A 1 665 ? 42.260 -28.832 21.590 1.00 84.62 665 ARG A C 1
ATOM 5207 O O . ARG A 1 665 ? 41.837 -29.778 20.926 1.00 84.62 665 ARG A O 1
ATOM 5214 N N . GLU A 1 666 ? 42.474 -28.914 22.902 1.00 84.44 666 GLU A N 1
ATOM 5215 C CA . GLU A 1 666 ? 42.243 -30.142 23.671 1.00 84.44 666 GLU A CA 1
ATOM 5216 C C . GLU A 1 666 ? 40.758 -30.545 23.685 1.00 84.44 666 GLU A C 1
ATOM 5218 O O . GLU A 1 666 ? 40.426 -31.718 23.493 1.00 84.44 666 GLU A O 1
ATOM 5223 N N . VAL A 1 667 ? 39.847 -29.579 23.843 1.00 87.06 667 VAL A N 1
ATOM 5224 C CA . VAL A 1 667 ? 38.398 -29.839 23.822 1.00 87.06 667 VAL A CA 1
ATOM 5225 C C . VAL A 1 667 ? 37.945 -30.349 22.452 1.00 87.06 667 VAL A C 1
ATOM 5227 O O . VAL A 1 667 ? 37.265 -31.373 22.382 1.00 87.06 667 VAL A O 1
ATOM 5230 N N . ILE A 1 668 ? 38.383 -29.720 21.358 1.00 86.94 668 ILE A N 1
ATOM 5231 C CA . ILE A 1 668 ? 38.034 -30.149 19.994 1.00 86.94 668 ILE A CA 1
ATOM 5232 C C . ILE A 1 668 ? 38.577 -31.557 19.697 1.00 86.94 668 ILE A C 1
ATOM 5234 O O . ILE A 1 668 ? 37.852 -32.385 19.141 1.00 86.94 668 ILE A O 1
ATOM 5238 N N . LYS A 1 669 ? 39.812 -31.881 20.118 1.00 85.62 669 LYS A N 1
ATOM 5239 C CA . LYS A 1 669 ? 40.380 -33.238 19.971 1.00 85.62 669 LYS A CA 1
ATOM 5240 C C . LYS A 1 669 ? 39.541 -34.290 20.710 1.00 85.62 669 LYS A C 1
ATOM 5242 O O . LYS A 1 669 ? 39.291 -35.371 20.169 1.00 85.62 669 LYS A O 1
ATOM 5247 N N . ARG A 1 670 ? 39.061 -33.978 21.919 1.00 86.31 670 ARG A N 1
ATOM 5248 C CA . ARG A 1 670 ? 38.187 -34.875 22.697 1.00 86.31 670 ARG A CA 1
ATOM 5249 C C . ARG A 1 670 ? 36.812 -35.042 22.060 1.00 86.31 670 ARG A C 1
ATOM 5251 O O . ARG A 1 670 ? 36.357 -36.176 21.930 1.00 86.31 670 ARG A O 1
ATOM 5258 N N . LEU A 1 671 ? 36.182 -33.954 21.618 1.00 86.75 671 LEU A N 1
ATOM 5259 C CA . LEU A 1 671 ? 34.890 -34.000 20.928 1.00 86.75 671 LEU A CA 1
ATOM 5260 C C . LEU A 1 671 ? 34.972 -34.813 19.636 1.00 86.75 671 LEU A C 1
ATOM 5262 O O . LEU A 1 671 ? 34.123 -35.670 19.412 1.00 86.75 671 LEU A O 1
ATOM 5266 N N . LEU A 1 672 ? 36.042 -34.650 18.852 1.00 84.50 672 LEU A N 1
ATOM 5267 C CA . LEU A 1 672 ? 36.276 -35.456 17.654 1.00 84.50 672 LEU A CA 1
ATOM 5268 C C . LEU A 1 672 ? 36.408 -36.950 17.981 1.00 84.50 672 LEU A C 1
ATOM 5270 O O . LEU A 1 672 ? 35.863 -37.799 17.272 1.00 84.50 672 LEU A O 1
ATOM 5274 N N . SER A 1 673 ? 37.134 -37.281 19.052 1.00 83.25 673 SER A N 1
ATOM 5275 C CA . SER A 1 673 ? 37.268 -38.662 19.520 1.00 83.25 673 SER A CA 1
ATOM 5276 C C . SER A 1 673 ? 35.908 -39.254 19.900 1.00 83.25 673 SER A C 1
ATOM 5278 O O . SER A 1 673 ? 35.590 -40.369 19.491 1.00 83.25 673 SER A O 1
ATOM 5280 N N . ILE A 1 674 ? 35.065 -38.492 20.606 1.00 83.50 674 ILE A N 1
ATOM 5281 C CA . ILE A 1 674 ? 33.706 -38.900 20.990 1.00 83.50 674 ILE A CA 1
ATOM 5282 C C . ILE A 1 674 ? 32.809 -39.060 19.751 1.00 83.50 674 ILE A C 1
ATOM 5284 O O . ILE A 1 674 ? 32.157 -40.095 19.609 1.00 83.50 674 ILE A O 1
ATOM 5288 N N . PHE A 1 675 ? 32.823 -38.087 18.836 1.00 84.25 675 PHE A N 1
ATOM 5289 C CA . PHE A 1 675 ? 32.074 -38.093 17.576 1.00 84.25 675 PHE A CA 1
ATOM 5290 C C . PHE A 1 675 ? 32.388 -39.342 16.739 1.00 84.25 675 PHE A C 1
ATOM 5292 O O . PHE A 1 675 ? 31.485 -40.094 16.368 1.00 84.25 675 PHE A O 1
ATOM 5299 N N . ARG A 1 676 ? 33.681 -39.641 16.538 1.00 81.12 676 ARG A N 1
ATOM 5300 C CA . ARG A 1 676 ? 34.139 -40.833 15.803 1.00 81.12 676 ARG A CA 1
ATOM 5301 C C . ARG A 1 676 ? 33.841 -42.130 16.547 1.00 81.12 676 ARG A C 1
ATOM 5303 O O . ARG A 1 676 ? 33.349 -43.081 15.944 1.00 81.12 676 ARG A O 1
ATOM 5310 N N . LYS A 1 677 ? 34.140 -42.193 17.849 1.00 81.56 677 LYS A N 1
ATOM 5311 C CA . LYS A 1 677 ? 33.960 -43.410 18.656 1.00 81.56 677 LYS A CA 1
ATOM 5312 C C . LYS A 1 677 ? 32.501 -43.846 18.707 1.00 81.56 677 LYS A C 1
ATOM 5314 O O . LYS A 1 677 ? 32.269 -45.049 18.804 1.00 81.56 677 LYS A O 1
ATOM 5319 N N . ASN A 1 678 ? 31.555 -42.909 18.668 1.00 78.62 678 ASN A N 1
ATOM 5320 C CA . ASN A 1 678 ? 30.127 -43.186 18.808 1.00 78.62 678 ASN A CA 1
ATOM 5321 C C . ASN A 1 678 ? 29.361 -43.277 17.480 1.00 78.62 678 ASN A C 1
ATOM 5323 O O . ASN A 1 678 ? 28.168 -43.549 17.531 1.00 78.62 678 ASN A O 1
ATOM 5327 N N . GLU A 1 679 ? 30.019 -43.110 16.324 1.00 80.88 679 GLU A N 1
ATOM 5328 C CA . GLU A 1 679 ? 29.360 -43.092 15.000 1.00 80.88 679 GLU A CA 1
ATOM 5329 C C . GLU A 1 679 ? 28.199 -42.080 14.931 1.00 80.88 679 GLU A C 1
ATOM 5331 O O . GLU A 1 679 ? 27.141 -42.368 14.372 1.00 80.88 679 GLU A O 1
ATOM 5336 N N . ALA A 1 680 ? 28.376 -40.903 15.539 1.00 78.19 680 ALA A N 1
ATOM 5337 C CA . ALA A 1 680 ? 27.366 -39.851 15.488 1.00 78.19 680 ALA A CA 1
ATOM 5338 C C . ALA A 1 680 ? 27.275 -39.264 14.070 1.00 78.19 680 ALA A C 1
ATOM 5340 O O . ALA A 1 680 ? 28.292 -39.063 13.406 1.00 78.19 680 ALA A O 1
ATOM 5341 N N . LEU A 1 681 ? 26.054 -38.987 13.613 1.00 79.06 681 LEU A N 1
ATOM 5342 C CA . LEU A 1 681 ? 25.796 -38.296 12.350 1.00 79.06 681 LEU A CA 1
ATOM 5343 C C . LEU A 1 681 ? 26.067 -36.794 12.502 1.00 79.06 681 LEU A C 1
ATOM 5345 O O . LEU A 1 681 ? 26.694 -36.179 11.635 1.00 79.06 681 LEU A O 1
ATOM 5349 N N . SER A 1 682 ? 25.635 -36.230 13.630 1.00 85.00 682 SER A N 1
ATOM 5350 C CA . SER A 1 682 ? 26.045 -34.908 14.091 1.00 85.00 682 SER A CA 1
ATOM 5351 C C . SER A 1 682 ? 26.190 -34.865 15.615 1.00 85.00 682 SER A C 1
ATOM 5353 O O . SER A 1 682 ? 25.534 -35.610 16.347 1.00 85.00 682 SER A O 1
ATOM 5355 N N . LEU A 1 683 ? 27.102 -34.016 16.083 1.00 86.06 683 LEU A N 1
ATOM 5356 C CA . LEU A 1 683 ? 27.307 -33.643 17.480 1.00 86.06 683 LEU A CA 1
ATOM 5357 C C . LEU A 1 683 ? 27.208 -32.130 17.561 1.00 86.06 683 LEU A C 1
ATOM 5359 O O . LEU A 1 683 ? 27.964 -31.437 16.885 1.00 86.06 683 LEU A O 1
ATOM 5363 N N . GLU A 1 684 ? 26.328 -31.632 18.413 1.00 86.12 684 GLU A N 1
ATOM 5364 C CA . GLU A 1 684 ? 26.167 -30.212 18.699 1.00 86.12 684 GLU A CA 1
ATOM 5365 C C . GLU A 1 684 ? 26.463 -29.979 20.175 1.00 86.12 684 GLU A C 1
ATOM 5367 O O . GLU A 1 684 ? 25.988 -30.719 21.028 1.00 86.12 684 GLU A O 1
ATOM 5372 N N . THR A 1 685 ? 27.294 -28.996 20.508 1.00 84.94 685 THR A N 1
ATOM 5373 C CA . THR A 1 685 ? 27.635 -28.697 21.903 1.00 84.94 685 THR A CA 1
ATOM 5374 C C . THR A 1 685 ? 27.887 -27.216 22.107 1.00 84.94 685 THR A C 1
ATOM 5376 O O . THR A 1 685 ? 28.440 -26.543 21.234 1.00 84.94 685 THR A O 1
ATOM 5379 N N . ASP A 1 686 ? 27.509 -26.707 23.274 1.00 83.50 686 ASP A N 1
ATOM 5380 C CA . ASP A 1 686 ? 27.835 -25.350 23.676 1.00 83.50 686 ASP A CA 1
ATOM 5381 C C . ASP A 1 686 ? 29.227 -25.306 24.322 1.00 83.50 686 ASP A C 1
ATOM 5383 O O . ASP A 1 686 ? 29.448 -25.854 25.399 1.00 83.50 686 ASP A O 1
ATOM 5387 N N . LEU A 1 687 ? 30.169 -24.615 23.689 1.00 83.81 687 LEU A N 1
ATOM 5388 C CA . LEU A 1 687 ? 31.481 -24.283 24.227 1.00 83.81 687 LEU A CA 1
ATOM 5389 C C . LEU A 1 687 ? 31.404 -23.010 25.076 1.00 83.81 687 LEU A C 1
ATOM 5391 O O . LEU A 1 687 ? 31.182 -21.918 24.557 1.00 83.81 687 LEU A O 1
ATOM 5395 N N . LEU A 1 688 ? 31.629 -23.149 26.378 1.00 82.69 688 LEU A N 1
ATOM 5396 C CA . LEU A 1 688 ? 31.731 -22.062 27.348 1.00 82.69 688 LEU A CA 1
ATOM 5397 C C . LEU A 1 688 ? 33.204 -21.708 27.571 1.00 82.69 688 LEU A C 1
ATOM 5399 O O . LEU A 1 688 ? 33.989 -22.585 27.939 1.00 82.69 688 LEU A O 1
ATOM 5403 N N . PHE A 1 689 ? 33.574 -20.442 27.391 1.00 81.62 689 PHE A N 1
ATOM 5404 C CA . PHE A 1 689 ? 34.897 -19.929 27.747 1.00 81.62 689 PHE A CA 1
ATOM 5405 C C . PHE A 1 689 ? 34.880 -19.356 29.159 1.00 81.62 689 PHE A C 1
ATOM 5407 O O . PHE A 1 689 ? 34.197 -18.377 29.445 1.00 81.62 689 PHE A O 1
ATOM 5414 N N . LEU A 1 690 ? 35.602 -20.008 30.061 1.00 80.50 690 LEU A N 1
ATOM 5415 C CA . LEU A 1 690 ? 35.658 -19.675 31.479 1.00 80.50 690 LEU A CA 1
ATOM 5416 C C . LEU A 1 690 ? 36.667 -18.551 31.738 1.00 80.50 690 LEU A C 1
ATOM 5418 O O . LEU A 1 690 ? 37.707 -18.488 31.083 1.00 80.50 690 LEU A O 1
ATOM 5422 N N . LYS A 1 691 ? 36.440 -17.749 32.789 1.00 75.38 691 LYS A N 1
ATOM 5423 C CA . LYS A 1 691 ? 37.356 -16.667 33.222 1.00 75.38 691 LYS A CA 1
ATOM 5424 C C . LYS A 1 691 ? 38.804 -17.115 33.475 1.00 75.38 691 LYS A C 1
ATOM 5426 O O . LYS A 1 691 ? 39.730 -16.314 33.450 1.00 75.38 691 LYS A O 1
ATOM 5431 N N . ASN A 1 692 ? 39.024 -18.405 33.738 1.00 76.69 692 ASN A N 1
ATOM 5432 C CA . ASN A 1 692 ? 40.359 -18.988 33.920 1.00 76.69 692 ASN A CA 1
ATOM 5433 C C . ASN A 1 692 ? 41.074 -19.333 32.593 1.00 76.69 692 ASN A C 1
ATOM 5435 O O . ASN A 1 692 ? 42.138 -19.955 32.617 1.00 76.69 692 ASN A O 1
ATOM 5439 N N . GLY A 1 693 ? 40.491 -18.968 31.447 1.00 72.75 693 GLY A N 1
ATOM 5440 C CA . GLY A 1 693 ? 41.035 -19.208 30.114 1.00 72.75 693 GLY A CA 1
ATOM 5441 C C . GLY A 1 693 ? 40.779 -20.611 29.553 1.00 72.75 693 GLY A C 1
ATOM 5442 O O . GLY A 1 693 ? 41.371 -20.957 28.531 1.00 72.75 693 GLY A O 1
ATOM 5443 N N . LYS A 1 694 ? 39.943 -21.441 30.196 1.00 81.69 694 LYS A N 1
ATOM 5444 C CA . LYS A 1 694 ? 39.616 -22.800 29.727 1.00 81.69 694 LYS A CA 1
ATOM 5445 C C . LYS A 1 694 ? 38.265 -22.877 29.023 1.00 81.69 694 LYS A C 1
ATOM 5447 O O . LYS A 1 694 ? 37.365 -22.094 29.299 1.00 81.69 694 LYS A O 1
ATOM 5452 N N . PHE A 1 695 ? 38.116 -23.886 28.167 1.00 81.12 695 PHE A N 1
ATOM 5453 C CA . PHE A 1 695 ? 36.850 -24.230 27.519 1.00 81.12 695 PHE A CA 1
ATOM 5454 C C . PHE A 1 695 ? 36.159 -25.415 28.196 1.00 81.12 695 PHE A C 1
ATOM 5456 O O . PHE A 1 695 ? 36.806 -26.411 28.528 1.00 81.12 695 PHE A O 1
ATOM 5463 N N . MET A 1 696 ? 34.838 -25.328 28.342 1.00 82.50 696 MET A N 1
ATOM 5464 C CA . MET A 1 696 ? 33.975 -26.396 28.853 1.00 82.50 696 MET A CA 1
ATOM 5465 C C . MET A 1 696 ? 32.793 -26.632 27.907 1.00 82.50 696 MET A C 1
ATOM 5467 O O . MET A 1 696 ? 32.275 -25.688 27.325 1.00 82.50 696 MET A O 1
ATOM 5471 N N . CYS A 1 697 ? 32.367 -27.886 27.747 1.00 82.31 697 CYS A N 1
ATOM 5472 C CA . CYS A 1 697 ? 31.190 -28.244 26.949 1.00 82.31 697 CYS A CA 1
ATOM 5473 C C . CYS A 1 697 ? 29.938 -28.283 27.836 1.00 82.31 697 CYS A C 1
ATOM 5475 O O . CYS A 1 697 ? 29.975 -28.867 28.918 1.00 82.31 697 CYS A O 1
ATOM 5477 N N . ASN A 1 698 ? 28.835 -27.713 27.365 1.00 77.25 698 ASN A N 1
ATOM 5478 C CA . ASN A 1 698 ? 27.522 -27.747 28.002 1.00 77.25 698 ASN A CA 1
ATOM 5479 C C . ASN A 1 698 ? 26.446 -28.119 26.967 1.00 77.25 698 ASN A C 1
ATOM 5481 O O . ASN A 1 698 ? 26.659 -27.930 25.774 1.00 77.25 698 ASN A O 1
ATOM 5485 N N . ASN A 1 699 ? 25.315 -28.669 27.418 1.00 72.88 699 ASN A N 1
ATOM 5486 C CA . ASN A 1 699 ? 24.136 -28.997 26.602 1.00 72.88 699 ASN A CA 1
ATOM 5487 C C . ASN A 1 699 ? 24.471 -29.634 25.235 1.00 72.88 699 ASN A C 1
ATOM 5489 O O . ASN A 1 699 ? 24.333 -28.997 24.192 1.00 72.88 699 ASN A O 1
ATOM 5493 N N . SER A 1 700 ? 25.006 -30.860 25.267 1.00 78.81 700 SER A N 1
ATOM 5494 C CA . SER A 1 700 ? 25.491 -31.544 24.062 1.00 78.81 700 SER A CA 1
ATOM 5495 C C . SER A 1 700 ? 24.449 -32.500 23.492 1.00 78.81 700 SER A C 1
ATOM 5497 O O . SER A 1 700 ? 24.116 -33.490 24.144 1.00 78.81 700 SER A O 1
ATOM 5499 N N . ASP A 1 701 ? 24.013 -32.235 22.267 1.00 75.50 701 ASP A N 1
ATOM 5500 C CA . ASP A 1 701 ? 23.039 -33.030 21.530 1.00 75.50 701 ASP A CA 1
ATOM 5501 C C . ASP A 1 701 ? 23.746 -33.912 20.494 1.00 75.50 701 ASP A C 1
ATOM 5503 O O . ASP A 1 701 ? 24.687 -33.498 19.811 1.00 75.50 701 ASP A O 1
ATOM 5507 N N . PHE A 1 702 ? 23.304 -35.164 20.386 1.00 76.69 702 PHE A N 1
ATOM 5508 C CA . PHE A 1 702 ? 23.855 -36.139 19.450 1.00 76.69 702 PHE A CA 1
ATOM 5509 C C . PHE A 1 702 ? 22.749 -36.692 18.567 1.00 76.69 702 PHE A C 1
ATOM 5511 O O . PHE A 1 702 ? 21.757 -37.223 19.066 1.00 76.69 702 PHE A O 1
ATOM 5518 N N . PHE A 1 703 ? 22.969 -36.651 17.258 1.00 73.88 703 PHE A N 1
ATOM 5519 C CA . PHE A 1 703 ? 22.068 -37.238 16.279 1.00 73.88 703 PHE A CA 1
ATOM 5520 C C . PHE A 1 703 ? 22.709 -38.481 15.677 1.00 73.88 703 PHE A C 1
ATOM 5522 O O . PHE A 1 703 ? 23.899 -38.497 15.345 1.00 73.88 703 PHE A O 1
ATOM 5529 N N . PHE A 1 704 ? 21.913 -39.533 15.520 1.00 75.25 704 PHE A N 1
ATOM 5530 C CA . PHE A 1 704 ? 22.361 -40.822 15.013 1.00 75.25 704 PHE A CA 1
ATOM 5531 C C . PHE A 1 704 ? 21.480 -41.259 13.847 1.00 75.25 704 PHE A C 1
ATOM 5533 O O . PHE A 1 704 ? 20.286 -40.985 13.823 1.00 75.25 704 PHE A O 1
ATOM 5540 N N . ASP A 1 705 ? 22.083 -41.957 12.891 1.00 72.44 705 ASP A N 1
ATOM 5541 C CA . ASP A 1 705 ? 21.355 -42.657 11.835 1.00 72.44 705 ASP A CA 1
ATOM 5542 C C . ASP A 1 705 ? 20.744 -43.954 12.401 1.00 72.44 705 ASP A C 1
ATOM 5544 O O . ASP A 1 705 ? 21.386 -44.640 13.204 1.00 72.44 705 ASP A O 1
ATOM 5548 N N . ASP A 1 706 ? 19.541 -44.334 11.965 1.00 66.25 706 ASP A N 1
ATOM 5549 C CA . ASP A 1 706 ? 18.894 -45.592 12.358 1.00 66.25 706 ASP A CA 1
ATOM 5550 C C . ASP A 1 706 ? 19.758 -46.826 12.043 1.00 66.25 706 ASP A C 1
ATOM 5552 O O . ASP A 1 706 ? 19.724 -47.823 12.770 1.00 66.25 706 ASP A O 1
ATOM 5556 N N . ALA A 1 707 ? 20.628 -46.752 11.032 1.00 68.19 707 ALA A N 1
ATOM 5557 C CA . ALA A 1 707 ? 21.603 -47.792 10.714 1.00 68.19 707 ALA A CA 1
ATOM 5558 C C . ALA A 1 707 ? 22.680 -47.984 11.806 1.00 68.19 707 ALA A C 1
ATOM 5560 O O . ALA A 1 707 ? 23.322 -49.040 11.864 1.00 68.19 707 ALA A O 1
ATOM 5561 N N . ALA A 1 708 ? 22.892 -46.997 12.687 1.00 70.00 708 ALA A N 1
ATOM 5562 C CA . ALA A 1 708 ? 23.793 -47.096 13.838 1.00 70.00 708 ALA A CA 1
ATOM 5563 C C . ALA A 1 708 ? 23.144 -47.825 15.030 1.00 70.00 708 ALA A C 1
ATOM 5565 O O . ALA A 1 708 ? 23.862 -48.341 15.896 1.00 70.00 708 ALA A O 1
ATOM 5566 N N . ARG A 1 709 ? 21.807 -47.955 15.049 1.00 69.25 709 ARG A N 1
ATOM 5567 C CA . ARG A 1 709 ? 21.025 -48.589 16.129 1.00 69.25 709 ARG A CA 1
ATOM 5568 C C . ARG A 1 709 ? 21.506 -49.999 16.458 1.00 69.25 709 ARG A C 1
ATOM 5570 O O . ARG A 1 709 ? 21.633 -50.351 17.629 1.00 69.25 709 ARG A O 1
ATOM 5577 N N . GLY A 1 710 ? 21.853 -50.784 15.435 1.00 69.38 710 GLY A N 1
ATOM 5578 C CA . GLY A 1 710 ? 22.361 -52.150 15.601 1.00 69.38 710 GLY A CA 1
ATOM 5579 C C . GLY A 1 710 ? 23.745 -52.234 16.258 1.00 69.38 710 GLY A C 1
ATOM 5580 O O . GLY A 1 710 ? 24.005 -53.168 17.011 1.00 69.38 710 GLY A O 1
ATOM 5581 N N . ARG A 1 711 ? 24.622 -51.249 16.022 1.00 78.50 711 ARG A N 1
ATOM 5582 C CA . ARG A 1 711 ? 26.008 -51.223 16.534 1.00 78.50 711 ARG A CA 1
ATOM 5583 C C . ARG A 1 711 ? 26.152 -50.439 17.843 1.00 78.50 711 ARG A C 1
ATOM 5585 O O . ARG A 1 711 ? 27.114 -50.643 18.579 1.00 78.50 711 ARG A O 1
ATOM 5592 N N . ARG A 1 712 ? 25.196 -49.554 18.158 1.00 76.56 712 ARG A N 1
ATOM 5593 C CA . ARG A 1 712 ? 25.239 -48.606 19.289 1.00 76.56 712 ARG A CA 1
ATOM 5594 C C . ARG A 1 712 ? 24.052 -48.754 20.241 1.00 76.56 712 ARG A C 1
ATOM 5596 O O . ARG A 1 712 ? 23.521 -47.770 20.745 1.00 76.56 712 ARG A O 1
ATOM 5603 N N . GLN A 1 713 ? 23.675 -49.994 20.549 1.00 74.19 713 GLN A N 1
ATOM 5604 C CA . GLN A 1 713 ? 22.485 -50.321 21.350 1.00 74.19 713 GLN A CA 1
ATOM 5605 C C . GLN A 1 713 ? 22.385 -49.553 22.683 1.00 74.19 713 GLN A C 1
ATOM 5607 O O . GLN A 1 713 ? 21.308 -49.079 23.031 1.00 74.19 713 GLN A O 1
ATOM 5612 N N . LYS A 1 714 ? 23.506 -49.360 23.396 1.00 75.75 714 LYS A N 1
ATOM 5613 C CA . LYS A 1 714 ? 23.547 -48.639 24.685 1.00 75.75 714 LYS A CA 1
ATOM 5614 C C . LYS A 1 714 ? 23.239 -47.134 24.576 1.00 75.75 714 LYS A C 1
ATOM 5616 O O . LYS A 1 714 ? 22.818 -46.529 25.554 1.00 75.75 714 LYS A O 1
ATOM 5621 N N . LEU A 1 715 ? 23.467 -46.517 23.415 1.00 71.88 715 LEU A N 1
ATOM 5622 C CA . LEU A 1 715 ? 23.134 -45.106 23.174 1.00 71.88 715 LEU A CA 1
ATOM 5623 C C . LEU A 1 715 ? 21.655 -44.959 22.817 1.00 71.88 715 LEU A C 1
ATOM 5625 O O . LEU A 1 715 ? 20.957 -44.144 23.407 1.00 71.88 715 LEU A O 1
ATOM 5629 N N . PHE A 1 716 ? 21.145 -45.819 21.935 1.00 72.06 716 PHE A N 1
ATOM 5630 C CA . PHE A 1 716 ? 19.730 -45.811 21.554 1.00 72.06 716 PHE A CA 1
ATOM 5631 C C . PHE A 1 716 ? 18.790 -46.206 22.704 1.00 72.06 716 PHE A C 1
ATOM 5633 O O . PHE A 1 716 ? 17.616 -45.841 22.681 1.00 72.06 716 PHE A O 1
ATOM 5640 N N . SER A 1 717 ? 19.288 -46.895 23.739 1.00 73.12 717 SER A N 1
ATOM 5641 C CA . SER A 1 717 ? 18.523 -47.138 24.970 1.00 73.12 717 SER A CA 1
ATOM 5642 C C . SER A 1 717 ? 18.295 -45.886 25.826 1.00 73.12 717 SER A C 1
ATOM 5644 O O . SER A 1 717 ? 17.501 -45.947 26.756 1.00 73.12 717 SER A O 1
ATOM 5646 N N . LEU A 1 718 ? 18.970 -44.768 25.531 1.00 71.88 718 LEU A N 1
ATOM 5647 C CA . LEU A 1 718 ? 18.804 -43.481 26.219 1.00 71.88 718 LEU A CA 1
ATOM 5648 C C . LEU A 1 718 ? 17.863 -42.516 25.466 1.00 71.88 718 LEU A C 1
ATOM 5650 O O . LEU A 1 718 ? 17.786 -41.348 25.830 1.00 71.88 718 LEU A O 1
ATOM 5654 N N . ARG A 1 719 ? 17.165 -42.978 24.414 1.00 71.25 719 ARG A N 1
ATOM 5655 C CA . ARG A 1 719 ? 16.240 -42.161 23.604 1.00 71.25 719 ARG A CA 1
ATOM 5656 C C . ARG A 1 719 ? 15.071 -41.637 24.448 1.00 71.25 719 ARG A C 1
ATOM 5658 O O . ARG A 1 719 ? 14.315 -42.434 25.007 1.00 71.25 719 ARG A O 1
ATOM 5665 N N . ASP A 1 720 ? 14.890 -40.318 24.469 1.00 68.00 720 ASP A N 1
ATOM 5666 C CA . ASP A 1 720 ? 13.746 -39.652 25.098 1.00 68.00 720 ASP A CA 1
ATOM 5667 C C . ASP A 1 720 ? 12.579 -39.525 24.108 1.00 68.00 720 ASP A C 1
ATOM 5669 O O . ASP A 1 720 ? 12.629 -38.759 23.151 1.00 68.00 720 ASP A O 1
ATOM 5673 N N . LYS A 1 721 ? 11.510 -40.290 24.342 1.00 66.12 721 LYS A N 1
ATOM 5674 C CA . LYS A 1 721 ? 10.314 -40.306 23.483 1.00 66.12 721 LYS A CA 1
ATOM 5675 C C . LYS A 1 721 ? 9.307 -39.202 23.820 1.00 66.12 721 LYS A C 1
ATOM 5677 O O . LYS A 1 721 ? 8.299 -39.089 23.131 1.00 66.12 721 LYS A O 1
ATOM 5682 N N . GLY A 1 722 ? 9.528 -38.432 24.889 1.00 65.00 722 GLY A N 1
ATOM 5683 C CA . GLY A 1 722 ? 8.612 -37.379 25.339 1.00 65.00 722 GLY A CA 1
ATOM 5684 C C . GLY A 1 722 ? 8.609 -36.127 24.458 1.00 65.00 722 GLY A C 1
ATOM 5685 O O . GLY A 1 722 ? 7.688 -35.322 24.566 1.00 65.00 722 GLY A O 1
ATOM 5686 N N . GLN A 1 723 ? 9.608 -35.971 23.585 1.00 55.69 723 GLN A N 1
ATOM 5687 C CA . GLN A 1 723 ? 9.776 -34.803 22.711 1.00 55.69 723 GLN A CA 1
ATOM 5688 C C . GLN A 1 723 ? 9.386 -35.062 21.240 1.00 55.69 723 GLN A C 1
ATOM 5690 O O . GLN A 1 723 ? 9.565 -34.187 20.396 1.00 55.69 723 GLN A O 1
ATOM 5695 N N . GLU A 1 724 ? 8.847 -36.244 20.922 1.00 67.00 724 GLU A N 1
ATOM 5696 C CA . GLU A 1 724 ? 8.456 -36.656 19.564 1.00 67.00 724 GLU A CA 1
ATOM 5697 C C . GLU A 1 724 ? 6.920 -36.653 19.375 1.00 67.00 724 GLU A C 1
ATOM 5699 O O . GLU A 1 724 ? 6.159 -36.711 20.345 1.00 67.00 724 GLU A O 1
ATOM 5704 N N . ILE A 1 725 ? 6.437 -36.605 18.124 1.00 72.00 725 ILE A N 1
ATOM 5705 C CA . ILE A 1 725 ? 4.996 -36.566 17.806 1.00 72.00 725 ILE A CA 1
ATOM 5706 C C . ILE A 1 725 ? 4.316 -37.879 18.258 1.00 72.00 725 ILE A C 1
ATOM 5708 O O . ILE A 1 725 ? 4.718 -38.960 17.814 1.00 72.00 725 ILE A O 1
ATOM 5712 N N . PRO A 1 726 ? 3.259 -37.840 19.098 1.00 79.25 726 PRO A N 1
ATOM 5713 C CA . PRO A 1 726 ? 2.650 -39.047 19.666 1.00 79.25 726 PRO A CA 1
ATOM 5714 C C . PRO A 1 726 ? 2.128 -40.057 18.636 1.00 79.25 726 PRO A C 1
ATOM 5716 O O . PRO A 1 726 ? 2.125 -41.260 18.896 1.00 79.25 726 PRO A O 1
ATOM 5719 N N . GLU A 1 727 ? 1.641 -39.602 17.482 1.00 79.19 727 GLU A N 1
ATOM 5720 C CA . GLU A 1 727 ? 1.190 -40.445 16.368 1.00 79.19 727 GLU A CA 1
ATOM 5721 C C . GLU A 1 727 ? 2.359 -41.175 15.698 1.00 79.19 727 GLU A C 1
ATOM 5723 O O . GLU A 1 727 ? 2.226 -42.359 15.395 1.00 79.19 727 GLU A O 1
ATOM 5728 N N . GLU A 1 728 ? 3.509 -40.515 15.538 1.00 81.62 728 GLU A N 1
ATOM 5729 C CA . GLU A 1 728 ? 4.725 -41.087 14.939 1.00 81.62 728 GLU A CA 1
ATOM 5730 C C . GLU A 1 728 ? 5.342 -42.141 15.863 1.00 81.62 728 GLU A C 1
ATOM 5732 O O . GLU A 1 728 ? 5.616 -43.263 15.439 1.00 81.62 728 GLU A O 1
ATOM 5737 N N . VAL A 1 729 ? 5.421 -41.846 17.165 1.00 80.94 729 VAL A N 1
ATOM 5738 C CA . VAL A 1 729 ? 5.876 -42.807 18.185 1.00 80.94 729 VAL A CA 1
ATOM 5739 C C . VAL A 1 729 ? 4.936 -44.017 18.277 1.00 80.94 729 VAL A C 1
ATOM 5741 O O . VAL A 1 729 ? 5.379 -45.139 18.541 1.00 80.94 729 VAL A O 1
ATOM 5744 N N . ARG A 1 730 ? 3.622 -43.820 18.087 1.00 81.06 730 ARG A N 1
ATOM 5745 C CA . ARG A 1 730 ? 2.635 -44.916 18.040 1.00 81.06 730 ARG A CA 1
ATOM 5746 C C . ARG A 1 730 ? 2.754 -45.735 16.757 1.00 81.06 730 ARG A C 1
ATOM 5748 O O . ARG A 1 730 ? 2.699 -46.958 16.844 1.00 81.06 730 ARG A O 1
ATOM 5755 N N . ALA A 1 731 ? 2.948 -45.091 15.609 1.00 83.50 731 ALA A N 1
ATOM 5756 C CA . ALA A 1 731 ? 3.170 -45.754 14.329 1.00 83.50 731 ALA A CA 1
ATOM 5757 C C . ALA A 1 731 ? 4.441 -46.625 14.361 1.00 83.50 731 ALA A C 1
ATOM 5759 O O . ALA A 1 731 ? 4.372 -47.807 14.017 1.00 83.50 731 ALA A O 1
ATOM 5760 N N . GLU A 1 732 ? 5.552 -46.103 14.903 1.00 80.56 732 GLU A N 1
ATOM 5761 C CA . GLU A 1 732 ? 6.831 -46.826 15.006 1.00 80.56 732 GLU A CA 1
ATOM 5762 C C . GLU A 1 732 ? 6.689 -48.129 15.813 1.00 80.56 732 GLU A C 1
ATOM 5764 O O . GLU A 1 732 ? 7.241 -49.161 15.430 1.00 80.56 732 GLU A O 1
ATOM 5769 N N . LYS A 1 733 ? 5.900 -48.130 16.902 1.00 82.62 733 LYS A N 1
ATOM 5770 C CA . LYS A 1 733 ? 5.648 -49.339 17.719 1.00 82.62 733 LYS A CA 1
ATOM 5771 C C . LYS A 1 733 ? 5.029 -50.491 16.927 1.00 82.62 733 LYS A C 1
ATOM 5773 O O . LYS A 1 733 ? 5.196 -51.640 17.326 1.00 82.62 733 LYS A O 1
ATOM 5778 N N . HIS A 1 734 ? 4.328 -50.182 15.842 1.00 82.69 734 HIS A N 1
ATOM 5779 C CA . HIS A 1 734 ? 3.652 -51.152 14.985 1.00 82.69 734 HIS A CA 1
ATOM 5780 C C . HIS A 1 734 ? 4.328 -51.302 13.613 1.00 82.69 734 HIS A C 1
ATOM 5782 O O . HIS A 1 734 ? 3.746 -51.893 12.709 1.00 82.69 734 HIS A O 1
ATOM 5788 N N . GLY A 1 735 ? 5.552 -50.782 13.449 1.00 80.19 735 GLY A N 1
ATOM 5789 C CA . GLY A 1 735 ? 6.303 -50.870 12.193 1.00 80.19 735 GLY A CA 1
ATOM 5790 C C . GLY A 1 735 ? 5.721 -50.030 11.051 1.00 80.19 735 GLY A C 1
ATOM 5791 O O . GLY A 1 735 ? 6.017 -50.305 9.891 1.00 80.19 735 GLY A O 1
ATOM 5792 N N . LEU A 1 736 ? 4.893 -49.033 11.371 1.00 86.12 736 LEU A N 1
ATOM 5793 C CA . LEU A 1 736 ? 4.319 -48.082 10.422 1.00 86.12 736 LEU A CA 1
ATOM 5794 C C . LEU A 1 736 ? 5.182 -46.819 10.373 1.00 86.12 736 LEU A C 1
ATOM 5796 O O . LEU A 1 736 ? 5.682 -46.366 11.404 1.00 86.12 736 LEU A O 1
ATOM 5800 N N . LEU A 1 737 ? 5.300 -46.213 9.193 1.00 84.56 737 LEU A N 1
ATOM 5801 C CA . LEU A 1 737 ? 5.882 -44.880 9.052 1.00 84.56 737 LEU A CA 1
ATOM 5802 C C . LEU A 1 737 ? 4.745 -43.872 8.917 1.00 84.56 737 LEU A C 1
ATOM 5804 O O . LEU A 1 737 ? 3.953 -43.958 7.983 1.00 84.56 737 LEU A O 1
ATOM 5808 N N . TYR A 1 738 ? 4.670 -42.925 9.844 1.00 87.00 738 TYR A N 1
ATOM 5809 C CA . TYR A 1 738 ? 3.681 -41.853 9.841 1.00 87.00 738 TYR A CA 1
ATOM 5810 C C . TYR A 1 738 ? 4.396 -40.508 9.778 1.00 87.00 738 TYR A C 1
ATOM 5812 O O . TYR A 1 738 ? 5.396 -40.327 10.461 1.00 87.00 738 TYR A O 1
ATOM 5820 N N . VAL A 1 739 ? 3.875 -39.578 8.980 1.00 85.25 739 VAL A N 1
ATOM 5821 C CA . VAL A 1 739 ? 4.253 -38.163 9.001 1.00 85.25 739 VAL A CA 1
ATOM 5822 C C . VAL A 1 739 ? 2.977 -37.335 9.003 1.00 85.25 739 VAL A C 1
ATOM 5824 O O . VAL A 1 739 ? 2.071 -37.539 8.187 1.00 85.25 739 VAL A O 1
ATOM 5827 N N . HIS A 1 740 ? 2.897 -36.408 9.947 1.00 83.38 740 HIS A N 1
ATOM 5828 C CA . HIS A 1 740 ? 1.750 -35.522 10.106 1.00 83.38 740 HIS A CA 1
ATOM 5829 C C . HIS A 1 740 ? 1.637 -34.489 8.963 1.00 83.38 740 HIS A C 1
ATOM 5831 O O . HIS A 1 740 ? 2.647 -33.946 8.520 1.00 83.38 740 HIS A O 1
ATOM 5837 N N . MET A 1 741 ? 0.411 -34.183 8.505 1.00 87.38 741 MET A N 1
ATOM 5838 C CA . MET A 1 741 ? 0.110 -33.115 7.531 1.00 87.38 741 MET A CA 1
ATOM 5839 C C . MET A 1 741 ? -1.186 -32.352 7.910 1.00 87.38 741 MET A C 1
ATOM 5841 O O . MET A 1 741 ? -1.887 -32.719 8.853 1.00 87.38 741 MET A O 1
ATOM 5845 N N . ASP A 1 742 ? -1.523 -31.281 7.179 1.00 82.94 742 ASP A N 1
ATOM 5846 C CA . ASP A 1 742 ? -2.594 -30.330 7.551 1.00 82.94 742 ASP A CA 1
ATOM 5847 C C . ASP A 1 742 ? -3.964 -30.545 6.872 1.00 82.94 742 ASP A C 1
ATOM 5849 O O . ASP A 1 742 ? -4.884 -29.741 7.039 1.00 82.94 742 ASP A O 1
ATOM 5853 N N . GLY A 1 743 ? -4.125 -31.599 6.072 1.00 90.88 743 GLY A N 1
ATOM 5854 C CA . GLY A 1 743 ? -5.349 -31.845 5.308 1.00 90.88 743 GLY A CA 1
ATOM 5855 C C . GLY A 1 743 ? -6.473 -32.579 6.045 1.00 90.88 743 GLY A C 1
ATOM 5856 O O . GLY A 1 743 ? -6.469 -32.735 7.264 1.00 90.88 743 GLY A O 1
ATOM 5857 N N . ASN A 1 744 ? -7.468 -33.032 5.279 1.00 93.00 744 ASN A N 1
ATOM 5858 C CA . ASN A 1 744 ? -8.674 -33.704 5.782 1.00 93.00 744 ASN A CA 1
ATOM 5859 C C . ASN A 1 744 ? -8.915 -35.101 5.178 1.00 93.00 744 ASN A C 1
ATOM 5861 O O . ASN A 1 744 ? -9.935 -35.729 5.478 1.00 93.00 744 ASN A O 1
ATOM 5865 N N . ILE A 1 745 ? -7.995 -35.602 4.350 1.00 95.06 745 ILE A N 1
ATOM 5866 C CA . ILE A 1 745 ? -8.036 -36.955 3.783 1.00 95.06 745 ILE A CA 1
ATOM 5867 C C . ILE A 1 745 ? -6.888 -37.773 4.371 1.00 95.06 745 ILE A C 1
ATOM 5869 O O . ILE A 1 745 ? -5.722 -37.435 4.184 1.00 95.06 745 ILE A O 1
ATOM 5873 N N . GLY A 1 746 ? -7.205 -38.836 5.105 1.00 94.38 746 GLY A N 1
ATOM 5874 C CA . GLY A 1 746 ? -6.197 -39.741 5.653 1.00 94.38 746 GLY A CA 1
ATOM 5875 C C . GLY A 1 746 ? -5.733 -40.742 4.601 1.00 94.38 746 GLY A C 1
ATOM 5876 O O . GLY A 1 746 ? -6.569 -41.399 3.988 1.00 94.38 746 GLY A O 1
ATOM 5877 N N . ASN A 1 747 ? -4.428 -40.895 4.410 1.00 94.00 747 ASN A N 1
ATOM 5878 C CA . ASN A 1 747 ? -3.858 -41.787 3.409 1.00 94.00 747 ASN A CA 1
ATOM 5879 C C . ASN A 1 747 ? -3.247 -43.025 4.048 1.00 94.00 747 ASN A C 1
ATOM 5881 O O . ASN A 1 747 ? -2.498 -42.911 5.010 1.00 94.00 747 ASN A O 1
ATOM 5885 N N . VAL A 1 748 ? -3.505 -44.193 3.463 1.00 93.69 748 VAL A N 1
ATOM 5886 C CA . VAL A 1 748 ? -2.753 -45.425 3.738 1.00 93.69 748 VAL A CA 1
ATOM 5887 C C . VAL A 1 748 ? -2.162 -45.917 2.431 1.00 93.69 748 VAL A C 1
ATOM 5889 O O . VAL A 1 748 ? -2.896 -46.217 1.487 1.00 93.69 748 VAL A O 1
ATOM 5892 N N . VAL A 1 749 ? -0.840 -46.000 2.372 1.00 92.62 749 VAL A N 1
ATOM 5893 C CA . VAL A 1 749 ? -0.103 -46.395 1.166 1.00 92.62 749 VAL A CA 1
ATOM 5894 C C . VAL A 1 749 ? 0.977 -47.411 1.502 1.00 92.62 749 VAL A C 1
ATOM 5896 O O . VAL A 1 749 ? 1.239 -47.673 2.672 1.00 92.62 749 VAL A O 1
ATOM 5899 N N . ASN A 1 750 ? 1.612 -47.988 0.484 1.00 89.06 750 ASN A N 1
ATOM 5900 C CA . ASN A 1 750 ? 2.831 -48.764 0.664 1.00 89.06 750 ASN A CA 1
ATOM 5901 C C . ASN A 1 750 ? 3.963 -48.234 -0.224 1.00 89.06 750 ASN A C 1
ATOM 5903 O O . ASN A 1 750 ? 3.859 -48.187 -1.451 1.00 89.06 750 ASN A O 1
ATOM 5907 N N . GLY A 1 751 ? 5.065 -47.852 0.409 1.00 81.44 751 GLY A N 1
ATOM 5908 C CA . GLY A 1 751 ? 6.224 -47.258 -0.238 1.00 81.44 751 GLY A CA 1
ATOM 5909 C C . GLY A 1 751 ? 6.111 -45.744 -0.440 1.00 81.44 751 GLY A C 1
ATOM 5910 O O . GLY A 1 751 ? 5.109 -45.206 -0.921 1.00 81.44 751 GLY A O 1
ATOM 5911 N N . ALA A 1 752 ? 7.218 -45.051 -0.170 1.00 74.94 752 ALA A N 1
ATOM 5912 C CA . ALA A 1 752 ? 7.303 -43.593 -0.226 1.00 74.94 752 ALA A CA 1
ATOM 5913 C C . ALA A 1 752 ? 6.951 -42.975 -1.594 1.00 74.94 752 ALA A C 1
ATOM 5915 O O . ALA A 1 752 ? 6.373 -41.892 -1.657 1.00 74.94 752 ALA A O 1
ATOM 5916 N N . GLY A 1 753 ? 7.250 -43.662 -2.703 1.00 79.62 753 GLY A N 1
ATOM 5917 C CA . GLY A 1 753 ? 6.905 -43.173 -4.045 1.00 79.62 753 GLY A CA 1
ATOM 5918 C C . GLY A 1 753 ? 5.394 -43.108 -4.286 1.00 79.62 753 GLY A C 1
ATOM 5919 O O . GLY A 1 753 ? 4.891 -42.127 -4.836 1.00 79.62 753 GLY A O 1
ATOM 5920 N N . LEU A 1 754 ? 4.656 -44.126 -3.830 1.00 85.56 754 LEU A N 1
ATOM 5921 C CA . LEU A 1 754 ? 3.199 -44.166 -3.952 1.00 85.56 754 LEU A CA 1
ATOM 5922 C C . LEU A 1 754 ? 2.538 -43.152 -3.015 1.00 85.56 754 LEU A C 1
ATOM 5924 O O . LEU A 1 754 ? 1.533 -42.543 -3.377 1.00 85.56 754 LEU A O 1
ATOM 5928 N N . ALA A 1 755 ? 3.135 -42.929 -1.848 1.00 84.25 755 ALA A N 1
ATOM 5929 C CA . ALA A 1 755 ? 2.704 -41.916 -0.898 1.00 84.25 755 ALA A CA 1
ATOM 5930 C C . ALA A 1 755 ? 2.743 -40.496 -1.489 1.00 84.25 755 ALA A C 1
ATOM 5932 O O . ALA A 1 755 ? 1.731 -39.796 -1.472 1.00 84.25 755 ALA A O 1
ATOM 5933 N N . MET A 1 756 ? 3.871 -40.103 -2.096 1.00 83.44 756 MET A N 1
ATOM 5934 C CA . MET A 1 756 ? 4.006 -38.797 -2.758 1.00 83.44 756 MET A CA 1
ATOM 5935 C C . MET A 1 756 ? 3.012 -38.646 -3.914 1.00 83.44 756 MET A C 1
ATOM 5937 O O . MET A 1 756 ? 2.278 -37.663 -3.973 1.00 83.44 756 MET A O 1
ATOM 5941 N N . ALA A 1 757 ? 2.900 -39.670 -4.768 1.00 88.19 757 ALA A N 1
ATOM 5942 C CA . ALA A 1 757 ? 1.952 -39.650 -5.879 1.00 88.19 757 ALA A CA 1
ATOM 5943 C C . ALA A 1 757 ? 0.492 -39.515 -5.405 1.00 88.19 757 ALA A C 1
ATOM 5945 O O . ALA A 1 757 ? -0.321 -38.873 -6.068 1.00 88.19 757 ALA A O 1
ATOM 5946 N N . THR A 1 758 ? 0.145 -40.119 -4.262 1.00 91.69 758 THR A N 1
ATOM 5947 C CA . THR A 1 758 ? -1.203 -40.040 -3.670 1.00 91.69 758 THR A CA 1
ATOM 5948 C C . THR A 1 758 ? -1.511 -38.632 -3.174 1.00 91.69 758 THR A C 1
ATOM 5950 O O . THR A 1 758 ? -2.593 -38.114 -3.453 1.00 91.69 758 THR A O 1
ATOM 5953 N N . ASN A 1 759 ? -0.541 -37.980 -2.531 1.00 90.56 759 ASN A N 1
ATOM 5954 C CA . ASN A 1 759 ? -0.658 -36.587 -2.101 1.00 90.56 759 ASN A CA 1
ATOM 5955 C C . ASN A 1 759 ? -0.830 -35.625 -3.291 1.00 90.56 759 ASN A C 1
ATOM 5957 O O . ASN A 1 759 ? -1.702 -34.750 -3.256 1.00 90.56 759 ASN A O 1
ATOM 5961 N N . ASP A 1 760 ? -0.067 -35.826 -4.369 1.00 88.81 760 ASP A N 1
ATOM 5962 C CA . ASP A 1 760 ? -0.179 -35.032 -5.599 1.00 88.81 760 ASP A CA 1
ATOM 5963 C C . ASP A 1 760 ? -1.541 -35.228 -6.278 1.00 88.81 760 ASP A C 1
ATOM 5965 O O . ASP A 1 760 ? -2.172 -34.263 -6.717 1.00 88.81 760 ASP A O 1
ATOM 5969 N N . ALA A 1 761 ? -2.031 -36.471 -6.334 1.00 91.88 761 ALA A N 1
ATOM 5970 C CA . ALA A 1 761 ? -3.320 -36.794 -6.937 1.00 91.88 761 ALA A CA 1
ATOM 5971 C C . ALA A 1 761 ? -4.490 -36.166 -6.165 1.00 91.88 761 ALA A C 1
ATOM 5973 O O . ALA A 1 761 ? -5.386 -35.590 -6.781 1.00 91.88 761 ALA A O 1
ATOM 5974 N N . ILE A 1 762 ? -4.478 -36.223 -4.830 1.00 93.94 762 ILE A N 1
ATOM 5975 C CA . ILE A 1 762 ? -5.479 -35.549 -3.989 1.00 93.94 762 ILE A CA 1
ATOM 5976 C C . ILE A 1 762 ? -5.459 -34.032 -4.233 1.00 93.94 762 ILE A C 1
ATOM 5978 O O . ILE A 1 762 ? -6.513 -33.426 -4.455 1.00 93.94 762 ILE A O 1
ATOM 5982 N N . SER A 1 763 ? -4.265 -33.435 -4.263 1.00 90.12 763 SER A N 1
ATOM 5983 C CA . SER A 1 763 ? -4.083 -31.995 -4.481 1.00 90.12 763 SER A CA 1
ATOM 5984 C C . SER A 1 763 ? -4.578 -31.552 -5.862 1.00 90.12 763 SER A C 1
ATOM 5986 O O . SER A 1 763 ? -5.232 -30.517 -5.988 1.00 90.12 763 SER A O 1
ATOM 5988 N N . LEU A 1 764 ? -4.350 -32.365 -6.901 1.00 89.88 764 LEU A N 1
ATOM 5989 C CA . LEU A 1 764 ? -4.817 -32.105 -8.266 1.00 89.88 764 LEU A CA 1
ATOM 5990 C C . LEU A 1 764 ? -6.346 -31.967 -8.357 1.00 89.88 764 LEU A C 1
ATOM 5992 O O . LEU A 1 764 ? -6.846 -31.185 -9.168 1.00 89.88 764 LEU A O 1
ATOM 5996 N N . TYR A 1 765 ? -7.090 -32.703 -7.526 1.00 90.94 765 TYR A N 1
ATOM 5997 C CA . TYR A 1 765 ? -8.554 -32.644 -7.468 1.00 90.94 765 TYR A CA 1
ATOM 5998 C C . TYR A 1 765 ? -9.093 -31.681 -6.399 1.00 90.94 765 TYR A C 1
ATOM 6000 O O . TYR A 1 765 ? -10.303 -31.636 -6.181 1.00 90.94 765 TYR A O 1
ATOM 6008 N N . GLY A 1 766 ? -8.225 -30.867 -5.787 1.00 85.50 766 GLY A N 1
ATOM 6009 C CA . GLY A 1 766 ? -8.605 -29.813 -4.844 1.00 85.50 766 GLY A CA 1
ATOM 6010 C C . GLY A 1 766 ? -8.813 -30.276 -3.399 1.00 85.50 766 GLY A C 1
ATOM 6011 O O . GLY A 1 766 ? -9.410 -29.531 -2.625 1.00 85.50 766 GLY A O 1
ATOM 6012 N N . GLY A 1 767 ? -8.351 -31.477 -3.034 1.00 89.62 767 GLY A N 1
ATOM 6013 C CA . GLY A 1 767 ? -8.315 -31.947 -1.644 1.00 89.62 767 GLY A CA 1
ATOM 6014 C C . GLY A 1 767 ? -6.951 -31.754 -0.981 1.00 89.62 767 GLY A C 1
ATOM 6015 O O . GLY A 1 767 ? -6.000 -31.300 -1.613 1.00 89.62 767 GLY A O 1
ATOM 6016 N N . SER A 1 768 ? -6.838 -32.141 0.291 1.00 93.69 768 SER A N 1
ATOM 6017 C CA . SER A 1 768 ? -5.585 -32.079 1.051 1.00 93.69 768 SER A CA 1
ATOM 6018 C C . SER A 1 768 ? -5.389 -33.312 1.938 1.00 93.69 768 SER A C 1
ATOM 6020 O O . SER A 1 768 ? -6.304 -33.753 2.638 1.00 93.69 768 SER A O 1
ATOM 6022 N N . SER A 1 769 ? -4.173 -33.863 1.938 1.00 95.12 769 SER A N 1
ATOM 6023 C CA . SER A 1 769 ? -3.792 -35.002 2.779 1.00 95.12 769 SER A CA 1
ATOM 6024 C C . SER A 1 769 ? -3.585 -34.596 4.238 1.00 95.12 769 SER A C 1
ATOM 6026 O O . SER A 1 769 ? -2.848 -33.657 4.527 1.00 95.12 769 SER A O 1
ATOM 6028 N N . ALA A 1 770 ? -4.209 -35.323 5.160 1.00 92.56 770 ALA A N 1
ATOM 6029 C CA . ALA A 1 770 ? -4.038 -35.173 6.605 1.00 92.56 770 ALA A CA 1
ATOM 6030 C C . ALA A 1 770 ? -2.750 -35.839 7.114 1.00 92.56 770 ALA A C 1
ATOM 6032 O O . ALA A 1 770 ? -2.273 -35.532 8.203 1.00 92.56 770 ALA A O 1
ATOM 6033 N N . ASN A 1 771 ? -2.182 -36.767 6.340 1.00 92.38 771 ASN A N 1
ATOM 6034 C CA . ASN A 1 771 ? -0.962 -37.474 6.700 1.00 92.38 771 ASN A CA 1
ATOM 6035 C C . ASN A 1 771 ? -0.273 -38.126 5.495 1.00 92.38 771 ASN A C 1
ATOM 6037 O O . ASN A 1 771 ? -0.804 -38.206 4.382 1.00 92.38 771 ASN A O 1
ATOM 6041 N N . PHE A 1 772 ? 0.907 -38.651 5.793 1.00 89.06 772 PHE A N 1
ATOM 6042 C CA . PHE A 1 772 ? 1.616 -39.665 5.037 1.00 89.06 772 PHE A CA 1
ATOM 6043 C C . PHE A 1 772 ? 1.733 -40.889 5.951 1.00 89.06 772 PHE A C 1
ATOM 6045 O O . PHE A 1 772 ? 2.446 -40.831 6.947 1.00 89.06 772 PHE A O 1
ATOM 6052 N N . LEU A 1 773 ? 1.019 -41.979 5.662 1.00 90.75 773 LEU A N 1
ATOM 6053 C CA . LEU A 1 773 ? 1.142 -43.232 6.415 1.00 90.75 773 LEU A CA 1
ATOM 6054 C C . LEU A 1 773 ? 1.511 -44.371 5.465 1.00 90.75 773 LEU A C 1
ATOM 6056 O O . LEU A 1 773 ? 0.691 -44.795 4.650 1.00 90.75 773 LEU A O 1
ATOM 6060 N N . ASP A 1 774 ? 2.739 -44.869 5.591 1.00 88.81 774 ASP A N 1
ATOM 6061 C CA . ASP A 1 774 ? 3.241 -46.036 4.869 1.00 88.81 774 ASP A CA 1
ATOM 6062 C C . ASP A 1 774 ? 3.079 -47.294 5.735 1.00 88.81 774 ASP A C 1
ATOM 6064 O O . ASP A 1 774 ? 3.651 -47.412 6.824 1.00 88.81 774 ASP A O 1
ATOM 6068 N N . ALA A 1 775 ? 2.274 -48.233 5.240 1.00 82.81 775 ALA A N 1
ATOM 6069 C CA . ALA A 1 775 ? 2.006 -49.523 5.864 1.00 82.81 775 ALA A CA 1
ATOM 6070 C C . ALA A 1 775 ? 3.131 -50.555 5.643 1.00 82.81 775 ALA A C 1
ATOM 6072 O O . ALA A 1 775 ? 3.038 -51.686 6.121 1.00 82.81 775 ALA A O 1
ATOM 6073 N N . GLY A 1 776 ? 4.193 -50.184 4.922 1.00 74.25 776 GLY A N 1
ATOM 6074 C CA . GLY A 1 776 ? 5.345 -51.029 4.637 1.00 74.25 776 GLY A CA 1
ATOM 6075 C C . GLY A 1 776 ? 5.075 -52.110 3.583 1.00 74.25 776 GLY A C 1
ATOM 6076 O O . GLY A 1 776 ? 4.076 -52.108 2.864 1.00 74.25 776 GLY A O 1
ATOM 6077 N N . GLY A 1 777 ? 6.004 -53.066 3.466 1.00 63.56 777 GLY A N 1
ATOM 6078 C CA . GLY A 1 777 ? 5.941 -54.142 2.463 1.00 63.56 777 GLY A CA 1
ATOM 6079 C C . GLY A 1 777 ? 4.863 -55.211 2.713 1.00 63.56 777 GLY A C 1
ATOM 6080 O O . GLY A 1 777 ? 4.589 -56.013 1.815 1.00 63.56 777 GLY A O 1
ATOM 6081 N N . GLN A 1 778 ? 4.250 -55.228 3.903 1.00 65.75 778 GLN A N 1
ATOM 6082 C CA . GLN A 1 778 ? 3.208 -56.180 4.296 1.00 65.75 778 GLN A CA 1
ATOM 6083 C C . GLN A 1 778 ? 2.047 -55.465 5.004 1.00 65.75 778 GLN A C 1
ATOM 6085 O O . GLN A 1 778 ? 2.141 -55.082 6.167 1.00 65.75 778 GLN A O 1
ATOM 6090 N N . ALA A 1 779 ? 0.924 -55.323 4.299 1.00 75.25 779 ALA A N 1
ATOM 6091 C CA . ALA A 1 779 ? -0.339 -54.844 4.858 1.00 75.25 779 ALA A CA 1
ATOM 6092 C C . ALA A 1 779 ? -1.090 -56.013 5.527 1.00 75.25 779 ALA A C 1
ATOM 6094 O O . ALA A 1 779 ? -1.993 -56.613 4.939 1.00 75.25 779 ALA A O 1
ATOM 6095 N N . THR A 1 780 ? -0.656 -56.393 6.731 1.00 82.88 780 THR A N 1
ATOM 6096 C CA . THR A 1 780 ? -1.281 -57.439 7.553 1.00 82.88 780 THR A CA 1
ATOM 6097 C C . THR A 1 780 ? -2.528 -56.905 8.263 1.00 82.88 780 THR A C 1
ATOM 6099 O O . THR A 1 780 ? -2.744 -55.694 8.342 1.00 82.88 780 THR A O 1
ATOM 6102 N N . ASN A 1 781 ? -3.348 -57.801 8.822 1.00 83.19 781 ASN A N 1
ATOM 6103 C CA . ASN A 1 781 ? -4.531 -57.413 9.601 1.00 83.19 781 ASN A CA 1
ATOM 6104 C C . ASN A 1 781 ? -4.167 -56.438 10.736 1.00 83.19 781 ASN A C 1
ATOM 6106 O O . ASN A 1 781 ? -4.850 -55.437 10.935 1.00 83.19 781 ASN A O 1
ATOM 6110 N N . GLU A 1 782 ? -3.066 -56.699 11.449 1.00 84.00 782 GLU A N 1
ATOM 6111 C CA . GLU A 1 782 ? -2.628 -55.869 12.574 1.00 84.00 782 GLU A CA 1
ATOM 6112 C C . GLU A 1 782 ? -2.129 -54.491 12.115 1.00 84.00 782 GLU A C 1
ATOM 6114 O O . GLU A 1 782 ? -2.524 -53.478 12.696 1.00 84.00 782 GLU A O 1
ATOM 6119 N N . THR A 1 783 ? -1.317 -54.417 11.052 1.00 86.50 783 THR A N 1
ATOM 6120 C CA . THR A 1 783 ? -0.774 -53.133 10.577 1.00 86.50 783 THR A CA 1
ATOM 6121 C C . THR A 1 783 ? -1.868 -52.240 9.995 1.00 86.50 783 THR A C 1
ATOM 6123 O O . THR A 1 783 ? -1.900 -51.047 10.295 1.00 86.50 783 THR A O 1
ATOM 6126 N N . MET A 1 784 ? -2.829 -52.810 9.260 1.00 88.69 784 MET A N 1
ATOM 6127 C CA . MET A 1 784 ? -3.982 -52.068 8.732 1.00 88.69 784 MET A CA 1
ATOM 6128 C C . MET A 1 784 ? -4.920 -51.580 9.841 1.00 88.69 784 MET A C 1
ATOM 6130 O O . MET A 1 784 ? -5.369 -50.433 9.808 1.00 88.69 784 MET A O 1
ATOM 6134 N N . LEU A 1 785 ? -5.168 -52.405 10.863 1.00 89.25 785 LEU A N 1
ATOM 6135 C CA . LEU A 1 785 ? -5.970 -52.013 12.021 1.00 89.25 785 LEU A CA 1
ATOM 6136 C C . LEU A 1 785 ? -5.347 -50.826 12.765 1.00 89.25 785 LEU A C 1
ATOM 6138 O O . LEU A 1 785 ? -6.046 -49.869 13.106 1.00 89.25 785 LEU A O 1
ATOM 6142 N N . GLN A 1 786 ? -4.037 -50.870 13.016 1.00 89.94 786 GLN A N 1
ATOM 6143 C CA . GLN A 1 786 ? -3.342 -49.780 13.704 1.00 89.94 786 GLN A CA 1
ATOM 6144 C C . GLN A 1 786 ? -3.253 -48.524 12.837 1.00 89.94 786 GLN A C 1
ATOM 6146 O O . GLN A 1 786 ? -3.480 -47.427 13.350 1.00 89.94 786 GLN A O 1
ATOM 6151 N N . ALA A 1 787 ? -3.025 -48.669 11.527 1.00 90.19 787 ALA A N 1
ATOM 6152 C CA . ALA A 1 787 ? -3.052 -47.552 10.589 1.00 90.19 787 ALA A CA 1
ATOM 6153 C C . ALA A 1 787 ? -4.398 -46.819 10.653 1.00 90.19 787 ALA A C 1
ATOM 6155 O O . ALA A 1 787 ? -4.440 -45.613 10.887 1.00 90.19 787 ALA A O 1
ATOM 6156 N N . PHE A 1 788 ? -5.515 -47.542 10.565 1.00 90.62 788 PHE A N 1
ATOM 6157 C CA . PHE A 1 788 ? -6.840 -46.934 10.672 1.00 90.62 788 PHE A CA 1
ATOM 6158 C C . PHE A 1 788 ? -7.104 -46.309 12.048 1.00 90.62 788 PHE A C 1
ATOM 6160 O O . PHE A 1 788 ? -7.648 -45.209 12.100 1.00 90.62 788 PHE A O 1
ATOM 6167 N N . LYS A 1 789 ? -6.666 -46.921 13.159 1.00 89.44 789 LYS A N 1
ATOM 6168 C CA . LYS A 1 789 ? -6.783 -46.311 14.502 1.00 89.44 789 LYS A CA 1
ATOM 6169 C C . LYS A 1 789 ? -6.025 -44.988 14.611 1.00 89.44 789 LYS A C 1
ATOM 6171 O O . LYS A 1 789 ? -6.550 -44.041 15.196 1.00 89.44 789 LYS A O 1
ATOM 6176 N N . ILE A 1 790 ? -4.816 -44.912 14.053 1.00 89.06 790 ILE A N 1
ATOM 6177 C CA . ILE A 1 790 ? -4.000 -43.690 14.052 1.00 89.06 790 ILE A CA 1
ATOM 6178 C C . ILE A 1 790 ? -4.687 -42.614 13.209 1.00 89.06 790 ILE A C 1
ATOM 6180 O O . ILE A 1 790 ? -4.942 -41.521 13.713 1.00 89.06 790 ILE A O 1
ATOM 6184 N N . ILE A 1 791 ? -5.082 -42.944 11.976 1.00 90.56 791 ILE A N 1
ATOM 6185 C CA . ILE A 1 791 ? -5.736 -42.003 11.058 1.00 90.56 791 ILE A CA 1
ATOM 6186 C C . ILE A 1 791 ? -7.067 -41.498 11.623 1.00 90.56 791 ILE A C 1
ATOM 6188 O O . ILE A 1 791 ? -7.322 -40.300 11.623 1.00 90.56 791 ILE A O 1
ATOM 6192 N N . MET A 1 792 ? -7.908 -42.388 12.151 1.00 86.62 792 MET A N 1
ATOM 6193 C CA . MET A 1 792 ? -9.218 -42.024 12.700 1.00 86.62 792 MET A CA 1
ATOM 6194 C C . MET A 1 792 ? -9.136 -41.308 14.054 1.00 86.62 792 MET A C 1
ATOM 6196 O O . MET A 1 792 ? -10.142 -40.760 14.510 1.00 86.62 792 MET A O 1
ATOM 6200 N N . SER A 1 793 ? -7.972 -41.307 14.716 1.00 86.75 793 SER A N 1
ATOM 6201 C CA . SER A 1 793 ? -7.763 -40.486 15.915 1.00 86.75 793 SER A CA 1
ATOM 6202 C C . SER A 1 793 ? -7.671 -38.993 15.585 1.00 86.75 793 SER A C 1
ATOM 6204 O O . SER A 1 793 ? -8.001 -38.156 16.430 1.00 86.75 793 SER A O 1
ATOM 6206 N N . ASP A 1 794 ? -7.325 -38.660 14.339 1.00 86.44 794 ASP A N 1
ATOM 6207 C CA . ASP A 1 794 ? -7.344 -37.296 13.832 1.00 86.44 794 ASP A CA 1
ATOM 6208 C C . ASP A 1 794 ? -8.763 -36.888 13.404 1.00 86.44 794 ASP A C 1
ATOM 6210 O O . ASP A 1 794 ? -9.291 -37.301 12.370 1.00 86.44 794 ASP A O 1
ATOM 6214 N N . LYS A 1 795 ? -9.388 -36.014 14.201 1.00 86.12 795 LYS A N 1
ATOM 6215 C CA . LYS A 1 795 ? -10.758 -35.514 13.974 1.00 86.12 795 LYS A CA 1
ATOM 6216 C C . LYS A 1 795 ? -10.918 -34.712 12.674 1.00 86.12 795 LYS A C 1
ATOM 6218 O O . LYS A 1 795 ? -12.056 -34.462 12.251 1.00 86.12 795 LYS A O 1
ATOM 6223 N N . ARG A 1 796 ? -9.810 -34.272 12.066 1.00 89.81 796 ARG A N 1
ATOM 6224 C CA . ARG A 1 796 ? -9.797 -33.552 10.784 1.00 89.81 796 ARG A CA 1
ATOM 6225 C C . ARG A 1 796 ? -10.077 -34.486 9.616 1.00 89.81 796 ARG A C 1
ATOM 6227 O O . ARG A 1 796 ? -10.612 -34.028 8.610 1.00 89.81 796 ARG A O 1
ATOM 6234 N N . VAL A 1 797 ? -9.772 -35.777 9.752 1.00 92.00 797 VAL A N 1
ATOM 6235 C CA . VAL A 1 797 ? -9.984 -36.766 8.696 1.00 92.00 797 VAL A CA 1
ATOM 6236 C C . VAL A 1 797 ? -11.481 -36.952 8.460 1.00 92.00 797 VAL A C 1
ATOM 6238 O O . VAL A 1 797 ? -12.217 -37.356 9.357 1.00 92.00 797 VAL A O 1
ATOM 6241 N N . LYS A 1 798 ? -11.939 -36.639 7.243 1.00 92.19 798 LYS A N 1
ATOM 6242 C CA . LYS A 1 798 ? -13.339 -36.779 6.803 1.00 92.19 798 LYS A CA 1
ATOM 6243 C C . LYS A 1 798 ? -13.535 -37.868 5.750 1.00 92.19 798 LYS A C 1
ATOM 6245 O O . LYS A 1 798 ? -14.671 -38.258 5.513 1.00 92.19 798 LYS A O 1
ATOM 6250 N N . ALA A 1 799 ? -12.456 -38.359 5.148 1.00 93.69 799 ALA A N 1
ATOM 6251 C CA . ALA A 1 799 ? -12.432 -39.552 4.307 1.00 93.69 799 ALA A CA 1
ATOM 6252 C C . ALA A 1 799 ? -11.050 -40.214 4.387 1.00 93.69 799 ALA A C 1
ATOM 6254 O O . ALA A 1 799 ? -10.055 -39.538 4.660 1.00 93.69 799 ALA A O 1
ATOM 6255 N N . ILE A 1 800 ? -10.984 -41.521 4.140 1.00 94.25 800 ILE A N 1
ATOM 6256 C CA . ILE A 1 800 ? -9.725 -42.276 4.081 1.00 94.25 800 ILE A CA 1
ATOM 6257 C C . ILE A 1 800 ? -9.499 -42.752 2.648 1.00 94.25 800 ILE A C 1
ATOM 6259 O O . ILE A 1 800 ? -10.402 -43.343 2.061 1.00 94.25 800 ILE A O 1
ATOM 6263 N N . LEU A 1 801 ? -8.304 -42.535 2.099 1.00 95.50 801 LEU A N 1
ATOM 6264 C CA . LEU A 1 801 ? -7.864 -43.116 0.834 1.00 95.50 801 LEU A CA 1
ATOM 6265 C C . LEU A 1 801 ? -6.797 -44.184 1.094 1.00 95.50 801 LEU A C 1
ATOM 6267 O O . LEU A 1 801 ? -5.664 -43.886 1.471 1.00 95.50 801 LEU A O 1
ATOM 6271 N N . VAL A 1 802 ? -7.156 -45.441 0.854 1.00 94.56 802 VAL A N 1
ATOM 6272 C CA . VAL A 1 802 ? -6.221 -46.567 0.849 1.00 94.56 802 VAL A CA 1
ATOM 6273 C C . VAL A 1 802 ? -5.751 -46.780 -0.583 1.00 94.56 802 VAL A C 1
ATOM 6275 O O . VAL A 1 802 ? -6.526 -47.220 -1.431 1.00 94.56 802 VAL A O 1
ATOM 6278 N N . ASN A 1 803 ? -4.491 -46.466 -0.868 1.00 94.19 803 ASN A N 1
ATOM 6279 C CA . ASN A 1 803 ? -3.882 -46.658 -2.180 1.00 94.19 803 ASN A CA 1
ATOM 6280 C C . ASN A 1 803 ? -2.652 -47.556 -2.052 1.00 94.19 803 ASN A C 1
ATOM 6282 O O . ASN A 1 803 ? -1.565 -47.085 -1.726 1.00 94.19 803 ASN A O 1
ATOM 6286 N N . ILE A 1 804 ? -2.831 -48.852 -2.314 1.00 91.75 804 ILE A N 1
ATOM 6287 C CA . ILE A 1 804 ? -1.791 -49.866 -2.117 1.00 91.75 804 ILE A CA 1
ATOM 6288 C C . ILE A 1 804 ? -1.474 -50.571 -3.439 1.00 91.75 804 ILE A C 1
ATOM 6290 O O . ILE A 1 804 ? -2.362 -51.026 -4.167 1.00 91.75 804 ILE A O 1
ATOM 6294 N N . TYR A 1 805 ? -0.180 -50.703 -3.730 1.00 89.44 805 TYR A N 1
ATOM 6295 C CA . TYR A 1 805 ? 0.342 -51.512 -4.823 1.00 89.44 805 TYR A CA 1
ATOM 6296 C C . TYR A 1 805 ? 0.815 -52.890 -4.317 1.00 89.44 805 TYR A C 1
ATOM 6298 O O . TYR A 1 805 ? 1.898 -53.027 -3.745 1.00 89.44 805 TYR A O 1
ATOM 6306 N N . GLY A 1 806 ? 0.012 -53.934 -4.525 1.00 82.31 806 GLY A N 1
ATOM 6307 C CA . GLY A 1 806 ? 0.267 -55.316 -4.100 1.00 82.31 806 GLY A CA 1
ATOM 6308 C C . GLY A 1 806 ? 1.235 -56.070 -5.015 1.00 82.31 806 GLY A C 1
ATOM 6309 O O . GLY A 1 806 ? 0.853 -57.029 -5.685 1.00 82.31 806 GLY A O 1
ATOM 6310 N N . GLY A 1 807 ? 2.487 -55.613 -5.088 1.00 74.44 807 GLY A N 1
ATOM 6311 C CA . GLY A 1 807 ? 3.547 -56.296 -5.843 1.00 74.44 807 GLY A CA 1
ATOM 6312 C C . GLY A 1 807 ? 4.139 -57.509 -5.113 1.00 74.44 807 GLY A C 1
ATOM 6313 O O . GLY A 1 807 ? 4.438 -58.516 -5.746 1.00 74.44 807 GLY A O 1
ATOM 6314 N N . ILE A 1 808 ? 4.286 -57.416 -3.785 1.00 73.56 808 ILE A N 1
ATOM 6315 C CA . ILE A 1 808 ? 4.879 -58.459 -2.923 1.00 73.56 808 ILE A CA 1
ATOM 6316 C C . ILE A 1 808 ? 3.779 -59.268 -2.231 1.00 73.56 808 ILE A C 1
ATOM 6318 O O . ILE A 1 808 ? 3.727 -60.490 -2.346 1.00 73.56 808 ILE A O 1
ATOM 6322 N N . THR A 1 809 ? 2.874 -58.576 -1.540 1.00 82.06 809 THR A N 1
ATOM 6323 C CA . THR A 1 809 ? 1.680 -59.182 -0.943 1.00 82.06 809 THR A CA 1
ATOM 6324 C C . THR A 1 809 ? 0.549 -59.116 -1.965 1.00 82.06 809 THR A C 1
ATOM 6326 O O . THR A 1 809 ? 0.298 -58.049 -2.530 1.00 82.06 809 THR A O 1
ATOM 6329 N N . ARG A 1 810 ? -0.116 -60.245 -2.234 1.00 87.81 810 ARG A N 1
ATOM 6330 C CA . ARG A 1 810 ? -1.233 -60.296 -3.187 1.00 87.81 810 ARG A CA 1
ATOM 6331 C C . ARG A 1 810 ? -2.387 -59.407 -2.713 1.00 87.81 810 ARG A C 1
ATOM 6333 O O . ARG A 1 810 ? -2.679 -59.337 -1.521 1.00 87.81 810 ARG A O 1
ATOM 6340 N N . CYS A 1 811 ? -3.057 -58.741 -3.648 1.00 90.06 811 CYS A N 1
ATOM 6341 C CA . CYS A 1 811 ? -4.137 -57.805 -3.343 1.00 90.06 811 CYS A CA 1
ATOM 6342 C C . CYS A 1 811 ? -5.372 -58.463 -2.712 1.00 90.06 811 CYS A C 1
ATOM 6344 O O . CYS A 1 811 ? -6.097 -57.773 -2.007 1.00 90.06 811 CYS A O 1
ATOM 6346 N N . ASP A 1 812 ? -5.616 -59.756 -2.933 1.00 90.00 812 ASP A N 1
ATOM 6347 C CA . ASP A 1 812 ? -6.681 -60.502 -2.247 1.00 90.00 812 ASP A CA 1
ATOM 6348 C C . ASP A 1 812 ? -6.393 -60.666 -0.749 1.00 90.00 812 ASP A C 1
ATOM 6350 O O . ASP A 1 812 ? -7.254 -60.367 0.068 1.00 90.00 812 ASP A O 1
ATOM 6354 N N . MET A 1 813 ? -5.154 -60.986 -0.374 1.00 88.62 813 MET A N 1
ATOM 6355 C CA . MET A 1 813 ? -4.736 -61.004 1.034 1.00 88.62 813 MET A CA 1
ATOM 6356 C C . MET A 1 813 ? -4.791 -59.609 1.677 1.00 88.62 813 MET A C 1
ATOM 6358 O O . MET A 1 813 ? -5.190 -59.464 2.826 1.00 88.62 813 MET A O 1
ATOM 6362 N N . ILE A 1 814 ? -4.419 -58.557 0.937 1.00 89.94 814 ILE A N 1
ATOM 6363 C CA . ILE A 1 814 ? -4.526 -57.169 1.427 1.00 89.94 814 ILE A CA 1
ATOM 6364 C C . ILE A 1 814 ? -5.999 -56.781 1.619 1.00 89.94 814 ILE A C 1
ATOM 6366 O O . ILE A 1 814 ? -6.340 -56.117 2.597 1.00 89.94 814 ILE A O 1
ATOM 6370 N N . ALA A 1 815 ? -6.877 -57.201 0.705 1.00 90.56 815 ALA A N 1
ATOM 6371 C CA . ALA A 1 815 ? -8.315 -57.008 0.830 1.00 90.56 815 ALA A CA 1
ATOM 6372 C C . ALA A 1 815 ? -8.872 -57.731 2.067 1.00 90.56 815 ALA A C 1
ATOM 6374 O O . ALA A 1 815 ? -9.617 -57.111 2.821 1.00 90.56 815 ALA A O 1
ATOM 6375 N N . GLU A 1 816 ? -8.461 -58.977 2.334 1.00 90.69 816 GLU A N 1
ATOM 6376 C CA . GLU A 1 816 ? -8.800 -59.696 3.575 1.00 90.69 816 GLU A CA 1
ATOM 6377 C C . GLU A 1 816 ? -8.363 -58.914 4.821 1.00 90.69 816 GLU A C 1
ATOM 6379 O O . GLU A 1 816 ? -9.169 -58.737 5.737 1.00 90.69 816 GLU A O 1
ATOM 6384 N N . SER A 1 817 ? -7.142 -58.365 4.829 1.00 89.81 817 SER A N 1
ATOM 6385 C CA . SER A 1 817 ? -6.645 -57.526 5.928 1.00 89.81 817 SER A CA 1
ATOM 6386 C C . SER A 1 817 ? -7.472 -56.260 6.136 1.00 89.81 817 SER A C 1
ATOM 6388 O O . SER A 1 817 ? -7.792 -55.916 7.274 1.00 89.81 817 SER A O 1
ATOM 6390 N N . ILE A 1 818 ? -7.834 -55.562 5.052 1.00 90.50 818 ILE A N 1
ATOM 6391 C CA . ILE A 1 818 ? -8.671 -54.355 5.107 1.00 90.50 818 ILE A CA 1
ATOM 6392 C C . ILE A 1 818 ? -10.063 -54.701 5.643 1.00 90.50 818 ILE A C 1
ATOM 6394 O O . ILE A 1 818 ? -10.563 -53.996 6.517 1.00 90.50 818 ILE A O 1
ATOM 6398 N N . ILE A 1 819 ? -10.673 -55.790 5.161 1.00 90.06 819 ILE A N 1
ATOM 6399 C CA . ILE A 1 819 ? -12.006 -56.242 5.584 1.00 90.06 819 ILE A CA 1
ATOM 6400 C C . ILE A 1 819 ? -11.992 -56.641 7.061 1.00 90.06 819 ILE A C 1
ATOM 6402 O O . ILE A 1 819 ? -12.882 -56.231 7.807 1.00 90.06 819 ILE A O 1
ATOM 6406 N N . ALA A 1 820 ? -10.982 -57.395 7.502 1.00 88.38 820 ALA A N 1
ATOM 6407 C CA . ALA A 1 820 ? -10.831 -57.794 8.897 1.00 88.38 820 ALA A CA 1
ATOM 6408 C C . ALA A 1 820 ? -10.653 -56.572 9.812 1.00 88.38 820 ALA A C 1
ATOM 6410 O O . ALA A 1 820 ? -11.379 -56.433 10.795 1.00 88.38 820 ALA A O 1
ATOM 6411 N N . ALA A 1 821 ? -9.760 -55.644 9.445 1.00 87.94 821 ALA A N 1
ATOM 6412 C CA . ALA A 1 821 ? -9.515 -54.422 10.206 1.00 87.94 821 ALA A CA 1
ATOM 6413 C C . ALA A 1 821 ? -10.758 -53.519 10.271 1.00 87.94 821 ALA A C 1
ATOM 6415 O O . ALA A 1 821 ? -11.116 -53.035 11.343 1.00 87.94 821 ALA A O 1
ATOM 6416 N N . ALA A 1 822 ? -11.448 -53.313 9.146 1.00 85.44 822 ALA A N 1
ATOM 6417 C CA . ALA A 1 822 ? -12.674 -52.521 9.100 1.00 85.44 822 ALA A CA 1
ATOM 6418 C C . ALA A 1 822 ? -13.819 -53.176 9.893 1.00 85.44 822 ALA A C 1
ATOM 6420 O O . ALA A 1 822 ? -14.559 -52.474 10.575 1.00 85.44 822 ALA A O 1
ATOM 6421 N N . SER A 1 823 ? -13.931 -54.510 9.868 1.00 84.94 823 SER A N 1
ATOM 6422 C CA . SER A 1 823 ? -14.937 -55.248 10.649 1.00 84.94 823 SER A CA 1
ATOM 6423 C C . SER A 1 823 ? -14.682 -55.153 12.156 1.00 84.94 823 SER A C 1
ATOM 6425 O O . SER A 1 823 ? -15.625 -54.994 12.928 1.00 84.94 823 SER A O 1
ATOM 6427 N N . GLU A 1 824 ? -13.417 -55.203 12.584 1.00 85.38 824 GLU A N 1
ATOM 6428 C CA . GLU A 1 824 ? -13.035 -55.072 13.996 1.00 85.38 824 GLU A CA 1
ATOM 6429 C C . GLU A 1 824 ? -13.261 -53.649 14.539 1.00 85.38 824 GLU A C 1
ATOM 6431 O O . GLU A 1 824 ? -13.615 -53.472 15.705 1.00 85.38 824 GLU A O 1
ATOM 6436 N N . LEU A 1 825 ? -13.113 -52.621 13.695 1.00 80.25 825 LEU A N 1
ATOM 6437 C CA . LEU A 1 825 ? -13.368 -51.221 14.065 1.00 80.25 825 LEU A CA 1
ATOM 6438 C C . LEU A 1 825 ? -14.861 -50.888 14.237 1.00 80.25 825 LEU A C 1
ATOM 6440 O O . LEU A 1 825 ? -15.186 -49.828 14.781 1.00 80.25 825 LEU A O 1
ATOM 6444 N N . GLY A 1 826 ? -15.763 -51.775 13.808 1.00 70.56 826 GLY A N 1
ATOM 6445 C CA . GLY A 1 826 ? -17.202 -51.521 13.768 1.00 70.56 826 GLY A CA 1
ATOM 6446 C C . GLY A 1 826 ? -17.596 -50.565 12.628 1.00 70.56 826 GLY A C 1
ATOM 6447 O O . GLY A 1 826 ? -16.864 -50.439 11.648 1.00 70.56 826 GLY A O 1
ATOM 6448 N N . PRO A 1 827 ? -18.752 -49.874 12.709 1.00 68.25 827 PRO A N 1
ATOM 6449 C CA . PRO A 1 827 ? -19.182 -48.946 11.665 1.00 68.25 827 PRO A CA 1
ATOM 6450 C C . PRO A 1 827 ? -18.132 -47.850 11.443 1.00 68.25 827 PRO A C 1
ATOM 6452 O O . PRO A 1 827 ? -17.836 -47.068 12.353 1.00 68.25 827 PRO A O 1
ATOM 6455 N N . LEU A 1 828 ? -17.573 -47.784 10.233 1.00 68.50 828 LEU A N 1
ATOM 6456 C CA . LEU A 1 828 ? -16.583 -46.773 9.872 1.00 68.50 828 LEU A CA 1
ATOM 6457 C C . LEU A 1 828 ? -17.203 -45.375 10.033 1.00 68.50 828 LEU A C 1
ATOM 6459 O O . LEU A 1 828 ? -18.174 -45.025 9.368 1.00 68.50 828 LEU A O 1
ATOM 6463 N N . LYS A 1 829 ? -16.646 -44.558 10.938 1.00 73.50 829 LYS A N 1
ATOM 6464 C CA . LYS A 1 829 ? -17.127 -43.182 11.193 1.00 73.50 829 LYS A CA 1
ATOM 6465 C C . LYS A 1 829 ? -16.863 -42.227 10.028 1.00 73.50 829 LYS A C 1
ATOM 6467 O O . LYS A 1 829 ? -17.463 -41.156 9.970 1.00 73.50 829 LYS A O 1
ATOM 6472 N N . VAL A 1 830 ? -15.925 -42.591 9.159 1.00 84.69 830 VAL A N 1
ATOM 6473 C CA . VAL A 1 830 ? -15.506 -41.825 7.988 1.00 84.69 830 VAL A CA 1
ATOM 6474 C C . VAL A 1 830 ? -15.509 -42.755 6.774 1.00 84.69 830 VAL A C 1
ATOM 6476 O O . VAL A 1 830 ? -15.054 -43.894 6.901 1.00 84.69 830 VAL A O 1
ATOM 6479 N N . PRO A 1 831 ? -16.018 -42.307 5.616 1.00 89.00 831 PRO A N 1
ATOM 6480 C CA . PRO A 1 831 ? -16.061 -43.125 4.413 1.00 89.00 831 PRO A CA 1
ATOM 6481 C C . PRO A 1 831 ? -14.647 -43.459 3.925 1.00 89.00 831 PRO A C 1
ATOM 6483 O O . PRO A 1 831 ? -13.732 -42.630 3.998 1.00 89.00 831 PRO A O 1
ATOM 6486 N N . MET A 1 832 ? -14.476 -44.676 3.410 1.00 91.62 832 MET A N 1
ATOM 6487 C CA . MET A 1 832 ? -13.189 -45.192 2.949 1.00 91.62 832 MET A CA 1
ATOM 6488 C C . MET A 1 832 ? -13.227 -45.467 1.448 1.00 91.62 832 MET A C 1
ATOM 6490 O O . MET A 1 832 ? -14.112 -46.168 0.965 1.00 91.62 832 MET A O 1
ATOM 6494 N N . VAL A 1 833 ? -12.244 -44.944 0.721 1.00 94.38 833 VAL A N 1
ATOM 6495 C CA . VAL A 1 833 ? -11.993 -45.255 -0.686 1.00 94.38 833 VAL A CA 1
ATOM 6496 C C . VAL A 1 833 ? -10.784 -46.169 -0.769 1.00 94.38 833 VAL A C 1
ATOM 6498 O O . VAL A 1 833 ? -9.726 -45.846 -0.233 1.00 94.38 833 VAL A O 1
ATOM 6501 N N . VAL A 1 834 ? -10.927 -47.307 -1.441 1.00 94.69 834 VAL A N 1
ATOM 6502 C CA . VAL A 1 834 ? -9.860 -48.298 -1.578 1.00 94.69 834 VAL A CA 1
ATOM 6503 C C . VAL A 1 834 ? -9.525 -48.502 -3.045 1.00 94.69 834 VAL A C 1
ATOM 6505 O O . VAL A 1 834 ? -10.379 -48.857 -3.860 1.00 94.69 834 VAL A O 1
ATOM 6508 N N . ARG A 1 835 ? -8.241 -48.327 -3.351 1.00 94.38 835 ARG A N 1
ATOM 6509 C CA . ARG A 1 835 ? -7.629 -48.640 -4.633 1.00 94.38 835 ARG A CA 1
ATOM 6510 C C . ARG A 1 835 ? -6.487 -49.625 -4.421 1.00 94.38 835 ARG A C 1
ATOM 6512 O O . ARG A 1 835 ? -5.489 -49.317 -3.771 1.00 94.38 835 ARG A O 1
ATOM 6519 N N . LEU A 1 836 ? -6.637 -50.809 -5.010 1.00 93.19 836 LEU A N 1
ATOM 6520 C CA . LEU A 1 836 ? -5.633 -51.870 -5.019 1.00 93.19 836 LEU A CA 1
ATOM 6521 C C . LEU A 1 836 ? -5.178 -52.141 -6.450 1.00 93.19 836 LEU A C 1
ATOM 6523 O O . LEU A 1 836 ? -6.001 -52.295 -7.350 1.00 93.19 836 LEU A O 1
ATOM 6527 N N . GLN A 1 837 ? -3.869 -52.246 -6.654 1.00 90.00 837 GLN A N 1
ATOM 6528 C CA . GLN A 1 837 ? -3.285 -52.612 -7.944 1.00 90.00 837 GLN A CA 1
ATOM 6529 C C . GLN A 1 837 ? -2.101 -53.546 -7.736 1.00 90.00 837 GLN A C 1
ATOM 6531 O O . GLN A 1 837 ? -1.296 -53.313 -6.849 1.00 90.00 837 GLN A O 1
ATOM 6536 N N . GLY A 1 838 ? -1.960 -54.577 -8.561 1.00 88.94 838 GLY A N 1
ATOM 6537 C CA . GLY A 1 838 ? -0.896 -55.569 -8.415 1.00 88.94 838 GLY A CA 1
ATOM 6538 C C . GLY A 1 838 ? -1.425 -56.982 -8.615 1.00 88.94 838 GLY A C 1
ATOM 6539 O O . GLY A 1 838 ? -2.445 -57.183 -9.286 1.00 88.94 838 GLY A O 1
ATOM 6540 N N . THR A 1 839 ? -0.733 -57.959 -8.035 1.00 89.56 839 THR A N 1
ATOM 6541 C CA . THR A 1 839 ? -1.055 -59.385 -8.170 1.00 89.56 839 THR A CA 1
ATOM 6542 C C . THR A 1 839 ? -2.426 -59.680 -7.561 1.00 89.56 839 THR A C 1
ATOM 6544 O O . THR A 1 839 ? -2.676 -59.326 -6.412 1.00 89.56 839 THR A O 1
ATOM 6547 N N . ASN A 1 840 ? -3.319 -60.329 -8.317 1.00 89.12 840 ASN A N 1
ATOM 6548 C CA . ASN A 1 840 ? -4.708 -60.618 -7.922 1.00 89.12 840 ASN A CA 1
ATOM 6549 C C . ASN A 1 840 ? -5.551 -59.382 -7.542 1.00 89.12 840 ASN A C 1
ATOM 6551 O O . ASN A 1 840 ? -6.495 -59.487 -6.761 1.00 89.12 840 ASN A O 1
ATOM 6555 N N . SER A 1 841 ? -5.241 -58.205 -8.095 1.00 89.81 841 SER A N 1
ATOM 6556 C CA . SER A 1 841 ? -6.010 -56.976 -7.829 1.00 89.81 841 SER A CA 1
ATOM 6557 C C . SER A 1 841 ? -7.490 -57.085 -8.196 1.00 89.81 841 SER A C 1
ATOM 6559 O O . SER A 1 841 ? -8.318 -56.632 -7.417 1.00 89.81 841 SER A O 1
ATOM 6561 N N . GLU A 1 842 ? -7.852 -57.748 -9.297 1.00 87.69 842 GLU A N 1
ATOM 6562 C CA . GLU A 1 842 ? -9.265 -57.969 -9.650 1.00 87.69 842 GLU A CA 1
ATOM 6563 C C . GLU A 1 842 ? -10.012 -58.787 -8.588 1.00 87.69 842 GLU A C 1
ATOM 6565 O O . GLU A 1 842 ? -11.097 -58.390 -8.168 1.00 87.69 842 GLU A O 1
ATOM 6570 N N . ALA A 1 843 ? -9.406 -59.875 -8.099 1.00 88.62 843 ALA A N 1
ATOM 6571 C CA . ALA A 1 843 ? -9.983 -60.697 -7.038 1.00 88.62 843 ALA A CA 1
ATOM 6572 C C . ALA A 1 843 ? -10.102 -59.915 -5.719 1.00 88.62 843 ALA A C 1
ATOM 6574 O O . ALA A 1 843 ? -11.165 -59.918 -5.109 1.00 88.62 843 ALA A O 1
ATOM 6575 N N . GLY A 1 844 ? -9.064 -59.172 -5.315 1.00 89.38 844 GLY A N 1
ATOM 6576 C CA . GLY A 1 844 ? -9.104 -58.353 -4.097 1.00 89.38 844 GLY A CA 1
ATOM 6577 C C . GLY A 1 844 ? -10.123 -57.209 -4.158 1.00 89.38 844 GLY A C 1
ATOM 6578 O O . GLY A 1 844 ? -10.852 -56.975 -3.198 1.00 89.38 844 GLY A O 1
ATOM 6579 N N . LEU A 1 845 ? -10.239 -56.524 -5.302 1.00 89.81 845 LEU A N 1
ATOM 6580 C CA . LEU A 1 845 ? -11.270 -55.501 -5.510 1.00 89.81 845 LEU A CA 1
ATOM 6581 C C . LEU A 1 845 ? -12.678 -56.116 -5.514 1.00 89.81 845 LEU A C 1
ATOM 6583 O O . LEU A 1 845 ? -13.610 -55.474 -5.037 1.00 89.81 845 LEU A O 1
ATOM 6587 N N . GLN A 1 846 ? -12.845 -57.339 -6.029 1.00 89.12 846 GLN A N 1
ATOM 6588 C CA . GLN A 1 846 ? -14.121 -58.052 -5.973 1.00 89.12 846 GLN A CA 1
ATOM 6589 C C . GLN A 1 846 ? -14.485 -58.435 -4.531 1.00 89.12 846 GLN A C 1
ATOM 6591 O O . GLN A 1 846 ? -15.604 -58.168 -4.108 1.00 89.12 846 GLN A O 1
ATOM 6596 N N . MET A 1 847 ? -13.529 -58.925 -3.737 1.00 91.00 847 MET A N 1
ATOM 6597 C CA . MET A 1 847 ? -13.739 -59.214 -2.311 1.00 91.00 847 MET A CA 1
ATOM 6598 C C . MET A 1 847 ? -14.167 -57.975 -1.517 1.00 91.00 847 MET A C 1
ATOM 6600 O O . MET A 1 847 ? -15.064 -58.061 -0.683 1.00 91.00 847 MET A O 1
ATOM 6604 N N . LEU A 1 848 ? -13.573 -56.810 -1.800 1.00 89.25 848 LEU A N 1
ATOM 6605 C CA . LEU A 1 848 ? -13.968 -55.546 -1.168 1.00 89.25 848 LEU A CA 1
ATOM 6606 C C . LEU A 1 848 ? -15.375 -55.088 -1.578 1.00 89.25 848 LEU A C 1
ATOM 6608 O O . LEU A 1 848 ? -16.047 -54.448 -0.778 1.00 89.25 848 LEU A O 1
ATOM 6612 N N . LYS A 1 849 ? -15.822 -55.404 -2.802 1.00 87.12 849 LYS A N 1
ATOM 6613 C CA . LYS A 1 849 ? -17.188 -55.109 -3.275 1.00 87.12 849 LYS A CA 1
ATOM 6614 C C . LYS A 1 849 ? -18.231 -56.060 -2.694 1.00 87.12 849 LYS A C 1
ATOM 6616 O O . LYS A 1 849 ? -19.359 -55.640 -2.462 1.00 87.12 849 LYS A O 1
ATOM 6621 N N . ASP A 1 850 ? -17.858 -57.322 -2.496 1.00 85.69 850 ASP A N 1
ATOM 6622 C CA . ASP A 1 850 ? -18.735 -58.353 -1.934 1.00 85.69 850 ASP A CA 1
ATOM 6623 C C . ASP A 1 850 ? -18.842 -58.240 -0.403 1.00 85.69 850 ASP A C 1
ATOM 6625 O O . ASP A 1 850 ? -19.791 -58.746 0.200 1.00 85.69 850 ASP A O 1
ATOM 6629 N N . ALA A 1 851 ? -17.896 -57.545 0.238 1.00 80.06 851 ALA A N 1
ATOM 6630 C CA . ALA A 1 851 ? -17.972 -57.208 1.650 1.00 80.06 851 ALA A CA 1
ATOM 6631 C C . ALA A 1 851 ? -19.129 -56.226 1.910 1.00 80.06 851 ALA A C 1
ATOM 6633 O O . ALA A 1 851 ? -19.202 -55.150 1.322 1.00 80.06 851 ALA A O 1
ATOM 6634 N N . THR A 1 852 ? -20.014 -56.552 2.855 1.00 68.25 852 THR A N 1
ATOM 6635 C CA . THR A 1 852 ? -21.072 -55.653 3.355 1.00 68.25 852 THR A CA 1
ATOM 6636 C C . THR A 1 852 ? -20.503 -54.562 4.276 1.00 68.25 852 THR A C 1
ATOM 6638 O O . THR A 1 852 ? -20.915 -54.432 5.428 1.00 68.25 852 THR A O 1
ATOM 6641 N N . LEU A 1 853 ? -19.516 -53.806 3.790 1.00 73.12 853 LEU A N 1
ATOM 6642 C CA . LEU A 1 853 ? -18.867 -52.685 4.473 1.00 73.12 853 LEU A CA 1
ATOM 6643 C C . LEU A 1 853 ? -18.993 -51.421 3.606 1.00 73.12 853 LEU A C 1
ATOM 6645 O O . LEU A 1 853 ? -19.012 -51.512 2.382 1.00 73.12 853 LEU A O 1
ATOM 6649 N N . ASP A 1 854 ? -19.080 -50.242 4.229 1.00 71.62 854 ASP A N 1
ATOM 6650 C CA . ASP A 1 854 ? -19.213 -48.942 3.540 1.00 71.62 854 ASP A CA 1
ATOM 6651 C C . ASP A 1 854 ? -17.871 -48.496 2.921 1.00 71.62 854 ASP A C 1
ATOM 6653 O O . ASP A 1 854 ? -17.208 -47.564 3.385 1.00 71.62 854 ASP A O 1
ATOM 6657 N N . ILE A 1 855 ? -17.413 -49.255 1.920 1.00 85.44 855 ILE A N 1
ATOM 6658 C CA . ILE A 1 855 ? -16.121 -49.100 1.249 1.00 85.44 855 ILE A CA 1
ATOM 6659 C C . ILE A 1 855 ? -16.349 -48.795 -0.235 1.00 85.44 855 ILE A C 1
ATOM 6661 O O . ILE A 1 855 ? -16.938 -49.576 -0.982 1.00 85.44 855 ILE A O 1
ATOM 6665 N N . HIS A 1 856 ? -15.815 -47.665 -0.689 1.00 89.19 856 HIS A N 1
ATOM 6666 C CA . HIS A 1 856 ? -15.832 -47.247 -2.085 1.00 89.19 856 HIS A CA 1
ATOM 6667 C C . HIS A 1 856 ? -14.635 -47.848 -2.820 1.00 89.19 856 HIS A C 1
ATOM 6669 O O . HIS A 1 856 ? -13.493 -47.440 -2.621 1.00 89.19 856 HIS A O 1
ATOM 6675 N N . VAL A 1 857 ? -14.887 -48.824 -3.686 1.00 90.62 857 VAL A N 1
ATOM 6676 C CA . VAL A 1 857 ? -13.826 -49.534 -4.408 1.00 90.62 857 VAL A CA 1
ATOM 6677 C C . VAL A 1 857 ? -13.611 -48.911 -5.784 1.00 90.62 857 VAL A C 1
ATOM 6679 O O . VAL A 1 857 ? -14.496 -48.995 -6.637 1.00 90.62 857 VAL A O 1
ATOM 6682 N N . GLU A 1 858 ? -12.426 -48.342 -6.025 1.00 90.50 858 GLU A N 1
ATOM 6683 C CA . GLU A 1 858 ? -12.058 -47.766 -7.324 1.00 90.50 858 GLU A CA 1
ATOM 6684 C C . GLU A 1 858 ? -10.688 -48.234 -7.817 1.00 90.50 858 GLU A C 1
ATOM 6686 O O . GLU A 1 858 ? -9.688 -48.156 -7.112 1.00 90.50 858 GLU A O 1
ATOM 6691 N N . ALA A 1 859 ? -10.632 -48.714 -9.061 1.00 85.38 859 ALA A N 1
ATOM 6692 C CA . ALA A 1 859 ? -9.396 -49.237 -9.653 1.00 85.38 859 ALA A CA 1
ATOM 6693 C C . ALA A 1 859 ? -8.520 -48.124 -10.259 1.00 85.38 859 ALA A C 1
ATOM 6695 O O . ALA A 1 859 ? -7.287 -48.188 -10.218 1.00 85.38 859 ALA A O 1
ATOM 6696 N N . ASP A 1 860 ? -9.159 -47.092 -10.820 1.00 90.94 860 ASP A N 1
ATOM 6697 C CA . ASP A 1 860 ? -8.469 -45.954 -11.421 1.00 90.94 860 ASP A CA 1
ATOM 6698 C C . ASP A 1 860 ? -7.981 -44.991 -10.338 1.00 90.94 860 ASP A C 1
ATOM 6700 O O . ASP A 1 860 ? -8.746 -44.532 -9.491 1.00 90.94 860 ASP A O 1
ATOM 6704 N N . PHE A 1 861 ? -6.692 -44.666 -10.387 1.00 90.81 861 PHE A N 1
ATOM 6705 C CA . PHE A 1 861 ? -6.057 -43.848 -9.363 1.00 90.81 861 PHE A CA 1
ATOM 6706 C C . PHE A 1 861 ? -6.634 -42.423 -9.302 1.00 90.81 861 PHE A C 1
ATOM 6708 O O . PHE A 1 861 ? -6.882 -41.903 -8.214 1.00 90.81 861 PHE A O 1
ATOM 6715 N N . GLY A 1 862 ? -6.910 -41.806 -10.456 1.00 88.62 862 GLY A N 1
ATOM 6716 C CA . GLY A 1 862 ? -7.482 -40.463 -10.514 1.00 88.62 862 GLY A CA 1
ATOM 6717 C C . GLY A 1 862 ? -8.914 -40.424 -9.986 1.00 88.62 862 GLY A C 1
ATOM 6718 O O . GLY A 1 862 ? -9.258 -39.527 -9.219 1.00 88.62 862 GLY A O 1
ATOM 6719 N N . LYS A 1 863 ? -9.733 -41.421 -10.339 1.00 91.62 863 LYS A N 1
ATOM 6720 C CA . LYS A 1 863 ? -11.103 -41.547 -9.821 1.00 91.62 863 LYS A CA 1
ATOM 6721 C C . LYS A 1 863 ? -11.139 -41.823 -8.324 1.00 91.62 863 LYS A C 1
ATOM 6723 O O . LYS A 1 863 ? -11.949 -41.211 -7.639 1.00 91.62 863 LYS A O 1
ATOM 6728 N N . ALA A 1 864 ? -10.253 -42.679 -7.813 1.00 92.56 864 ALA A N 1
ATOM 6729 C CA . ALA A 1 864 ? -10.157 -42.951 -6.381 1.00 92.56 864 ALA A CA 1
ATOM 6730 C C . ALA A 1 864 ? -9.814 -41.676 -5.588 1.00 92.56 864 ALA A C 1
ATOM 6732 O O . ALA A 1 864 ? -10.470 -41.370 -4.593 1.00 92.56 864 ALA A O 1
ATOM 6733 N N . ALA A 1 865 ? -8.852 -40.880 -6.071 1.00 94.12 865 ALA A N 1
ATOM 6734 C CA . ALA A 1 865 ? -8.522 -39.590 -5.465 1.00 94.12 865 ALA A CA 1
ATOM 6735 C C . ALA A 1 865 ? -9.699 -38.601 -5.545 1.00 94.12 865 ALA A C 1
ATOM 6737 O O . ALA A 1 865 ? -10.078 -38.012 -4.535 1.00 94.12 865 ALA A O 1
ATOM 6738 N N . GLN A 1 866 ? -10.328 -38.457 -6.715 1.00 94.06 866 GLN A N 1
ATOM 6739 C CA . GLN A 1 866 ? -11.488 -37.581 -6.903 1.00 94.06 866 GLN A CA 1
ATOM 6740 C C . GLN A 1 866 ? -12.666 -37.962 -5.989 1.00 94.06 866 GLN A C 1
ATOM 6742 O O . GLN A 1 866 ? -13.338 -37.086 -5.443 1.00 94.06 866 GLN A O 1
ATOM 6747 N N . GLU A 1 867 ? -12.916 -39.258 -5.814 1.00 93.94 867 GLU A N 1
ATOM 6748 C CA . GLU A 1 867 ? -13.985 -39.765 -4.959 1.00 93.94 867 GLU A CA 1
ATOM 6749 C C . GLU A 1 867 ? -13.686 -39.531 -3.474 1.00 93.94 867 GLU A C 1
ATOM 6751 O O . GLU A 1 867 ? -14.574 -39.097 -2.738 1.00 93.94 867 GLU A O 1
ATOM 6756 N N . ALA A 1 868 ? -12.433 -39.708 -3.041 1.00 94.38 868 ALA A N 1
ATOM 6757 C CA . ALA A 1 868 ? -12.013 -39.387 -1.676 1.00 94.38 868 ALA A CA 1
ATOM 6758 C C . ALA A 1 868 ? -12.220 -37.896 -1.358 1.00 94.38 868 ALA A C 1
ATOM 6760 O O . ALA A 1 868 ? -12.759 -37.559 -0.301 1.00 94.38 868 ALA A O 1
ATOM 6761 N N . VAL A 1 869 ? -11.892 -37.004 -2.303 1.00 94.69 869 VAL A N 1
ATOM 6762 C CA . VAL A 1 869 ? -12.166 -35.560 -2.187 1.00 94.69 869 VAL A CA 1
ATOM 6763 C C . VAL A 1 869 ? -13.668 -35.288 -2.085 1.00 94.69 869 VAL A C 1
ATOM 6765 O O . VAL A 1 869 ? -14.112 -34.565 -1.193 1.00 94.69 869 VAL A O 1
ATOM 6768 N N . ARG A 1 870 ? -14.477 -35.909 -2.952 1.00 94.88 870 ARG A N 1
ATOM 6769 C CA . ARG A 1 870 ? -15.939 -35.747 -2.943 1.00 94.88 870 ARG A CA 1
ATOM 6770 C C . ARG A 1 870 ? -16.560 -36.175 -1.609 1.00 94.88 870 ARG A C 1
ATOM 6772 O O . ARG A 1 870 ? -17.476 -35.512 -1.120 1.00 94.88 870 ARG A O 1
ATOM 6779 N N . LEU A 1 871 ? -16.094 -37.283 -1.036 1.00 91.19 871 LEU A N 1
ATOM 6780 C CA . LEU A 1 871 ? -16.590 -37.824 0.229 1.00 91.19 871 LEU A CA 1
ATOM 6781 C C . LEU A 1 871 ? -16.165 -36.966 1.424 1.00 91.19 871 LEU A C 1
ATOM 6783 O O . LEU A 1 871 ? -17.006 -36.660 2.273 1.00 91.19 871 LEU A O 1
ATOM 6787 N N . ALA A 1 872 ? -14.916 -36.494 1.448 1.00 91.31 872 ALA A N 1
ATOM 6788 C CA . ALA A 1 872 ? -14.451 -35.551 2.461 1.00 91.31 872 ALA A CA 1
ATOM 6789 C C . ALA A 1 872 ? -15.296 -34.263 2.452 1.00 91.31 872 ALA A C 1
ATOM 6791 O O . ALA A 1 872 ? -15.754 -33.811 3.504 1.00 91.31 872 ALA A O 1
ATOM 6792 N N . ASP A 1 873 ? -15.608 -33.730 1.267 1.00 88.38 873 ASP A N 1
ATOM 6793 C CA . ASP A 1 873 ? -16.488 -32.568 1.091 1.00 88.38 873 ASP A CA 1
ATOM 6794 C C . ASP A 1 873 ? -17.905 -32.790 1.637 1.00 88.38 873 ASP A C 1
ATOM 6796 O O . ASP A 1 873 ? -18.528 -31.871 2.181 1.00 88.38 873 ASP A O 1
ATOM 6800 N N . ILE A 1 874 ? -18.448 -34.000 1.480 1.00 87.56 874 ILE A N 1
ATOM 6801 C CA . ILE A 1 874 ? -19.751 -34.368 2.045 1.00 87.56 874 ILE A CA 1
ATOM 6802 C C . ILE A 1 874 ? -19.670 -34.417 3.567 1.00 87.56 874 ILE A C 1
ATOM 6804 O O . ILE A 1 874 ? -20.546 -33.849 4.220 1.00 87.56 874 ILE A O 1
ATOM 6808 N N . GLY A 1 875 ? -18.616 -35.015 4.128 1.00 79.44 875 GLY A N 1
ATOM 6809 C CA . GLY A 1 875 ? -18.377 -35.049 5.571 1.00 79.44 875 GLY A CA 1
ATOM 6810 C C . GLY A 1 875 ? -18.322 -33.645 6.178 1.00 79.44 875 GLY A C 1
ATOM 6811 O O . GLY A 1 875 ? -19.032 -33.355 7.141 1.00 79.44 875 GLY A O 1
ATOM 6812 N N . VAL A 1 876 ? -17.585 -32.727 5.544 1.00 80.44 876 VAL A N 1
ATOM 6813 C CA . VAL A 1 876 ? -17.514 -31.311 5.955 1.00 80.44 876 VAL A CA 1
ATOM 6814 C C . VAL A 1 876 ? -18.889 -30.626 5.883 1.00 80.44 876 VAL A C 1
ATOM 6816 O O . VAL A 1 876 ? -19.254 -29.840 6.762 1.00 80.44 876 VAL A O 1
ATOM 6819 N N . LYS A 1 877 ? -19.692 -30.915 4.850 1.00 79.31 877 LYS A N 1
ATOM 6820 C CA . LYS A 1 877 ? -21.053 -30.360 4.706 1.00 79.31 877 LYS A CA 1
ATOM 6821 C C . LYS A 1 877 ? -22.033 -30.930 5.736 1.00 79.31 877 LYS A C 1
ATOM 6823 O O . LYS A 1 877 ? -22.860 -30.175 6.247 1.00 79.31 877 LYS A O 1
ATOM 6828 N N . ALA A 1 878 ? -21.945 -32.222 6.046 1.00 73.38 878 ALA A N 1
ATOM 6829 C CA . ALA A 1 878 ? -22.781 -32.892 7.038 1.00 73.38 878 ALA A CA 1
ATOM 6830 C C . ALA A 1 878 ? -22.487 -32.387 8.458 1.00 73.38 878 ALA A C 1
ATOM 6832 O O . ALA A 1 878 ? -23.420 -32.091 9.201 1.00 73.38 878 ALA A O 1
ATOM 6833 N N . GLU A 1 879 ? -21.214 -32.180 8.804 1.00 72.50 879 GLU A N 1
ATOM 6834 C CA . GLU A 1 879 ? -20.799 -31.589 10.083 1.00 72.50 879 GLU A CA 1
ATOM 6835 C C . GLU A 1 879 ? -21.329 -30.151 10.230 1.00 72.50 879 GLU A C 1
ATOM 6837 O O . GLU A 1 879 ? -21.908 -29.796 11.256 1.00 72.50 879 GLU A O 1
ATOM 6842 N N . ARG A 1 880 ? -21.278 -29.344 9.157 1.00 65.56 880 ARG A N 1
ATOM 6843 C CA . ARG A 1 880 ? -21.919 -28.013 9.119 1.00 65.56 880 ARG A CA 1
ATOM 6844 C C . ARG A 1 880 ? -23.444 -28.060 9.288 1.00 65.56 880 ARG A C 1
ATOM 6846 O O . ARG A 1 880 ? -24.017 -27.127 9.849 1.00 65.56 880 ARG A O 1
ATOM 6853 N N . LEU A 1 881 ? -24.112 -29.106 8.798 1.00 60.78 881 LEU A N 1
ATOM 6854 C CA . LEU A 1 881 ? -25.561 -29.307 8.942 1.00 60.78 881 LEU A CA 1
ATOM 6855 C C . LEU A 1 881 ? -25.948 -29.796 10.345 1.00 60.78 881 LEU A C 1
ATOM 6857 O O . LEU A 1 881 ? -26.961 -29.344 10.876 1.00 60.78 881 LEU A O 1
ATOM 6861 N N . GLN A 1 882 ? -25.141 -30.661 10.965 1.00 57.41 882 GLN A N 1
ATOM 6862 C CA . GLN A 1 882 ? -25.342 -31.120 12.344 1.00 57.41 882 GLN A CA 1
ATOM 6863 C C . GLN A 1 882 ? -25.100 -30.003 13.361 1.00 57.41 882 GLN A C 1
ATOM 6865 O O . GLN A 1 882 ? -25.910 -29.841 14.272 1.00 57.41 882 GLN A O 1
ATOM 6870 N N . LEU A 1 883 ? -24.079 -29.165 13.152 1.00 54.88 883 LEU A N 1
ATOM 6871 C CA . LEU A 1 883 ? -23.863 -27.947 13.943 1.00 54.88 883 LEU A CA 1
ATOM 6872 C C . LEU A 1 883 ? -25.060 -26.983 13.839 1.00 54.88 883 LEU A C 1
ATOM 6874 O O . LEU A 1 883 ? -25.449 -26.376 14.833 1.00 54.88 883 LEU A O 1
ATOM 6878 N N . LYS A 1 884 ? -25.710 -26.911 12.667 1.00 43.97 884 LYS A N 1
ATOM 6879 C CA . LYS A 1 884 ? -26.971 -26.172 12.464 1.00 43.97 884 LYS A CA 1
ATOM 6880 C C . LYS A 1 884 ? -28.189 -26.812 13.139 1.00 43.97 884 LYS A C 1
ATOM 6882 O O . LYS A 1 884 ? -29.120 -26.095 13.474 1.00 43.97 884 LYS A O 1
ATOM 6887 N N . HIS A 1 885 ? -28.229 -28.135 13.297 1.00 40.97 885 HIS A N 1
ATOM 6888 C CA . HIS A 1 885 ? -29.340 -28.841 13.951 1.00 40.97 885 HIS A CA 1
ATOM 6889 C C . HIS A 1 885 ? -29.211 -28.841 15.482 1.00 40.97 885 HIS A C 1
ATOM 6891 O O . HIS A 1 885 ? -30.222 -28.781 16.179 1.00 40.97 885 HIS A O 1
ATOM 6897 N N . GLN A 1 886 ? -27.986 -28.857 16.019 1.00 41.44 886 GLN A N 1
ATOM 6898 C CA . GLN A 1 886 ? -27.743 -28.713 17.458 1.00 41.44 886 GLN A CA 1
ATOM 6899 C C . GLN A 1 886 ? -28.088 -27.310 17.973 1.00 41.44 886 GLN A C 1
ATOM 6901 O O . GLN A 1 886 ? -28.563 -27.194 19.097 1.00 41.44 886 GLN A O 1
ATOM 6906 N N . SER A 1 887 ? -27.974 -26.266 17.143 1.00 39.53 887 SER A N 1
ATOM 6907 C CA . SER A 1 887 ? -28.395 -24.907 17.511 1.00 39.53 887 SER A CA 1
ATOM 6908 C C . SER A 1 887 ? -29.918 -24.674 17.498 1.00 39.53 887 SER A C 1
ATOM 6910 O O . SER A 1 887 ? -30.347 -23.563 17.782 1.00 39.53 887 SER A O 1
ATOM 6912 N N . ILE A 1 888 ? -30.743 -25.671 17.137 1.00 38.31 888 ILE A N 1
ATOM 6913 C CA . ILE A 1 888 ? -32.214 -25.540 16.982 1.00 38.31 888 ILE A CA 1
ATOM 6914 C C . ILE A 1 888 ? -32.989 -26.274 18.105 1.00 38.31 888 ILE A C 1
ATOM 6916 O O . ILE A 1 888 ? -34.213 -26.229 18.152 1.00 38.31 888 ILE A O 1
ATOM 6920 N N . ARG A 1 889 ? -32.309 -26.936 19.056 1.00 30.25 889 ARG A N 1
ATOM 6921 C CA . ARG A 1 889 ? -32.966 -27.740 20.112 1.00 30.25 889 ARG A CA 1
ATOM 6922 C C . ARG A 1 889 ? -33.286 -27.014 21.425 1.00 30.25 889 ARG A C 1
ATOM 6924 O O . ARG A 1 889 ? -33.841 -27.646 22.319 1.00 30.25 889 ARG A O 1
ATOM 6931 N N . GLU A 1 890 ? -33.026 -25.716 21.530 1.00 33.72 890 GLU A N 1
ATOM 6932 C CA . GLU A 1 890 ? -33.487 -24.892 22.653 1.00 33.72 890 GLU A CA 1
ATOM 6933 C C . GLU A 1 890 ? -34.528 -23.883 22.155 1.00 33.72 890 GLU A C 1
ATOM 6935 O O . GLU A 1 890 ? -34.168 -22.891 21.532 1.00 33.72 890 GLU A O 1
ATOM 6940 N N . TYR A 1 891 ? -35.805 -24.215 22.392 1.00 27.14 891 TYR A N 1
ATOM 6941 C CA . TYR A 1 891 ? -37.024 -23.389 22.543 1.00 27.14 891 TYR A CA 1
ATOM 6942 C C . TYR A 1 891 ? -38.248 -24.037 21.859 1.00 27.14 891 TYR A C 1
ATOM 6944 O O . TYR A 1 891 ? -38.224 -24.269 20.649 1.00 27.14 891 TYR A O 1
ATOM 6952 N N . PRO A 1 892 ? -39.330 -24.340 22.607 1.00 30.12 892 PRO A N 1
ATOM 6953 C CA . PRO A 1 892 ? -40.527 -24.951 22.051 1.00 30.12 892 PRO A CA 1
ATOM 6954 C C . PRO A 1 892 ? -41.564 -23.918 21.579 1.00 30.12 892 PRO A C 1
ATOM 6956 O O . PRO A 1 892 ? -41.881 -22.961 22.277 1.00 30.12 892 PRO A O 1
ATOM 6959 N N . ASP A 1 893 ? -42.115 -24.226 20.406 1.00 28.62 893 ASP A N 1
ATOM 6960 C CA . ASP A 1 893 ? -43.522 -24.113 19.997 1.00 28.62 893 ASP A CA 1
ATOM 6961 C C . ASP A 1 893 ? -44.203 -22.724 19.957 1.00 28.62 893 ASP A C 1
ATOM 6963 O O . ASP A 1 893 ? -44.677 -22.187 20.954 1.00 28.62 893 ASP A O 1
ATOM 6967 N N . SER A 1 894 ? -44.411 -22.211 18.739 1.00 28.59 894 SER A N 1
ATOM 6968 C CA . SER A 1 894 ? -45.742 -21.741 18.328 1.00 28.59 894 SER A CA 1
ATOM 6969 C C . SER A 1 894 ? -45.921 -21.887 16.813 1.00 28.59 894 SER A C 1
ATOM 6971 O O . SER A 1 894 ? -45.037 -21.585 16.010 1.00 28.59 894 SER A O 1
ATOM 6973 N N . ARG A 1 895 ? -47.071 -22.459 16.453 1.00 27.94 895 ARG A N 1
ATOM 6974 C CA . ARG A 1 895 ? -47.436 -22.975 15.134 1.00 27.94 895 ARG A CA 1
ATOM 6975 C C . ARG A 1 895 ? -47.864 -21.888 14.148 1.00 27.94 895 ARG A C 1
ATOM 6977 O O . ARG A 1 895 ? -48.582 -20.962 14.497 1.00 27.94 895 ARG A O 1
ATOM 6984 N N . GLU A 1 896 ? -47.481 -22.145 12.899 1.00 30.20 896 GLU A N 1
ATOM 6985 C CA . GLU A 1 896 ? -48.247 -21.977 11.657 1.00 30.20 896 GLU A CA 1
ATOM 6986 C C . GLU A 1 896 ? -49.052 -20.684 11.437 1.00 30.20 896 GLU A C 1
ATOM 6988 O O . GLU A 1 896 ? -50.222 -20.583 11.788 1.00 30.20 896 GLU A O 1
ATOM 6993 N N . THR A 1 897 ? -48.506 -19.820 10.577 1.00 26.84 897 THR A N 1
ATOM 6994 C CA . THR A 1 897 ? -49.274 -19.325 9.424 1.00 26.84 897 THR A CA 1
ATOM 6995 C C . THR A 1 897 ? -48.443 -19.472 8.158 1.00 26.84 897 THR A C 1
ATOM 6997 O O . THR A 1 897 ? -47.372 -18.887 8.011 1.00 26.84 897 THR A O 1
ATOM 7000 N N . SER A 1 898 ? -48.950 -20.294 7.245 1.00 34.47 898 SER A N 1
ATOM 7001 C CA . SER A 1 898 ? -48.398 -20.565 5.925 1.00 34.47 898 SER A CA 1
ATOM 7002 C C . SER A 1 898 ? -48.310 -19.306 5.060 1.00 34.47 898 SER A C 1
ATOM 7004 O O . SER A 1 898 ? -49.327 -18.653 4.849 1.00 34.47 898 SER A O 1
ATOM 7006 N N . THR A 1 899 ? -47.164 -19.056 4.428 1.00 28.48 899 THR A N 1
ATOM 7007 C CA . THR A 1 899 ? -47.102 -18.552 3.045 1.00 28.48 899 THR A CA 1
ATOM 7008 C C . THR A 1 899 ? -45.809 -19.026 2.368 1.00 28.48 899 THR A C 1
ATOM 7010 O O . THR A 1 899 ? -44.791 -19.266 3.008 1.00 28.48 899 THR A O 1
ATOM 7013 N N . LYS A 1 900 ? -45.927 -19.292 1.064 1.00 26.11 900 LYS A N 1
ATOM 7014 C CA . LYS A 1 900 ? -44.994 -19.998 0.167 1.00 26.11 900 LYS A CA 1
ATOM 7015 C C . LYS A 1 900 ? -43.564 -19.415 0.151 1.00 26.11 900 LYS A C 1
ATOM 7017 O O . LYS A 1 900 ? -43.408 -18.216 0.347 1.00 26.11 900 LYS A O 1
ATOM 7022 N N . PRO A 1 901 ? -42.533 -20.229 -0.158 1.00 29.73 901 PRO A N 1
ATOM 7023 C CA . PRO A 1 901 ? -41.138 -19.801 -0.091 1.00 29.73 901 PRO A CA 1
ATOM 7024 C C . PRO A 1 901 ? -40.767 -18.853 -1.240 1.00 29.73 901 PRO A C 1
ATOM 7026 O O . PRO A 1 901 ? -41.018 -19.145 -2.411 1.00 29.73 901 PRO A O 1
ATOM 7029 N N . GLU A 1 902 ? -40.120 -17.738 -0.896 1.00 32.72 902 GLU A N 1
ATOM 7030 C CA . GLU A 1 902 ? -39.539 -16.783 -1.839 1.00 32.72 902 GLU A CA 1
ATOM 7031 C C . GLU A 1 902 ? -38.324 -17.381 -2.572 1.00 32.72 902 GLU A C 1
ATOM 7033 O O . GLU A 1 902 ? -37.199 -17.468 -2.071 1.00 32.72 902 GLU A O 1
ATOM 7038 N N . GLU A 1 903 ? -38.553 -17.769 -3.825 1.00 37.62 903 GLU A N 1
ATOM 7039 C CA . GLU A 1 903 ? -37.530 -17.902 -4.858 1.00 37.62 903 GLU A CA 1
ATOM 7040 C C . GLU A 1 903 ? -36.989 -16.512 -5.237 1.00 37.62 903 GLU A C 1
ATOM 7042 O O . GLU A 1 903 ? -37.584 -15.820 -6.059 1.00 37.62 903 GLU A O 1
ATOM 7047 N N . GLY A 1 904 ? -35.850 -16.093 -4.670 1.00 41.41 904 GLY A N 1
ATOM 7048 C CA . GLY A 1 904 ? -35.473 -14.676 -4.780 1.00 41.41 904 GLY A CA 1
ATOM 7049 C C . GLY A 1 904 ? -34.017 -14.277 -5.001 1.00 41.41 904 GLY A C 1
ATOM 7050 O O . GLY A 1 904 ? -33.782 -13.087 -4.986 1.00 41.41 904 GLY A O 1
ATOM 7051 N N . PHE A 1 905 ? -33.030 -15.159 -5.232 1.00 38.28 905 PHE A N 1
ATOM 7052 C CA . PHE A 1 905 ? -31.731 -14.729 -5.830 1.00 38.28 905 PHE A CA 1
ATOM 7053 C C . PHE A 1 905 ? -30.827 -15.898 -6.263 1.00 38.28 905 PHE A C 1
ATOM 7055 O O . PHE A 1 905 ? -30.184 -15.848 -7.314 1.00 38.28 905 PHE A O 1
ATOM 7062 N N . ASN A 1 906 ? -30.850 -17.016 -5.524 1.00 41.09 906 ASN A N 1
ATOM 7063 C CA . ASN A 1 906 ? -30.058 -18.218 -5.846 1.00 41.09 906 ASN A CA 1
ATOM 7064 C C . ASN A 1 906 ? -30.479 -18.910 -7.157 1.00 41.09 906 ASN A C 1
ATOM 7066 O O . ASN A 1 906 ? -29.706 -19.672 -7.737 1.00 41.09 906 ASN A O 1
ATOM 7070 N N . CYS A 1 907 ? -31.672 -18.609 -7.674 1.00 38.62 907 CYS A N 1
ATOM 7071 C CA . CYS A 1 907 ? -32.153 -19.165 -8.933 1.00 38.62 907 CYS A CA 1
ATOM 7072 C C . CYS A 1 907 ? -31.429 -18.554 -10.150 1.00 38.62 907 CYS A C 1
ATOM 7074 O O . CYS A 1 907 ? -31.233 -19.245 -11.142 1.00 38.62 907 CYS A O 1
ATOM 7076 N N . ARG A 1 908 ? -30.960 -17.295 -10.097 1.00 43.34 908 ARG A N 1
ATOM 7077 C CA . ARG A 1 908 ? -30.343 -16.621 -11.263 1.00 43.34 908 ARG A CA 1
ATOM 7078 C C . ARG A 1 908 ? -28.897 -17.045 -11.517 1.00 43.34 908 ARG A C 1
ATOM 7080 O O . ARG A 1 908 ? -28.546 -17.313 -12.664 1.00 43.34 908 ARG A O 1
ATOM 7087 N N . VAL A 1 909 ? -28.088 -17.188 -10.466 1.00 49.22 909 VAL A N 1
ATOM 7088 C CA . VAL A 1 909 ? -26.693 -17.654 -10.586 1.00 49.22 909 VAL A CA 1
ATOM 7089 C C . VAL A 1 909 ? -26.652 -19.137 -10.969 1.00 49.22 909 VAL A C 1
ATOM 7091 O O . VAL A 1 909 ? -25.932 -19.507 -11.896 1.00 49.22 909 VAL A O 1
ATOM 7094 N N . MET A 1 910 ? -27.514 -19.973 -10.370 1.00 48.09 910 MET A N 1
ATOM 7095 C CA . MET A 1 910 ? -27.658 -21.372 -10.793 1.00 48.09 910 MET A CA 1
ATOM 7096 C C . MET A 1 910 ? -28.236 -21.503 -12.209 1.00 48.09 910 MET A C 1
ATOM 7098 O O . MET A 1 910 ? -27.759 -22.341 -12.971 1.00 48.09 910 MET A O 1
ATOM 7102 N N . LYS A 1 911 ? -29.182 -20.643 -12.627 1.00 52.47 911 LYS A N 1
ATOM 7103 C CA . LYS A 1 911 ? -29.668 -20.601 -14.019 1.00 52.47 911 LYS A CA 1
ATOM 7104 C C . LYS A 1 911 ? -28.579 -20.167 -15.004 1.00 52.47 911 LYS A C 1
ATOM 7106 O O . LYS A 1 911 ? -28.495 -20.772 -16.066 1.00 52.47 911 LYS A O 1
ATOM 7111 N N . MET A 1 912 ? -27.723 -19.192 -14.681 1.00 54.16 912 MET A N 1
ATOM 7112 C CA . MET A 1 912 ? -26.611 -18.782 -15.559 1.00 54.16 912 MET A CA 1
ATOM 7113 C C . MET A 1 912 ? -25.541 -19.866 -15.695 1.00 54.16 912 MET A C 1
ATOM 7115 O O . MET A 1 912 ? -25.088 -20.127 -16.809 1.00 54.16 912 MET A O 1
ATOM 7119 N N . VAL A 1 913 ? -25.166 -20.533 -14.599 1.00 59.22 913 VAL A N 1
ATOM 7120 C CA . VAL A 1 913 ? -24.209 -21.652 -14.634 1.00 59.22 913 VAL A CA 1
ATOM 7121 C C . VAL A 1 913 ? -24.809 -22.851 -15.377 1.00 59.22 913 VAL A C 1
ATOM 7123 O O . VAL A 1 913 ? -24.146 -23.438 -16.232 1.00 59.22 913 VAL A O 1
ATOM 7126 N N . ALA A 1 914 ? -26.090 -23.161 -15.156 1.00 65.94 914 ALA A N 1
ATOM 7127 C CA . ALA A 1 914 ? -26.798 -24.198 -15.904 1.00 65.94 914 ALA A CA 1
ATOM 7128 C C . ALA A 1 914 ? -26.928 -23.860 -17.401 1.00 65.94 914 ALA A C 1
ATOM 7130 O O . ALA A 1 914 ? -26.758 -24.742 -18.245 1.00 65.94 914 ALA A O 1
ATOM 7131 N N . LEU A 1 915 ? -27.195 -22.598 -17.755 1.00 71.75 915 LEU A N 1
ATOM 7132 C CA . LEU A 1 915 ? -27.343 -22.147 -19.142 1.00 71.75 915 LEU A CA 1
ATOM 7133 C C . LEU A 1 915 ? -26.000 -22.127 -19.885 1.00 71.75 915 LEU A C 1
ATOM 7135 O O . LEU A 1 915 ? -25.936 -22.624 -21.008 1.00 71.75 915 LEU A O 1
ATOM 7139 N N . LYS A 1 916 ? -24.916 -21.667 -19.244 1.00 81.06 916 LYS A N 1
ATOM 7140 C CA . LYS A 1 916 ? -23.536 -21.758 -19.760 1.00 81.06 916 LYS A CA 1
ATOM 7141 C C . LYS A 1 916 ? -23.188 -23.203 -20.133 1.00 81.06 916 LYS A C 1
ATOM 7143 O O . LYS A 1 916 ? -22.737 -23.468 -21.252 1.00 81.06 916 LYS A O 1
ATOM 7148 N N . THR A 1 917 ? -23.457 -24.140 -19.222 1.00 75.38 917 THR A N 1
ATOM 7149 C CA . THR A 1 917 ? -23.179 -25.570 -19.418 1.00 75.38 917 THR A CA 1
ATOM 7150 C C . THR A 1 917 ? -24.080 -26.186 -20.495 1.00 75.38 917 THR A C 1
ATOM 7152 O O . THR A 1 917 ? -23.597 -26.944 -21.339 1.00 75.38 917 THR A O 1
ATOM 7155 N N . ARG A 1 918 ? -25.371 -25.816 -20.548 1.00 80.19 918 ARG A N 1
ATOM 7156 C CA . ARG A 1 918 ? -26.309 -26.256 -21.604 1.00 80.19 918 ARG A CA 1
ATOM 7157 C C . ARG A 1 918 ? -25.915 -25.756 -22.994 1.00 80.19 918 ARG A C 1
ATOM 7159 O O . ARG A 1 918 ? -26.011 -26.518 -23.952 1.00 80.19 918 ARG A O 1
ATOM 7166 N N . LEU A 1 919 ? -25.446 -24.514 -23.104 1.00 79.88 919 LEU A N 1
ATOM 7167 C CA . LEU A 1 919 ? -24.980 -23.917 -24.360 1.00 79.88 919 LEU A CA 1
ATOM 7168 C C . LEU A 1 919 ? -23.578 -24.402 -24.770 1.00 79.88 919 LEU A C 1
ATOM 7170 O O . LEU A 1 919 ? -23.171 -24.192 -25.910 1.00 79.88 919 LEU A O 1
ATOM 7174 N N . GLY A 1 920 ? -22.875 -25.129 -23.895 1.00 78.31 920 GLY A N 1
ATOM 7175 C CA . GLY A 1 920 ? -21.625 -25.823 -24.209 1.00 78.31 920 GLY A CA 1
ATOM 7176 C C . GLY A 1 920 ? -20.369 -24.954 -24.124 1.00 78.31 920 GLY A C 1
ATOM 7177 O O . GLY A 1 920 ? -19.342 -25.334 -24.685 1.00 78.31 920 GLY A O 1
ATOM 7178 N N . PHE A 1 921 ? -20.428 -23.804 -23.449 1.00 80.62 921 PHE A N 1
ATOM 7179 C CA . PHE A 1 921 ? -19.254 -22.960 -23.219 1.00 80.62 921 PHE A CA 1
ATOM 7180 C C . PHE A 1 921 ? -18.424 -23.492 -22.043 1.00 80.62 921 PHE A C 1
ATOM 7182 O O . PHE A 1 921 ? -18.932 -23.641 -20.934 1.00 80.62 921 PHE A O 1
ATOM 7189 N N . THR A 1 922 ? -17.134 -23.743 -22.271 1.00 71.50 922 THR A N 1
ATOM 7190 C CA . THR A 1 922 ? -16.201 -24.254 -21.250 1.00 71.50 922 THR A CA 1
ATOM 7191 C C . THR A 1 922 ? -15.708 -23.137 -20.323 1.00 71.50 922 THR A C 1
ATOM 7193 O O . THR A 1 922 ? -15.785 -23.251 -19.100 1.00 71.50 922 THR A O 1
ATOM 7196 N N . ASN A 1 923 ? -15.298 -22.000 -20.890 1.00 73.94 923 ASN A N 1
ATOM 7197 C CA . ASN A 1 923 ? -14.830 -20.831 -20.144 1.00 73.94 923 ASN A CA 1
ATOM 7198 C C . ASN A 1 923 ? -15.959 -19.797 -19.941 1.00 73.94 923 ASN A C 1
ATOM 7200 O O . ASN A 1 923 ? -16.723 -19.494 -20.860 1.00 73.94 923 ASN A O 1
ATOM 7204 N N . THR A 1 924 ? -16.057 -19.243 -18.728 1.00 74.69 924 THR A N 1
ATOM 7205 C CA . THR A 1 924 ? -16.987 -18.160 -18.368 1.00 74.69 924 THR A CA 1
ATOM 7206 C C . THR A 1 924 ? -16.740 -16.902 -19.202 1.00 74.69 924 THR A C 1
ATOM 7208 O O . THR A 1 924 ? -17.700 -16.283 -19.651 1.00 74.69 924 THR A O 1
ATOM 7211 N N . THR A 1 925 ? -15.485 -16.574 -19.517 1.00 71.56 925 THR A N 1
ATOM 7212 C CA . THR A 1 925 ? -15.132 -15.414 -20.349 1.00 71.56 925 THR A CA 1
ATOM 7213 C C . THR A 1 925 ? -15.724 -15.523 -21.754 1.00 71.56 925 THR A C 1
ATOM 7215 O O . THR A 1 925 ? -16.316 -14.572 -22.255 1.00 71.56 925 THR A O 1
ATOM 7218 N N . SER A 1 926 ? -15.641 -16.697 -22.391 1.00 71.69 926 SER A N 1
ATOM 7219 C CA . SER A 1 926 ? -16.219 -16.912 -23.726 1.00 71.69 926 SER A CA 1
ATOM 7220 C C . SER A 1 926 ? -17.747 -16.836 -23.724 1.00 71.69 926 SER A C 1
ATOM 7222 O O . SER A 1 926 ? -18.329 -16.367 -24.698 1.00 71.69 926 SER A O 1
ATOM 7224 N N . TYR A 1 927 ? -18.389 -17.272 -22.635 1.00 80.94 927 TYR A N 1
ATOM 7225 C CA . TYR A 1 927 ? -19.837 -17.166 -22.460 1.00 80.94 927 TYR A CA 1
ATOM 7226 C C . TYR A 1 927 ? -20.288 -15.712 -22.275 1.00 80.94 927 TYR A C 1
ATOM 7228 O O . TYR A 1 927 ? -21.216 -15.274 -22.947 1.00 80.94 927 TYR A O 1
ATOM 7236 N N . ILE A 1 928 ? -19.595 -14.940 -21.432 1.00 76.69 928 ILE A N 1
ATOM 7237 C CA . ILE A 1 928 ? -19.880 -13.513 -21.225 1.00 76.69 928 ILE A CA 1
ATOM 7238 C C . ILE A 1 928 ? -19.701 -12.733 -22.531 1.00 76.69 928 ILE A C 1
ATOM 7240 O O . ILE A 1 928 ? -20.584 -11.972 -22.913 1.00 76.69 928 ILE A O 1
ATOM 7244 N N . LEU A 1 929 ? -18.608 -12.971 -23.262 1.00 71.31 929 LEU A N 1
ATOM 7245 C CA . LEU A 1 929 ? -18.368 -12.321 -24.553 1.00 71.31 929 LEU A CA 1
ATOM 7246 C C . LEU A 1 929 ? -19.442 -12.680 -25.588 1.00 71.31 929 LEU A C 1
ATOM 7248 O O . LEU A 1 929 ? -19.883 -11.809 -26.332 1.00 71.31 929 LEU A O 1
ATOM 7252 N N . PHE A 1 930 ? -19.908 -13.931 -25.616 1.00 79.94 930 PHE A N 1
ATOM 7253 C CA . PHE A 1 930 ? -21.042 -14.320 -26.453 1.00 79.94 930 PHE A CA 1
ATOM 7254 C C . PHE A 1 930 ? -22.326 -13.570 -26.064 1.00 79.94 930 PHE A C 1
ATOM 7256 O O . PHE A 1 930 ? -23.018 -13.071 -26.947 1.00 79.94 930 PHE A O 1
ATOM 7263 N N . CYS A 1 931 ? -22.624 -13.436 -24.769 1.00 78.94 931 CYS A N 1
ATOM 7264 C CA . CYS A 1 931 ? -23.790 -12.684 -24.301 1.00 78.94 931 CYS A CA 1
ATOM 7265 C C . CYS A 1 931 ? -23.707 -11.193 -24.654 1.00 78.94 931 CYS A C 1
ATOM 7267 O O . CYS A 1 931 ? -24.717 -10.612 -25.032 1.00 78.94 931 CYS A O 1
ATOM 7269 N N . ILE A 1 932 ? -22.521 -10.586 -24.574 1.00 74.31 932 ILE A N 1
ATOM 7270 C CA . ILE A 1 932 ? -22.316 -9.175 -24.920 1.00 74.31 932 ILE A CA 1
ATOM 7271 C C . ILE A 1 932 ? -22.408 -8.993 -26.437 1.00 74.31 932 ILE A C 1
ATOM 7273 O O . ILE A 1 932 ? -23.328 -8.352 -26.925 1.00 74.31 932 ILE A O 1
ATOM 7277 N N . PHE A 1 933 ? -21.506 -9.596 -27.210 1.00 72.81 933 PHE A N 1
ATOM 7278 C CA . PHE A 1 933 ? -21.418 -9.331 -28.649 1.00 72.81 933 PHE A CA 1
ATOM 7279 C C . PHE A 1 933 ? -22.527 -10.021 -29.448 1.00 72.81 933 PHE A C 1
ATOM 7281 O O . PHE A 1 933 ? -23.151 -9.402 -30.307 1.00 72.81 933 PHE A O 1
ATOM 7288 N N . GLY A 1 934 ? -22.816 -11.288 -29.143 1.00 76.69 934 GLY A N 1
ATOM 7289 C CA . GLY A 1 934 ? -23.914 -12.024 -29.771 1.00 76.69 934 GLY A CA 1
ATOM 7290 C C . GLY A 1 934 ? -25.283 -11.498 -29.344 1.00 76.69 934 GLY A C 1
ATOM 7291 O O . GLY A 1 934 ? -26.192 -11.434 -30.168 1.00 76.69 934 GLY A O 1
ATOM 7292 N N . GLY A 1 935 ? -25.426 -11.064 -28.087 1.00 80.50 935 GLY A N 1
ATOM 7293 C CA . GLY A 1 935 ? -26.649 -10.426 -27.598 1.00 80.50 935 GLY A CA 1
ATOM 7294 C C . GLY A 1 935 ? -26.891 -9.060 -28.235 1.00 80.50 935 GLY A C 1
ATOM 7295 O O . GLY A 1 935 ? -27.989 -8.823 -28.729 1.00 80.50 935 GLY A O 1
ATOM 7296 N N . ILE A 1 936 ? -25.869 -8.197 -28.309 1.00 81.06 936 ILE A N 1
ATOM 7297 C CA . ILE A 1 936 ? -25.960 -6.891 -28.984 1.00 81.06 936 ILE A CA 1
ATOM 7298 C C . ILE A 1 936 ? -26.306 -7.070 -30.462 1.00 81.06 936 ILE A C 1
ATOM 7300 O O . ILE A 1 936 ? -27.192 -6.381 -30.956 1.00 81.06 936 ILE A O 1
ATOM 7304 N N . LEU A 1 937 ? -25.668 -8.010 -31.167 1.00 82.06 937 LEU A N 1
ATOM 7305 C CA . LEU A 1 937 ? -25.958 -8.261 -32.580 1.00 82.06 937 LEU A CA 1
ATOM 7306 C C . LEU A 1 937 ? -27.387 -8.775 -32.799 1.00 82.06 937 LEU A C 1
ATOM 7308 O O . LEU A 1 937 ? -28.082 -8.318 -33.709 1.00 82.06 937 LEU A O 1
ATOM 7312 N N . PHE A 1 938 ? -27.837 -9.701 -31.950 1.00 83.94 938 PHE A N 1
ATOM 7313 C CA . PHE A 1 938 ? -29.194 -10.238 -32.004 1.00 83.94 938 PHE A CA 1
ATOM 7314 C C . PHE A 1 938 ? -30.238 -9.155 -31.710 1.00 83.94 938 PHE A C 1
ATOM 7316 O O . PHE A 1 938 ? -31.213 -9.008 -32.448 1.00 83.94 938 PHE A O 1
ATOM 7323 N N . LEU A 1 939 ? -30.009 -8.353 -30.668 1.00 83.44 939 LEU A N 1
ATOM 7324 C CA . LEU A 1 939 ? -30.883 -7.251 -30.285 1.00 83.44 939 LEU A CA 1
ATOM 7325 C C . LEU A 1 939 ? -30.917 -6.170 -31.369 1.00 83.44 939 LEU A C 1
ATOM 7327 O O . LEU A 1 939 ? -31.991 -5.748 -31.777 1.00 83.44 939 LEU A O 1
ATOM 7331 N N . PHE A 1 940 ? -29.760 -5.774 -31.899 1.00 82.75 940 PHE A N 1
ATOM 7332 C CA . PHE A 1 940 ? -29.676 -4.807 -32.990 1.00 82.75 940 PHE A CA 1
ATOM 7333 C C . PHE A 1 940 ? -30.451 -5.290 -34.220 1.00 82.75 940 PHE A C 1
ATOM 7335 O O . PHE A 1 940 ? -31.271 -4.555 -34.757 1.00 82.75 940 PHE A O 1
ATOM 7342 N N . SER A 1 941 ? -30.256 -6.545 -34.633 1.00 83.12 941 SER A N 1
ATOM 7343 C CA . SER A 1 941 ? -30.928 -7.097 -35.816 1.00 83.12 941 SER A CA 1
ATOM 7344 C C . SER A 1 941 ? -32.448 -7.183 -35.635 1.00 83.12 941 SER A C 1
ATOM 7346 O O . SER A 1 941 ? -33.199 -6.914 -36.568 1.00 83.12 941 SER A O 1
ATOM 7348 N N . THR A 1 942 ? -32.915 -7.531 -34.433 1.00 81.50 942 THR A N 1
ATOM 7349 C CA . THR A 1 942 ? -34.350 -7.677 -34.134 1.00 81.50 942 THR A CA 1
ATOM 7350 C C . THR A 1 942 ? -35.056 -6.338 -33.951 1.00 81.50 942 THR A C 1
ATOM 7352 O O . THR A 1 942 ? -36.143 -6.153 -34.496 1.00 81.50 942 THR A O 1
ATOM 7355 N N . LEU A 1 943 ? -34.428 -5.374 -33.270 1.00 81.44 943 LEU A N 1
ATOM 7356 C CA . LEU A 1 943 ? -34.966 -4.018 -33.105 1.00 81.44 943 LEU A CA 1
ATOM 7357 C C . LEU A 1 943 ? -35.107 -3.268 -34.433 1.00 81.44 943 LEU A C 1
ATOM 7359 O O . LEU A 1 943 ? -35.887 -2.325 -34.520 1.00 81.44 943 LEU A O 1
ATOM 7363 N N . GLN A 1 944 ? -34.366 -3.678 -35.463 1.00 77.88 944 GLN A N 1
ATOM 7364 C CA . GLN A 1 944 ? -34.388 -3.039 -36.775 1.00 77.88 944 GLN A CA 1
ATOM 7365 C C . GLN A 1 944 ? -35.393 -3.686 -37.750 1.00 77.88 944 GLN A C 1
ATOM 7367 O O . GLN A 1 944 ? -35.633 -3.138 -38.823 1.00 77.88 944 GLN A O 1
ATOM 7372 N N . LEU A 1 945 ? -36.030 -4.811 -37.391 1.00 79.31 945 LEU A N 1
ATOM 7373 C CA . LEU A 1 945 ? -37.048 -5.469 -38.229 1.00 79.31 945 LEU A CA 1
ATOM 7374 C C . LEU A 1 945 ? -38.224 -4.557 -38.628 1.00 79.31 945 LEU A C 1
ATOM 7376 O O . LEU A 1 945 ? -38.643 -4.636 -39.785 1.00 79.31 945 LEU A O 1
ATOM 7380 N N . PRO A 1 946 ? -38.739 -3.663 -37.757 1.00 80.19 946 PRO A N 1
ATOM 7381 C CA . PRO A 1 946 ? -39.790 -2.723 -38.147 1.00 80.19 946 PRO A CA 1
ATOM 7382 C C . PRO A 1 946 ? -39.402 -1.814 -39.322 1.00 80.19 946 PRO A C 1
ATOM 7384 O O . PRO A 1 946 ? -40.278 -1.390 -40.072 1.00 80.19 946 PRO A O 1
ATOM 7387 N N . TYR A 1 947 ? -38.105 -1.562 -39.544 1.00 75.12 947 TYR A N 1
ATOM 7388 C CA . TYR A 1 947 ? -37.620 -0.712 -40.636 1.00 75.12 947 TYR A CA 1
ATOM 7389 C C . TYR A 1 947 ? -37.688 -1.357 -42.022 1.00 75.12 947 TYR A C 1
ATOM 7391 O O . TYR A 1 947 ? -37.479 -0.671 -43.019 1.00 75.12 947 TYR A O 1
ATOM 7399 N N . ILE A 1 948 ? -38.050 -2.643 -42.114 1.00 79.44 948 ILE A N 1
ATOM 7400 C CA . ILE A 1 948 ? -38.448 -3.259 -43.390 1.00 79.44 948 ILE A CA 1
ATOM 7401 C C . ILE A 1 948 ? -39.678 -2.532 -43.966 1.00 79.44 948 ILE A C 1
ATOM 7403 O O . ILE A 1 948 ? -39.804 -2.401 -45.184 1.00 79.44 948 ILE A O 1
ATOM 7407 N N . ASN A 1 949 ? -40.552 -1.990 -43.106 1.00 79.69 949 ASN A N 1
ATOM 7408 C CA . ASN A 1 949 ? -41.601 -1.063 -43.518 1.00 79.69 949 ASN A CA 1
ATOM 7409 C C . ASN A 1 949 ? -41.015 0.348 -43.723 1.00 79.69 949 ASN A C 1
ATOM 7411 O O . ASN A 1 949 ? -41.082 1.207 -42.835 1.00 79.69 949 ASN A O 1
ATOM 7415 N N . ILE A 1 950 ? -40.426 0.561 -44.904 1.00 71.06 950 ILE A N 1
ATOM 7416 C CA . ILE A 1 950 ? -39.742 1.810 -45.274 1.00 71.06 950 ILE A CA 1
ATOM 7417 C C . ILE A 1 950 ? -40.694 3.015 -45.192 1.00 71.06 950 ILE A C 1
ATOM 7419 O O . ILE A 1 950 ? -40.338 4.035 -44.605 1.00 71.06 950 ILE A O 1
ATOM 7423 N N . ASP A 1 951 ? -41.910 2.885 -45.732 1.00 70.12 951 ASP A N 1
ATOM 7424 C CA . ASP A 1 951 ? -42.864 3.998 -45.829 1.00 70.12 951 ASP A CA 1
ATOM 7425 C C . ASP A 1 951 ? -43.527 4.331 -44.482 1.00 70.12 951 ASP A C 1
ATOM 7427 O O . ASP A 1 951 ? -43.855 5.487 -44.229 1.00 70.12 951 ASP A O 1
ATOM 7431 N N . GLY A 1 952 ? -43.722 3.332 -43.612 1.00 67.12 952 GLY A N 1
ATOM 7432 C CA . GLY A 1 952 ? -44.481 3.493 -42.370 1.00 67.12 952 GLY A CA 1
ATOM 7433 C C . GLY A 1 952 ? -43.653 3.755 -41.113 1.00 67.12 952 GLY A C 1
ATOM 7434 O O . GLY A 1 952 ? -44.086 4.535 -40.275 1.00 67.12 952 GLY A O 1
ATOM 7435 N N . VAL A 1 953 ? -42.497 3.103 -40.941 1.00 67.69 953 VAL A N 1
ATOM 7436 C CA . VAL A 1 953 ? -41.714 3.174 -39.686 1.00 67.69 953 VAL A CA 1
ATOM 7437 C C . VAL A 1 953 ? -40.363 3.843 -39.907 1.00 67.69 953 VAL A C 1
ATOM 7439 O O . VAL A 1 953 ? -39.945 4.676 -39.104 1.00 67.69 953 VAL A O 1
ATOM 7442 N N . PHE A 1 954 ? -39.671 3.512 -40.998 1.00 67.12 954 PHE A N 1
ATOM 7443 C CA . PHE A 1 954 ? -38.337 4.057 -41.260 1.00 67.12 954 PHE A CA 1
ATOM 7444 C C . PHE A 1 954 ? -38.378 5.534 -41.651 1.00 67.12 954 PHE A C 1
ATOM 7446 O O . PHE A 1 954 ? -37.589 6.315 -41.131 1.00 67.12 954 PHE A O 1
ATOM 7453 N N . CYS A 1 955 ? -39.339 5.918 -42.494 1.00 68.12 955 CYS A N 1
ATOM 7454 C CA . CYS A 1 955 ? -39.520 7.293 -42.953 1.00 68.12 955 CYS A CA 1
ATOM 7455 C C . CYS A 1 955 ? -40.758 7.992 -42.388 1.00 68.12 955 CYS A C 1
ATOM 7457 O O . CYS A 1 955 ? -41.252 8.954 -42.979 1.00 68.12 955 CYS A O 1
ATOM 7459 N N . ALA A 1 956 ? -41.240 7.538 -41.226 1.00 66.94 956 ALA A N 1
ATOM 7460 C CA . ALA A 1 956 ? -42.263 8.252 -40.474 1.00 66.94 956 ALA A CA 1
ATOM 7461 C C . ALA A 1 956 ? -41.779 9.664 -40.110 1.00 66.94 956 ALA A C 1
ATOM 7463 O O . ALA A 1 956 ? -40.679 9.835 -39.575 1.00 66.94 956 ALA A O 1
ATOM 7464 N N . LYS A 1 957 ? -42.621 10.676 -40.357 1.00 58.84 957 LYS A N 1
ATOM 7465 C CA . LYS A 1 957 ? -42.364 12.048 -39.897 1.00 58.84 957 LYS A CA 1
ATOM 7466 C C . LYS A 1 957 ? -42.170 12.041 -38.376 1.00 58.84 957 LYS A C 1
ATOM 7468 O O . LYS A 1 957 ? -43.008 11.510 -37.652 1.00 58.84 957 LYS A O 1
ATOM 7473 N N . GLY A 1 958 ? -41.060 12.609 -37.903 1.00 55.94 958 GLY A N 1
ATOM 7474 C CA . GLY A 1 958 ? -40.727 12.657 -36.478 1.00 55.94 958 GLY A CA 1
ATOM 7475 C C . GLY A 1 958 ? -39.999 11.432 -35.912 1.00 55.94 958 GLY A C 1
ATOM 7476 O O . GLY A 1 958 ? -39.818 11.383 -34.700 1.00 55.94 958 GLY A O 1
ATOM 7477 N N . ASN A 1 959 ? -39.557 10.461 -36.726 1.00 62.50 959 ASN A N 1
ATOM 7478 C CA . ASN A 1 959 ? -38.699 9.376 -36.235 1.00 62.50 959 ASN A CA 1
ATOM 7479 C C . ASN A 1 959 ? -37.292 9.916 -35.875 1.00 62.50 959 ASN A C 1
ATOM 7481 O O . ASN A 1 959 ? -36.542 10.292 -36.778 1.00 62.50 959 ASN A O 1
ATOM 7485 N N . PRO A 1 960 ? -36.890 9.926 -34.587 1.00 55.53 960 PRO A N 1
ATOM 7486 C CA . PRO A 1 960 ? -35.603 10.482 -34.164 1.00 55.53 960 PRO A CA 1
ATOM 7487 C C . PRO A 1 960 ? -34.413 9.555 -34.471 1.00 55.53 960 PRO A C 1
ATOM 7489 O O . PRO A 1 960 ? -33.265 9.944 -34.276 1.00 55.53 960 PRO A O 1
ATOM 7492 N N . TRP A 1 961 ? -34.669 8.322 -34.923 1.00 54.53 961 TRP A N 1
ATOM 7493 C CA . TRP A 1 961 ? -33.651 7.287 -35.130 1.00 54.53 961 TRP A CA 1
ATOM 7494 C C . TRP A 1 961 ? -33.163 7.167 -36.581 1.00 54.53 961 TRP A C 1
ATOM 7496 O O . TRP A 1 961 ? -32.195 6.445 -36.839 1.00 54.53 961 TRP A O 1
ATOM 7506 N N . SER A 1 962 ? -33.808 7.851 -37.531 1.00 60.53 962 SER A N 1
ATOM 7507 C CA . SER A 1 962 ? -33.328 7.982 -38.912 1.00 60.53 962 SER A CA 1
ATOM 7508 C C . SER A 1 962 ? -32.421 9.203 -39.048 1.00 60.53 962 SER A C 1
ATOM 7510 O O . SER A 1 962 ? -32.745 10.263 -38.513 1.00 60.53 962 SER A O 1
ATOM 7512 N N . VAL A 1 963 ? -31.316 9.089 -39.792 1.00 65.06 963 VAL A N 1
ATOM 7513 C CA . VAL A 1 963 ? -30.478 10.257 -40.101 1.00 65.06 963 VAL A CA 1
ATOM 7514 C C . VAL A 1 963 ? -31.317 11.241 -40.929 1.00 65.06 963 VAL A C 1
ATOM 7516 O O . VAL A 1 963 ? -31.886 10.837 -41.953 1.00 65.06 963 VAL A O 1
ATOM 7519 N N . PRO A 1 964 ? -31.421 12.518 -40.521 1.00 64.81 964 PRO A N 1
ATOM 7520 C CA . PRO A 1 964 ? -32.236 13.481 -41.245 1.00 64.81 964 PRO A CA 1
ATOM 7521 C C . PRO A 1 964 ? -31.820 13.566 -42.728 1.00 64.81 964 PRO A C 1
ATOM 7523 O O . PRO A 1 964 ? -30.640 13.576 -43.075 1.00 64.81 964 PRO A O 1
ATOM 7526 N N . GLY A 1 965 ? -32.804 13.557 -43.632 1.00 65.56 965 GLY A N 1
ATOM 7527 C CA . GLY A 1 965 ? -32.588 13.710 -45.078 1.00 65.56 965 GLY A CA 1
ATOM 7528 C C . GLY A 1 965 ? -32.224 12.424 -45.833 1.00 65.56 965 GLY A C 1
ATOM 7529 O O . GLY A 1 965 ? -32.135 12.453 -47.059 1.00 65.56 965 GLY A O 1
ATOM 7530 N N . GLU A 1 966 ? -32.044 11.284 -45.157 1.00 69.25 966 GLU A N 1
ATOM 7531 C CA . GLU A 1 966 ? -31.886 9.977 -45.820 1.00 69.25 966 GLU A CA 1
ATOM 7532 C C . GLU A 1 966 ? -33.183 9.497 -46.486 1.00 69.25 966 GLU A C 1
ATOM 7534 O O . GLU A 1 966 ? -33.170 9.004 -47.616 1.00 69.25 966 GLU A O 1
ATOM 7539 N N . CYS A 1 967 ? -34.322 9.722 -45.830 1.00 69.12 967 CYS A N 1
ATOM 7540 C CA . CYS A 1 967 ? -35.631 9.309 -46.331 1.00 69.12 967 CYS A CA 1
ATOM 7541 C C . CYS A 1 967 ? -36.026 9.939 -47.668 1.00 69.12 967 CYS A C 1
ATOM 7543 O O . CYS A 1 967 ? -36.670 9.272 -48.477 1.00 69.12 967 CYS A O 1
ATOM 7545 N N . TYR A 1 968 ? -35.543 11.151 -47.956 1.00 72.50 968 TYR A N 1
ATOM 7546 C CA . TYR A 1 968 ? -35.695 11.787 -49.265 1.00 72.50 968 TYR A CA 1
ATOM 7547 C C . TYR A 1 968 ? -35.187 10.895 -50.414 1.00 72.50 968 TYR A C 1
ATOM 7549 O O . TYR A 1 968 ? -35.804 10.804 -51.475 1.00 72.50 968 TYR A O 1
ATOM 7557 N N . VAL A 1 969 ? -34.063 10.201 -50.205 1.00 68.69 969 VAL A N 1
ATOM 7558 C CA . VAL A 1 969 ? -33.460 9.308 -51.209 1.00 68.69 969 VAL A CA 1
ATOM 7559 C C . VAL A 1 969 ? -34.192 7.963 -51.260 1.00 68.69 969 VAL A C 1
ATOM 7561 O O . VAL A 1 969 ? -34.263 7.334 -52.315 1.00 68.69 969 VAL A O 1
ATOM 7564 N N . PHE A 1 970 ? -34.743 7.517 -50.132 1.00 67.75 970 PHE A N 1
ATOM 7565 C CA . PHE A 1 970 ? -35.306 6.175 -49.963 1.00 67.75 970 PHE A CA 1
ATOM 7566 C C . PHE A 1 970 ? -36.770 6.053 -50.396 1.00 67.75 970 PHE A C 1
ATOM 7568 O O . PHE A 1 970 ? -37.190 4.978 -50.826 1.00 67.75 970 PHE A O 1
ATOM 7575 N N . GLN A 1 971 ? -37.529 7.148 -50.340 1.00 67.88 971 GLN A N 1
ATOM 7576 C CA . GLN A 1 971 ? -38.923 7.191 -50.785 1.00 67.88 971 GLN A CA 1
ATOM 7577 C C . GLN A 1 971 ? -39.060 7.191 -52.317 1.00 67.88 971 GLN A C 1
ATOM 7579 O O . GLN A 1 971 ? -40.087 6.750 -52.841 1.00 67.88 971 GLN A O 1
ATOM 7584 N N . ARG A 1 972 ? -38.022 7.608 -53.062 1.00 67.94 972 ARG A N 1
ATOM 7585 C CA . ARG A 1 972 ? -38.060 7.630 -54.532 1.00 67.94 972 ARG A CA 1
ATOM 7586 C C . ARG A 1 972 ? -38.034 6.206 -55.122 1.00 67.94 972 ARG A C 1
ATOM 7588 O O . ARG A 1 972 ? -37.174 5.401 -54.753 1.00 67.94 972 ARG A O 1
ATOM 7595 N N . PRO A 1 973 ? -38.943 5.869 -56.055 1.00 60.50 973 PRO A N 1
ATOM 7596 C CA . PRO A 1 973 ? -38.962 4.557 -56.697 1.00 60.50 973 PRO A CA 1
ATOM 7597 C C . PRO A 1 973 ? -37.686 4.327 -57.524 1.00 60.50 973 PRO A C 1
ATOM 7599 O O . PRO A 1 973 ? -37.201 5.230 -58.204 1.00 60.50 973 PRO A O 1
ATOM 7602 N N . GLY A 1 974 ? -37.124 3.114 -57.464 1.00 72.12 974 GLY A N 1
ATOM 7603 C CA . GLY A 1 974 ? -35.958 2.732 -58.267 1.00 72.12 974 GLY A CA 1
ATOM 7604 C C . GLY A 1 974 ? -35.010 1.726 -57.606 1.00 72.12 974 GLY A C 1
ATOM 7605 O O . GLY A 1 974 ? -35.328 1.084 -56.599 1.00 72.12 974 GLY A O 1
ATOM 7606 N N . LEU A 1 975 ? -33.811 1.606 -58.190 1.00 72.31 975 LEU A N 1
ATOM 7607 C CA . LEU A 1 975 ? -32.768 0.647 -57.794 1.00 72.31 975 LEU A CA 1
ATOM 7608 C C . LEU A 1 975 ? -32.322 0.817 -56.326 1.00 72.31 975 LEU A C 1
ATOM 7610 O O . LEU A 1 975 ? -31.971 -0.155 -55.668 1.00 72.31 975 LEU A O 1
ATOM 7614 N N . MET A 1 976 ? -32.386 2.046 -55.804 1.00 73.19 976 MET A N 1
ATOM 7615 C CA . MET A 1 976 ? -31.995 2.388 -54.432 1.00 73.19 976 MET A CA 1
ATOM 7616 C C . MET A 1 976 ? -32.962 1.844 -53.386 1.00 73.19 976 MET A C 1
ATOM 7618 O O . MET A 1 976 ? -32.548 1.136 -52.474 1.00 73.19 976 MET A O 1
ATOM 7622 N N . ARG A 1 977 ? -34.260 2.115 -53.553 1.00 77.31 977 ARG A N 1
ATOM 7623 C CA . ARG A 1 977 ? -35.309 1.598 -52.669 1.00 77.31 977 ARG A CA 1
ATOM 7624 C C . ARG A 1 977 ? -35.315 0.067 -52.647 1.00 77.31 977 ARG A C 1
ATOM 7626 O O . ARG A 1 977 ? -35.390 -0.540 -51.582 1.00 77.31 977 ARG A O 1
ATOM 7633 N N . SER A 1 978 ? -35.143 -0.545 -53.820 1.00 81.31 978 SER A N 1
ATOM 7634 C CA . SER A 1 978 ? -35.030 -2.003 -53.962 1.00 81.31 978 SER A CA 1
ATOM 7635 C C . SER A 1 978 ? -33.766 -2.551 -53.288 1.00 81.31 978 SER A C 1
ATOM 7637 O O . SER A 1 978 ? -33.829 -3.572 -52.610 1.00 81.31 978 SER A O 1
ATOM 7639 N N . GLY A 1 979 ? -32.633 -1.853 -53.420 1.00 81.88 979 GLY A N 1
ATOM 7640 C CA . GLY A 1 979 ? -31.374 -2.207 -52.764 1.00 81.88 979 GLY A CA 1
ATOM 7641 C C . GLY A 1 979 ? -31.468 -2.175 -51.238 1.00 81.88 979 GLY A C 1
ATOM 7642 O O . GLY A 1 979 ? -31.022 -3.110 -50.585 1.00 81.88 979 GLY A O 1
ATOM 7643 N N . ILE A 1 980 ? -32.109 -1.157 -50.659 1.00 79.06 980 ILE A N 1
ATOM 7644 C CA . ILE A 1 980 ? -32.301 -1.036 -49.200 1.00 79.06 980 ILE A CA 1
ATOM 7645 C C . ILE A 1 980 ? -33.198 -2.138 -48.673 1.00 79.06 980 ILE A C 1
ATOM 7647 O O . ILE A 1 980 ? -32.849 -2.795 -47.694 1.00 79.06 980 ILE A O 1
ATOM 7651 N N . LEU A 1 981 ? -34.326 -2.378 -49.342 1.00 82.69 981 LEU A N 1
ATOM 7652 C CA . LEU A 1 981 ? -35.229 -3.451 -48.952 1.00 82.69 981 LEU A CA 1
ATOM 7653 C C . LEU A 1 981 ? -34.511 -4.804 -49.014 1.00 82.69 981 LEU A C 1
ATOM 7655 O O . LEU A 1 981 ? -34.576 -5.576 -48.061 1.00 82.69 981 LEU A O 1
ATOM 7659 N N . LEU A 1 982 ? -33.760 -5.058 -50.090 1.00 86.88 982 LEU A N 1
ATOM 7660 C CA . LEU A 1 982 ? -32.960 -6.271 -50.230 1.00 86.88 982 LEU A CA 1
ATOM 7661 C C . LEU A 1 982 ? -31.905 -6.387 -49.121 1.00 86.88 982 LEU A C 1
ATOM 7663 O O . LEU A 1 982 ? -31.753 -7.462 -48.548 1.00 86.88 982 LEU A O 1
ATOM 7667 N N . HIS A 1 983 ? -31.209 -5.303 -48.776 1.00 86.38 983 HIS A N 1
ATOM 7668 C CA . HIS A 1 983 ? -30.208 -5.276 -47.709 1.00 86.38 983 HIS A CA 1
ATOM 7669 C C . HIS A 1 983 ? -30.819 -5.562 -46.331 1.00 86.38 983 HIS A C 1
ATOM 7671 O O . HIS A 1 983 ? -30.300 -6.400 -45.599 1.00 86.38 983 HIS A O 1
ATOM 7677 N N . LEU A 1 984 ? -31.952 -4.941 -45.990 1.00 84.94 984 LEU A N 1
ATOM 7678 C CA . LEU A 1 984 ? -32.642 -5.171 -44.715 1.00 84.94 984 LEU A CA 1
ATOM 7679 C C . LEU A 1 984 ? -33.202 -6.597 -44.616 1.00 84.94 984 LEU A C 1
ATOM 7681 O O . LEU A 1 984 ? -32.985 -7.277 -43.613 1.00 84.94 984 LEU A O 1
ATOM 7685 N N . VAL A 1 985 ? -33.862 -7.085 -45.670 1.00 88.06 985 VAL A N 1
ATOM 7686 C CA . VAL A 1 985 ? -34.469 -8.430 -45.699 1.00 88.06 985 VAL A CA 1
ATOM 7687 C C . VAL A 1 985 ? -33.410 -9.537 -45.675 1.00 88.06 985 VAL A C 1
ATOM 7689 O O . VAL A 1 985 ? -33.702 -10.659 -45.270 1.00 88.06 985 VAL A O 1
ATOM 7692 N N . THR A 1 986 ? -32.168 -9.244 -46.057 1.00 89.81 986 THR A N 1
ATOM 7693 C CA . THR A 1 986 ? -31.074 -10.223 -46.041 1.00 89.81 986 THR A CA 1
ATOM 7694 C C . THR A 1 986 ? -30.201 -10.127 -44.788 1.00 89.81 986 THR A C 1
ATOM 7696 O O . THR A 1 986 ? -29.996 -11.140 -44.115 1.00 89.81 986 THR A O 1
ATOM 7699 N N . PHE A 1 987 ? -29.717 -8.939 -44.410 1.00 86.38 987 PHE A N 1
ATOM 7700 C CA . PHE A 1 987 ? -28.800 -8.787 -43.276 1.00 86.38 987 PHE A CA 1
ATOM 7701 C C . PHE A 1 987 ? -29.468 -8.875 -41.907 1.00 86.38 987 PHE A C 1
ATOM 7703 O O . PHE A 1 987 ? -28.827 -9.387 -40.989 1.00 86.38 987 PHE A O 1
ATOM 7710 N N . LEU A 1 988 ? -30.723 -8.435 -41.739 1.00 85.94 988 LEU A N 1
ATOM 7711 C CA . LEU A 1 988 ? -31.391 -8.546 -40.436 1.00 85.94 988 LEU A CA 1
ATOM 7712 C C . LEU A 1 988 ? -31.605 -10.019 -40.046 1.00 85.94 988 LEU A C 1
ATOM 7714 O O . LEU A 1 988 ? -31.202 -10.405 -38.943 1.00 85.94 988 LEU A O 1
ATOM 7718 N N . PRO A 1 989 ? -32.112 -10.900 -40.934 1.00 87.88 989 PRO A N 1
ATOM 7719 C CA . PRO A 1 989 ? -32.166 -12.324 -40.621 1.00 87.88 989 PRO A CA 1
ATOM 7720 C C . PRO A 1 989 ? -30.775 -12.957 -40.500 1.00 87.88 989 PRO A C 1
ATOM 7722 O O . PRO A 1 989 ? -30.565 -13.769 -39.602 1.00 87.88 989 PRO A O 1
ATOM 7725 N N . ALA A 1 990 ? -29.798 -12.576 -41.334 1.00 88.06 990 ALA A N 1
ATOM 7726 C CA . ALA A 1 990 ? -28.435 -13.107 -41.227 1.00 88.06 990 ALA A CA 1
ATOM 7727 C C . ALA A 1 990 ? -27.775 -12.769 -39.876 1.00 88.06 990 ALA A C 1
ATOM 7729 O O . ALA A 1 990 ? -27.164 -13.643 -39.258 1.00 88.06 990 ALA A O 1
ATOM 7730 N N . GLY A 1 991 ? -27.938 -11.533 -39.392 1.00 85.50 991 GLY A N 1
ATOM 7731 C CA . GLY A 1 991 ? -27.423 -11.057 -38.106 1.00 85.50 991 GLY A CA 1
ATOM 7732 C C . GLY A 1 991 ? -28.083 -11.733 -36.901 1.00 85.50 991 GLY A C 1
ATOM 7733 O O . GLY A 1 991 ? -27.411 -12.042 -35.921 1.00 85.50 991 GLY A O 1
ATOM 7734 N N . ALA A 1 992 ? -29.371 -12.068 -36.987 1.00 86.06 992 ALA A N 1
ATOM 7735 C CA . ALA A 1 992 ? -30.024 -12.874 -35.957 1.00 86.06 992 ALA A CA 1
ATOM 7736 C C . ALA A 1 992 ? -29.556 -14.344 -35.993 1.00 86.06 992 ALA A C 1
ATOM 7738 O O . ALA A 1 992 ? -29.264 -14.945 -34.955 1.00 86.06 992 ALA A O 1
ATOM 7739 N N . LEU A 1 993 ? -29.454 -14.931 -37.190 1.00 89.19 993 LEU A N 1
ATOM 7740 C CA . LEU A 1 993 ? -29.133 -16.348 -37.373 1.00 89.19 993 LEU A CA 1
ATOM 7741 C C . LEU A 1 993 ? -27.658 -16.681 -37.108 1.00 89.19 993 LEU A C 1
ATOM 7743 O O . LEU A 1 993 ? -27.341 -17.809 -36.712 1.00 89.19 993 LEU A O 1
ATOM 7747 N N . VAL A 1 994 ? -26.737 -15.732 -37.293 1.00 87.69 994 VAL A N 1
ATOM 7748 C CA . VAL A 1 994 ? -25.314 -15.969 -37.019 1.00 87.69 994 VAL A CA 1
ATOM 7749 C C . VAL A 1 994 ? -25.044 -16.211 -35.532 1.00 87.69 994 VAL A C 1
ATOM 7751 O O . VAL A 1 994 ? -24.159 -16.998 -35.200 1.00 87.69 994 VAL A O 1
ATOM 7754 N N . CYS A 1 995 ? -25.834 -15.649 -34.613 1.00 86.88 995 CYS A N 1
ATOM 7755 C CA . CYS A 1 995 ? -25.641 -15.880 -33.178 1.00 86.88 995 CYS A CA 1
ATOM 7756 C C . CYS A 1 995 ? -25.678 -17.381 -32.831 1.00 86.88 995 CYS A C 1
ATOM 7758 O O . CYS A 1 995 ? -24.875 -17.861 -32.029 1.00 86.88 995 CYS A O 1
ATOM 7760 N N . PHE A 1 996 ? -26.501 -18.168 -33.531 1.00 88.19 996 PHE A N 1
ATOM 7761 C CA . PHE A 1 996 ? -26.544 -19.624 -33.372 1.00 88.19 996 PHE A CA 1
ATOM 7762 C C . PHE A 1 996 ? -25.280 -20.342 -33.878 1.00 88.19 996 PHE A C 1
ATOM 7764 O O . PHE A 1 996 ? -24.968 -21.441 -33.420 1.00 88.19 996 PHE A O 1
ATOM 7771 N N . GLN A 1 997 ? -24.495 -19.740 -34.776 1.00 86.69 997 GLN A N 1
ATOM 7772 C CA . GLN A 1 997 ? -23.219 -20.310 -35.231 1.00 86.69 997 GLN A CA 1
ATOM 7773 C C . GLN A 1 997 ? -22.142 -20.293 -34.135 1.00 86.69 997 GLN A C 1
ATOM 7775 O O . GLN A 1 997 ? -21.222 -21.122 -34.140 1.00 86.69 997 GLN A O 1
ATOM 7780 N N . PHE A 1 998 ? -22.266 -19.392 -33.159 1.00 82.81 998 PHE A N 1
ATOM 7781 C CA . PHE A 1 998 ? -21.304 -19.255 -32.068 1.00 82.81 998 PHE A CA 1
ATOM 7782 C C . PHE A 1 998 ? -21.609 -20.131 -30.850 1.00 82.81 998 PHE A C 1
ATOM 7784 O O . PHE A 1 998 ? -20.727 -20.280 -30.009 1.00 82.81 998 PHE A O 1
ATOM 7791 N N . ILE A 1 999 ? -22.782 -20.774 -30.782 1.00 87.00 999 ILE A N 1
ATOM 7792 C CA . ILE A 1 999 ? -23.179 -21.657 -29.673 1.00 87.00 999 ILE A CA 1
ATOM 7793 C C . ILE A 1 999 ? -22.496 -23.033 -29.813 1.00 87.00 999 ILE A C 1
ATOM 7795 O O . ILE A 1 999 ? -22.829 -23.791 -30.733 1.00 87.00 999 ILE A O 1
ATOM 7799 N N . PRO A 1 1000 ? -21.587 -23.427 -28.898 1.00 85.12 1000 PRO A N 1
ATOM 7800 C CA . PRO A 1 1000 ? -20.867 -24.698 -29.007 1.00 85.12 1000 PRO A CA 1
ATOM 7801 C C . PRO A 1 1000 ? -21.771 -25.939 -28.979 1.00 85.12 1000 PRO A C 1
ATOM 7803 O O . PRO A 1 1000 ? -21.502 -26.912 -29.683 1.00 85.12 1000 PRO A O 1
ATOM 7806 N N . ALA A 1 1001 ? -22.866 -25.920 -28.211 1.00 85.31 1001 ALA A N 1
ATOM 7807 C CA . ALA A 1 1001 ? -23.793 -27.050 -28.109 1.00 85.31 1001 ALA A CA 1
ATOM 7808 C C . ALA A 1 1001 ? -24.437 -27.442 -29.450 1.00 85.31 1001 ALA A C 1
ATOM 7810 O O . ALA A 1 1001 ? -24.720 -28.623 -29.663 1.00 85.31 1001 ALA A O 1
ATOM 7811 N N . LEU A 1 1002 ? -24.611 -26.492 -30.377 1.00 86.31 1002 LEU A N 1
ATOM 7812 C CA . LEU A 1 1002 ? -25.179 -26.758 -31.702 1.00 86.31 1002 LEU A CA 1
ATOM 7813 C C . LEU A 1 1002 ? -24.203 -27.490 -32.638 1.00 86.31 1002 LEU A C 1
ATOM 7815 O O . LEU A 1 1002 ? -24.620 -28.041 -33.654 1.00 86.31 1002 LEU A O 1
ATOM 7819 N N . ARG A 1 1003 ? -22.920 -27.583 -32.268 1.00 84.44 1003 ARG A N 1
ATOM 7820 C CA . ARG A 1 1003 ? -21.896 -28.344 -33.004 1.00 84.44 1003 ARG A CA 1
ATOM 7821 C C . ARG A 1 1003 ? -21.838 -29.821 -32.604 1.00 84.44 1003 ARG A C 1
ATOM 7823 O O . ARG A 1 1003 ? -21.067 -30.582 -33.184 1.00 84.44 1003 ARG A O 1
ATOM 7830 N N . ARG A 1 1004 ? -22.639 -30.249 -31.621 1.00 83.69 1004 ARG A N 1
ATOM 7831 C CA . ARG A 1 1004 ? -22.730 -31.657 -31.203 1.00 83.69 1004 ARG A CA 1
ATOM 7832 C C . ARG A 1 1004 ? -23.433 -32.501 -32.280 1.00 83.69 1004 ARG A C 1
ATOM 7834 O O . ARG A 1 1004 ? -24.292 -31.967 -32.986 1.00 83.69 1004 ARG A O 1
ATOM 7841 N N . PRO A 1 1005 ? -23.162 -33.820 -32.370 1.00 81.81 1005 PRO A N 1
ATOM 7842 C CA . PRO A 1 1005 ? -23.725 -34.692 -33.411 1.00 81.81 1005 PRO A CA 1
ATOM 7843 C C . PRO A 1 1005 ? -25.251 -34.598 -33.564 1.00 81.81 1005 PRO A C 1
ATOM 7845 O O . PRO A 1 1005 ? -25.761 -34.640 -34.679 1.00 81.81 1005 PRO A O 1
ATOM 7848 N N . LYS A 1 1006 ? -25.975 -34.376 -32.458 1.00 84.56 1006 LYS A N 1
ATOM 7849 C CA . LYS A 1 1006 ? -27.439 -34.224 -32.437 1.00 84.56 1006 LYS A CA 1
ATOM 7850 C C . LYS A 1 1006 ? -27.957 -33.016 -33.237 1.00 84.56 1006 LYS A C 1
ATOM 7852 O O . LYS A 1 1006 ? -29.025 -33.105 -33.830 1.00 84.56 1006 LYS A O 1
ATOM 7857 N N . TYR A 1 1007 ? -27.218 -31.903 -33.272 1.00 87.19 1007 TYR A N 1
ATOM 7858 C CA . TYR A 1 1007 ? -27.663 -30.631 -33.870 1.00 87.19 1007 TYR A CA 1
ATOM 7859 C C . TYR A 1 1007 ? -26.806 -30.178 -35.061 1.00 87.19 1007 TYR A C 1
ATOM 7861 O O . TYR A 1 1007 ? -27.067 -29.137 -35.663 1.00 87.19 1007 TYR A O 1
ATOM 7869 N N . ILE A 1 1008 ? -25.816 -30.982 -35.462 1.00 84.81 1008 ILE A N 1
ATOM 7870 C CA . ILE A 1 1008 ? -24.858 -30.617 -36.511 1.00 84.81 1008 ILE A CA 1
ATOM 7871 C C . ILE A 1 1008 ? -25.520 -30.331 -37.867 1.00 84.81 1008 ILE A C 1
ATOM 7873 O O . ILE A 1 1008 ? -25.050 -29.468 -38.607 1.00 84.81 1008 ILE A O 1
ATOM 7877 N N . LYS A 1 1009 ? -26.630 -31.013 -38.193 1.00 88.06 1009 LYS A N 1
ATOM 7878 C CA . LYS A 1 1009 ? -27.409 -30.745 -39.415 1.00 88.06 1009 LYS A CA 1
ATOM 7879 C C . LYS A 1 1009 ? -27.974 -29.322 -39.405 1.00 88.06 1009 LYS A C 1
ATOM 7881 O O . LYS A 1 1009 ? -27.781 -28.598 -40.376 1.00 88.06 1009 LYS A O 1
ATOM 7886 N N . PHE A 1 1010 ? -28.585 -28.906 -38.292 1.00 90.25 1010 PHE A N 1
ATOM 7887 C CA . PHE A 1 1010 ? -29.093 -27.545 -38.114 1.00 90.25 1010 PHE A CA 1
ATOM 7888 C C . PHE A 1 1010 ? -27.965 -26.515 -38.204 1.00 90.25 1010 PHE A C 1
ATOM 7890 O O . PHE A 1 1010 ? -28.075 -25.555 -38.959 1.00 90.25 1010 PHE A O 1
ATOM 7897 N N . HIS A 1 1011 ? -26.845 -26.749 -37.511 1.00 88.75 1011 HIS A N 1
ATOM 7898 C CA . HIS A 1 1011 ? -25.699 -25.839 -37.544 1.00 88.75 1011 HIS A CA 1
ATOM 7899 C C . HIS A 1 1011 ? -25.167 -25.624 -38.970 1.00 88.75 1011 HIS A C 1
ATOM 7901 O O . HIS A 1 1011 ? -24.917 -24.483 -39.357 1.00 88.75 1011 HIS A O 1
ATOM 7907 N N . ARG A 1 1012 ? -25.074 -26.690 -39.779 1.00 87.75 1012 ARG A N 1
ATOM 7908 C CA . ARG A 1 1012 ? -24.653 -26.606 -41.188 1.00 87.75 1012 ARG A CA 1
ATOM 7909 C C . ARG A 1 1012 ? -25.656 -25.847 -42.051 1.00 87.75 1012 ARG A C 1
ATOM 7911 O O . ARG A 1 1012 ? -25.250 -24.931 -42.756 1.00 87.75 1012 ARG A O 1
ATOM 7918 N N . VAL A 1 1013 ? -26.942 -26.198 -41.986 1.00 90.38 1013 VAL A N 1
ATOM 7919 C CA . VAL A 1 1013 ? -27.995 -25.528 -42.773 1.00 90.38 1013 VAL A CA 1
ATOM 7920 C C . VAL A 1 1013 ? -28.063 -24.042 -42.424 1.00 90.38 1013 VAL A C 1
ATOM 7922 O O . VAL A 1 1013 ? -28.018 -23.207 -43.321 1.00 90.38 1013 VAL A O 1
ATOM 7925 N N . ASN A 1 1014 ? -28.062 -23.702 -41.133 1.00 91.00 1014 ASN A N 1
ATOM 7926 C CA . ASN A 1 1014 ? -28.021 -22.316 -40.676 1.00 91.00 1014 ASN A CA 1
ATOM 7927 C C . ASN A 1 1014 ? -26.769 -21.588 -41.182 1.00 91.00 1014 ASN A C 1
ATOM 7929 O O . ASN A 1 1014 ? -26.860 -20.435 -41.579 1.00 91.00 1014 ASN A O 1
ATOM 7933 N N . GLY A 1 1015 ? -25.609 -22.251 -41.201 1.00 87.44 1015 GLY A N 1
ATOM 7934 C CA . GLY A 1 1015 ? -24.376 -21.688 -41.754 1.00 87.44 1015 GLY A CA 1
ATOM 7935 C C . GLY A 1 1015 ? -24.491 -21.359 -43.247 1.00 87.44 1015 GLY A C 1
ATOM 7936 O O . GLY A 1 1015 ? -24.097 -20.272 -43.658 1.00 87.44 1015 GLY A O 1
ATOM 7937 N N . TYR A 1 1016 ? -25.085 -22.250 -44.050 1.00 88.31 1016 TYR A N 1
ATOM 7938 C CA . TYR A 1 1016 ? -25.333 -21.996 -45.476 1.00 88.31 1016 TYR A CA 1
ATOM 7939 C C . TYR A 1 1016 ? -26.319 -20.851 -45.705 1.00 88.31 1016 TYR A C 1
ATOM 7941 O O . TYR A 1 1016 ? -26.048 -19.977 -46.523 1.00 88.31 1016 TYR A O 1
ATOM 7949 N N . VAL A 1 1017 ? -27.432 -20.831 -44.967 1.00 90.88 1017 VAL A N 1
ATOM 7950 C CA . VAL A 1 1017 ? -28.437 -19.761 -45.058 1.00 90.88 1017 VAL A CA 1
ATOM 7951 C C . VAL A 1 1017 ? -27.810 -18.413 -44.719 1.00 90.88 1017 VAL A C 1
ATOM 7953 O O . VAL A 1 1017 ? -27.946 -17.463 -45.481 1.00 90.88 1017 VAL A O 1
ATOM 7956 N N . VAL A 1 1018 ? -27.053 -18.350 -43.622 1.00 89.62 1018 VAL A N 1
ATOM 7957 C CA . VAL A 1 1018 ? -26.330 -17.146 -43.208 1.00 89.62 1018 VAL A CA 1
ATOM 7958 C C . VAL A 1 1018 ? -25.340 -16.691 -44.288 1.00 89.62 1018 VAL A C 1
ATOM 7960 O O . VAL A 1 1018 ? -25.321 -15.513 -44.622 1.00 89.62 1018 VAL A O 1
ATOM 7963 N N . LEU A 1 1019 ? -24.565 -17.604 -44.887 1.00 87.38 1019 LEU A N 1
ATOM 7964 C CA . LEU A 1 1019 ? -23.625 -17.263 -45.963 1.00 87.38 1019 LEU A CA 1
ATOM 7965 C C . LEU A 1 1019 ? -24.330 -16.676 -47.197 1.00 87.38 1019 LEU A C 1
ATOM 7967 O O . LEU A 1 1019 ? -23.870 -15.670 -47.733 1.00 87.38 1019 LEU A O 1
ATOM 7971 N N . VAL A 1 1020 ? -25.438 -17.283 -47.637 1.00 89.75 1020 VAL A N 1
ATOM 7972 C CA . VAL A 1 1020 ? -26.203 -16.824 -48.809 1.00 89.75 1020 VAL A CA 1
ATOM 7973 C C . VAL A 1 1020 ? -26.835 -15.460 -48.549 1.00 89.75 1020 VAL A C 1
ATOM 7975 O O . VAL A 1 1020 ? -26.695 -14.554 -49.370 1.00 89.75 1020 VAL A O 1
ATOM 7978 N N . LEU A 1 1021 ? -27.491 -15.291 -47.399 1.00 91.25 1021 LEU A N 1
ATOM 7979 C CA . LEU A 1 1021 ? -28.118 -14.024 -47.030 1.00 91.25 1021 LEU A CA 1
ATOM 7980 C C . LEU A 1 1021 ? -27.083 -12.906 -46.910 1.00 91.25 1021 LEU A C 1
ATOM 7982 O O . LEU A 1 1021 ? -27.285 -11.833 -47.464 1.00 91.25 1021 LEU A O 1
ATOM 7986 N N . SER A 1 1022 ? -25.947 -13.157 -46.261 1.00 87.38 1022 SER A N 1
ATOM 7987 C CA . SER A 1 1022 ? -24.878 -12.164 -46.174 1.00 87.38 1022 SER A CA 1
ATOM 7988 C C . SER A 1 1022 ? -24.292 -11.808 -47.536 1.00 87.38 1022 SER A C 1
ATOM 7990 O O . SER A 1 1022 ? -24.054 -10.634 -47.781 1.00 87.38 1022 SER A O 1
ATOM 7992 N N . ALA A 1 1023 ? -24.110 -12.770 -48.447 1.00 86.44 1023 ALA A N 1
ATOM 7993 C CA . ALA A 1 1023 ? -23.626 -12.475 -49.795 1.00 86.44 1023 ALA A CA 1
ATOM 7994 C C . ALA A 1 1023 ? -24.599 -11.561 -50.565 1.00 86.44 1023 ALA A C 1
ATOM 7996 O O . ALA A 1 1023 ? -24.180 -10.552 -51.133 1.00 86.44 1023 ALA A O 1
ATOM 7997 N N . LEU A 1 1024 ? -25.902 -11.871 -50.534 1.00 88.75 1024 LEU A N 1
ATOM 7998 C CA . LEU A 1 1024 ? -26.942 -11.037 -51.148 1.00 88.75 1024 LEU A CA 1
ATOM 7999 C C . LEU A 1 1024 ? -27.012 -9.649 -50.502 1.00 88.75 1024 LEU A C 1
ATOM 8001 O O . LEU A 1 1024 ? -27.107 -8.640 -51.201 1.00 88.75 1024 LEU A O 1
ATOM 8005 N N . GLY A 1 1025 ? -26.905 -9.591 -49.176 1.00 87.31 1025 GLY A N 1
ATOM 8006 C CA . GLY A 1 1025 ? -26.889 -8.343 -48.429 1.00 87.31 1025 GLY A CA 1
ATOM 8007 C C . GLY A 1 1025 ? -25.683 -7.476 -48.765 1.00 87.31 1025 GLY A C 1
ATOM 8008 O O . GLY A 1 1025 ? -25.834 -6.261 -48.906 1.00 87.31 1025 GLY A O 1
ATOM 8009 N N . THR A 1 1026 ? -24.490 -8.060 -48.916 1.00 84.06 1026 THR A N 1
ATOM 8010 C CA . THR A 1 1026 ? -23.275 -7.323 -49.289 1.00 84.06 1026 THR A CA 1
ATOM 8011 C C . THR A 1 1026 ? -23.397 -6.741 -50.694 1.00 84.06 1026 THR A C 1
ATOM 8013 O O . THR A 1 1026 ? -23.049 -5.580 -50.895 1.00 84.06 1026 THR A O 1
ATOM 8016 N N . VAL A 1 1027 ? -23.962 -7.486 -51.650 1.00 84.00 1027 VAL A N 1
ATOM 8017 C CA . VAL A 1 1027 ? -24.271 -6.955 -52.991 1.00 84.00 1027 VAL A CA 1
ATOM 8018 C C . VAL A 1 1027 ? -25.262 -5.791 -52.896 1.00 84.00 1027 VAL A C 1
ATOM 8020 O O . VAL A 1 1027 ? -25.047 -4.745 -53.505 1.00 84.00 1027 VAL A O 1
ATOM 8023 N N . ALA A 1 1028 ? -26.304 -5.927 -52.074 1.00 84.50 1028 ALA A N 1
ATOM 8024 C CA . ALA A 1 1028 ? -27.264 -4.859 -51.830 1.00 84.50 1028 ALA A CA 1
ATOM 8025 C C . ALA A 1 1028 ? -26.619 -3.617 -51.178 1.00 84.50 1028 ALA A C 1
ATOM 8027 O O . ALA A 1 1028 ? -26.915 -2.497 -51.581 1.00 84.50 1028 ALA A O 1
ATOM 8028 N N . ALA A 1 1029 ? -25.675 -3.797 -50.245 1.00 79.69 1029 ALA A N 1
ATO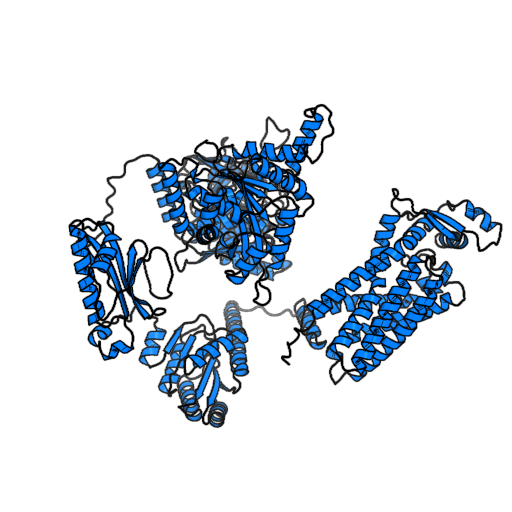M 8029 C CA . ALA A 1 1029 ? -24.931 -2.704 -49.607 1.00 79.69 1029 ALA A CA 1
ATOM 8030 C C . ALA A 1 1029 ? -24.129 -1.879 -50.627 1.00 79.69 1029 ALA A C 1
ATOM 8032 O O . ALA A 1 1029 ? -24.149 -0.650 -50.595 1.00 79.69 1029 ALA A O 1
ATOM 8033 N N . LEU A 1 1030 ? -23.471 -2.558 -51.575 1.00 78.56 1030 LEU A N 1
ATOM 8034 C CA . LEU A 1 1030 ? -22.716 -1.914 -52.653 1.00 78.56 1030 LEU A CA 1
ATOM 8035 C C . LEU A 1 1030 ? -23.621 -1.101 -53.593 1.00 78.56 1030 LEU A C 1
ATOM 8037 O O . LEU A 1 1030 ? -23.205 -0.053 -54.089 1.00 78.56 1030 LEU A O 1
ATOM 8041 N N . ILE A 1 1031 ? -24.862 -1.553 -53.809 1.00 77.56 1031 ILE A N 1
ATOM 8042 C CA . ILE A 1 1031 ? -25.868 -0.823 -54.594 1.00 77.56 1031 ILE A CA 1
ATOM 8043 C C . ILE A 1 1031 ? -26.286 0.467 -53.870 1.00 77.56 1031 ILE A C 1
ATOM 8045 O O . ILE A 1 1031 ? -26.334 1.523 -54.503 1.00 77.56 1031 ILE A O 1
ATOM 8049 N N . ILE A 1 1032 ? -26.538 0.404 -52.557 1.00 75.00 1032 ILE A N 1
ATOM 8050 C CA . ILE A 1 1032 ? -27.007 1.539 -51.738 1.00 75.00 1032 ILE A CA 1
ATOM 8051 C C . ILE A 1 1032 ? -25.965 2.668 -51.689 1.00 75.00 1032 ILE A C 1
ATOM 8053 O O . ILE A 1 1032 ? -26.275 3.836 -51.926 1.00 75.00 1032 ILE A O 1
ATOM 8057 N N . GLU A 1 1033 ? -24.704 2.328 -51.443 1.00 69.44 1033 GLU A N 1
ATOM 8058 C CA . GLU A 1 1033 ? -23.618 3.304 -51.240 1.00 69.44 1033 GLU A CA 1
ATOM 8059 C C . GLU A 1 1033 ? -23.190 4.037 -52.513 1.00 69.44 1033 GLU A C 1
ATOM 8061 O O . GLU A 1 1033 ? -22.538 5.083 -52.477 1.00 69.44 1033 GLU A O 1
ATOM 8066 N N . SER A 1 1034 ? -23.603 3.536 -53.679 1.00 63.75 1034 SER A N 1
ATOM 8067 C CA . SER A 1 1034 ? -23.388 4.260 -54.927 1.00 63.75 1034 SER A CA 1
ATOM 8068 C C . SER A 1 1034 ? -24.134 5.606 -54.955 1.00 63.75 1034 SER A C 1
ATOM 8070 O O . SER A 1 1034 ? -23.698 6.510 -55.669 1.00 63.75 1034 SER A O 1
ATOM 8072 N N . LYS A 1 1035 ? -25.212 5.788 -54.166 1.00 58.94 1035 LYS A N 1
ATOM 8073 C CA . LYS A 1 1035 ? -26.036 7.019 -54.178 1.00 58.94 1035 LYS A CA 1
ATOM 8074 C C . LYS A 1 1035 ? -26.509 7.537 -52.805 1.00 58.94 1035 LYS A C 1
ATOM 8076 O O . LYS A 1 1035 ? -26.956 8.679 -52.744 1.00 58.94 1035 LYS A O 1
ATOM 8081 N N . ALA A 1 1036 ? -26.450 6.754 -51.725 1.00 56.59 1036 ALA A N 1
ATOM 8082 C CA . ALA A 1 1036 ? -26.855 7.196 -50.382 1.00 56.59 1036 ALA A CA 1
ATOM 8083 C C . ALA A 1 1036 ? -25.728 7.959 -49.652 1.00 56.59 1036 ALA A C 1
ATOM 8085 O O . ALA A 1 1036 ? -24.560 7.859 -50.016 1.00 56.59 1036 ALA A O 1
ATOM 8086 N N . MET A 1 1037 ? -26.087 8.752 -48.634 1.00 56.72 1037 MET A N 1
ATOM 8087 C CA . MET A 1 1037 ? -25.148 9.437 -47.721 1.00 56.72 1037 MET A CA 1
ATOM 8088 C C . MET A 1 1037 ? -24.057 10.282 -48.406 1.00 56.72 1037 MET A C 1
ATOM 8090 O O . MET A 1 1037 ? -22.881 10.258 -48.045 1.00 56.72 1037 MET A O 1
ATOM 8094 N N . GLY A 1 1038 ? -24.460 11.049 -49.421 1.00 55.41 1038 GLY A N 1
ATOM 8095 C CA . GLY A 1 1038 ? -23.611 12.041 -50.083 1.00 55.41 1038 GLY A CA 1
ATOM 8096 C C . GLY A 1 1038 ? -22.648 11.491 -51.136 1.00 55.41 1038 GLY A C 1
ATOM 8097 O O . GLY A 1 1038 ? -22.053 12.292 -51.843 1.00 55.41 1038 GLY A O 1
ATOM 8098 N N . GLY A 1 1039 ? -22.493 10.167 -51.287 1.00 54.34 1039 GLY A N 1
ATOM 8099 C CA . GLY A 1 1039 ? -21.727 9.562 -52.390 1.00 54.34 1039 GLY A CA 1
ATOM 8100 C C . GLY A 1 1039 ? -20.272 10.037 -52.528 1.00 54.34 1039 GLY A C 1
ATOM 8101 O O . GLY A 1 1039 ? -19.659 9.818 -53.576 1.00 54.34 1039 GLY A O 1
ATOM 8102 N N . ILE A 1 1040 ? -19.722 10.688 -51.498 1.00 65.94 1040 ILE A N 1
ATOM 8103 C CA . ILE A 1 1040 ? -18.356 11.205 -51.495 1.00 65.94 1040 ILE A CA 1
ATOM 8104 C C . ILE A 1 1040 ? -17.415 10.006 -51.601 1.00 65.94 1040 ILE A C 1
ATOM 8106 O O . ILE A 1 1040 ? -17.648 8.953 -51.000 1.00 65.94 1040 ILE A O 1
ATOM 8110 N N . LEU A 1 1041 ? -16.354 10.158 -52.392 1.00 71.69 1041 LEU A N 1
ATOM 8111 C CA . LEU A 1 1041 ? -15.412 9.085 -52.708 1.00 71.69 1041 LEU A CA 1
ATOM 8112 C C . LEU A 1 1041 ? -14.894 8.362 -51.447 1.00 71.69 1041 LEU A C 1
ATOM 8114 O O . LEU A 1 1041 ? -14.738 7.145 -51.464 1.00 71.69 1041 LEU A O 1
ATOM 8118 N N . SER A 1 1042 ? -14.713 9.082 -50.336 1.00 70.88 1042 SER A N 1
ATOM 8119 C CA . SER A 1 1042 ? -14.289 8.532 -49.041 1.00 70.88 1042 SER A CA 1
ATOM 8120 C C . SER A 1 1042 ? -15.277 7.523 -48.437 1.00 70.88 1042 SER A C 1
ATOM 8122 O O . SER A 1 1042 ? -14.847 6.455 -47.999 1.00 70.88 1042 SER A O 1
ATOM 8124 N N . ASN A 1 1043 ? -16.583 7.817 -48.445 1.00 72.00 1043 ASN A N 1
ATOM 8125 C CA . ASN A 1 1043 ? -17.625 6.917 -47.933 1.00 72.00 1043 ASN A CA 1
ATOM 8126 C C . ASN A 1 1043 ? -17.693 5.644 -48.787 1.00 72.00 1043 ASN A C 1
ATOM 8128 O O . ASN A 1 1043 ? -17.673 4.532 -48.259 1.00 72.00 1043 ASN A O 1
ATOM 8132 N N . ARG A 1 1044 ? -17.647 5.803 -50.118 1.00 76.00 1044 ARG A N 1
ATOM 8133 C CA . ARG A 1 1044 ? -17.649 4.674 -51.062 1.00 76.00 1044 ARG A CA 1
ATOM 8134 C C . ARG A 1 1044 ? -16.446 3.757 -50.857 1.00 76.00 1044 ARG A C 1
ATOM 8136 O O . ARG A 1 1044 ? -16.615 2.545 -50.782 1.00 76.00 1044 ARG A O 1
ATOM 8143 N N . ILE A 1 1045 ? -15.246 4.324 -50.711 1.00 77.12 1045 ILE A N 1
ATOM 8144 C CA . ILE A 1 1045 ? -14.023 3.553 -50.451 1.00 77.12 1045 ILE A CA 1
ATOM 8145 C C . ILE A 1 1045 ? -14.129 2.787 -49.127 1.00 77.12 1045 ILE A C 1
ATOM 8147 O O . ILE A 1 1045 ? -13.774 1.607 -49.086 1.00 77.12 1045 ILE A O 1
ATOM 8151 N N . GLY A 1 1046 ? -14.639 3.418 -48.063 1.00 77.56 1046 GLY A N 1
ATOM 8152 C CA . GLY A 1 1046 ? -14.833 2.767 -46.765 1.00 77.56 1046 GLY A CA 1
ATOM 8153 C C . GLY A 1 1046 ? -15.750 1.548 -46.866 1.00 77.56 1046 GLY A C 1
ATOM 8154 O O . GLY A 1 1046 ? -15.361 0.440 -46.482 1.00 77.56 1046 GLY A O 1
ATOM 8155 N N . THR A 1 1047 ? -16.931 1.713 -47.466 1.00 76.94 1047 THR A N 1
ATOM 8156 C CA . THR A 1 1047 ? -17.898 0.615 -47.567 1.00 76.94 1047 THR A CA 1
ATOM 8157 C C . THR A 1 1047 ? -17.456 -0.468 -48.553 1.00 76.94 1047 THR A C 1
ATOM 8159 O O . THR A 1 1047 ? -17.620 -1.655 -48.267 1.00 76.94 1047 THR A O 1
ATOM 8162 N N . TRP A 1 1048 ? -16.810 -0.114 -49.670 1.00 82.38 1048 TRP A N 1
ATOM 8163 C CA . TRP A 1 1048 ? -16.219 -1.094 -50.592 1.00 82.38 1048 TRP A CA 1
ATOM 8164 C C . TRP A 1 1048 ? -15.112 -1.911 -49.933 1.00 82.38 1048 TRP A C 1
ATOM 8166 O O . TRP A 1 1048 ? -15.055 -3.129 -50.114 1.00 82.38 1048 TRP A O 1
ATOM 8176 N N . THR A 1 1049 ? -14.262 -1.267 -49.132 1.00 83.69 1049 THR A N 1
ATOM 8177 C CA . THR A 1 1049 ? -13.204 -1.956 -48.384 1.00 83.69 1049 THR A CA 1
ATOM 8178 C C . THR A 1 1049 ? -13.813 -2.943 -47.397 1.00 83.69 1049 THR A C 1
ATOM 8180 O O . THR A 1 1049 ? -13.443 -4.118 -47.391 1.00 83.69 1049 THR A O 1
ATOM 8183 N N . LEU A 1 1050 ? -14.805 -2.506 -46.617 1.00 84.31 1050 LEU A N 1
ATOM 8184 C CA . LEU A 1 1050 ? -15.472 -3.363 -45.644 1.00 84.31 1050 LEU A CA 1
ATOM 8185 C C . LEU A 1 1050 ? -16.178 -4.551 -46.313 1.00 84.31 1050 LEU A C 1
ATOM 8187 O O . LEU A 1 1050 ? -15.987 -5.695 -45.900 1.00 84.31 1050 LEU A O 1
ATOM 8191 N N . ALA A 1 1051 ? -16.931 -4.301 -47.387 1.00 84.81 1051 ALA A N 1
ATOM 8192 C CA . ALA A 1 1051 ? -17.598 -5.334 -48.175 1.00 84.81 1051 ALA A CA 1
ATOM 8193 C C . ALA A 1 1051 ? -16.598 -6.356 -48.739 1.00 84.81 1051 ALA A C 1
ATOM 8195 O O . ALA A 1 1051 ? -16.826 -7.565 -48.645 1.00 84.81 1051 ALA A O 1
ATOM 8196 N N . THR A 1 1052 ? -15.465 -5.888 -49.269 1.00 87.31 1052 THR A N 1
ATOM 8197 C CA . THR A 1 1052 ? -14.407 -6.744 -49.824 1.00 87.31 1052 THR A CA 1
ATOM 8198 C C . THR A 1 1052 ? -13.766 -7.609 -48.743 1.00 87.31 1052 THR A C 1
ATOM 8200 O O . THR A 1 1052 ? -13.599 -8.816 -48.934 1.00 87.31 1052 THR A O 1
ATOM 8203 N N . LEU A 1 1053 ? -13.440 -7.028 -47.587 1.00 88.94 1053 LEU A N 1
ATOM 8204 C CA . LEU A 1 1053 ? -12.817 -7.742 -46.473 1.00 88.94 1053 LEU A CA 1
ATOM 8205 C C . LEU A 1 1053 ? -13.751 -8.794 -45.874 1.00 88.94 1053 LEU A C 1
ATOM 8207 O O . LEU A 1 1053 ? -13.341 -9.944 -45.702 1.00 88.94 1053 LEU A O 1
ATOM 8211 N N . VAL A 1 1054 ? -15.012 -8.434 -45.617 1.00 87.88 1054 VAL A N 1
ATOM 8212 C CA . VAL A 1 1054 ? -16.027 -9.367 -45.109 1.00 87.88 1054 VAL A CA 1
ATOM 8213 C C . VAL A 1 1054 ? -16.233 -10.507 -46.104 1.00 87.88 1054 VAL A C 1
ATOM 8215 O O . VAL A 1 1054 ? -16.116 -11.670 -45.721 1.00 87.88 1054 VAL A O 1
ATOM 8218 N N . THR A 1 1055 ? -16.421 -10.204 -47.392 1.00 88.69 1055 THR A N 1
ATOM 8219 C CA . THR A 1 1055 ? -16.595 -11.228 -48.439 1.00 88.69 1055 THR A CA 1
ATOM 8220 C C . THR A 1 1055 ? -15.381 -12.152 -48.522 1.00 88.69 1055 THR A C 1
ATOM 8222 O O . THR A 1 1055 ? -15.524 -13.375 -48.528 1.00 88.69 1055 THR A O 1
ATOM 8225 N N . THR A 1 1056 ? -14.169 -11.592 -48.504 1.00 90.38 1056 THR A N 1
ATOM 8226 C CA . THR A 1 1056 ? -12.920 -12.367 -48.536 1.00 90.38 1056 THR A CA 1
ATOM 8227 C C . THR A 1 1056 ? -12.808 -13.291 -47.326 1.00 90.38 1056 THR A C 1
ATOM 8229 O O . THR A 1 1056 ? -12.439 -14.458 -47.469 1.00 90.38 1056 THR A O 1
ATOM 8232 N N . ALA A 1 1057 ? -13.149 -12.805 -46.131 1.00 91.50 1057 ALA A N 1
ATOM 8233 C CA . ALA A 1 1057 ? -13.142 -13.612 -44.919 1.00 91.50 1057 ALA A CA 1
ATOM 8234 C C . ALA A 1 1057 ? -14.187 -14.736 -44.973 1.00 91.50 1057 ALA A C 1
ATOM 8236 O O . ALA A 1 1057 ? -13.872 -15.868 -44.609 1.00 91.50 1057 ALA A O 1
ATOM 8237 N N . MET A 1 1058 ? -15.388 -14.478 -45.497 1.00 89.31 1058 MET A N 1
ATOM 8238 C CA . MET A 1 1058 ? -16.420 -15.507 -45.676 1.00 89.31 1058 MET A CA 1
ATOM 8239 C C . MET A 1 1058 ? -15.984 -16.585 -46.673 1.00 89.31 1058 MET A C 1
ATOM 8241 O O . MET A 1 1058 ? -16.119 -17.775 -46.383 1.00 89.31 1058 MET A O 1
ATOM 8245 N N . VAL A 1 1059 ? -15.383 -16.196 -47.803 1.00 90.75 1059 VAL A N 1
ATOM 8246 C CA . VAL A 1 1059 ? -14.836 -17.136 -48.797 1.00 90.75 1059 VAL A CA 1
ATOM 8247 C C . VAL A 1 1059 ? -13.709 -17.970 -48.191 1.00 90.75 1059 VAL A C 1
ATOM 8249 O O . VAL A 1 1059 ? -13.734 -19.196 -48.285 1.00 90.75 1059 VAL A O 1
ATOM 8252 N N . LYS A 1 1060 ? -12.745 -17.345 -47.503 1.00 92.38 1060 LYS A N 1
ATOM 8253 C CA . LYS A 1 1060 ? -11.657 -18.073 -46.828 1.00 92.38 1060 LYS A CA 1
ATOM 8254 C C . LYS A 1 1060 ? -12.177 -18.994 -45.729 1.00 92.38 1060 LYS A C 1
ATOM 8256 O O . LYS A 1 1060 ? -11.676 -20.110 -45.585 1.00 92.38 1060 LYS A O 1
ATOM 8261 N N . GLY A 1 1061 ? -13.204 -18.573 -44.995 1.00 90.12 1061 GLY A N 1
ATOM 8262 C CA . GLY A 1 1061 ? -13.917 -19.409 -44.036 1.00 90.12 1061 GLY A CA 1
ATOM 8263 C C . GLY A 1 1061 ? -14.531 -20.634 -44.712 1.00 90.12 1061 GLY A C 1
ATOM 8264 O O . GLY A 1 1061 ? -14.304 -21.758 -44.262 1.00 90.12 1061 GLY A O 1
ATOM 8265 N N . TYR A 1 1062 ? -15.247 -20.443 -45.820 1.00 87.50 1062 TYR A N 1
ATOM 8266 C CA . TYR A 1 1062 ? -15.861 -21.522 -46.595 1.00 87.50 1062 TYR A CA 1
ATOM 8267 C C . TYR A 1 1062 ? -14.828 -22.506 -47.174 1.00 87.50 1062 TYR A C 1
ATOM 8269 O O . TYR A 1 1062 ? -14.976 -23.722 -47.042 1.00 87.50 1062 TYR A O 1
ATOM 8277 N N . VAL A 1 1063 ? -13.739 -22.003 -47.756 1.00 91.38 1063 VAL A N 1
ATOM 8278 C CA . VAL A 1 1063 ? -12.647 -22.840 -48.278 1.00 91.38 1063 VAL A CA 1
ATOM 8279 C C . VAL A 1 1063 ? -11.990 -23.640 -47.150 1.00 91.38 1063 VAL A C 1
ATOM 8281 O O . VAL A 1 1063 ? -11.817 -24.851 -47.278 1.00 91.38 1063 VAL A O 1
ATOM 8284 N N . SER A 1 1064 ? -11.711 -23.003 -46.007 1.00 90.38 1064 SER A N 1
ATOM 8285 C CA . SER A 1 1064 ? -11.096 -23.667 -44.848 1.00 90.38 1064 SER A CA 1
ATOM 8286 C C . SER A 1 1064 ? -11.944 -24.843 -44.350 1.00 90.38 1064 SER A C 1
ATOM 8288 O O . SER A 1 1064 ? -11.407 -25.909 -44.058 1.00 90.38 1064 SER A O 1
ATOM 8290 N N . ILE A 1 1065 ? -13.277 -24.706 -44.302 1.00 85.94 1065 ILE A N 1
ATOM 8291 C CA . ILE A 1 1065 ? -14.139 -25.815 -43.864 1.00 85.94 1065 ILE A CA 1
ATOM 8292 C C . ILE A 1 1065 ? -14.227 -26.939 -44.903 1.00 85.94 1065 ILE A C 1
ATOM 8294 O O . ILE A 1 1065 ? -14.284 -28.107 -44.518 1.00 85.94 1065 ILE A O 1
ATOM 8298 N N . ARG A 1 1066 ? -14.164 -26.630 -46.208 1.00 87.38 1066 ARG A N 1
ATOM 8299 C CA . ARG A 1 1066 ? -14.079 -27.652 -47.273 1.00 87.38 1066 ARG A CA 1
ATOM 8300 C C . ARG A 1 1066 ? -12.765 -28.431 -47.203 1.00 87.38 1066 ARG A C 1
ATOM 8302 O O . ARG A 1 1066 ? -12.780 -29.646 -47.378 1.00 87.38 1066 ARG A O 1
ATOM 8309 N N . ASN A 1 1067 ? -11.683 -27.759 -46.816 1.00 87.81 1067 ASN A N 1
ATOM 8310 C CA . ASN A 1 1067 ? -10.370 -28.357 -46.571 1.00 87.81 1067 ASN A CA 1
ATOM 8311 C C . ASN A 1 1067 ? -10.244 -29.031 -45.190 1.00 87.81 1067 ASN A C 1
ATOM 8313 O O . ASN A 1 1067 ? -9.171 -29.508 -44.836 1.00 87.81 1067 ASN A O 1
ATOM 8317 N N . ARG A 1 1068 ? -11.331 -29.09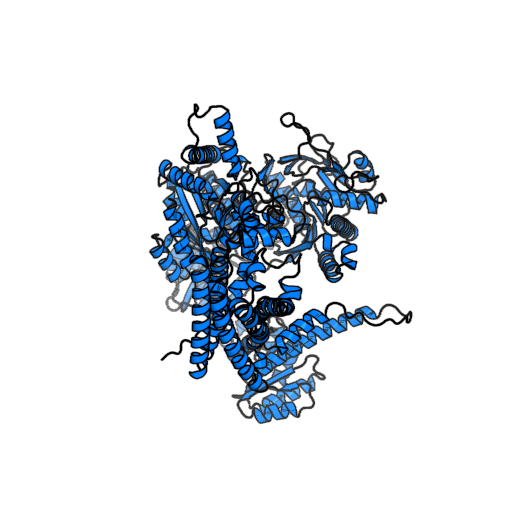6 -44.403 1.00 86.00 1068 ARG A N 1
ATOM 8318 C CA . ARG A 1 1068 ? -11.370 -29.649 -43.034 1.00 86.00 1068 ARG A CA 1
ATOM 8319 C C . ARG A 1 1068 ? -10.460 -28.918 -42.028 1.00 86.00 1068 ARG A C 1
ATOM 8321 O O . ARG A 1 1068 ? -10.161 -29.448 -40.961 1.00 86.00 1068 ARG A O 1
ATOM 8328 N N . GLU A 1 1069 ? -10.078 -27.675 -42.311 1.00 87.94 1069 GLU A N 1
ATOM 8329 C CA . GLU A 1 1069 ? -9.281 -26.808 -41.437 1.00 87.94 1069 GLU A CA 1
ATOM 8330 C C . GLU A 1 1069 ? -10.190 -26.025 -40.472 1.00 87.94 1069 GLU A C 1
ATOM 8332 O O . GLU A 1 1069 ? -10.445 -24.829 -40.635 1.00 87.94 1069 GLU A O 1
ATOM 8337 N N . ILE A 1 1070 ? -10.713 -26.713 -39.454 1.00 82.06 1070 ILE A N 1
ATOM 8338 C CA . ILE A 1 1070 ? -11.773 -26.194 -38.566 1.00 82.06 1070 ILE A CA 1
ATOM 8339 C C . ILE A 1 1070 ? -11.355 -24.912 -37.828 1.00 82.06 1070 ILE A C 1
ATOM 8341 O O . ILE A 1 1070 ? -12.135 -23.962 -37.759 1.00 82.06 1070 ILE A O 1
ATOM 8345 N N . GLU A 1 1071 ? -10.123 -24.845 -37.318 1.00 81.00 1071 GLU A N 1
ATOM 8346 C CA . GLU A 1 1071 ? -9.650 -23.661 -36.584 1.00 81.00 1071 GLU A CA 1
ATOM 8347 C C . GLU A 1 1071 ? -9.473 -22.444 -37.498 1.00 81.00 1071 GLU A C 1
ATOM 8349 O O . GLU A 1 1071 ? -9.864 -21.331 -37.141 1.00 81.00 1071 GLU A O 1
ATOM 8354 N N . LYS A 1 1072 ? -8.973 -22.648 -38.724 1.00 84.00 1072 LYS A N 1
ATOM 8355 C CA . LYS A 1 1072 ? -8.872 -21.571 -39.718 1.00 84.00 1072 LYS A CA 1
ATOM 8356 C C . LYS A 1 1072 ? -10.253 -21.100 -40.160 1.00 84.00 1072 LYS A C 1
ATOM 8358 O O . LYS A 1 1072 ? -10.479 -19.895 -40.232 1.00 84.00 1072 LYS A O 1
ATOM 8363 N N . HIS A 1 1073 ? -11.191 -22.024 -40.379 1.00 88.69 1073 HIS A N 1
ATOM 8364 C CA . HIS A 1 1073 ? -12.588 -21.686 -40.647 1.00 88.69 1073 HIS A CA 1
ATOM 8365 C C . HIS A 1 1073 ? -13.159 -20.804 -39.534 1.00 88.69 1073 HIS A C 1
ATOM 8367 O O . HIS A 1 1073 ? -13.669 -19.721 -39.810 1.00 88.69 1073 HIS A O 1
ATOM 8373 N N . ARG A 1 1074 ? -13.009 -21.221 -38.272 1.00 83.75 1074 ARG A N 1
ATOM 8374 C CA . ARG A 1 1074 ? -13.491 -20.468 -37.109 1.00 83.75 1074 ARG A CA 1
ATOM 8375 C C . ARG A 1 1074 ? -12.900 -19.060 -37.058 1.00 83.75 1074 ARG A C 1
ATOM 8377 O O . ARG A 1 1074 ? -13.645 -18.106 -36.853 1.00 83.75 1074 ARG A O 1
ATOM 8384 N N . ALA A 1 1075 ? -11.592 -18.928 -37.259 1.00 86.62 1075 ALA A N 1
ATOM 8385 C CA . ALA A 1 1075 ? -10.910 -17.641 -37.220 1.00 86.62 1075 ALA A CA 1
ATOM 8386 C C . ALA A 1 1075 ? -11.367 -16.704 -38.355 1.00 86.62 1075 ALA A C 1
ATOM 8388 O O . ALA A 1 1075 ? -11.604 -15.522 -38.121 1.00 86.62 1075 ALA A O 1
ATOM 8389 N N . TRP A 1 1076 ? -11.547 -17.219 -39.575 1.00 90.88 1076 TRP A N 1
ATOM 8390 C CA . TRP A 1 1076 ? -12.059 -16.432 -40.703 1.00 90.88 1076 TRP A CA 1
ATOM 8391 C C . TRP A 1 1076 ? -13.526 -16.031 -40.537 1.00 90.88 1076 TRP A C 1
ATOM 8393 O O . TRP A 1 1076 ? -13.874 -14.888 -40.824 1.00 90.88 1076 TRP A O 1
ATOM 8403 N N . MET A 1 1077 ? -14.372 -16.921 -40.011 1.00 87.38 1077 MET A N 1
ATOM 8404 C CA . MET A 1 1077 ? -15.765 -16.578 -39.719 1.00 87.38 1077 MET A CA 1
ATOM 8405 C C . MET A 1 1077 ? -15.858 -15.512 -38.623 1.00 87.38 1077 MET A C 1
ATOM 8407 O O . MET A 1 1077 ? -16.621 -14.565 -38.763 1.00 87.38 1077 MET A O 1
ATOM 8411 N N . LEU A 1 1078 ? -15.049 -15.613 -37.565 1.00 86.25 1078 LEU A N 1
ATOM 8412 C CA . LEU A 1 1078 ? -14.976 -14.589 -36.519 1.00 86.25 1078 LEU A CA 1
ATOM 8413 C C . LEU A 1 1078 ? -14.593 -13.213 -37.083 1.00 86.25 1078 LEU A C 1
ATOM 8415 O O . LEU A 1 1078 ? -15.273 -12.234 -36.789 1.00 86.25 1078 LEU A O 1
ATOM 8419 N N . ARG A 1 1079 ? -13.572 -13.146 -37.948 1.00 89.38 1079 ARG A N 1
ATOM 8420 C CA . ARG A 1 1079 ? -13.179 -11.906 -38.639 1.00 89.38 1079 ARG A CA 1
ATOM 8421 C C . ARG A 1 1079 ? -14.311 -11.326 -39.478 1.00 89.38 1079 ARG A C 1
ATOM 8423 O O . ARG A 1 1079 ? -14.624 -10.154 -39.322 1.00 89.38 1079 ARG A O 1
ATOM 8430 N N . ALA A 1 1080 ? -14.957 -12.145 -40.311 1.00 87.44 1080 ALA A N 1
ATOM 8431 C CA . ALA A 1 1080 ? -16.058 -11.695 -41.164 1.00 87.44 1080 ALA A CA 1
ATOM 8432 C C . ALA A 1 1080 ? -17.169 -11.005 -40.355 1.00 87.44 1080 ALA A C 1
ATOM 8434 O O . ALA A 1 1080 ? -17.637 -9.935 -40.736 1.00 87.44 1080 ALA A O 1
ATOM 8435 N N . TRP A 1 1081 ? -17.552 -11.587 -39.216 1.00 84.75 1081 TRP A N 1
ATOM 8436 C CA . TRP A 1 1081 ? -18.647 -11.069 -38.397 1.00 84.75 1081 TRP A CA 1
ATOM 8437 C C . TRP A 1 1081 ? -18.277 -9.844 -37.581 1.00 84.75 1081 TRP A C 1
ATOM 8439 O O . TRP A 1 1081 ? -19.043 -8.889 -37.574 1.00 84.75 1081 TRP A O 1
ATOM 8449 N N . PHE A 1 1082 ? -17.103 -9.831 -36.951 1.00 86.38 1082 PHE A N 1
ATOM 8450 C CA . PHE A 1 1082 ? -16.658 -8.650 -36.211 1.00 86.38 1082 PHE A CA 1
ATOM 8451 C C . PHE A 1 1082 ? -16.396 -7.463 -37.142 1.00 86.38 1082 PHE A C 1
ATOM 8453 O O . PHE A 1 1082 ? -16.735 -6.328 -36.818 1.00 86.38 1082 PHE A O 1
ATOM 8460 N N . TRP A 1 1083 ? -15.859 -7.703 -38.340 1.00 88.38 1083 TRP A N 1
ATOM 8461 C CA . TRP A 1 1083 ? -15.746 -6.644 -39.338 1.00 88.38 1083 TRP A CA 1
ATOM 8462 C C . TRP A 1 1083 ? -17.130 -6.152 -39.767 1.00 88.38 1083 TRP A C 1
ATOM 8464 O O . TRP A 1 1083 ? -17.357 -4.947 -39.761 1.00 88.38 1083 TRP A O 1
ATOM 8474 N N . ALA A 1 1084 ? -18.093 -7.038 -40.027 1.00 82.44 1084 ALA A N 1
ATOM 8475 C CA . ALA A 1 1084 ? -19.458 -6.627 -40.359 1.00 82.44 1084 ALA A CA 1
ATOM 8476 C C . ALA A 1 1084 ? -20.136 -5.805 -39.238 1.00 82.44 1084 ALA A C 1
ATOM 8478 O O . ALA A 1 1084 ? -20.848 -4.846 -39.535 1.00 82.44 1084 ALA A O 1
ATOM 8479 N N . THR A 1 1085 ? -19.876 -6.097 -37.956 1.00 82.94 1085 THR A N 1
ATOM 8480 C CA . THR A 1 1085 ? -20.424 -5.320 -36.825 1.00 82.94 1085 THR A CA 1
ATOM 8481 C C . THR A 1 1085 ? -19.821 -3.927 -36.666 1.00 82.94 1085 THR A C 1
ATOM 8483 O O . THR A 1 1085 ? -20.353 -3.129 -35.894 1.00 82.94 1085 THR A O 1
ATOM 8486 N N . SER A 1 1086 ? -18.785 -3.578 -37.434 1.00 84.12 1086 SER A N 1
ATOM 8487 C CA . SER A 1 1086 ? -18.219 -2.221 -37.452 1.00 84.12 1086 SER A CA 1
ATOM 8488 C C . SER A 1 1086 ? -19.262 -1.155 -37.775 1.00 84.12 1086 SER A C 1
ATOM 8490 O O . SER A 1 1086 ? -19.160 -0.043 -37.267 1.00 84.12 1086 SER A O 1
ATOM 8492 N N . ILE A 1 1087 ? -20.302 -1.498 -38.544 1.00 78.06 1087 ILE A N 1
ATOM 8493 C CA . ILE A 1 1087 ? -21.410 -0.587 -38.855 1.00 78.06 1087 ILE A CA 1
ATOM 8494 C C . ILE A 1 1087 ? -22.243 -0.223 -37.613 1.00 78.06 1087 ILE A C 1
ATOM 8496 O O . ILE A 1 1087 ? -22.761 0.888 -37.512 1.00 78.06 1087 ILE A O 1
ATOM 8500 N N . ILE A 1 1088 ? -22.340 -1.134 -36.637 1.00 81.56 1088 ILE A N 1
ATOM 8501 C CA . ILE A 1 1088 ? -23.028 -0.899 -35.361 1.00 81.56 1088 ILE A CA 1
ATOM 8502 C C . ILE A 1 1088 ? -22.175 0.039 -34.506 1.00 81.56 1088 ILE A C 1
ATOM 8504 O O . ILE A 1 1088 ? -22.671 1.045 -34.008 1.00 81.56 1088 ILE A O 1
ATOM 8508 N N . THR A 1 1089 ? -20.876 -0.250 -34.385 1.00 84.94 1089 THR A N 1
ATOM 8509 C CA . THR A 1 1089 ? -19.926 0.591 -33.640 1.00 84.94 1089 THR A CA 1
ATOM 8510 C C . THR A 1 1089 ? -19.826 1.994 -34.235 1.00 84.94 1089 THR A C 1
ATOM 8512 O O . THR A 1 1089 ? -19.839 2.977 -33.498 1.00 84.94 1089 THR A O 1
ATOM 8515 N N . MET A 1 1090 ? -19.809 2.099 -35.565 1.00 83.81 1090 MET A N 1
ATOM 8516 C CA . MET A 1 1090 ? -19.826 3.369 -36.282 1.00 83.81 1090 MET A CA 1
ATOM 8517 C C . MET A 1 1090 ? -21.021 4.233 -35.872 1.00 83.81 1090 MET A C 1
ATOM 8519 O O . MET A 1 1090 ? -20.828 5.418 -35.637 1.00 83.81 1090 MET A O 1
ATOM 8523 N N . ARG A 1 1091 ? -22.237 3.676 -35.745 1.00 77.12 1091 ARG A N 1
ATOM 8524 C CA . ARG A 1 1091 ? -23.431 4.461 -35.369 1.00 77.12 1091 ARG A CA 1
ATOM 8525 C C . ARG A 1 1091 ? -23.288 5.147 -34.009 1.00 77.12 1091 ARG A C 1
ATOM 8527 O O . ARG A 1 1091 ? -23.740 6.278 -33.865 1.00 77.12 1091 ARG A O 1
ATOM 8534 N N . PHE A 1 1092 ? -22.633 4.501 -33.043 1.00 79.56 1092 PHE A N 1
ATOM 8535 C CA . PHE A 1 1092 ? -22.340 5.120 -31.747 1.00 79.56 1092 PHE A CA 1
ATOM 8536 C C . PHE A 1 1092 ? -21.286 6.227 -31.864 1.00 79.56 1092 PHE A C 1
ATOM 8538 O O . PHE A 1 1092 ? -21.458 7.302 -31.299 1.00 79.56 1092 PHE A O 1
ATOM 8545 N N . ILE A 1 1093 ? -20.226 5.990 -32.642 1.00 84.62 1093 ILE A N 1
ATOM 8546 C CA . ILE A 1 1093 ? -19.142 6.962 -32.857 1.00 84.62 1093 ILE A CA 1
ATOM 8547 C C . ILE A 1 1093 ? -19.641 8.191 -33.631 1.00 84.62 1093 ILE A C 1
ATOM 8549 O O . ILE A 1 1093 ? -19.193 9.308 -33.379 1.00 84.62 1093 ILE A O 1
ATOM 8553 N N . LEU A 1 1094 ? -20.576 7.998 -34.564 1.00 81.12 1094 LEU A N 1
ATOM 8554 C CA . LEU A 1 1094 ? -21.044 9.032 -35.481 1.00 81.12 1094 LEU A CA 1
ATOM 8555 C C . LEU A 1 1094 ? -21.701 10.213 -34.759 1.00 81.12 1094 LEU A C 1
ATOM 8557 O O . LEU A 1 1094 ? -21.475 11.353 -35.150 1.00 81.12 1094 LEU A O 1
ATOM 8561 N N . VAL A 1 1095 ? -22.459 9.956 -33.689 1.00 79.75 1095 VAL A N 1
ATOM 8562 C CA . VAL A 1 1095 ? -23.095 11.011 -32.880 1.00 79.75 1095 VAL A CA 1
ATOM 8563 C C . VAL A 1 1095 ? -22.034 11.884 -32.210 1.00 79.75 1095 VAL A C 1
ATOM 8565 O O . VAL A 1 1095 ? -22.084 13.109 -32.295 1.00 79.75 1095 VAL A O 1
ATOM 8568 N N . SER A 1 1096 ? -21.026 11.257 -31.601 1.00 83.88 1096 SER A N 1
ATOM 8569 C CA . SER A 1 1096 ? -19.916 11.969 -30.965 1.00 83.88 1096 SER A CA 1
ATOM 8570 C C . SER A 1 1096 ? -19.075 12.740 -31.983 1.00 83.88 1096 SER A C 1
ATOM 8572 O O . SER A 1 1096 ? -18.724 13.893 -31.744 1.00 83.88 1096 SER A O 1
ATOM 8574 N N . LEU A 1 1097 ? -18.784 12.143 -33.144 1.00 83.12 1097 LEU A N 1
ATOM 8575 C CA . LEU A 1 1097 ? -18.058 12.818 -34.221 1.00 83.12 1097 LEU A CA 1
ATOM 8576 C C . LEU A 1 1097 ? -18.829 14.014 -34.766 1.00 83.12 1097 LEU A C 1
ATOM 8578 O O . LEU A 1 1097 ? -18.229 15.060 -34.982 1.00 83.12 1097 LEU A O 1
ATOM 8582 N N . ALA A 1 1098 ? -20.137 13.890 -34.971 1.00 79.50 1098 ALA A N 1
ATOM 8583 C CA . ALA A 1 1098 ? -20.940 14.988 -35.483 1.00 79.50 1098 ALA A CA 1
ATOM 8584 C C . ALA A 1 1098 ? -21.045 16.144 -34.478 1.00 79.50 1098 ALA A C 1
ATOM 8586 O O . ALA A 1 1098 ? -20.998 17.298 -34.892 1.00 79.50 1098 ALA A O 1
ATOM 8587 N N . HIS A 1 1099 ? -21.049 15.861 -33.171 1.00 82.62 1099 HIS A N 1
ATOM 8588 C CA . HIS A 1 1099 ? -20.923 16.891 -32.136 1.00 82.62 1099 HIS A CA 1
ATOM 8589 C C . HIS A 1 1099 ? -19.564 17.616 -32.192 1.00 82.62 1099 HIS A C 1
ATOM 8591 O O . HIS A 1 1099 ? -19.493 18.835 -32.068 1.00 82.62 1099 HIS A O 1
ATOM 8597 N N . ILE A 1 1100 ? -18.479 16.874 -32.440 1.00 84.50 1100 ILE A N 1
ATOM 8598 C CA . ILE A 1 1100 ? -17.118 17.421 -32.566 1.00 84.50 1100 ILE A CA 1
ATOM 8599 C C . ILE A 1 1100 ? -16.951 18.246 -33.853 1.00 84.50 1100 ILE A C 1
ATOM 8601 O O . ILE A 1 1100 ? -16.300 19.291 -33.842 1.00 84.50 1100 ILE A O 1
ATOM 8605 N N . ILE A 1 1101 ? -17.489 17.761 -34.973 1.00 82.31 1101 ILE A N 1
ATOM 8606 C CA . ILE A 1 1101 ? -17.412 18.419 -36.285 1.00 82.31 1101 ILE A CA 1
ATOM 8607 C C . ILE A 1 1101 ? -18.325 19.647 -36.316 1.00 82.31 1101 ILE A C 1
ATOM 8609 O O . ILE A 1 1101 ? -17.941 20.667 -36.875 1.00 82.31 1101 ILE A O 1
ATOM 8613 N N . GLY A 1 1102 ? -19.497 19.566 -35.683 1.00 75.88 1102 GLY A N 1
ATOM 8614 C CA . GLY A 1 1102 ? -20.471 20.651 -35.586 1.00 75.88 1102 GLY A CA 1
ATOM 8615 C C . GLY A 1 1102 ? -20.176 21.689 -34.498 1.00 75.88 1102 GLY A C 1
ATOM 8616 O O . GLY A 1 1102 ? -21.038 22.523 -34.221 1.00 75.88 1102 GLY A O 1
ATOM 8617 N N . HIS A 1 1103 ? -19.002 21.638 -33.859 1.00 80.44 1103 HIS A N 1
ATOM 8618 C CA . HIS A 1 1103 ? -18.614 22.598 -32.830 1.00 80.44 1103 HIS A CA 1
ATOM 8619 C C . HIS A 1 1103 ? -18.398 24.002 -33.438 1.00 80.44 1103 HIS A C 1
ATOM 8621 O O . HIS A 1 1103 ? -17.715 24.106 -34.457 1.00 80.44 1103 HIS A O 1
ATOM 8627 N N . PRO A 1 1104 ? -18.861 25.100 -32.802 1.00 66.75 1104 PRO A N 1
ATOM 8628 C CA . PRO A 1 1104 ? -18.831 26.453 -33.383 1.00 66.75 1104 PRO A CA 1
ATOM 8629 C C . PRO A 1 1104 ? -17.450 26.963 -33.825 1.00 66.75 1104 PRO A C 1
ATOM 8631 O O . PRO A 1 1104 ? -17.351 27.811 -34.705 1.00 66.75 1104 PRO A O 1
ATOM 8634 N N . SER A 1 1105 ? -16.370 26.453 -33.224 1.00 65.69 1105 SER A N 1
ATOM 8635 C CA . SER A 1 1105 ? -14.987 26.805 -33.583 1.00 65.69 1105 SER A CA 1
ATOM 8636 C C . SER A 1 1105 ? -14.450 26.090 -34.832 1.00 65.69 1105 SER A C 1
ATOM 8638 O O . SER A 1 1105 ? -13.307 26.328 -35.221 1.00 65.69 1105 SER A O 1
ATOM 8640 N N . ARG A 1 1106 ? -15.233 25.197 -35.452 1.00 61.62 1106 ARG A N 1
ATOM 8641 C CA . ARG A 1 1106 ? -14.862 24.419 -36.640 1.00 61.62 1106 ARG A CA 1
ATOM 8642 C C . ARG A 1 1106 ? -15.930 24.599 -37.716 1.00 61.62 1106 ARG A C 1
ATOM 8644 O O . ARG A 1 1106 ? -17.055 24.148 -37.559 1.00 61.62 1106 ARG A O 1
ATOM 8651 N N . SER A 1 1107 ? -15.579 25.227 -38.833 1.00 65.19 1107 SER A N 1
ATOM 8652 C CA . SER A 1 1107 ? -16.488 25.417 -39.967 1.00 65.19 1107 SER A CA 1
ATOM 8653 C C . SER A 1 1107 ? -16.111 24.480 -41.115 1.00 65.19 1107 SER A C 1
ATOM 8655 O O . SER A 1 1107 ? -15.288 24.808 -41.965 1.00 65.19 1107 SER A O 1
ATOM 8657 N N . THR A 1 1108 ? -16.714 23.288 -41.149 1.00 78.69 1108 THR A N 1
ATOM 8658 C CA . THR A 1 1108 ? -16.670 22.436 -42.349 1.00 78.69 1108 THR A CA 1
ATOM 8659 C C . THR A 1 1108 ? -17.921 22.707 -43.178 1.00 78.69 1108 THR A C 1
ATOM 8661 O O . THR A 1 1108 ? -19.007 22.855 -42.626 1.00 78.69 1108 THR A O 1
ATOM 8664 N N . THR A 1 1109 ? -17.798 22.794 -44.498 1.00 80.12 1109 THR A N 1
ATOM 8665 C CA . THR A 1 1109 ? -18.940 22.982 -45.403 1.00 80.12 1109 THR A CA 1
ATOM 8666 C C . THR A 1 1109 ? -19.073 21.788 -46.337 1.00 80.12 1109 THR A C 1
ATOM 8668 O O . THR A 1 1109 ? -18.088 21.145 -46.699 1.00 80.12 1109 THR A O 1
ATOM 8671 N N . MET A 1 1110 ? -20.305 21.458 -46.712 1.00 78.38 1110 MET A N 1
ATOM 8672 C CA . MET A 1 1110 ? -20.610 20.365 -47.632 1.00 78.38 1110 MET A CA 1
ATOM 8673 C C . MET A 1 1110 ? -21.675 20.820 -48.629 1.00 78.38 1110 MET A C 1
ATOM 8675 O O . MET A 1 1110 ? -22.643 21.474 -48.244 1.00 78.38 1110 MET A O 1
ATOM 8679 N N . SER A 1 1111 ? -21.511 20.459 -49.903 1.00 79.31 1111 SER A N 1
ATOM 8680 C CA . SER A 1 1111 ? -22.545 20.696 -50.915 1.00 79.31 1111 SER A CA 1
ATOM 8681 C C . SER A 1 1111 ? -23.737 19.762 -50.690 1.00 79.31 1111 SER A C 1
ATOM 8683 O O . SER A 1 1111 ? -23.559 18.555 -50.492 1.00 79.31 1111 SER A O 1
ATOM 8685 N N . MET A 1 1112 ? -24.954 20.304 -50.693 1.00 78.88 1112 MET A N 1
ATOM 8686 C CA . MET A 1 1112 ? -26.194 19.553 -50.517 1.00 78.88 1112 MET A CA 1
ATOM 8687 C C . MET A 1 1112 ? -27.260 20.018 -51.524 1.00 78.88 1112 MET A C 1
ATOM 8689 O O . MET A 1 1112 ? -27.476 21.222 -51.652 1.00 78.88 1112 MET A O 1
ATOM 8693 N N . PRO A 1 1113 ? -27.965 19.104 -52.221 1.00 78.56 1113 PRO A N 1
ATOM 8694 C CA . PRO A 1 1113 ? -29.036 19.482 -53.144 1.00 78.56 1113 PRO A CA 1
ATOM 8695 C C . PRO A 1 1113 ? -30.174 20.227 -52.439 1.00 78.56 1113 PRO A C 1
ATOM 8697 O O . PRO A 1 1113 ? -30.646 19.776 -51.390 1.00 78.56 1113 PRO A O 1
ATOM 8700 N N . CYS A 1 1114 ? -30.673 21.311 -53.039 1.00 77.50 1114 CYS A N 1
ATOM 8701 C CA . CYS A 1 1114 ? -31.735 22.138 -52.454 1.00 77.50 1114 CYS A CA 1
ATOM 8702 C C . CYS A 1 1114 ? -33.017 21.342 -52.157 1.00 77.50 1114 CYS A C 1
ATOM 8704 O O . CYS A 1 1114 ? -33.643 21.553 -51.123 1.00 77.50 1114 CYS A O 1
ATOM 8706 N N . ALA A 1 1115 ? -33.342 20.340 -52.977 1.00 73.62 1115 ALA A N 1
ATOM 8707 C CA . ALA A 1 1115 ? -34.489 19.462 -52.752 1.00 73.62 1115 ALA A CA 1
ATOM 8708 C C . ALA A 1 1115 ? -34.378 18.590 -51.475 1.00 73.62 1115 ALA A C 1
ATOM 8710 O O . ALA A 1 1115 ? -35.389 18.201 -50.896 1.00 73.62 1115 ALA A O 1
ATOM 8711 N N . VAL A 1 1116 ? -33.158 18.284 -51.007 1.00 76.12 1116 VAL A N 1
ATOM 8712 C CA . VAL A 1 1116 ? -32.936 17.589 -49.719 1.00 76.12 1116 VAL A CA 1
ATOM 8713 C C . VAL A 1 1116 ? -33.166 18.551 -48.552 1.00 76.12 1116 VAL A C 1
ATOM 8715 O O . VAL A 1 1116 ? -33.744 18.158 -47.541 1.00 76.12 1116 VAL A O 1
ATOM 8718 N N . ILE A 1 1117 ? -32.719 19.802 -48.696 1.00 77.06 1117 ILE A N 1
ATOM 8719 C CA . ILE A 1 1117 ? -32.884 20.866 -47.696 1.00 77.06 1117 ILE A CA 1
ATOM 8720 C C . ILE A 1 1117 ? -34.374 21.182 -47.509 1.00 77.06 1117 ILE A C 1
ATOM 8722 O O . ILE A 1 1117 ? -34.847 21.280 -46.381 1.00 77.06 1117 ILE A O 1
ATOM 8726 N N . GLU A 1 1118 ? -35.132 21.259 -48.601 1.00 73.94 1118 GLU A N 1
ATOM 8727 C CA . GLU A 1 1118 ? -36.582 21.476 -48.571 1.00 73.94 1118 GLU A CA 1
ATOM 8728 C C . GLU A 1 1118 ? -37.328 20.317 -47.890 1.00 73.94 1118 GLU A C 1
ATOM 8730 O O . GLU A 1 1118 ? -38.090 20.542 -46.949 1.00 73.94 1118 GLU A O 1
ATOM 8735 N N . TYR A 1 1119 ? -37.015 19.067 -48.254 1.00 75.56 1119 TYR A N 1
ATOM 8736 C CA . TYR A 1 1119 ? -37.585 17.882 -47.602 1.00 75.56 1119 TYR A CA 1
ATOM 8737 C C . TYR A 1 1119 ? -37.342 17.855 -46.081 1.00 75.56 1119 TYR A C 1
ATOM 8739 O O . TYR A 1 1119 ? -38.209 17.433 -45.309 1.00 75.56 1119 TYR A O 1
ATOM 8747 N N . LEU A 1 1120 ? -36.159 18.292 -45.633 1.00 74.94 1120 LEU A N 1
ATOM 8748 C CA . LEU A 1 1120 ? -35.815 18.385 -44.211 1.00 74.94 1120 LEU A CA 1
ATOM 8749 C C . LEU A 1 1120 ? -36.702 19.392 -43.469 1.00 74.94 1120 LEU A C 1
ATOM 8751 O O . LEU A 1 1120 ? -37.163 19.087 -42.369 1.00 74.94 1120 LEU A O 1
ATOM 8755 N N . HIS A 1 1121 ? -36.982 20.545 -44.080 1.00 71.50 1121 HIS A N 1
ATOM 8756 C CA . HIS A 1 1121 ? -37.870 21.558 -43.510 1.00 71.50 1121 HIS A CA 1
ATOM 8757 C C . HIS A 1 1121 ? -39.344 21.110 -43.492 1.00 71.50 1121 HIS A C 1
ATOM 8759 O O . HIS A 1 1121 ? -40.024 21.295 -42.485 1.00 71.50 1121 HIS A O 1
ATOM 8765 N N . GLU A 1 1122 ? -39.840 20.452 -44.547 1.00 68.25 1122 GLU A N 1
ATOM 8766 C CA . GLU A 1 1122 ? -41.221 19.928 -44.600 1.00 68.25 1122 GLU A CA 1
ATOM 8767 C C . GLU A 1 1122 ? -41.493 18.775 -43.617 1.00 68.25 1122 GLU A C 1
ATOM 8769 O O . GLU A 1 1122 ? -42.638 18.509 -43.222 1.00 68.25 1122 GLU A O 1
ATOM 8774 N N . SER A 1 1123 ? -40.442 18.043 -43.244 1.00 65.94 1123 SER A N 1
ATOM 8775 C CA . SER A 1 1123 ? -40.537 16.898 -42.337 1.00 65.94 1123 SER A CA 1
ATOM 8776 C C . SER A 1 1123 ? -40.644 17.306 -40.860 1.00 65.94 1123 SER A C 1
ATOM 8778 O O . SER A 1 1123 ? -41.086 16.485 -40.055 1.00 65.94 1123 SER A O 1
ATOM 8780 N N . PHE A 1 1124 ? -40.294 18.553 -40.507 1.00 64.69 1124 PHE A N 1
ATOM 8781 C CA . PHE A 1 1124 ? -40.275 19.074 -39.132 1.00 64.69 1124 PHE A CA 1
ATOM 8782 C C . PHE A 1 1124 ? -40.787 20.534 -39.066 1.00 64.69 1124 PHE A C 1
ATOM 8784 O O . PHE A 1 1124 ? -39.992 21.476 -39.086 1.00 64.69 1124 PHE A O 1
ATOM 8791 N N . PRO A 1 1125 ? -42.114 20.759 -38.974 1.00 53.22 1125 PRO A N 1
ATOM 8792 C CA . PRO A 1 1125 ? -42.694 22.102 -38.940 1.00 53.22 1125 PRO A CA 1
ATOM 8793 C C . PRO A 1 1125 ? -42.356 22.811 -37.615 1.00 53.22 1125 PRO A C 1
ATOM 8795 O O . PRO A 1 1125 ? -42.942 22.522 -36.575 1.00 53.22 1125 PRO A O 1
ATOM 8798 N N . GLY A 1 1126 ? -41.381 23.723 -37.648 1.00 55.09 1126 GLY A N 1
ATOM 8799 C CA . GLY A 1 1126 ? -40.906 24.481 -36.478 1.00 55.09 1126 GLY A CA 1
ATOM 8800 C C . GLY A 1 1126 ? -39.543 25.161 -36.667 1.00 55.09 1126 GLY A C 1
ATOM 8801 O O . GLY A 1 1126 ? -39.213 26.094 -35.938 1.00 55.09 1126 GLY A O 1
ATOM 8802 N N . THR A 1 1127 ? -38.763 24.749 -37.669 1.00 53.41 1127 THR A N 1
ATOM 8803 C CA . THR A 1 1127 ? -37.493 25.398 -38.035 1.00 53.41 1127 THR A CA 1
ATOM 8804 C C . THR A 1 1127 ? -37.743 26.704 -38.801 1.00 53.41 1127 THR A C 1
ATOM 8806 O O . THR A 1 1127 ? -38.546 26.715 -39.736 1.00 53.41 1127 THR A O 1
ATOM 8809 N N . ARG A 1 1128 ? -37.065 27.799 -38.419 1.00 49.81 1128 ARG A N 1
ATOM 8810 C CA . ARG A 1 1128 ? -37.106 29.111 -39.105 1.00 49.81 1128 ARG A CA 1
ATOM 8811 C C . ARG A 1 1128 ? -36.813 28.979 -40.611 1.00 49.81 1128 ARG A C 1
ATOM 8813 O O . ARG A 1 1128 ? -36.127 28.048 -41.021 1.00 49.81 1128 ARG A O 1
ATOM 8820 N N . GLN A 1 1129 ? -37.316 29.940 -41.401 1.00 53.12 1129 GLN A N 1
ATOM 8821 C CA . GLN A 1 1129 ? -37.022 30.111 -42.835 1.00 53.12 1129 GLN A CA 1
ATOM 8822 C C . GLN A 1 1129 ? -35.560 29.766 -43.159 1.00 53.12 1129 GLN A C 1
ATOM 8824 O O . GLN A 1 1129 ? -34.650 30.265 -42.497 1.00 53.12 1129 GLN A O 1
ATOM 8829 N N . SER A 1 1130 ? -35.381 28.902 -44.165 1.00 51.41 1130 SER A N 1
ATOM 8830 C CA . SER A 1 1130 ? -34.101 28.313 -44.572 1.00 51.41 1130 SER A CA 1
ATOM 8831 C C . SER A 1 1130 ? -32.979 29.363 -44.642 1.00 51.41 1130 SER A C 1
ATOM 8833 O O . SER A 1 1130 ? -33.090 30.310 -45.426 1.00 51.41 1130 SER A O 1
ATOM 8835 N N . PRO A 1 1131 ? -31.881 29.213 -43.874 1.00 57.56 1131 PRO A N 1
ATOM 8836 C CA . PRO A 1 1131 ? -30.749 30.143 -43.873 1.00 57.56 1131 PRO A CA 1
ATOM 8837 C C . PRO A 1 1131 ? -29.883 30.052 -45.145 1.00 57.56 1131 PRO A C 1
ATOM 8839 O O . PRO A 1 1131 ? -28.781 30.597 -45.168 1.00 57.56 1131 PRO A O 1
ATOM 8842 N N . TYR A 1 1132 ? -30.364 29.384 -46.204 1.00 68.50 1132 TYR A N 1
ATOM 8843 C CA . TYR A 1 1132 ? -29.659 29.165 -47.470 1.00 68.50 1132 TYR A CA 1
ATOM 8844 C C . TYR A 1 1132 ? -30.364 29.915 -48.620 1.00 68.50 1132 TYR A C 1
ATOM 8846 O O . TYR A 1 1132 ? -31.184 29.325 -49.333 1.00 68.50 1132 TYR A O 1
ATOM 8854 N N . PRO A 1 1133 ? -30.048 31.210 -48.852 1.00 63.03 1133 PRO A N 1
ATOM 8855 C CA . PRO A 1 1133 ? -30.696 32.047 -49.869 1.00 63.03 1133 PRO A CA 1
ATOM 8856 C C . PRO A 1 1133 ? -30.597 31.473 -51.286 1.00 63.03 1133 PRO A C 1
ATOM 8858 O O . PRO A 1 1133 ? -31.476 31.700 -52.114 1.00 63.03 1133 PRO A O 1
ATOM 8861 N N . SER A 1 1134 ? -29.550 30.689 -51.561 1.00 63.94 1134 SER A N 1
ATOM 8862 C CA . SER A 1 1134 ? -29.332 30.015 -52.842 1.00 63.94 1134 SER A CA 1
ATOM 8863 C C . SER A 1 1134 ? -30.400 28.973 -53.177 1.00 63.94 1134 SER A C 1
ATOM 8865 O O . SER A 1 1134 ? -30.552 28.653 -54.350 1.00 63.94 1134 SER A O 1
ATOM 8867 N N . CYS A 1 1135 ? -31.154 28.468 -52.196 1.00 66.38 1135 CYS A N 1
ATOM 8868 C CA . CYS A 1 1135 ? -32.266 27.543 -52.422 1.00 66.38 1135 CYS A CA 1
ATOM 8869 C C . CYS A 1 1135 ? -33.637 28.235 -52.484 1.00 66.38 1135 CYS A C 1
ATOM 8871 O O . CYS A 1 1135 ? -34.620 27.583 -52.822 1.00 66.38 1135 CYS A O 1
ATOM 8873 N N . ALA A 1 1136 ? -33.722 29.549 -52.236 1.00 58.62 1136 ALA A N 1
ATOM 8874 C CA . ALA A 1 1136 ? -34.980 30.297 -52.333 1.00 58.62 1136 ALA A CA 1
ATOM 8875 C C . ALA A 1 1136 ? -35.534 30.357 -53.776 1.00 58.62 1136 ALA A C 1
ATOM 8877 O O . ALA A 1 1136 ? -36.739 30.480 -53.967 1.00 58.62 1136 ALA A O 1
ATOM 8878 N N . ALA A 1 1137 ? -34.667 30.216 -54.790 1.00 51.34 1137 ALA A N 1
ATOM 8879 C CA . ALA A 1 1137 ? -35.031 30.178 -56.214 1.00 51.34 1137 ALA A CA 1
ATOM 8880 C C . ALA A 1 1137 ? -35.479 28.788 -56.727 1.00 51.34 1137 ALA A C 1
ATOM 8882 O O . ALA A 1 1137 ? -35.935 28.670 -57.863 1.00 51.34 1137 ALA A O 1
ATOM 8883 N N . TYR A 1 1138 ? -35.370 27.731 -55.913 1.00 53.31 1138 TYR A N 1
ATOM 8884 C CA . TYR A 1 1138 ? -35.864 26.394 -56.275 1.00 53.31 1138 TYR A CA 1
ATOM 8885 C C . TYR A 1 1138 ? -37.403 26.347 -56.278 1.00 53.31 1138 TYR A C 1
ATOM 8887 O O . TYR A 1 1138 ? -38.007 25.694 -57.120 1.00 53.31 1138 TYR A O 1
ATOM 8895 N N . ILE A 1 1139 ? -38.047 27.154 -55.424 1.00 51.09 1139 ILE A N 1
ATOM 8896 C CA . ILE A 1 1139 ? -39.511 27.325 -55.382 1.00 51.09 1139 ILE A CA 1
ATOM 8897 C C . ILE A 1 1139 ? -40.046 27.940 -56.698 1.00 51.09 1139 ILE A C 1
ATOM 8899 O O . ILE A 1 1139 ? -41.222 27.786 -57.018 1.00 51.09 1139 ILE A O 1
ATOM 8903 N N . SER A 1 1140 ? -39.197 28.615 -57.488 1.00 48.53 1140 SER A N 1
ATOM 8904 C CA . SER A 1 1140 ? -39.579 29.269 -58.749 1.00 48.53 1140 SER A CA 1
ATOM 8905 C C . SER A 1 1140 ? -39.035 28.608 -60.024 1.00 48.53 1140 SER A C 1
ATOM 8907 O O . SER A 1 1140 ? -39.455 28.992 -61.116 1.00 48.53 1140 SER A O 1
ATOM 8909 N N . SER A 1 1141 ? -38.139 27.619 -59.933 1.00 50.91 1141 SER A N 1
ATOM 8910 C CA . SER A 1 1141 ? -37.622 26.885 -61.096 1.00 50.91 1141 SER A CA 1
ATOM 8911 C C . SER A 1 1141 ? -37.425 25.403 -60.768 1.00 50.91 1141 SER A C 1
ATOM 8913 O O . SER A 1 1141 ? -36.664 25.054 -59.872 1.00 50.91 1141 SER A O 1
ATOM 8915 N N . GLU A 1 1142 ? -38.099 24.515 -61.504 1.00 52.03 1142 GLU A N 1
ATOM 8916 C CA . GLU A 1 1142 ? -38.011 23.052 -61.355 1.00 52.03 1142 GLU A CA 1
ATOM 8917 C C . GLU A 1 1142 ? -36.651 22.491 -61.838 1.00 52.03 1142 GLU A C 1
ATOM 8919 O O . GLU A 1 1142 ? -36.600 21.606 -62.692 1.00 52.03 1142 GLU A O 1
ATOM 8924 N N . ASN A 1 1143 ? -35.516 23.005 -61.348 1.00 55.62 1143 ASN A N 1
ATOM 8925 C CA . ASN A 1 1143 ? -34.192 22.490 -61.701 1.00 55.62 1143 ASN A CA 1
ATOM 8926 C C . ASN A 1 1143 ? -33.637 21.556 -60.604 1.00 55.62 1143 ASN A C 1
ATOM 8928 O O . ASN A 1 1143 ? -33.031 22.030 -59.642 1.00 55.62 1143 ASN A O 1
ATOM 8932 N N . PRO A 1 1144 ? -33.765 20.220 -60.745 1.00 56.09 1144 PRO A N 1
ATOM 8933 C CA . PRO A 1 1144 ? -33.404 19.241 -59.712 1.00 56.09 1144 PRO A CA 1
ATOM 8934 C C . PRO A 1 1144 ? -31.895 19.125 -59.417 1.00 56.09 1144 PRO A C 1
ATOM 8936 O O . PRO A 1 1144 ? -31.508 18.300 -58.588 1.00 56.09 1144 PRO A O 1
ATOM 8939 N N . LEU A 1 1145 ? -31.042 19.908 -60.088 1.00 60.22 1145 LEU A N 1
ATOM 8940 C CA . LEU A 1 1145 ? -29.578 19.883 -59.957 1.00 60.22 1145 LEU A CA 1
ATOM 8941 C C . LEU A 1 1145 ? -28.999 21.041 -59.124 1.00 60.22 1145 LEU A C 1
ATOM 8943 O O . LEU A 1 1145 ? -27.782 21.153 -59.008 1.00 60.22 1145 LEU A O 1
ATOM 8947 N N . GLN A 1 1146 ? -29.834 21.912 -58.555 1.00 74.19 1146 GLN A N 1
ATOM 8948 C CA . GLN A 1 1146 ? -29.357 23.043 -57.758 1.00 74.19 1146 GLN A CA 1
ATOM 8949 C C . GLN A 1 1146 ? -28.845 22.588 -56.379 1.00 74.19 1146 GLN A C 1
ATOM 8951 O O . GLN A 1 1146 ? -29.563 21.929 -55.622 1.00 74.19 1146 GLN A O 1
ATOM 8956 N N . GLU A 1 1147 ? -27.606 22.954 -56.041 1.00 78.56 1147 GLU A N 1
ATOM 8957 C CA . GLU A 1 1147 ? -26.948 22.630 -54.767 1.00 78.56 1147 GLU A CA 1
ATOM 8958 C C . GLU A 1 1147 ? -26.662 23.892 -53.936 1.00 78.56 1147 GLU A C 1
ATOM 8960 O O . GLU A 1 1147 ? -26.476 24.985 -54.474 1.00 78.56 1147 GLU A O 1
ATOM 8965 N N . ALA A 1 1148 ? -26.602 23.741 -52.613 1.00 79.12 1148 ALA A N 1
ATOM 8966 C CA . ALA A 1 1148 ? -26.191 24.776 -51.673 1.00 79.12 1148 ALA A CA 1
ATOM 8967 C C . ALA A 1 1148 ? -25.065 24.283 -50.761 1.00 79.12 1148 ALA A C 1
ATOM 8969 O O . ALA A 1 1148 ? -25.020 23.116 -50.373 1.00 79.12 1148 ALA A O 1
ATOM 8970 N N . LEU A 1 1149 ? -24.165 25.196 -50.394 1.00 81.69 1149 LEU A N 1
ATOM 8971 C CA . LEU A 1 1149 ? -23.121 24.937 -49.407 1.00 81.69 1149 LEU A CA 1
ATOM 8972 C C . LEU A 1 1149 ? -23.708 25.069 -48.000 1.00 81.69 1149 LEU A C 1
ATOM 8974 O O . LEU A 1 1149 ? -24.091 26.157 -47.577 1.00 81.69 1149 LEU A O 1
ATOM 8978 N N . VAL A 1 1150 ? -23.759 23.946 -47.290 1.00 81.88 1150 VAL A N 1
ATOM 8979 C CA . VAL A 1 1150 ? -24.295 23.826 -45.932 1.00 81.88 1150 VAL A CA 1
ATOM 8980 C C . VAL A 1 1150 ? -23.135 23.727 -44.947 1.00 81.88 1150 VAL A C 1
ATOM 8982 O O . VAL A 1 1150 ? -22.261 22.869 -45.099 1.00 81.88 1150 VAL A O 1
ATOM 8985 N N . THR A 1 1151 ? -23.114 24.596 -43.938 1.00 83.62 1151 THR A N 1
ATOM 8986 C CA . THR A 1 1151 ? -22.094 24.578 -42.879 1.00 83.62 1151 THR A CA 1
ATOM 8987 C C . THR A 1 1151 ? -22.480 23.570 -41.803 1.00 83.62 1151 THR A C 1
ATOM 8989 O O . THR A 1 1151 ? -23.604 23.583 -41.310 1.00 83.62 1151 THR A O 1
ATOM 8992 N N . THR A 1 1152 ? -21.548 22.699 -41.416 1.00 84.44 1152 THR A N 1
ATOM 8993 C CA . THR A 1 1152 ? -21.761 21.715 -40.352 1.00 84.44 1152 THR A CA 1
ATOM 8994 C C . THR A 1 1152 ? -21.958 22.408 -39.008 1.00 84.44 1152 THR A C 1
ATOM 8996 O O . THR A 1 1152 ? -21.111 23.200 -38.598 1.00 84.44 1152 THR A O 1
ATOM 8999 N N . ASN A 1 1153 ? -23.021 22.064 -38.289 1.00 81.19 1153 ASN A N 1
ATOM 9000 C CA . ASN A 1 1153 ? -23.237 22.480 -36.905 1.00 81.19 1153 ASN A CA 1
ATOM 9001 C C . ASN A 1 1153 ? -23.999 21.393 -36.133 1.00 81.19 1153 ASN A C 1
ATOM 9003 O O . ASN A 1 1153 ? -24.441 20.398 -36.708 1.00 81.19 1153 ASN A O 1
ATOM 9007 N N . TRP A 1 1154 ? -24.107 21.570 -34.819 1.00 82.88 1154 TRP A N 1
ATOM 9008 C CA . TRP A 1 1154 ? -24.901 20.712 -33.940 1.00 82.88 1154 TRP A CA 1
ATOM 9009 C C . TRP A 1 1154 ? -26.035 21.505 -33.267 1.00 82.88 1154 TRP A C 1
ATOM 9011 O O . TRP A 1 1154 ? -26.242 21.405 -32.058 1.00 82.88 1154 TRP A O 1
ATOM 9021 N N . ASP A 1 1155 ? -26.742 22.334 -34.043 1.00 78.06 1155 ASP A N 1
ATOM 9022 C CA . ASP A 1 1155 ? -27.937 23.053 -33.592 1.00 78.06 1155 ASP A CA 1
ATOM 9023 C C . ASP A 1 1155 ? -29.195 22.281 -34.007 1.00 78.06 1155 ASP A C 1
ATOM 9025 O O . ASP A 1 1155 ? -29.466 22.101 -35.192 1.00 78.06 1155 ASP A O 1
ATOM 9029 N N . LEU A 1 1156 ? -29.991 21.837 -33.028 1.00 73.19 1156 LEU A N 1
ATOM 9030 C CA . LEU A 1 1156 ? -31.247 21.109 -33.263 1.00 73.19 1156 LEU A CA 1
ATOM 9031 C C . LEU A 1 1156 ? -32.275 21.924 -34.068 1.00 73.19 1156 LEU A C 1
ATOM 9033 O O . LEU A 1 1156 ? -33.216 21.343 -34.607 1.00 73.19 1156 LEU A O 1
ATOM 9037 N N . ASN A 1 1157 ? -32.085 23.242 -34.181 1.00 71.50 1157 ASN A N 1
ATOM 9038 C CA . ASN A 1 1157 ? -32.912 24.129 -34.995 1.00 71.50 1157 ASN A CA 1
ATOM 9039 C C . ASN A 1 1157 ? -32.428 24.266 -36.456 1.00 71.50 1157 ASN A C 1
ATOM 9041 O O . ASN A 1 1157 ? -33.182 24.785 -37.280 1.00 71.50 1157 ASN A O 1
ATOM 9045 N N . ASP A 1 1158 ? -31.221 23.788 -36.793 1.00 75.94 1158 ASP A N 1
ATOM 9046 C CA . ASP A 1 1158 ? -30.657 23.741 -38.152 1.00 75.94 1158 ASP A CA 1
ATOM 9047 C C . ASP A 1 1158 ? -30.406 22.285 -38.590 1.00 75.94 1158 ASP A C 1
ATOM 9049 O O . ASP A 1 1158 ? -29.288 21.761 -38.616 1.00 75.94 1158 ASP A O 1
ATOM 9053 N N . LEU A 1 1159 ? -31.499 21.606 -38.951 1.00 76.69 1159 LEU A N 1
ATOM 9054 C CA . LEU A 1 1159 ? -31.483 20.220 -39.430 1.00 76.69 1159 LEU A CA 1
ATOM 9055 C C . LEU A 1 1159 ? -30.552 19.990 -40.641 1.00 76.69 1159 LEU A C 1
ATOM 9057 O O . LEU A 1 1159 ? -29.868 18.958 -40.655 1.00 76.69 1159 LEU A O 1
ATOM 9061 N N . PRO A 1 1160 ? -30.470 20.890 -41.647 1.00 79.94 1160 PRO A N 1
ATOM 9062 C CA . PRO A 1 1160 ? -29.444 20.811 -42.688 1.00 79.94 1160 PRO A CA 1
ATOM 9063 C C . PRO A 1 1160 ? -28.012 20.780 -42.131 1.00 79.94 1160 PRO A C 1
ATOM 9065 O O . PRO A 1 1160 ? -27.219 19.932 -42.552 1.00 79.94 1160 PRO A O 1
ATOM 9068 N N . GLY A 1 1161 ? -27.697 21.631 -41.149 1.00 80.75 1161 GLY A N 1
ATOM 9069 C CA . GLY A 1 1161 ? -26.391 21.685 -40.484 1.00 80.75 1161 GLY A CA 1
ATOM 9070 C C . GLY A 1 1161 ? -26.012 20.390 -39.758 1.00 80.75 1161 GLY A C 1
ATOM 9071 O O . GLY A 1 1161 ? -24.908 19.867 -39.961 1.00 80.75 1161 GLY A O 1
ATOM 9072 N N . ILE A 1 1162 ? -26.948 19.804 -39.002 1.00 82.00 1162 ILE A N 1
ATOM 9073 C CA . ILE A 1 1162 ? -26.773 18.485 -38.358 1.00 82.00 1162 ILE A CA 1
ATOM 9074 C C . ILE A 1 1162 ? -26.578 17.384 -39.406 1.00 82.00 1162 ILE A C 1
ATOM 9076 O O . ILE A 1 1162 ? -25.708 16.518 -39.266 1.00 82.00 1162 ILE A O 1
ATOM 9080 N N . THR A 1 1163 ? -27.368 17.416 -40.482 1.00 79.94 1163 THR A N 1
ATOM 9081 C CA . THR A 1 1163 ? -27.273 16.442 -41.580 1.00 79.94 1163 THR A CA 1
ATOM 9082 C C . THR A 1 1163 ? -25.899 16.497 -42.244 1.00 79.94 1163 THR A C 1
ATOM 9084 O O . THR A 1 1163 ? -25.317 15.454 -42.556 1.00 79.94 1163 THR A O 1
ATOM 9087 N N . ALA A 1 1164 ? -25.351 17.699 -42.435 1.00 80.12 1164 ALA A N 1
ATOM 9088 C CA . ALA A 1 1164 ? -24.003 17.883 -42.948 1.00 80.12 1164 ALA A CA 1
ATOM 9089 C C . ALA A 1 1164 ? -22.946 17.323 -41.982 1.00 80.12 1164 ALA A C 1
ATOM 9091 O O . ALA A 1 1164 ? -22.070 16.576 -42.420 1.00 80.12 1164 ALA A O 1
ATOM 9092 N N . ALA A 1 1165 ? -23.056 17.591 -40.676 1.00 82.56 1165 ALA A N 1
ATOM 9093 C CA . ALA A 1 1165 ? -22.116 17.078 -39.674 1.00 82.56 1165 ALA A CA 1
ATOM 9094 C C . ALA A 1 1165 ? -22.087 15.536 -39.627 1.00 82.56 1165 ALA A C 1
ATOM 9096 O O . ALA A 1 1165 ? -21.012 14.930 -39.616 1.00 82.56 1165 ALA A O 1
ATOM 9097 N N . LEU A 1 1166 ? -23.259 14.892 -39.680 1.00 80.56 1166 LEU A N 1
ATOM 9098 C CA . LEU A 1 1166 ? -23.383 13.430 -39.719 1.00 80.56 1166 LEU A CA 1
ATOM 9099 C C . LEU A 1 1166 ? -22.807 12.831 -41.012 1.00 80.56 1166 LEU A C 1
ATOM 9101 O O . LEU A 1 1166 ? -22.105 11.823 -40.958 1.00 80.56 1166 LEU A O 1
ATOM 9105 N N . ARG A 1 1167 ? -23.048 13.447 -42.178 1.00 78.75 1167 ARG A N 1
ATOM 9106 C CA . ARG A 1 1167 ? -22.521 12.948 -43.465 1.00 78.75 1167 ARG A CA 1
ATOM 9107 C C . ARG A 1 1167 ? -21.004 13.098 -43.585 1.00 78.75 1167 ARG A C 1
ATOM 9109 O O . ARG A 1 1167 ? -20.353 12.186 -44.091 1.00 78.75 1167 ARG A O 1
ATOM 9116 N N . VAL A 1 1168 ? -20.438 14.201 -43.087 1.00 78.81 1168 VAL A N 1
ATOM 9117 C CA . VAL A 1 1168 ? -18.981 14.430 -43.059 1.00 78.81 1168 VAL A CA 1
ATOM 9118 C C . VAL A 1 1168 ? -18.289 13.448 -42.106 1.00 78.81 1168 VAL A C 1
ATOM 9120 O O . VAL A 1 1168 ? -17.237 12.900 -42.437 1.00 78.81 1168 VAL A O 1
ATOM 9123 N N . GLY A 1 1169 ? -18.890 13.169 -40.945 1.00 79.25 1169 GLY A N 1
ATOM 9124 C CA . GLY A 1 1169 ? -18.348 12.228 -39.960 1.00 79.25 1169 GLY A CA 1
ATOM 9125 C C . GLY A 1 1169 ? -18.436 10.750 -40.359 1.00 79.25 1169 GLY A C 1
ATOM 9126 O O . GLY A 1 1169 ? -17.792 9.916 -39.720 1.00 79.25 1169 GLY A O 1
ATOM 9127 N N . TYR A 1 1170 ? -19.197 10.410 -41.404 1.00 78.75 1170 TYR A N 1
ATOM 9128 C CA . TYR A 1 1170 ? -19.554 9.030 -41.738 1.00 78.75 1170 TYR A CA 1
ATOM 9129 C C . TYR A 1 1170 ? -18.347 8.140 -42.070 1.00 78.75 1170 TYR A C 1
ATOM 9131 O O . TYR A 1 1170 ? -18.142 7.122 -41.407 1.00 78.75 1170 TYR A O 1
ATOM 9139 N N . ALA A 1 1171 ? -17.493 8.538 -43.024 1.00 76.75 1171 ALA A N 1
ATOM 9140 C CA . ALA A 1 1171 ? -16.282 7.784 -43.372 1.00 76.75 1171 ALA A CA 1
ATOM 9141 C C . ALA A 1 1171 ? -15.357 7.586 -42.165 1.00 76.75 1171 ALA A C 1
ATOM 9143 O O . ALA A 1 1171 ? -14.856 6.486 -41.939 1.00 76.75 1171 ALA A O 1
ATOM 9144 N N . VAL A 1 1172 ? -15.130 8.646 -41.383 1.00 81.50 1172 VAL A N 1
ATOM 9145 C CA . VAL A 1 1172 ? -14.236 8.607 -40.216 1.00 81.50 1172 VAL A CA 1
ATOM 9146 C C . VAL A 1 1172 ? -14.794 7.669 -39.148 1.00 81.50 1172 VAL A C 1
ATOM 9148 O O . VAL A 1 1172 ? -14.064 6.823 -38.633 1.00 81.50 1172 VAL A O 1
ATOM 9151 N N . GLY A 1 1173 ? -16.097 7.751 -38.867 1.00 82.62 1173 GLY A N 1
ATOM 9152 C CA . GLY A 1 1173 ? -16.776 6.824 -37.967 1.00 82.62 1173 GLY A CA 1
ATOM 9153 C C . GLY A 1 1173 ? -16.678 5.377 -38.450 1.00 82.62 1173 GLY A C 1
ATOM 9154 O O . GLY A 1 1173 ? -16.455 4.478 -37.640 1.00 82.62 1173 GLY A O 1
ATOM 9155 N N . GLY A 1 1174 ? -16.802 5.150 -39.761 1.00 80.62 1174 GLY A N 1
ATOM 9156 C CA . GLY A 1 1174 ? -16.672 3.831 -40.379 1.00 80.62 1174 GLY A CA 1
ATOM 9157 C C . GLY A 1 1174 ? -15.275 3.237 -40.199 1.00 80.62 1174 GLY A C 1
ATOM 9158 O O . GLY A 1 1174 ? -15.144 2.096 -39.753 1.00 80.62 1174 GLY A O 1
ATOM 9159 N N . TRP A 1 1175 ? -14.225 4.020 -40.464 1.00 82.94 1175 TRP A N 1
ATOM 9160 C CA . TRP A 1 1175 ? -12.833 3.593 -40.283 1.00 82.94 1175 TRP A CA 1
ATOM 9161 C C . TRP A 1 1175 ? -12.467 3.354 -38.819 1.00 82.94 1175 TRP A C 1
ATOM 9163 O O . TRP A 1 1175 ? -11.827 2.348 -38.514 1.00 82.94 1175 TRP A O 1
ATOM 9173 N N . LEU A 1 1176 ? -12.902 4.226 -37.905 1.00 86.19 1176 LEU A N 1
ATOM 9174 C CA . LEU A 1 1176 ? -12.689 4.040 -36.466 1.00 86.19 1176 LEU A CA 1
ATOM 9175 C C . LEU A 1 1176 ? -13.432 2.804 -35.951 1.00 86.19 1176 LEU A C 1
ATOM 9177 O O . LEU A 1 1176 ? -12.847 1.978 -35.252 1.00 86.19 1176 LEU A O 1
ATOM 9181 N N . GLY A 1 1177 ? -14.695 2.635 -36.350 1.00 86.94 1177 GLY A N 1
ATOM 9182 C CA . GLY A 1 1177 ? -15.480 1.446 -36.034 1.00 86.94 1177 GLY A CA 1
ATOM 9183 C C . GLY A 1 1177 ? -14.802 0.172 -36.537 1.00 86.94 1177 GLY A C 1
ATOM 9184 O O . GLY A 1 1177 ? -14.680 -0.795 -35.783 1.00 86.94 1177 GLY A O 1
ATOM 9185 N N . PHE A 1 1178 ? -14.296 0.184 -37.773 1.00 85.88 1178 PHE A N 1
ATOM 9186 C CA . PHE A 1 1178 ? -13.552 -0.937 -38.341 1.00 85.88 1178 PHE A CA 1
ATOM 9187 C C . PHE A 1 1178 ? -12.260 -1.226 -37.577 1.00 85.88 1178 PHE A C 1
ATOM 9189 O O . PHE A 1 1178 ? -12.030 -2.373 -37.206 1.00 85.88 1178 PHE A O 1
ATOM 9196 N N . LEU A 1 1179 ? -11.444 -0.209 -37.283 1.00 86.75 1179 LEU A N 1
ATOM 9197 C CA . LEU A 1 1179 ? -10.179 -0.373 -36.566 1.00 86.75 1179 LEU A CA 1
ATOM 9198 C C . LEU A 1 1179 ? -10.391 -1.000 -35.181 1.00 86.75 1179 LEU A C 1
ATOM 9200 O O . LEU A 1 1179 ? -9.668 -1.927 -34.808 1.00 86.75 1179 LEU A O 1
ATOM 9204 N N . ILE A 1 1180 ? -11.406 -0.539 -34.442 1.00 86.88 1180 ILE A N 1
ATOM 9205 C CA . ILE A 1 1180 ? -11.753 -1.058 -33.112 1.00 86.88 1180 ILE A CA 1
ATOM 9206 C C . ILE A 1 1180 ? -12.143 -2.535 -33.199 1.00 86.88 1180 ILE A C 1
ATOM 9208 O O . ILE A 1 1180 ? -11.607 -3.367 -32.464 1.00 86.88 1180 ILE A O 1
ATOM 9212 N N . ASN A 1 1181 ? -13.041 -2.884 -34.123 1.00 85.88 1181 ASN A N 1
ATOM 9213 C CA . ASN A 1 1181 ? -13.512 -4.260 -34.266 1.00 85.88 1181 ASN A CA 1
ATOM 9214 C C . ASN A 1 1181 ? -12.421 -5.192 -34.814 1.00 85.88 1181 ASN A C 1
ATOM 9216 O O . ASN A 1 1181 ? -12.279 -6.314 -34.329 1.00 85.88 1181 ASN A O 1
ATOM 9220 N N . ALA A 1 1182 ? -11.627 -4.735 -35.786 1.00 85.44 1182 ALA A N 1
ATOM 9221 C CA . ALA A 1 1182 ? -10.522 -5.490 -36.366 1.00 85.44 1182 ALA A CA 1
ATOM 9222 C C . ALA A 1 1182 ? -9.419 -5.763 -35.334 1.00 85.44 1182 ALA A C 1
ATOM 9224 O O . ALA A 1 1182 ? -8.958 -6.895 -35.206 1.00 85.44 1182 ALA A O 1
ATOM 9225 N N . THR A 1 1183 ? -9.048 -4.760 -34.540 1.00 84.88 1183 THR A N 1
ATOM 9226 C CA . THR A 1 1183 ? -8.055 -4.931 -33.472 1.00 84.88 1183 THR A CA 1
ATOM 9227 C C . THR A 1 1183 ? -8.591 -5.853 -32.378 1.00 84.88 1183 THR A C 1
ATOM 9229 O O . THR A 1 1183 ? -7.914 -6.796 -31.966 1.00 84.88 1183 THR A O 1
ATOM 9232 N N . GLY A 1 1184 ? -9.839 -5.639 -31.948 1.00 83.88 1184 GLY A N 1
ATOM 9233 C CA . GLY A 1 1184 ? -10.482 -6.457 -30.922 1.00 83.88 1184 GLY A CA 1
ATOM 9234 C C . GLY A 1 1184 ? -10.570 -7.935 -31.307 1.00 83.88 1184 GLY A C 1
ATOM 9235 O O . GLY A 1 1184 ? -10.283 -8.801 -30.476 1.00 83.88 1184 GLY A O 1
ATOM 9236 N N . ILE A 1 1185 ? -10.903 -8.243 -32.567 1.00 85.81 1185 ILE A N 1
ATOM 9237 C CA . ILE A 1 1185 ? -11.023 -9.635 -33.011 1.00 85.81 1185 ILE A CA 1
ATOM 9238 C C . ILE A 1 1185 ? -9.671 -10.334 -33.158 1.00 85.81 1185 ILE A C 1
ATOM 9240 O O . ILE A 1 1185 ? -9.575 -11.509 -32.809 1.00 85.81 1185 ILE A O 1
ATOM 9244 N N . GLU A 1 1186 ? -8.613 -9.642 -33.590 1.00 86.81 1186 GLU A N 1
ATOM 9245 C CA . GLU A 1 1186 ? -7.269 -10.236 -33.626 1.00 86.81 1186 GLU A CA 1
ATOM 9246 C C . GLU A 1 1186 ? -6.742 -10.519 -32.217 1.00 86.81 1186 GLU A C 1
ATOM 9248 O O . GLU A 1 1186 ? -6.228 -11.609 -31.965 1.00 86.81 1186 GLU A O 1
ATOM 9253 N N . ILE A 1 1187 ? -6.957 -9.603 -31.265 1.00 78.94 1187 ILE A N 1
ATOM 9254 C CA . ILE A 1 1187 ? -6.622 -9.833 -29.852 1.00 78.94 1187 ILE A CA 1
ATOM 9255 C C . ILE A 1 1187 ? -7.405 -11.032 -29.308 1.00 78.94 1187 ILE A C 1
ATOM 9257 O O . ILE A 1 1187 ? -6.838 -11.877 -28.613 1.00 78.94 1187 ILE A O 1
ATOM 9261 N N . TYR A 1 1188 ? -8.698 -11.137 -29.624 1.00 80.06 1188 TYR A N 1
ATOM 9262 C CA . TYR A 1 1188 ? -9.521 -12.263 -29.191 1.00 80.06 1188 TYR A CA 1
ATOM 9263 C C . TYR A 1 1188 ? -9.028 -13.587 -29.776 1.00 80.06 1188 TYR A C 1
ATOM 9265 O O . TYR A 1 1188 ? -8.868 -14.559 -29.035 1.00 80.06 1188 TYR A O 1
ATOM 9273 N N . ILE A 1 1189 ? -8.770 -13.642 -31.085 1.00 81.25 1189 ILE A N 1
ATOM 9274 C CA . ILE A 1 1189 ? -8.261 -14.847 -31.746 1.00 81.25 1189 ILE A CA 1
ATOM 9275 C C . ILE A 1 1189 ? -6.899 -15.225 -31.157 1.00 81.25 1189 ILE A C 1
ATOM 9277 O O . ILE A 1 1189 ? -6.687 -16.397 -30.868 1.00 81.25 1189 ILE A O 1
ATOM 9281 N N . TRP A 1 1190 ? -6.018 -14.257 -30.898 1.00 76.38 1190 TRP A N 1
ATOM 9282 C CA . TRP A 1 1190 ? -4.716 -14.492 -30.271 1.00 76.38 1190 TRP A CA 1
ATOM 9283 C C . TRP A 1 1190 ? -4.842 -15.046 -28.843 1.00 76.38 1190 TRP A C 1
ATOM 9285 O O . TRP A 1 1190 ? -4.226 -16.060 -28.526 1.00 76.38 1190 TRP A O 1
ATOM 9295 N N . LYS A 1 1191 ? -5.695 -14.449 -27.998 1.00 68.94 1191 LYS A N 1
ATOM 9296 C CA . LYS A 1 1191 ? -5.899 -14.888 -26.603 1.00 68.94 1191 LYS A CA 1
ATOM 9297 C C . LYS A 1 1191 ? -6.666 -16.202 -26.468 1.00 68.94 1191 LYS A C 1
ATOM 9299 O O . LYS A 1 1191 ? -6.536 -16.878 -25.452 1.00 68.94 1191 LYS A O 1
ATOM 9304 N N . THR A 1 1192 ? -7.514 -16.535 -27.438 1.00 68.44 1192 THR A N 1
ATOM 9305 C CA . THR A 1 1192 ? -8.348 -17.751 -27.405 1.00 68.44 1192 THR A CA 1
ATOM 9306 C C . THR A 1 1192 ? -7.840 -18.862 -28.312 1.00 68.44 1192 THR A C 1
ATOM 9308 O O . THR A 1 1192 ? -8.463 -19.928 -28.365 1.00 68.44 1192 THR A O 1
ATOM 9311 N N . ALA A 1 1193 ? -6.713 -18.646 -28.995 1.00 61.00 1193 ALA A N 1
ATOM 9312 C CA . ALA A 1 1193 ? -6.029 -19.699 -29.717 1.00 61.00 1193 ALA A CA 1
ATOM 9313 C C . ALA A 1 1193 ? -5.627 -20.791 -28.713 1.00 61.00 1193 ALA A C 1
ATOM 9315 O O . ALA A 1 1193 ? -4.998 -20.485 -27.696 1.00 61.00 1193 ALA A O 1
ATOM 9316 N N . PRO A 1 1194 ? -5.982 -22.064 -28.955 1.00 55.56 1194 PRO A N 1
ATOM 9317 C CA . PRO A 1 1194 ? -5.436 -23.142 -28.152 1.00 55.56 1194 PRO A CA 1
ATOM 9318 C C . PRO A 1 1194 ? -3.904 -23.110 -28.271 1.00 55.56 1194 PRO A C 1
ATOM 9320 O O . PRO A 1 1194 ? -3.403 -22.845 -29.371 1.00 55.56 1194 PRO A O 1
ATOM 9323 N N . PRO A 1 1195 ? -3.154 -23.377 -27.184 1.00 49.34 1195 PRO A N 1
ATOM 9324 C CA . PRO A 1 1195 ? -1.704 -23.472 -27.257 1.00 49.34 1195 PRO A CA 1
ATOM 9325 C C . PRO A 1 1195 ? -1.362 -24.464 -28.364 1.00 49.34 1195 PRO A C 1
ATOM 9327 O O . PRO A 1 1195 ? -1.809 -25.616 -28.338 1.00 49.34 1195 PRO A O 1
ATOM 9330 N N . GLN A 1 1196 ? -0.643 -23.998 -29.387 1.00 40.81 1196 GLN A N 1
ATOM 9331 C CA . GLN A 1 1196 ? -0.149 -24.885 -30.426 1.00 40.81 1196 GLN A CA 1
ATOM 9332 C C . GLN A 1 1196 ? 0.687 -25.948 -29.720 1.00 40.81 1196 GLN A C 1
ATOM 9334 O O . GLN A 1 1196 ? 1.756 -25.657 -29.188 1.00 40.81 1196 GLN A O 1
ATOM 9339 N N . LYS A 1 1197 ? 0.194 -27.191 -29.706 1.00 36.28 1197 LYS A N 1
ATOM 9340 C CA . LYS A 1 1197 ? 1.064 -28.340 -29.492 1.00 36.28 1197 LYS A CA 1
ATOM 9341 C C . LYS A 1 1197 ? 2.131 -28.232 -30.573 1.00 36.28 1197 LYS A C 1
ATOM 9343 O O . LYS A 1 1197 ? 1.819 -28.443 -31.746 1.00 36.28 1197 LYS A O 1
ATOM 9348 N N . LEU A 1 1198 ? 3.350 -27.870 -30.178 1.00 32.47 1198 LEU A N 1
ATOM 9349 C CA . LEU A 1 1198 ? 4.558 -28.141 -30.941 1.00 32.47 1198 LEU A CA 1
ATOM 9350 C C . LEU A 1 1198 ? 4.516 -29.633 -31.269 1.00 32.47 1198 LEU A C 1
ATOM 9352 O O . LEU A 1 1198 ? 4.820 -30.488 -30.439 1.00 32.47 1198 LEU A O 1
ATOM 9356 N N . LYS A 1 1199 ? 4.030 -29.959 -32.466 1.00 29.94 1199 LYS A N 1
ATOM 9357 C CA . LYS A 1 1199 ? 4.287 -31.259 -33.056 1.00 29.94 1199 LYS A CA 1
ATOM 9358 C C . LYS A 1 1199 ? 5.759 -31.223 -33.414 1.00 29.94 1199 LYS A C 1
ATOM 9360 O O . LYS A 1 1199 ? 6.134 -30.591 -34.392 1.00 29.94 1199 LYS A O 1
ATOM 9365 N N . VAL A 1 1200 ? 6.562 -31.880 -32.589 1.00 36.50 1200 VAL A N 1
ATOM 9366 C CA . VAL A 1 1200 ? 7.859 -32.392 -33.008 1.00 36.50 1200 VAL A CA 1
ATOM 9367 C C . VAL A 1 1200 ? 7.597 -33.302 -34.208 1.00 36.50 1200 VAL A C 1
ATOM 9369 O O . VAL A 1 1200 ? 7.032 -34.390 -34.070 1.00 36.50 1200 VAL A O 1
ATOM 9372 N N . ARG A 1 1201 ? 7.919 -32.793 -35.393 1.00 27.55 1201 ARG A N 1
ATOM 9373 C CA . ARG A 1 1201 ? 8.377 -33.553 -36.547 1.00 27.55 1201 ARG A CA 1
ATOM 9374 C C . ARG A 1 1201 ? 9.263 -32.662 -37.391 1.00 27.55 1201 ARG A C 1
ATOM 9376 O O . ARG A 1 1201 ? 8.824 -31.523 -37.660 1.00 27.55 1201 ARG A O 1
#

Sequence (1201 aa):
MKVVLVSGGVISGVGKGIIASSAGLLLKTLGLRVTAIKTDPYINTDAGLLNPLEHGECFVLDDGGETDLDLGNYERYLGIQLSRDSNITTGKIYQQVIEKERRGDYLGKTVQVVPHITDAIQNWIERVAKIPVDASGESPDVCIIELGGTIGDLESGPFVEALSQLRHRLGRDNFLSISVSYVPIINGEEKTKPTQHAIRQVRSAGLIPDVIACRCERELDVATITKIARSCQVEDEQVIGVRNMDTIYQVPLLLEQEGLLKLLRKGLALEKLEVAPPMAQKGQALWDLWKKTVVPDRHLEPVNIVLVGKYVSLDDSYLSVHKALEHSAMRCKRKLNLISVDSEHLEPDMQQKDPRKFHEAWAHVVRAQGIIVPGGFGTRGIRGMVDVAKWARERKLPYLGICLGMQTAVIEYARNVMGLKDATSEEFSATAEHKVVIFMPEGSKEKMGGTMRLGSRTTHFKPGTEWSKLRALYGGADVVEERHRHRYEVNPDYIEDLEKAGLSLTSMDDQGVRVETIELKDHPFFVGLQAHPEYKSKTLAPAPSLLGLVAASSGCLDEIIEAARVKKEATNGKDHRDLKIPVYMEKVEEHEEKWRLTMAVDRERYRPIIKIQDAKHHQGFPNVIYEAVFQEVFEFNLSTGITDELLTDIAQSFHLGKVSKESLREVIKRLLSIFRKNEALSLETDLLFLKNGKFMCNNSDFFFDDAARGRRQKLFSLRDKGQEIPEEVRAEKHGLLYVHMDGNIGNVVNGAGLAMATNDAISLYGGSSANFLDAGGQATNETMLQAFKIIMSDKRVKAILVNIYGGITRCDMIAESIIAAASELGPLKVPMVVRLQGTNSEAGLQMLKDATLDIHVEADFGKAAQEAVRLADIGVKAERLQLKHQSIREYPDSRETSTKPEEGFNCRVMKMVALKTRLGFTNTTSYILFCIFGGILFLFSTLQLPYINIDGVFCAKGNPWSVPGECYVFQRPGLMRSGILLHLVTFLPAGALVCFQFIPALRRPKYIKFHRVNGYVVLVLSALGTVAALIIESKAMGGILSNRIGTWTLATLVTTAMVKGYVSIRNREIEKHRAWMLRAWFWATSIITMRFILVSLAHIIGHPSRSTTMSMPCAVIEYLHESFPGTRQSPYPSCAAYISSENPLQEALVTTNWDLNDLPGITAALRVGYAVGGWLGFLINATGIEIYIWKTAPPQKLKVR